Protein 6ESZ (pdb70)

Secondary structure (DSSP, 8-state):
---SSSSB---PPPEEEEEEEEE--S-EEETTSGGGTT--S--HHHHHHHT-SEEE---GGGT-STTHHHHHHHHHHHHHTT--GGG--EEEEE-SSS-B---TTTSTT--SEEES-SHHHHHHHHT-TTPEEEE-B---HHHHHHHHHHHHHHTTS-SEEEEEEEE-GGGG--TTSGGGSSB--EEEEEEEEE-SSSS-EEEEEEEEE--TTGGGEEEEEE--SS--SSPPPEEEEEE----TTHHHHHHHHHHHHHHHHHT--GGG--EEEE--S-HHHHHHHHHHHT--GGG----HHHH-B-GGGHHHHHHHHHHHTTSS-TT-EEEEEEEETTTEEEEEEEE----EE-/-EEEEEEEE--S-EEEE-STT-EEEE---TT--THHHHHHHHHHHHHHHT--GGG--EEEEE---SS-SSSSTTEEES-THHHHHHHHT-TT-EEEE-TT--HHHHHHHHHHHHHHTT-S-EEEEEEE--TTEE--TTT---PPPEEEEEEEE--S---EEEEE--S-TT--PPPPBEEBPS---STTS-SEE-B----TTHHHHHHHHHHHHHTTSTTS-EEE-B---TTSGGGB--BGGGHHHHHHHHHHTT-SEEEEEEEETTTTEEEEEEEEE--/--BPP-PPPEEEEEEEEE--S-EEETT-GGGTT--S--HHHHHHHT-SEEE---GGGT-STTHHHHHHHHHHHHHTT--GGG--EEEEE-SSS-B---TTTSTT--SEEES-SHHHHHHHHT-TTPEEEE-B---HHHHHHHHHHHHHHTTS-SEEEEEEEE-GGGG--TTSGGGSSB--EEEEEEEEE-SSSS-EEEEEEEEE--TTGGGEEEEEE--SS--SSPPPEEEEEE--SS-GGGTTHHHHHHHHHHHHHHHHHT--GGG-SEEEE--S-HHHHHHHHHHHT--GGGS---TTTT-B-GGGHHHHHHHHHHHTTSS-TT-EEEEEEEETTTEEEEEEEE----EE-/-EEEEEEEE--S-EEEE-STT-EEEE---TT--THHHHHHHHHHHHHHHT--GGG--EEEEE---SS-SSSSTTEEES-THHHHHHHHT-TT-EEEE-TT--HHHHHHHHHHHHHHTT-S-EEEEEEE--TTEE--TTT---PPPEEEEEEEE--S---EEEEE--S-TT--PPPPBEEBPS---STTS-SEE-B----TTHHHHHHHHHHHHHTTSTTS-EEE-B---TTSGGGB--BGGGHHHHHHHHHHTT-SEEEEEEEETTTTEEEEEEEE-SGGG--

Sequence (1269 aa):
HHAENLYFQGHMHKVKLAAITCELPARSYENDDPVVFAAVPDLSESWWQFWGVNRRGYFDPRNGENEFSLVVRAAERLLRSSSDTAPDSVDMLICSASSPIMTDAGDVLPDLRGRLYPRMANVVLSKQLGLSRALPLDSQQMEASFLLNLRLAASMMIRQGKAEKVLVVCSEYISNLLDFTSRTSTLFADGCCAVALLTRGDDDSCDLLASAEHSDATFYEVATGRWRLPENPTGEAKPRLYFSLLFSKMASFVPTNVPIAMRRALEKAGLGSDDIDYFVFHQPAPFLVKKAWAEGIGARPEEQYQLTMGDTGVMISVSIPYTLMTTGLRREGKIRPGDRRIVMAGAATGWGFAAQVWQLGEVLVCMLIQAVGVNLPPSYVCCLEGPLGGERPRAQGDEMLMQRLLPAVREALDDEAAVKPEEEIIDLIVGLALSPDHLIEENRDIMAPPKIGHPLQKVLGANRAHVFDLTDSSLLARALYVVDTLASDQGYRNVVLLVVRRRGESSQGLEVDSSESGFALADGALALLCRPTGKKAAFRRGALGGDPAQEWLPLSIPLNTDIRQVGDVKGHLNLPAQPGLPEAVRAGFTRLAGDFPQLNWVRREEEWFGQGRPDGRCLGPPFELASQLRAAQRDRLDELLLISFDPFGMVVEGVTLELAGLYFQQGHMHKVKLAAITCELPARSYENDDPVVFAAVPDLSESWWQFWGVNRRGYFDPRNGENEFSLVVRAAERLLRSSSDTAPDSVDMLICSASSPIMTDDAGDVLPDLRGRLYPRMANVVLSKKQLGLSRALPLDSQQMEASFLLNLRLAASMIRQGKAEKVLVVCSEYISNLLDFTSRTSTLFADGCCAVALLTRGDDDSCDLLASAEHSDATFYEVATGRWRLPENPTGEAKPRLYFSLFSDGQNKMASFVPTTNVPIAMMRRALEKKKAGLGSDDIDYFVFHQPAPFLVKAWAEGIGARPEQYQLTMGDTGVMISVSIPYTLMTTGLREGKIRPGDRIVMAGAATGWGFAAQVWQLGEVLVCMLIQAVGVNLPPSYVCCLEEGPLGGERPRAQGDEEMLMQRLLPAVREALDEAAVKKPEEEIDLIVGLALSPDHLIENRDIMAPKIGHPLQKVLGANRAHVFDLTDSSLLARALYVVDTLASDQQGYRNVLLVVRRGESSQGLEVDSEESGFALADGALALLCRPTGKAAFRRGALGGDPAQEWLPLSIPLNTDIRRQVGDVKGHLNLPAQPGLPEEAVRRAGFTRLAGDFPQLNWVRREEEWFGQGRPDGRCLGPPFELASQLRAAQQRDRLDELLLISFDPFGMVVEGVTLELAGEAHA

Foldseek 3Di:
DPDPDPDDDDFFFFKAFAAKEKFFAPDKAALPRCLLVLAPDDDPVVCVFFQAGIAAAFDVVVPGFQQPRQLVGVVVGCVVSVPDLQQAQAEEEEEADQWGAQLPPQCHVGGTDNDDDHFVSNSVVSVNVNYDYYYDDQLLVQVVVSVVVQVCRRVPNHFKYKYKYWYNQQQAAQSNYPSNRFEHTMMMITMMGRDPDDQKHFLFKFKDWDQPPQVQWDFDFDFHPDDDDPTHTDGHTDGDDPCPCVLLAVQLVRAVVGCVSSVHALVLAQAEFEQARGVVSVVSSCVSRVHDPLRADHDCHHHGRHRNCSRSVRVLVCLVVVVDARQGWYKYWYWRRSTMIMIITMNHHDYHYD/DEFLFKFWFFDPDWDWADALQAFIFTADDDLAAACVFALRRQVRRCVSNVHALCQAAEEEEEEAAQARHDPHRLDRPDDNQVVSCVVRVNVNYDYDYPYQDWPQVVVLVCLQVCVVVPRAKYKYKYFYNHQQEAEDNQHNFDAHGIMMITIGGRDNPKDKDKWAFADDPPDDADFWDWDADPDDDDSSHRGTYIDGHHDNCLQVSNVRLVVVVVVVVVVFAEDEFRRWLVPPVNSYGHGNSSRNVVLVVCVVVPFQKHKYKYQRRHVNIIMIMIYGYDD/DDDDDFFFFKAFAAKEKFFAPDKAALPRCLLVLAPDDDPVVCVFFQAGIAGAFDVVVVGFLQPRCLVGVVVGCVVSVPDLCQAQAEEEEEADQWGAQLPPQCHVGGTDRDDDHFVSNSVVSVNVNYDYYYDDQLLVQVVVSVVVQVCRRVPNTFKYKYKYWYNQLQAAQSNYPSNRFEHTMMMITMMGRDPDDQKHFLFKFKDFDQPPLVQWDFDFDFHPDDDDPTHTDGHTDGDCVPPPPCPCPLLQVFLVRAVVGCVSSVHALVLAQAEFEQARGPVSVVSNCVSRVHDPLRADHDSHHHGRHRNCRRSVRVLVCLVVVSDARQGWYKYWYWRRSTMIMIIIMNHHDYHYD/DAFLFKFWFFAPDWDWADALQTFIFTAADDLAAACVFALRRQVVRCVVSVHALCLAAEEEEEEAAQARHDPRRLDRPPHNQVVSCVVRVNVNYDYDYPYQDWPQVVVLVCLQVCVVVPRAKYKYKYFYNHLLEAEDNHHNFDAHGIMMITIDGRDNPKDKDKWAFDDDPPDDADFWDWDADPDDDDSSHRGTYIDGDRDNCLQVSNVNLVVVVCVVVVVAAEDEFRRFLVPPVNSYGHGVSSVNVVVVVCVVVQDQKYKYKHQRRHVNIIMIMIYGYCHPVDD

Organism: Pseudomonas aeruginosa (strain ATCC 15692 / DSM 22644 / CIP 104116 / JCM 14847 / LMG 12228 / 1C / PRS 101 / PAO1) (NCBI:txid208964)

Radius of gyration: 35.59 Å; Cα contacts (8 Å, |Δi|>4): 3493; chains: 4; bounding box: 86×93×91 Å

B-factor: mean 33.28, std 16.72, range [11.56, 155.54]

Nearest PDB structures (foldseek):
  6et0-assembly2_C  TM=9.967E-01  e=5.191E-83  Pseudomonas aeruginosa PAO1
  6esz-assembly1_A  TM=9.966E-01  e=1.263E-82  Pseudomonas aeruginosa PAO1
  6et2-assembly8_O  TM=1.000E+00  e=3.654E-81  Pseudomonas aeruginosa PAO1
  6et1-assembly4_G  TM=9.960E-01  e=1.649E-79  Pseudomonas aeruginosa PAO1
  6et3-assembly2_C  TM=9.869E-01  e=3.815E-76  Pseudomonas aeruginosa PAO1

Structure (mmCIF, N/CA/C/O backbone):
data_6ESZ
#
_entry.id   6ESZ
#
_cell.length_a   61.989
_cell.length_b   142.384
_cell.length_c   171.121
_cell.angle_alpha   90.000
_cell.angle_beta   90.000
_cell.angle_gamma   90.000
#
_symmetry.space_group_name_H-M   'P 21 21 21'
#
loop_
_entity.id
_entity.type
_entity.pdbx_description
1 polymer PqsC
2 polymer PqsB
3 non-polymer 'SULFATE ION'
4 non-polymer (4S)-2-METHYL-2,4-PENTANEDIOL
5 non-polymer DI(HYDROXYETHYL)ETHER
6 water water
#
loop_
_atom_site.group_PDB
_atom_site.id
_atom_site.type_symbol
_atom_site.label_atom_id
_atom_site.label_alt_id
_atom_site.label_comp_id
_atom_site.label_asym_id
_atom_site.label_entity_id
_atom_site.label_seq_id
_atom_site.pdbx_PDB_ins_code
_atom_site.Cartn_x
_atom_site.Cartn_y
_atom_site.Cartn_z
_atom_site.occupancy
_atom_site.B_iso_or_equiv
_atom_site.auth_seq_id
_atom_site.auth_comp_id
_atom_site.auth_asym_id
_atom_site.auth_atom_id
_atom_site.pdbx_PDB_model_num
ATOM 1 N N . HIS A 1 7 ? -35.121 -2.777 -19.826 1.00 111.64 -10 HIS A N 1
ATOM 2 C CA . HIS A 1 7 ? -35.616 -3.276 -18.510 1.00 116.80 -10 HIS A CA 1
ATOM 3 C C . HIS A 1 7 ? -34.484 -3.971 -17.750 1.00 114.93 -10 HIS A C 1
ATOM 4 O O . HIS A 1 7 ? -34.723 -4.841 -16.909 1.00 119.18 -10 HIS A O 1
ATOM 18 N N . HIS A 1 8 ? -33.246 -3.571 -18.043 1.00 106.88 -9 HIS A N 1
ATOM 19 C CA . HIS A 1 8 ? -32.089 -4.241 -17.461 1.00 106.08 -9 HIS A CA 1
ATOM 20 C C . HIS A 1 8 ? -31.814 -3.759 -16.040 1.00 95.93 -9 HIS A C 1
ATOM 21 O O . HIS A 1 8 ? -31.901 -4.536 -15.082 1.00 105.87 -9 HIS A O 1
ATOM 35 N N . ALA A 1 9 ? -31.488 -2.478 -15.884 1.00 82.84 -8 ALA A N 1
ATOM 36 C CA . ALA A 1 9 ? -30.919 -1.964 -14.641 1.00 73.40 -8 ALA A CA 1
ATOM 37 C C . ALA A 1 9 ? -31.966 -1.189 -13.851 1.00 55.82 -8 ALA A C 1
ATOM 38 O O . ALA A 1 9 ? -32.543 -0.220 -14.352 1.00 54.30 -8 ALA A O 1
ATOM 45 N N . GLU A 1 10 ? -32.188 -1.609 -12.606 1.00 64.07 -7 GLU A N 1
ATOM 46 C CA . GLU A 1 10 ? -33.100 -0.895 -11.715 1.00 48.64 -7 GLU A CA 1
ATOM 47 C C . GLU A 1 10 ? -32.544 0.474 -11.331 1.00 63.77 -7 GLU A C 1
ATOM 48 O O . GLU A 1 10 ? -33.298 1.458 -11.248 1.00 35.76 -7 GLU A O 1
ATOM 60 N N . ASN A 1 11 ? -31.231 0.560 -11.109 1.00 33.91 -6 ASN A N 1
ATOM 61 C CA . ASN A 1 11 ? -30.555 1.810 -10.794 1.00 32.62 -6 ASN A CA 1
ATOM 62 C C . ASN A 1 11 ? -29.349 1.970 -11.718 1.00 30.93 -6 ASN A C 1
ATOM 63 O O . ASN A 1 11 ? -28.876 1.002 -12.313 1.00 36.93 -6 ASN A O 1
ATOM 74 N N . LEU A 1 12 ? -28.852 3.207 -11.833 1.00 31.00 -5 LEU A N 1
ATOM 75 C CA . LEU A 1 12 ? -27.587 3.426 -12.529 1.00 30.65 -5 LEU A CA 1
ATOM 76 C C . LEU A 1 12 ? -26.434 2.783 -11.762 1.00 30.61 -5 LEU A C 1
ATOM 77 O O . LEU A 1 12 ? -25.498 2.252 -12.368 1.00 32.90 -5 LEU A O 1
ATOM 93 N N . TYR A 1 13 ? -26.501 2.787 -10.441 1.00 29.07 -4 TYR A N 1
ATOM 94 C CA . TYR A 1 13 ? -25.529 2.087 -9.622 1.00 26.68 -4 TYR A CA 1
ATOM 95 C C . TYR A 1 13 ? -26.028 0.666 -9.412 1.00 26.62 -4 TYR A C 1
ATOM 96 O O . TYR A 1 13 ? -27.137 0.311 -9.827 1.00 29.32 -4 TYR A O 1
ATOM 114 N N . PHE A 1 14 ? -25.212 -0.160 -8.789 1.00 24.68 -3 PHE A N 1
ATOM 115 C CA . PHE A 1 14 ? -25.564 -1.543 -8.560 1.00 24.33 -3 PHE A CA 1
ATOM 116 C C . PHE A 1 14 ? -25.928 -1.733 -7.095 1.00 23.43 -3 PHE A C 1
ATOM 117 O O . PHE A 1 14 ? -25.258 -1.197 -6.209 1.00 22.55 -3 PHE A O 1
ATOM 134 N N . GLN A 1 15 ? -26.983 -2.511 -6.861 1.00 23.51 -2 GLN A N 1
ATOM 135 C CA . GLN A 1 15 ? -27.400 -2.810 -5.506 1.00 23.14 -2 GLN A CA 1
ATOM 136 C C . GLN A 1 15 ? -26.497 -3.870 -4.899 1.00 24.84 -2 GLN A C 1
ATOM 137 O O . GLN A 1 15 ? -26.110 -4.833 -5.565 1.00 23.27 -2 GLN A O 1
ATOM 151 N N . GLY A 1 16 ? -26.188 -3.705 -3.612 1.00 21.30 -1 GLY A N 1
ATOM 152 C CA . GLY A 1 16 ? -25.549 -4.768 -2.881 1.00 22.99 -1 GLY A CA 1
ATOM 153 C C . GLY A 1 16 ? -26.494 -5.928 -2.674 1.00 22.69 -1 GLY A C 1
ATOM 154 O O . GLY A 1 16 ? -27.708 -5.773 -2.729 1.00 23.95 -1 GLY A O 1
ATOM 158 N N . HIS A 1 17 ? -25.920 -7.116 -2.479 1.00 25.14 0 HIS A N 1
ATOM 159 C CA . HIS A 1 17 ? -26.689 -8.334 -2.297 1.00 24.92 0 HIS A CA 1
ATOM 160 C C . HIS A 1 17 ? -26.064 -9.156 -1.180 1.00 20.78 0 HIS A C 1
ATOM 161 O O . HIS A 1 17 ? -24.851 -9.389 -1.189 1.00 23.86 0 HIS A O 1
ATOM 175 N N . MET A 1 18 ? -26.894 -9.608 -0.238 1.00 19.92 1 MET A N 1
ATOM 176 C CA . MET A 1 18 ? -26.414 -10.563 0.749 1.00 23.24 1 MET A CA 1
ATOM 177 C C . MET A 1 18 ? -25.962 -11.832 0.032 1.00 25.18 1 MET A C 1
ATOM 178 O O . MET A 1 18 ? -26.565 -12.245 -0.960 1.00 22.92 1 MET A O 1
ATOM 192 N N . HIS A 1 19 ? -24.902 -12.458 0.543 1.00 20.81 2 HIS A N 1
ATOM 193 C CA . HIS A 1 19 ? -24.464 -13.725 -0.021 1.00 23.57 2 HIS A CA 1
ATOM 194 C C . HIS A 1 19 ? -25.467 -14.840 0.256 1.00 24.58 2 HIS A C 1
ATOM 195 O O . HIS A 1 19 ? -26.185 -14.829 1.267 1.00 23.07 2 HIS A O 1
ATOM 209 N N . LYS A 1 20 ? -25.520 -15.808 -0.663 1.00 19.04 3 LYS A N 1
ATOM 210 C CA . LYS A 1 20 ? -26.348 -16.989 -0.487 1.00 21.37 3 LYS A CA 1
ATOM 211 C C . LYS A 1 20 ? -25.676 -17.962 0.473 1.00 21.27 3 LYS A C 1
ATOM 212 O O . LYS A 1 20 ? -24.450 -18.076 0.521 1.00 21.57 3 LYS A O 1
ATOM 231 N N . VAL A 1 21 ? -26.497 -18.658 1.267 1.00 21.78 4 VAL A N 1
ATOM 232 C CA . VAL A 1 21 ? -25.996 -19.548 2.313 1.00 21.60 4 VAL A CA 1
ATOM 233 C C . VAL A 1 21 ? -26.211 -20.986 1.864 1.00 20.14 4 VAL A C 1
ATOM 234 O O . VAL A 1 21 ? -27.353 -21.444 1.720 1.00 18.70 4 VAL A O 1
ATOM 247 N N . LYS A 1 22 ? -25.117 -21.712 1.664 1.00 19.91 5 LYS A N 1
ATOM 248 C CA . LYS A 1 22 ? -25.184 -23.099 1.236 1.00 17.53 5 LYS A CA 1
ATOM 249 C C . LYS A 1 22 ? -25.010 -24.021 2.439 1.00 18.66 5 LYS A C 1
ATOM 250 O O . LYS A 1 22 ? -23.980 -23.967 3.125 1.00 19.67 5 LYS A O 1
ATOM 269 N N . LEU A 1 23 ? -26.008 -24.872 2.676 1.00 23.01 6 LEU A N 1
ATOM 270 C CA . LEU A 1 23 ? -25.872 -26.013 3.580 1.00 19.76 6 LEU A CA 1
ATOM 271 C C . LEU A 1 23 ? -25.183 -27.100 2.777 1.00 21.02 6 LEU A C 1
ATOM 272 O O . LEU A 1 23 ? -25.793 -27.745 1.904 1.00 22.69 6 LEU A O 1
ATOM 288 N N . ALA A 1 24 ? -23.891 -27.273 3.021 1.00 19.61 7 ALA A N 1
ATOM 289 C CA . ALA A 1 24 ? -23.037 -28.047 2.131 1.00 22.43 7 ALA A CA 1
ATOM 290 C C . ALA A 1 24 ? -22.867 -29.495 2.548 1.00 19.75 7 ALA A C 1
ATOM 291 O O . ALA A 1 24 ? -22.700 -30.360 1.680 1.00 23.48 7 ALA A O 1
ATOM 298 N N . ALA A 1 25 ? -22.867 -29.783 3.849 1.00 18.73 8 ALA A N 1
ATOM 299 C CA . ALA A 1 25 ? -22.574 -31.132 4.295 1.00 23.94 8 ALA A CA 1
ATOM 300 C C . ALA A 1 25 ? -23.098 -31.307 5.707 1.00 20.28 8 ALA A C 1
ATOM 301 O O . ALA A 1 25 ? -23.179 -30.347 6.473 1.00 18.66 8 ALA A O 1
ATOM 308 N N . ILE A 1 26 ? -23.433 -32.552 6.048 1.00 18.35 9 ILE A N 1
ATOM 309 C CA . ILE A 1 26 ? -23.965 -32.855 7.365 1.00 18.49 9 ILE A CA 1
ATOM 310 C C . ILE A 1 26 ? -23.599 -34.288 7.701 1.00 18.36 9 ILE A C 1
ATOM 311 O O . ILE A 1 26 ? -23.527 -35.156 6.821 1.00 20.52 9 ILE A O 1
ATOM 327 N N . THR A 1 27 ? -23.340 -34.526 8.991 1.00 18.57 10 THR A N 1
ATOM 328 C CA . THR A 1 27 ? -23.152 -35.878 9.488 1.00 18.09 10 THR A CA 1
ATOM 329 C C . THR A 1 27 ? -23.578 -35.908 10.956 1.00 17.05 10 THR A C 1
ATOM 330 O O . THR A 1 27 ? -23.718 -34.864 11.614 1.00 19.36 10 THR A O 1
ATOM 341 N N . CYS A 1 28 ? -23.811 -37.110 11.451 1.00 19.45 11 CYS A N 1
ATOM 342 C CA . CYS A 1 28 ? -24.107 -37.318 12.865 1.00 17.53 11 CYS A CA 1
ATOM 343 C C . CYS A 1 28 ? -23.253 -38.459 13.398 1.00 21.41 11 CYS A C 1
ATOM 344 O O . CYS A 1 28 ? -22.734 -39.289 12.653 1.00 21.45 11 CYS A O 1
ATOM 352 N N . GLU A 1 29 ? -23.127 -38.514 14.716 1.00 21.71 12 GLU A N 1
ATOM 353 C CA . GLU A 1 29 ? -22.408 -39.599 15.380 1.00 20.41 12 GLU A CA 1
ATOM 354 C C . GLU A 1 29 ? -23.217 -39.952 16.618 1.00 21.45 12 GLU A C 1
ATOM 355 O O . GLU A 1 29 ? -23.387 -39.106 17.496 1.00 25.06 12 GLU A O 1
ATOM 367 N N . LEU A 1 30 ? -23.726 -41.168 16.671 1.00 21.42 13 LEU A N 1
ATOM 368 C CA . LEU A 1 30 ? -24.555 -41.631 17.774 1.00 25.06 13 LEU A CA 1
ATOM 369 C C . LEU A 1 30 ? -23.773 -42.594 18.655 1.00 22.73 13 LEU A C 1
ATOM 370 O O . LEU A 1 30 ? -22.774 -43.175 18.227 1.00 21.60 13 LEU A O 1
ATOM 386 N N . PRO A 1 31 ? -24.204 -42.792 19.906 1.00 22.52 14 PRO A N 1
ATOM 387 C CA . PRO A 1 31 ? -23.516 -43.759 20.760 1.00 18.83 14 PRO A CA 1
ATOM 388 C C . PRO A 1 31 ? -23.552 -45.163 20.169 1.00 19.77 14 PRO A C 1
ATOM 389 O O . PRO A 1 31 ? -24.489 -45.549 19.464 1.00 24.75 14 PRO A O 1
ATOM 400 N N . ALA A 1 32 ? -22.512 -45.937 20.473 1.00 26.23 15 ALA A N 1
ATOM 401 C CA . ALA A 1 32 ? -22.437 -47.305 19.974 1.00 27.99 15 ALA A CA 1
ATOM 402 C C . ALA A 1 32 ? -23.500 -48.197 20.609 1.00 26.43 15 ALA A C 1
ATOM 403 O O . ALA A 1 32 ? -24.019 -49.105 19.957 1.00 29.58 15 ALA A O 1
ATOM 410 N N . ARG A 1 33 ? -23.826 -47.970 21.879 1.00 26.88 16 ARG A N 1
ATOM 411 C CA . ARG A 1 33 ? -24.716 -48.857 22.615 1.00 26.04 16 ARG A CA 1
ATOM 412 C C . ARG A 1 33 ? -26.136 -48.300 22.646 1.00 28.70 16 ARG A C 1
ATOM 413 O O . ARG A 1 33 ? -26.344 -47.108 22.879 1.00 30.12 16 ARG A O 1
ATOM 434 N N . SER A 1 34 ? -27.110 -49.179 22.450 1.00 27.85 17 SER A N 1
ATOM 435 C CA . SER A 1 34 ? -28.522 -48.835 22.534 1.00 25.90 17 SER A CA 1
ATOM 436 C C . SER A 1 34 ? -29.155 -49.513 23.748 1.00 27.36 17 SER A C 1
ATOM 437 O O . SER A 1 34 ? -28.793 -50.631 24.113 1.00 30.61 17 SER A O 1
ATOM 445 N N . TYR A 1 35 ? -30.107 -48.822 24.365 1.00 26.22 18 TYR A N 1
ATOM 446 C CA . TYR A 1 35 ? -30.815 -49.305 25.543 1.00 22.39 18 TYR A CA 1
ATOM 447 C C . TYR A 1 35 ? -32.301 -49.391 25.255 1.00 23.92 18 TYR A C 1
ATOM 448 O O . TYR A 1 35 ? -32.909 -48.389 24.867 1.00 26.65 18 TYR A O 1
ATOM 466 N N . GLU A 1 36 ? -32.878 -50.585 25.434 1.00 28.63 19 GLU A N 1
ATOM 467 C CA . GLU A 1 36 ? -34.310 -50.825 25.267 1.00 27.32 19 GLU A CA 1
ATOM 468 C C . GLU A 1 36 ? -35.076 -50.319 26.494 1.00 30.33 19 GLU A C 1
ATOM 469 O O . GLU A 1 36 ? -34.499 -50.052 27.555 1.00 25.19 19 GLU A O 1
ATOM 481 N N . ASN A 1 37 ? -36.404 -50.223 26.357 1.00 26.16 20 ASN A N 1
ATOM 482 C CA . ASN A 1 37 ? -37.223 -49.712 27.455 1.00 28.92 20 ASN A CA 1
ATOM 483 C C . ASN A 1 37 ? -37.243 -50.637 28.668 1.00 29.37 20 ASN A C 1
ATOM 484 O O . ASN A 1 37 ? -37.575 -50.185 29.762 1.00 27.28 20 ASN A O 1
ATOM 495 N N . ASP A 1 38 ? -36.926 -51.918 28.497 1.00 35.42 21 ASP A N 1
ATOM 496 C CA . ASP A 1 38 ? -36.817 -52.842 29.616 1.00 37.27 21 ASP A CA 1
ATOM 497 C C . ASP A 1 38 ? -35.362 -53.080 30.019 1.00 43.27 21 ASP A C 1
ATOM 498 O O . ASP A 1 38 ? -35.072 -54.039 30.742 1.00 37.42 21 ASP A O 1
ATOM 507 N N . ASP A 1 39 ? -34.450 -52.212 29.589 1.00 29.98 22 ASP A N 1
ATOM 508 C CA . ASP A 1 39 ? -33.056 -52.345 29.975 1.00 28.41 22 ASP A CA 1
ATOM 509 C C . ASP A 1 39 ? -32.890 -52.134 31.486 1.00 27.13 22 ASP A C 1
ATOM 510 O O . ASP A 1 39 ? -33.649 -51.381 32.103 1.00 30.74 22 ASP A O 1
ATOM 519 N N . PRO A 1 40 ? -31.908 -52.798 32.103 1.00 29.96 23 PRO A N 1
ATOM 520 C CA . PRO A 1 40 ? -31.720 -52.635 33.558 1.00 30.04 23 PRO A CA 1
ATOM 521 C C . PRO A 1 40 ? -31.394 -51.216 34.009 1.00 36.33 23 PRO A C 1
ATOM 522 O O . PRO A 1 40 ? -31.556 -50.920 35.199 1.00 34.44 23 PRO A O 1
ATOM 533 N N . VAL A 1 41 ? -30.938 -50.325 33.117 1.00 32.28 24 VAL A N 1
ATOM 534 C CA A VAL A 1 41 ? -30.628 -48.964 33.537 0.24 31.18 24 VAL A CA 1
ATOM 535 C CA B VAL A 1 41 ? -30.629 -48.963 33.533 0.76 28.70 24 VAL A CA 1
ATOM 536 C C . VAL A 1 41 ? -31.856 -48.269 34.106 1.00 30.05 24 VAL A C 1
ATOM 537 O O . VAL A 1 41 ? -31.726 -47.268 34.825 1.00 32.38 24 VAL A O 1
ATOM 562 N N . PHE A 1 42 ? -33.052 -48.776 33.806 1.00 29.80 25 PHE A N 1
ATOM 563 C CA . PHE A 1 42 ? -34.294 -48.185 34.272 1.00 25.96 25 PHE A CA 1
ATOM 564 C C . PHE A 1 42 ? -34.887 -48.924 35.466 1.00 28.85 25 PHE A C 1
ATOM 565 O O . PHE A 1 42 ? -36.044 -48.681 35.815 1.00 41.40 25 PHE A O 1
ATOM 582 N N . ALA A 1 43 ? -34.117 -49.808 36.102 1.00 39.01 26 ALA A N 1
ATOM 583 C CA . ALA A 1 43 ? -34.679 -50.668 37.146 1.00 41.93 26 ALA A CA 1
ATOM 584 C C . ALA A 1 43 ? -35.186 -49.880 38.347 1.00 42.76 26 ALA A C 1
ATOM 585 O O . ALA A 1 43 ? -36.126 -50.320 39.026 1.00 35.90 26 ALA A O 1
ATOM 592 N N . ALA A 1 44 ? -34.590 -48.723 38.628 1.00 41.99 27 ALA A N 1
ATOM 593 C CA . ALA A 1 44 ? -34.967 -47.907 39.774 1.00 44.21 27 ALA A CA 1
ATOM 594 C C . ALA A 1 44 ? -35.959 -46.805 39.420 1.00 36.05 27 ALA A C 1
ATOM 595 O O . ALA A 1 44 ? -36.252 -45.954 40.266 1.00 44.94 27 ALA A O 1
ATOM 602 N N . VAL A 1 45 ? -36.467 -46.785 38.194 1.00 34.10 28 VAL A N 1
ATOM 603 C CA . VAL A 1 45 ? -37.405 -45.742 37.785 1.00 37.39 28 VAL A CA 1
ATOM 604 C C . VAL A 1 45 ? -38.810 -46.132 38.223 1.00 40.11 28 VAL A C 1
ATOM 605 O O . VAL A 1 45 ? -39.291 -47.215 37.858 1.00 38.86 28 VAL A O 1
ATOM 618 N N . PRO A 1 46 ? -39.506 -45.295 38.988 1.00 41.12 29 PRO A N 1
ATOM 619 C CA . PRO A 1 46 ? -40.865 -45.632 39.419 1.00 56.77 29 PRO A CA 1
ATOM 620 C C . PRO A 1 46 ? -41.924 -45.141 38.440 1.00 47.28 29 PRO A C 1
ATOM 621 O O . PRO A 1 46 ? -41.694 -44.256 37.610 1.00 44.52 29 PRO A O 1
ATOM 632 N N . ASP A 1 47 ? -43.110 -45.732 38.565 1.00 44.17 30 ASP A N 1
ATOM 633 C CA . ASP A 1 47 ? -44.306 -45.248 37.883 1.00 56.80 30 ASP A CA 1
ATOM 634 C C . ASP A 1 47 ? -44.219 -45.406 36.370 1.00 47.89 30 ASP A C 1
ATOM 635 O O . ASP A 1 47 ? -44.775 -44.595 35.625 1.00 48.29 30 ASP A O 1
ATOM 644 N N . LEU A 1 48 ? -43.536 -46.441 35.903 1.00 40.40 31 LEU A N 1
ATOM 645 C CA . LEU A 1 48 ? -43.493 -46.731 34.479 1.00 43.43 31 LEU A CA 1
ATOM 646 C C . LEU A 1 48 ? -44.694 -47.581 34.073 1.00 49.87 31 LEU A C 1
ATOM 647 O O . LEU A 1 48 ? -45.316 -48.264 34.891 1.00 45.19 31 LEU A O 1
ATOM 663 N N . SER A 1 49 ? -45.017 -47.518 32.787 1.00 55.30 32 SER A N 1
ATOM 664 C CA . SER A 1 49 ? -46.136 -48.264 32.235 1.00 54.75 32 SER A CA 1
ATOM 665 C C . SER A 1 49 ? -46.002 -48.269 30.720 1.00 54.55 32 SER A C 1
ATOM 666 O O . SER A 1 49 ? -45.348 -47.403 30.133 1.00 38.96 32 SER A O 1
ATOM 674 N N . GLU A 1 50 ? -46.639 -49.257 30.090 1.00 61.66 33 GLU A N 1
ATOM 675 C CA . GLU A 1 50 ? -46.649 -49.298 28.634 1.00 62.84 33 GLU A CA 1
ATOM 676 C C . GLU A 1 50 ? -47.331 -48.060 28.069 1.00 58.42 33 GLU A C 1
ATOM 677 O O . GLU A 1 50 ? -46.980 -47.600 26.977 1.00 62.59 33 GLU A O 1
ATOM 689 N N . SER A 1 51 ? -48.286 -47.493 28.807 1.00 51.31 34 SER A N 1
ATOM 690 C CA . SER A 1 51 ? -48.909 -46.247 28.379 1.00 46.80 34 SER A CA 1
ATOM 691 C C . SER A 1 51 ? -47.894 -45.114 28.341 1.00 53.18 34 SER A C 1
ATOM 692 O O . SER A 1 51 ? -47.931 -44.259 27.443 1.00 49.64 34 SER A O 1
ATOM 700 N N . TRP A 1 52 ? -46.973 -45.088 29.307 1.00 51.13 35 TRP A N 1
ATOM 701 C CA . TRP A 1 52 ? -45.915 -44.080 29.307 1.00 59.37 35 TRP A CA 1
ATOM 702 C C . TRP A 1 52 ? -45.014 -44.235 28.087 1.00 34.66 35 TRP A C 1
ATOM 703 O O . TRP A 1 52 ? -44.794 -43.280 27.339 1.00 35.12 35 TRP A O 1
ATOM 724 N N . TRP A 1 53 ? -44.487 -45.442 27.874 1.00 39.77 36 TRP A N 1
ATOM 725 C CA . TRP A 1 53 ? -43.561 -45.667 26.774 1.00 34.90 36 TRP A CA 1
ATOM 726 C C . TRP A 1 53 ? -44.213 -45.394 25.424 1.00 59.81 36 TRP A C 1
ATOM 727 O O . TRP A 1 53 ? -43.613 -44.756 24.551 1.00 43.04 36 TRP A O 1
ATOM 748 N N . GLN A 1 54 ? -45.429 -45.905 25.217 1.00 44.89 37 GLN A N 1
ATOM 749 C CA . GLN A 1 54 ? -46.079 -45.716 23.928 1.00 51.35 37 GLN A CA 1
ATOM 750 C C . GLN A 1 54 ? -46.325 -44.241 23.647 1.00 54.30 37 GLN A C 1
ATOM 751 O O . GLN A 1 54 ? -46.228 -43.798 22.494 1.00 48.50 37 GLN A O 1
ATOM 765 N N . PHE A 1 55 ? -46.614 -43.458 24.686 1.00 56.70 38 PHE A N 1
ATOM 766 C CA . PHE A 1 55 ? -46.973 -42.065 24.465 1.00 41.46 38 PHE A CA 1
ATOM 767 C C . PHE A 1 55 ? -45.790 -41.255 23.961 1.00 41.60 38 PHE A C 1
ATOM 768 O O . PHE A 1 55 ? -45.939 -40.419 23.060 1.00 50.89 38 PHE A O 1
ATOM 785 N N . TRP A 1 56 ? -44.606 -41.468 24.533 1.00 38.05 39 TRP A N 1
ATOM 786 C CA . TRP A 1 56 ? -43.456 -40.654 24.167 1.00 41.45 39 TRP A CA 1
ATOM 787 C C . TRP A 1 56 ? -42.776 -41.136 22.892 1.00 26.11 39 TRP A C 1
ATOM 788 O O . TRP A 1 56 ? -41.964 -40.396 22.333 1.00 26.40 39 TRP A O 1
ATOM 809 N N . GLY A 1 57 ? -43.096 -42.338 22.426 1.00 29.87 40 GLY A N 1
ATOM 810 C CA . GLY A 1 57 ? -42.653 -42.784 21.115 1.00 35.27 40 GLY A CA 1
ATOM 811 C C . GLY A 1 57 ? -41.216 -43.244 21.032 1.00 27.21 40 GLY A C 1
ATOM 812 O O . GLY A 1 57 ? -40.721 -43.437 19.926 1.00 27.04 40 GLY A O 1
ATOM 816 N N . VAL A 1 58 ? -40.534 -43.431 22.160 1.00 24.23 41 VAL A N 1
ATOM 817 C CA . VAL A 1 58 ? -39.148 -43.886 22.172 1.00 19.81 41 VAL A CA 1
ATOM 818 C C . VAL A 1 58 ? -39.135 -45.362 22.534 1.00 24.39 41 VAL A C 1
ATOM 819 O O . VAL A 1 58 ? -39.640 -45.761 23.591 1.00 24.73 41 VAL A O 1
ATOM 832 N N . ASN A 1 59 ? -38.560 -46.178 21.653 1.00 25.98 42 ASN A N 1
ATOM 833 C CA . ASN A 1 59 ? -38.395 -47.604 21.909 1.00 20.53 42 ASN A CA 1
ATOM 834 C C . ASN A 1 59 ? -36.976 -47.971 22.314 1.00 19.68 42 ASN A C 1
ATOM 835 O O . ASN A 1 59 ? -36.777 -48.985 22.990 1.00 26.70 42 ASN A O 1
ATOM 846 N N . ARG A 1 60 ? -35.981 -47.188 21.909 1.00 20.30 43 ARG A N 1
ATOM 847 C CA . ARG A 1 60 ? -34.596 -47.427 22.287 1.00 21.70 43 ARG A CA 1
ATOM 848 C C . ARG A 1 60 ? -33.829 -46.128 22.090 1.00 21.64 43 ARG A C 1
ATOM 849 O O . ARG A 1 60 ? -34.233 -45.271 21.307 1.00 23.83 43 ARG A O 1
ATOM 870 N N . ARG A 1 61 ? -32.734 -45.981 22.832 1.00 22.57 44 ARG A N 1
ATOM 871 C CA . ARG A 1 61 ? -31.945 -44.757 22.798 1.00 19.22 44 ARG A CA 1
ATOM 872 C C . ARG A 1 61 ? -30.510 -45.086 23.188 1.00 24.19 44 ARG A C 1
ATOM 873 O O . ARG A 1 61 ? -30.234 -46.123 23.794 1.00 22.88 44 ARG A O 1
ATOM 894 N N . GLY A 1 62 ? -29.603 -44.169 22.859 1.00 20.74 45 GLY A N 1
ATOM 895 C CA . GLY A 1 62 ? -28.177 -44.350 23.117 1.00 23.33 45 GLY A CA 1
ATOM 896 C C . GLY A 1 62 ? -27.676 -43.439 24.225 1.00 20.23 45 GLY A C 1
ATOM 897 O O . GLY A 1 62 ? -28.149 -42.315 24.378 1.00 23.48 45 GLY A O 1
ATOM 901 N N . TYR A 1 63 ? -26.726 -43.948 25.013 1.00 22.70 46 TYR A N 1
ATOM 902 C CA . TYR A 1 63 ? -25.974 -43.153 25.973 1.00 18.77 46 TYR A CA 1
ATOM 903 C C . TYR A 1 63 ? -24.481 -43.353 25.725 1.00 23.15 46 TYR A C 1
ATOM 904 O O . TYR A 1 63 ? -24.032 -44.484 25.548 1.00 21.98 46 TYR A O 1
ATOM 922 N N . PHE A 1 64 ? -23.719 -42.256 25.738 1.00 22.26 47 PHE A N 1
ATOM 923 C CA . PHE A 1 64 ? -22.270 -42.346 25.611 1.00 27.42 47 PHE A CA 1
ATOM 924 C C . PHE A 1 64 ? -21.702 -43.255 26.699 1.00 29.09 47 PHE A C 1
ATOM 925 O O . PHE A 1 64 ? -22.146 -43.222 27.851 1.00 25.02 47 PHE A O 1
ATOM 942 N N . ASP A 1 65 ? -20.699 -44.051 26.335 1.00 25.69 48 ASP A N 1
ATOM 943 C CA . ASP A 1 65 ? -19.997 -44.895 27.293 1.00 26.33 48 ASP A CA 1
ATOM 944 C C . ASP A 1 65 ? -18.573 -44.363 27.433 1.00 25.65 48 ASP A C 1
ATOM 945 O O . ASP A 1 65 ? -17.691 -44.716 26.633 1.00 29.50 48 ASP A O 1
ATOM 954 N N . PRO A 1 66 ? -18.305 -43.495 28.407 1.00 27.53 49 PRO A N 1
ATOM 955 C CA . PRO A 1 66 ? -16.946 -42.947 28.545 1.00 37.22 49 PRO A CA 1
ATOM 956 C C . PRO A 1 66 ? -15.898 -43.998 28.864 1.00 53.25 49 PRO A C 1
ATOM 957 O O . PRO A 1 66 ? -14.711 -43.764 28.602 1.00 37.27 49 PRO A O 1
ATOM 968 N N . ARG A 1 67 ? -16.294 -45.144 29.423 1.00 47.63 50 ARG A N 1
ATOM 969 C CA . ARG A 1 67 ? -15.343 -46.229 29.631 1.00 58.49 50 ARG A CA 1
ATOM 970 C C . ARG A 1 67 ? -14.726 -46.687 28.317 1.00 53.45 50 ARG A C 1
ATOM 971 O O . ARG A 1 67 ? -13.550 -47.067 28.285 1.00 58.64 50 ARG A O 1
ATOM 992 N N . ASN A 1 68 ? -15.489 -46.645 27.228 1.00 48.24 51 ASN A N 1
ATOM 993 C CA . ASN A 1 68 ? -15.009 -47.022 25.904 1.00 49.81 51 ASN A CA 1
ATOM 994 C C . ASN A 1 68 ? -14.601 -45.819 25.062 1.00 41.20 51 ASN A C 1
ATOM 995 O O . ASN A 1 68 ? -14.622 -45.893 23.830 1.00 43.17 51 ASN A O 1
ATOM 1006 N N . GLY A 1 69 ? -14.250 -44.713 25.698 1.00 39.37 52 GLY A N 1
ATOM 1007 C CA . GLY A 1 69 ? -13.781 -43.540 24.997 1.00 53.90 52 GLY A CA 1
ATOM 1008 C C . GLY A 1 69 ? -14.818 -42.695 24.302 1.00 52.41 52 GLY A C 1
ATOM 1009 O O . GLY A 1 69 ? -14.437 -41.798 23.537 1.00 30.68 52 GLY A O 1
ATOM 1013 N N . GLU A 1 70 ? -16.115 -42.926 24.548 1.00 31.73 53 GLU A N 1
ATOM 1014 C CA . GLU A 1 70 ? -17.151 -42.107 23.950 1.00 26.08 53 GLU A CA 1
ATOM 1015 C C . GLU A 1 70 ? -17.495 -40.972 24.899 1.00 22.53 53 GLU A C 1
ATOM 1016 O O . GLU A 1 70 ? -17.815 -41.216 26.068 1.00 27.80 53 GLU A O 1
ATOM 1028 N N . ASN A 1 71 ? -17.492 -39.755 24.389 1.00 23.45 54 ASN A N 1
ATOM 1029 C CA . ASN A 1 71 ? -17.948 -38.602 25.146 1.00 21.76 54 ASN A CA 1
ATOM 1030 C C . ASN A 1 71 ? -18.283 -37.495 24.154 1.00 20.14 54 ASN A C 1
ATOM 1031 O O . ASN A 1 71 ? -18.178 -37.677 22.927 1.00 22.68 54 ASN A O 1
ATOM 1042 N N . GLU A 1 72 ? -18.651 -36.332 24.688 1.00 18.59 55 GLU A N 1
ATOM 1043 C CA . GLU A 1 72 ? -19.115 -35.226 23.866 1.00 21.51 55 GLU A CA 1
ATOM 1044 C C . GLU A 1 72 ? -18.025 -34.701 22.936 1.00 20.11 55 GLU A C 1
ATOM 1045 O O . GLU A 1 72 ? -18.348 -34.146 21.875 1.00 17.49 55 GLU A O 1
ATOM 1057 N N . PHE A 1 73 ? -16.763 -34.892 23.292 1.00 20.16 56 PHE A N 1
ATOM 1058 C CA . PHE A 1 73 ? -15.645 -34.382 22.501 1.00 20.13 56 PHE A CA 1
ATOM 1059 C C . PHE A 1 73 ? -15.135 -35.399 21.484 1.00 21.89 56 PHE A C 1
ATOM 1060 O O . PHE A 1 73 ? -14.996 -35.075 20.298 1.00 22.86 56 PHE A O 1
ATOM 1077 N N . SER A 1 74 ? -14.859 -36.631 21.922 1.00 20.44 57 SER A N 1
ATOM 1078 C CA . SER A 1 74 ? -14.234 -37.613 21.041 1.00 20.91 57 SER A CA 1
ATOM 1079 C C . SER A 1 74 ? -15.117 -37.919 19.831 1.00 24.02 57 SER A C 1
ATOM 1080 O O . SER A 1 74 ? -14.617 -38.064 18.707 1.00 21.22 57 SER A O 1
ATOM 1088 N N . LEU A 1 75 ? -16.435 -38.029 20.042 1.00 18.91 58 LEU A N 1
ATOM 1089 C CA . LEU A 1 75 ? -17.315 -38.368 18.924 1.00 21.06 58 LEU A CA 1
ATOM 1090 C C . LEU A 1 75 ? -17.464 -37.194 17.965 1.00 20.97 58 LEU A C 1
ATOM 1091 O O . LEU A 1 75 ? -17.691 -37.398 16.764 1.00 22.11 58 LEU A O 1
ATOM 1107 N N . VAL A 1 76 ? -17.352 -35.962 18.467 1.00 21.26 59 VAL A N 1
ATOM 1108 C CA . VAL A 1 76 ? -17.353 -34.790 17.607 1.00 20.09 59 VAL A CA 1
ATOM 1109 C C . VAL A 1 76 ? -16.075 -34.739 16.767 1.00 23.19 59 VAL A C 1
ATOM 1110 O O . VAL A 1 76 ? -16.119 -34.424 15.572 1.00 21.07 59 VAL A O 1
ATOM 1123 N N . VAL A 1 77 ? -14.929 -35.017 17.381 1.00 20.07 60 VAL A N 1
ATOM 1124 C CA . VAL A 1 77 ? -13.678 -35.041 16.619 1.00 21.38 60 VAL A CA 1
ATOM 1125 C C . VAL A 1 77 ? -13.795 -36.035 15.474 1.00 24.17 60 VAL A C 1
ATOM 1126 O O . VAL A 1 77 ? -13.441 -35.729 14.325 1.00 21.51 60 VAL A O 1
ATOM 1139 N N . ARG A 1 78 ? -14.293 -37.240 15.773 1.00 20.31 61 ARG A N 1
ATOM 1140 C CA . ARG A 1 78 ? -14.460 -38.259 14.745 1.00 24.53 61 ARG A CA 1
ATOM 1141 C C . ARG A 1 78 ? -15.366 -37.766 13.626 1.00 21.69 61 ARG A C 1
ATOM 1142 O O . ARG A 1 78 ? -15.013 -37.857 12.438 1.00 25.48 61 ARG A O 1
ATOM 1163 N N . ALA A 1 79 ? -16.527 -37.227 13.983 1.00 20.33 62 ALA A N 1
ATOM 1164 C CA . ALA A 1 79 ? -17.496 -36.800 12.979 1.00 24.48 62 ALA A CA 1
ATOM 1165 C C . ALA A 1 79 ? -16.979 -35.621 12.170 1.00 27.18 62 ALA A C 1
ATOM 1166 O O . ALA A 1 79 ? -17.165 -35.573 10.935 1.00 22.87 62 ALA A O 1
ATOM 1173 N N . ALA A 1 80 ? -16.341 -34.657 12.843 1.00 18.79 63 ALA A N 1
ATOM 1174 C CA . ALA A 1 80 ? -15.864 -33.463 12.159 1.00 22.67 63 ALA A CA 1
ATOM 1175 C C . ALA A 1 80 ? -14.727 -33.794 11.192 1.00 20.24 63 ALA A C 1
ATOM 1176 O O . ALA A 1 80 ? -14.689 -33.278 10.062 1.00 20.83 63 ALA A O 1
ATOM 1183 N N . GLU A 1 81 ? -13.779 -34.626 11.619 1.00 20.50 64 GLU A N 1
ATOM 1184 C CA . GLU A 1 81 ? -12.694 -35.012 10.717 1.00 22.37 64 GLU A CA 1
ATOM 1185 C C . GLU A 1 81 ? -13.238 -35.743 9.492 1.00 22.66 64 GLU A C 1
ATOM 1186 O O . GLU A 1 81 ? -12.786 -35.509 8.358 1.00 23.32 64 GLU A O 1
ATOM 1198 N N . ARG A 1 82 ? -14.239 -36.611 9.695 1.00 22.04 65 ARG A N 1
ATOM 1199 C CA . ARG A 1 82 ? -14.838 -37.341 8.581 1.00 22.68 65 ARG A CA 1
ATOM 1200 C C . ARG A 1 82 ? -15.503 -36.384 7.615 1.00 21.68 65 ARG A C 1
ATOM 1201 O O . ARG A 1 82 ? -15.341 -36.513 6.393 1.00 23.60 65 ARG A O 1
ATOM 1222 N N . LEU A 1 83 ? -16.235 -35.410 8.140 1.00 21.28 66 LEU A N 1
ATOM 1223 C CA . LEU A 1 83 ? -16.945 -34.457 7.297 1.00 25.60 66 LEU A CA 1
ATOM 1224 C C . LEU A 1 83 ? -15.971 -33.533 6.577 1.00 22.00 66 LEU A C 1
ATOM 1225 O O . LEU A 1 83 ? -16.148 -33.240 5.393 1.00 19.76 66 LEU A O 1
ATOM 1241 N N . LEU A 1 84 ? -14.948 -33.050 7.271 1.00 21.66 67 LEU A N 1
ATOM 1242 C CA . LEU A 1 84 ? -13.970 -32.194 6.605 1.00 20.87 67 LEU A CA 1
ATOM 1243 C C . LEU A 1 84 ? -13.285 -32.931 5.458 1.00 21.76 67 LEU A C 1
ATOM 1244 O O . LEU A 1 84 ? -13.116 -32.371 4.366 1.00 22.41 67 LEU A O 1
ATOM 1260 N N . ARG A 1 85 ? -12.878 -34.184 5.683 1.00 23.00 68 ARG A N 1
ATOM 1261 C CA . ARG A 1 85 ? -12.208 -34.925 4.612 1.00 25.75 68 ARG A CA 1
ATOM 1262 C C . ARG A 1 85 ? -13.175 -35.252 3.474 1.00 25.57 68 ARG A C 1
ATOM 1263 O O . ARG A 1 85 ? -12.824 -35.106 2.303 1.00 27.20 68 ARG A O 1
ATOM 1284 N N . SER A 1 86 ? -14.387 -35.712 3.794 1.00 21.65 69 SER A N 1
ATOM 1285 C CA A SER A 1 86 ? -15.324 -36.101 2.749 0.45 25.94 69 SER A CA 1
ATOM 1286 C CA B SER A 1 86 ? -15.316 -36.102 2.743 0.55 25.98 69 SER A CA 1
ATOM 1287 C C . SER A 1 86 ? -15.737 -34.899 1.907 1.00 25.20 69 SER A C 1
ATOM 1288 O O . SER A 1 86 ? -15.913 -35.022 0.690 1.00 25.92 69 SER A O 1
ATOM 1303 N N . SER A 1 87 ? -15.897 -33.738 2.539 1.00 24.65 70 SER A N 1
ATOM 1304 C CA . SER A 1 87 ? -16.266 -32.522 1.830 1.00 20.99 70 SER A CA 1
ATOM 1305 C C . SER A 1 87 ? -15.068 -31.798 1.227 1.00 23.55 70 SER A C 1
ATOM 1306 O O . SER A 1 87 ? -15.258 -30.756 0.601 1.00 24.24 70 SER A O 1
ATOM 1314 N N . ASP A 1 88 ? -13.851 -32.341 1.381 1.00 24.07 71 ASP A N 1
ATOM 1315 C CA . ASP A 1 88 ? -12.637 -31.727 0.830 1.00 23.12 71 ASP A CA 1
ATOM 1316 C C . ASP A 1 88 ? -12.470 -30.296 1.348 1.00 28.30 71 ASP A C 1
ATOM 1317 O O . ASP A 1 88 ? -12.125 -29.381 0.602 1.00 24.84 71 ASP A O 1
ATOM 1326 N N . THR A 1 89 ? -12.694 -30.110 2.646 1.00 26.59 72 THR A N 1
ATOM 1327 C CA . THR A 1 89 ? -12.574 -28.802 3.282 1.00 21.68 72 THR A CA 1
ATOM 1328 C C . THR A 1 89 ? -11.224 -28.722 3.996 1.00 24.28 72 THR A C 1
ATOM 1329 O O . THR A 1 89 ? -10.991 -29.443 4.977 1.00 24.21 72 THR A O 1
ATOM 1340 N N . ALA A 1 90 ? -10.365 -27.841 3.532 1.00 22.33 73 ALA A N 1
ATOM 1341 C CA . ALA A 1 90 ? -9.062 -27.659 4.165 1.00 24.09 73 ALA A CA 1
ATOM 1342 C C . ALA A 1 90 ? -9.249 -27.049 5.552 1.00 26.07 73 ALA A C 1
ATOM 1343 O O . ALA A 1 90 ? -10.000 -26.082 5.706 1.00 24.75 73 ALA A O 1
ATOM 1350 N N . PRO A 1 91 ? -8.601 -27.585 6.577 1.00 26.30 74 PRO A N 1
ATOM 1351 C CA . PRO A 1 91 ? -8.825 -27.047 7.936 1.00 28.77 74 PRO A CA 1
ATOM 1352 C C . PRO A 1 91 ? -8.647 -25.539 8.035 1.00 23.60 74 PRO A C 1
ATOM 1353 O O . PRO A 1 91 ? -9.434 -24.883 8.715 1.00 26.75 74 PRO A O 1
ATOM 1364 N N . ASP A 1 92 ? -7.649 -24.962 7.356 1.00 24.85 75 ASP A N 1
ATOM 1365 C CA . ASP A 1 92 ? -7.430 -23.531 7.463 1.00 22.09 75 ASP A CA 1
ATOM 1366 C C . ASP A 1 92 ? -8.438 -22.702 6.678 1.00 26.06 75 ASP A C 1
ATOM 1367 O O . ASP A 1 92 ? -8.401 -21.473 6.778 1.00 28.43 75 ASP A O 1
ATOM 1376 N N . SER A 1 93 ? -9.364 -23.319 5.944 1.00 24.13 76 SER A N 1
ATOM 1377 C CA . SER A 1 93 ? -10.375 -22.550 5.230 1.00 27.68 76 SER A CA 1
ATOM 1378 C C . SER A 1 93 ? -11.647 -22.337 6.063 1.00 24.26 76 SER A C 1
ATOM 1379 O O . SER A 1 93 ? -12.573 -21.658 5.598 1.00 24.68 76 SER A O 1
ATOM 1387 N N . VAL A 1 94 ? -11.730 -22.903 7.269 1.00 25.37 77 VAL A N 1
ATOM 1388 C CA . VAL A 1 94 ? -12.901 -22.697 8.114 1.00 20.63 77 VAL A CA 1
ATOM 1389 C C . VAL A 1 94 ? -12.728 -21.372 8.850 1.00 23.19 77 VAL A C 1
ATOM 1390 O O . VAL A 1 94 ? -11.727 -21.159 9.553 1.00 26.90 77 VAL A O 1
ATOM 1403 N N . ASP A 1 95 ? -13.688 -20.468 8.668 1.00 19.30 78 ASP A N 1
ATOM 1404 C CA . ASP A 1 95 ? -13.601 -19.120 9.211 1.00 21.23 78 ASP A CA 1
ATOM 1405 C C . ASP A 1 95 ? -14.248 -18.997 10.581 1.00 18.52 78 ASP A C 1
ATOM 1406 O O . ASP A 1 95 ? -14.000 -18.018 11.282 1.00 20.68 78 ASP A O 1
ATOM 1415 N N . MET A 1 96 ? -15.092 -19.945 10.959 1.00 18.57 79 MET A N 1
ATOM 1416 C CA . MET A 1 96 ? -15.821 -19.853 12.212 1.00 18.39 79 MET A CA 1
ATOM 1417 C C . MET A 1 96 ? -16.283 -21.247 12.589 1.00 19.98 79 MET A C 1
ATOM 1418 O O . MET A 1 96 ? -16.698 -22.038 11.727 1.00 19.48 79 MET A O 1
ATOM 1432 N N . LEU A 1 97 ? -16.188 -21.544 13.880 1.00 15.50 80 LEU A N 1
ATOM 1433 C CA . LEU A 1 97 ? -16.653 -22.794 14.452 1.00 15.12 80 LEU A CA 1
ATOM 1434 C C . LEU A 1 97 ? -17.645 -22.452 15.556 1.00 17.19 80 LEU A C 1
ATOM 1435 O O . LEU A 1 97 ? -17.276 -21.799 16.544 1.00 17.47 80 LEU A O 1
ATOM 1451 N N . ILE A 1 98 ? -18.882 -22.913 15.406 1.00 15.62 81 ILE A N 1
ATOM 1452 C CA . ILE A 1 98 ? -19.948 -22.647 16.375 1.00 13.90 81 ILE A CA 1
ATOM 1453 C C . ILE A 1 98 ? -20.380 -23.978 16.964 1.00 13.53 81 ILE A C 1
ATOM 1454 O O . ILE A 1 98 ? -20.874 -24.848 16.230 1.00 17.46 81 ILE A O 1
ATOM 1470 N N . CYS A 1 99 ? -20.219 -24.133 18.288 1.00 15.05 82 CYS A N 1
ATOM 1471 C CA . CYS A 1 99 ? -20.576 -25.341 18.999 1.00 14.51 82 CYS A CA 1
ATOM 1472 C C . CYS A 1 99 ? -21.679 -25.075 20.007 1.00 17.30 82 CYS A C 1
ATOM 1473 O O . CYS A 1 99 ? -21.752 -23.993 20.608 1.00 17.29 82 CYS A O 1
ATOM 1481 N N . SER A 1 100 ? -22.511 -26.090 20.218 1.00 15.04 83 SER A N 1
ATOM 1482 C CA . SER A 1 100 ? -23.465 -26.090 21.304 1.00 12.73 83 SER A CA 1
ATOM 1483 C C . SER A 1 100 ? -23.382 -27.429 22.004 1.00 15.84 83 SER A C 1
ATOM 1484 O O . SER A 1 100 ? -23.079 -28.454 21.384 1.00 15.36 83 SER A O 1
ATOM 1492 N N . ALA A 1 101 ? -23.645 -27.398 23.327 1.00 16.04 84 ALA A N 1
ATOM 1493 C CA . ALA A 1 101 ? -23.670 -28.590 24.163 1.00 17.84 84 ALA A CA 1
ATOM 1494 C C . ALA A 1 101 ? -24.547 -28.243 25.362 1.00 18.70 84 ALA A C 1
ATOM 1495 O O . ALA A 1 101 ? -24.141 -27.431 26.206 1.00 19.80 84 ALA A O 1
ATOM 1502 N N . SER A 1 102 ? -25.728 -28.837 25.437 1.00 17.45 85 SER A N 1
ATOM 1503 C CA . SER A 1 102 ? -26.708 -28.364 26.415 1.00 19.35 85 SER A CA 1
ATOM 1504 C C . SER A 1 102 ? -26.316 -28.715 27.836 1.00 20.05 85 SER A C 1
ATOM 1505 O O . SER A 1 102 ? -26.607 -27.942 28.754 1.00 20.55 85 SER A O 1
ATOM 1513 N N . SER A 1 103 ? -25.640 -29.833 28.052 1.00 20.03 86 SER A N 1
ATOM 1514 C CA . SER A 1 103 ? -25.223 -30.162 29.416 1.00 19.41 86 SER A CA 1
ATOM 1515 C C . SER A 1 103 ? -24.086 -29.231 29.852 1.00 24.15 86 SER A C 1
ATOM 1516 O O . SER A 1 103 ? -23.076 -29.110 29.144 1.00 15.82 86 SER A O 1
ATOM 1524 N N . PRO A 1 104 ? -24.204 -28.567 31.005 1.00 20.22 87 PRO A N 1
ATOM 1525 C CA . PRO A 1 104 ? -23.080 -27.754 31.495 1.00 17.62 87 PRO A CA 1
ATOM 1526 C C . PRO A 1 104 ? -21.819 -28.546 31.810 1.00 18.03 87 PRO A C 1
ATOM 1527 O O . PRO A 1 104 ? -20.767 -27.926 32.009 1.00 20.11 87 PRO A O 1
ATOM 1538 N N . ILE A 1 105 ? -21.889 -29.869 31.898 1.00 17.36 88 ILE A N 1
ATOM 1539 C CA . ILE A 1 105 ? -20.748 -30.693 32.273 1.00 20.86 88 ILE A CA 1
ATOM 1540 C C . ILE A 1 105 ? -20.099 -31.249 31.006 1.00 17.21 88 ILE A C 1
ATOM 1541 O O . ILE A 1 105 ? -20.702 -32.044 30.284 1.00 20.10 88 ILE A O 1
ATOM 1557 N N . MET A 1 106 ? -18.886 -30.813 30.726 1.00 17.97 89 MET A N 1
ATOM 1558 C CA . MET A 1 106 ? -18.032 -31.411 29.713 1.00 18.54 89 MET A CA 1
ATOM 1559 C C . MET A 1 106 ? -16.993 -32.275 30.399 1.00 22.18 89 MET A C 1
ATOM 1560 O O . MET A 1 106 ? -16.798 -32.193 31.611 1.00 21.77 89 MET A O 1
ATOM 1574 N N . THR A 1 107 ? -16.351 -33.151 29.612 1.00 25.08 90 THR A N 1
ATOM 1575 C CA . THR A 1 107 ? -15.509 -34.189 30.195 1.00 22.16 90 THR A CA 1
ATOM 1576 C C . THR A 1 107 ? -14.182 -34.432 29.496 1.00 24.00 90 THR A C 1
ATOM 1577 O O . THR A 1 107 ? -13.352 -35.144 30.061 1.00 22.30 90 THR A O 1
ATOM 1588 N N . ASP A 1 108 ? -13.944 -33.891 28.305 1.00 21.52 91 ASP A N 1
ATOM 1589 C CA . ASP A 1 108 ? -12.772 -34.268 27.522 1.00 23.59 91 ASP A CA 1
ATOM 1590 C C . ASP A 1 108 ? -12.351 -33.085 26.663 1.00 21.93 91 ASP A C 1
ATOM 1591 O O . ASP A 1 108 ? -13.193 -32.396 26.075 1.00 23.89 91 ASP A O 1
ATOM 1600 N N . ALA A 1 109 ? -11.044 -32.845 26.622 1.00 22.28 92 ALA A N 1
ATOM 1601 C CA . ALA A 1 109 ? -10.462 -31.792 25.798 1.00 23.16 92 ALA A CA 1
ATOM 1602 C C . ALA A 1 109 ? -9.309 -32.334 24.952 1.00 31.00 92 ALA A C 1
ATOM 1603 O O . ALA A 1 109 ? -8.354 -31.605 24.652 1.00 24.32 92 ALA A O 1
ATOM 1610 N N . GLY A 1 110 ? -9.359 -33.622 24.622 1.00 22.43 93 GLY A N 1
ATOM 1611 C CA . GLY A 1 110 ? -8.429 -34.201 23.667 1.00 22.85 93 GLY A CA 1
ATOM 1612 C C . GLY A 1 110 ? -6.973 -34.006 24.034 1.00 25.55 93 GLY A C 1
ATOM 1613 O O . GLY A 1 110 ? -6.570 -34.116 25.194 1.00 29.56 93 GLY A O 1
ATOM 1617 N N . ASP A 1 111 ? -6.159 -33.737 23.015 1.00 27.44 94 ASP A N 1
ATOM 1618 C CA . ASP A 1 111 ? -4.740 -33.474 23.186 1.00 29.57 94 ASP A CA 1
ATOM 1619 C C . ASP A 1 111 ? -4.453 -32.016 23.510 1.00 27.64 94 ASP A C 1
ATOM 1620 O O . ASP A 1 111 ? -3.292 -31.660 23.730 1.00 27.51 94 ASP A O 1
ATOM 1629 N N . VAL A 1 112 ? -5.482 -31.172 23.551 1.00 26.47 95 VAL A N 1
ATOM 1630 C CA . VAL A 1 112 ? -5.288 -29.747 23.803 1.00 27.26 95 VAL A CA 1
ATOM 1631 C C . VAL A 1 112 ? -5.125 -29.479 25.295 1.00 27.17 95 VAL A C 1
ATOM 1632 O O . VAL A 1 112 ? -4.178 -28.800 25.720 1.00 27.35 95 VAL A O 1
ATOM 1645 N N . LEU A 1 113 ? -6.052 -29.980 26.104 1.00 25.46 96 LEU A N 1
ATOM 1646 C CA . LEU A 1 113 ? -5.970 -29.906 27.569 1.00 26.62 96 LEU A CA 1
ATOM 1647 C C . LEU A 1 113 ? -6.115 -31.323 28.107 1.00 28.16 96 LEU A C 1
ATOM 1648 O O . LEU A 1 113 ? -7.175 -31.699 28.636 1.00 26.21 96 LEU A O 1
ATOM 1664 N N . PRO A 1 114 ? -5.065 -32.138 27.991 1.00 27.22 97 PRO A N 1
ATOM 1665 C CA . PRO A 1 114 ? -5.222 -33.579 28.255 1.00 30.32 97 PRO A CA 1
ATOM 1666 C C . PRO A 1 114 ? -5.420 -33.942 29.721 1.00 28.17 97 PRO A C 1
ATOM 1667 O O . PRO A 1 114 ? -5.864 -35.062 29.992 1.00 36.61 97 PRO A O 1
ATOM 1678 N N . ASP A 1 115 ? -5.099 -33.059 30.663 1.00 25.41 98 ASP A N 1
ATOM 1679 C CA . ASP A 1 115 ? -5.240 -33.390 32.081 1.00 26.08 98 ASP A CA 1
ATOM 1680 C C . ASP A 1 115 ? -6.583 -32.952 32.657 1.00 28.37 98 ASP A C 1
ATOM 1681 O O . ASP A 1 115 ? -6.854 -33.207 33.833 1.00 33.22 98 ASP A O 1
ATOM 1690 N N . LEU A 1 116 ? -7.415 -32.298 31.869 1.00 26.68 99 LEU A N 1
ATOM 1691 C CA . LEU A 1 116 ? -8.693 -31.777 32.349 1.00 27.59 99 LEU A CA 1
ATOM 1692 C C . LEU A 1 116 ? -9.763 -32.854 32.202 1.00 39.48 99 LEU A C 1
ATOM 1693 O O . LEU A 1 116 ? -9.882 -33.483 31.149 1.00 31.70 99 LEU A O 1
ATOM 1709 N N . ARG A 1 117 ? -10.528 -33.068 33.264 1.00 30.66 100 ARG A N 1
ATOM 1710 C CA . ARG A 1 117 ? -11.557 -34.104 33.301 1.00 26.18 100 ARG A CA 1
ATOM 1711 C C . ARG A 1 117 ? -12.928 -33.426 33.361 1.00 24.11 100 ARG A C 1
ATOM 1712 O O . ARG A 1 117 ? -13.180 -32.527 32.544 1.00 22.79 100 ARG A O 1
ATOM 1733 N N . GLY A 1 118 ? -13.826 -33.824 34.254 1.00 20.95 101 GLY A N 1
ATOM 1734 C CA . GLY A 1 118 ? -15.091 -33.140 34.378 1.00 22.23 101 GLY A CA 1
ATOM 1735 C C . GLY A 1 118 ? -14.901 -31.651 34.586 1.00 22.02 101 GLY A C 1
ATOM 1736 O O . GLY A 1 118 ? -14.129 -31.239 35.466 1.00 21.45 101 GLY A O 1
ATOM 1740 N N . ARG A 1 119 ? -15.592 -30.839 33.793 1.00 19.63 102 ARG A N 1
ATOM 1741 C CA . ARG A 1 119 ? -15.406 -29.399 33.851 1.00 20.07 102 ARG A CA 1
ATOM 1742 C C . ARG A 1 119 ? -16.698 -28.699 33.465 1.00 16.94 102 ARG A C 1
ATOM 1743 O O . ARG A 1 119 ? -17.527 -29.236 32.723 1.00 17.05 102 ARG A O 1
ATOM 1764 N N . LEU A 1 120 ? -16.864 -27.488 33.997 1.00 17.98 103 LEU A N 1
ATOM 1765 C CA . LEU A 1 120 ? -17.927 -26.581 33.599 1.00 15.92 103 LEU A CA 1
ATOM 1766 C C . LEU A 1 120 ? -17.476 -25.652 32.484 1.00 18.80 103 LEU A C 1
ATOM 1767 O O . LEU A 1 120 ? -18.266 -25.344 31.584 1.00 17.40 103 LEU A O 1
ATOM 1783 N N . TYR A 1 121 ? -16.226 -25.176 32.553 1.00 18.26 104 TYR A N 1
ATOM 1784 C CA . TYR A 1 121 ? -15.637 -24.295 31.551 1.00 18.70 104 TYR A CA 1
ATOM 1785 C C . TYR A 1 121 ? -14.167 -24.666 31.382 1.00 17.77 104 TYR A C 1
ATOM 1786 O O . TYR A 1 121 ? -13.538 -25.145 32.323 1.00 19.00 104 TYR A O 1
ATOM 1804 N N . PRO A 1 122 ? -13.579 -24.421 30.191 1.00 18.94 105 PRO A N 1
ATOM 1805 C CA . PRO A 1 122 ? -14.163 -23.800 29.005 1.00 16.81 105 PRO A CA 1
ATOM 1806 C C . PRO A 1 122 ? -15.172 -24.695 28.303 1.00 16.59 105 PRO A C 1
ATOM 1807 O O . PRO A 1 122 ? -15.293 -25.886 28.613 1.00 15.51 105 PRO A O 1
ATOM 1818 N N . ARG A 1 123 ? -15.879 -24.119 27.330 1.00 17.55 106 ARG A N 1
ATOM 1819 C CA . ARG A 1 123 ? -16.772 -24.906 26.486 1.00 17.41 106 ARG A CA 1
ATOM 1820 C C . ARG A 1 123 ? -15.957 -25.610 25.395 1.00 15.76 106 ARG A C 1
ATOM 1821 O O . ARG A 1 123 ? -14.783 -25.895 25.612 1.00 17.86 106 ARG A O 1
ATOM 1842 N N . MET A 1 124 ? -16.574 -25.949 24.252 1.00 18.91 107 MET A N 1
ATOM 1843 C CA . MET A 1 124 ? -15.920 -26.817 23.285 1.00 18.61 107 MET A CA 1
ATOM 1844 C C . MET A 1 124 ? -15.155 -26.089 22.166 1.00 17.46 107 MET A C 1
ATOM 1845 O O . MET A 1 124 ? -14.108 -26.585 21.748 1.00 17.67 107 MET A O 1
ATOM 1859 N N . ALA A 1 125 ? -15.657 -24.961 21.650 1.00 14.81 108 ALA A N 1
ATOM 1860 C CA . ALA A 1 125 ? -15.233 -24.494 20.327 1.00 20.41 108 ALA A CA 1
ATOM 1861 C C . ALA A 1 125 ? -13.730 -24.216 20.263 1.00 20.10 108 ALA A C 1
ATOM 1862 O O . ALA A 1 125 ? -13.054 -24.635 19.317 1.00 20.68 108 ALA A O 1
ATOM 1869 N N . ASN A 1 126 ? -13.182 -23.498 21.242 1.00 21.97 109 ASN A N 1
ATOM 1870 C CA . ASN A 1 126 ? -11.770 -23.128 21.146 1.00 22.21 109 ASN A CA 1
ATOM 1871 C C . ASN A 1 126 ? -10.877 -24.370 21.176 1.00 24.62 109 ASN A C 1
ATOM 1872 O O . ASN A 1 126 ? -10.008 -24.548 20.299 1.00 21.55 109 ASN A O 1
ATOM 1883 N N . VAL A 1 127 ? -11.093 -25.262 22.158 1.00 16.60 110 VAL A N 1
ATOM 1884 C CA A VAL A 1 127 ? -10.319 -26.498 22.238 0.69 20.52 110 VAL A CA 1
ATOM 1885 C CA B VAL A 1 127 ? -10.291 -26.478 22.224 0.31 22.10 110 VAL A CA 1
ATOM 1886 C C . VAL A 1 127 ? -10.474 -27.315 20.961 1.00 18.46 110 VAL A C 1
ATOM 1887 O O . VAL A 1 127 ? -9.503 -27.859 20.423 1.00 17.80 110 VAL A O 1
ATOM 1912 N N . LEU A 1 128 ? -11.713 -27.411 20.449 1.00 20.93 111 LEU A N 1
ATOM 1913 C CA . LEU A 1 128 ? -11.955 -28.219 19.253 1.00 22.30 111 LEU A CA 1
ATOM 1914 C C . LEU A 1 128 ? -11.265 -27.633 18.033 1.00 20.10 111 LEU A C 1
ATOM 1915 O O . LEU A 1 128 ? -10.740 -28.376 17.191 1.00 18.37 111 LEU A O 1
ATOM 1931 N N . SER A 1 129 ? -11.273 -26.311 17.895 1.00 18.97 112 SER A N 1
ATOM 1932 C CA . SER A 1 129 ? -10.575 -25.706 16.754 1.00 23.21 112 SER A CA 1
ATOM 1933 C C . SER A 1 129 ? -9.093 -26.047 16.782 1.00 28.12 112 SER A C 1
ATOM 1934 O O . SER A 1 129 ? -8.466 -26.259 15.730 1.00 24.92 112 SER A O 1
ATOM 1942 N N . LYS A 1 130 ? -8.507 -26.126 17.982 1.00 21.61 113 LYS A N 1
ATOM 1943 C CA . LYS A 1 130 ? -7.092 -26.483 18.090 1.00 21.15 113 LYS A CA 1
ATOM 1944 C C . LYS A 1 130 ? -6.869 -27.949 17.774 1.00 23.44 113 LYS A C 1
ATOM 1945 O O . LYS A 1 130 ? -5.924 -28.298 17.049 1.00 24.18 113 LYS A O 1
ATOM 1964 N N . GLN A 1 131 ? -7.742 -28.828 18.266 1.00 22.35 114 GLN A N 1
ATOM 1965 C CA . GLN A 1 131 ? -7.604 -30.253 17.974 1.00 23.48 114 GLN A CA 1
ATOM 1966 C C . GLN A 1 131 ? -7.719 -30.528 16.475 1.00 26.15 114 GLN A C 1
ATOM 1967 O O . GLN A 1 131 ? -7.030 -31.404 15.949 1.00 25.33 114 GLN A O 1
ATOM 1981 N N . LEU A 1 132 ? -8.596 -29.811 15.782 1.00 21.23 115 LEU A N 1
ATOM 1982 C CA . LEU A 1 132 ? -8.838 -30.033 14.358 1.00 21.18 115 LEU A CA 1
ATOM 1983 C C . LEU A 1 132 ? -7.924 -29.212 13.457 1.00 28.44 115 LEU A C 1
ATOM 1984 O O . LEU A 1 132 ? -7.989 -29.371 12.235 1.00 24.82 115 LEU A O 1
ATOM 2000 N N . GLY A 1 133 ? -7.099 -28.334 14.018 1.00 27.38 116 GLY A N 1
ATOM 2001 C CA . GLY A 1 133 ? -6.205 -27.523 13.208 1.00 27.79 116 GLY A CA 1
ATOM 2002 C C . GLY A 1 133 ? -6.909 -26.421 12.447 1.00 22.59 116 GLY A C 1
ATOM 2003 O O . GLY A 1 133 ? -6.414 -25.985 11.399 1.00 24.03 116 GLY A O 1
ATOM 2007 N N . LEU A 1 134 ? -8.051 -25.949 12.944 1.00 24.80 117 LEU A N 1
ATOM 2008 C CA . LEU A 1 134 ? -8.782 -24.856 12.300 1.00 23.64 117 LEU A CA 1
ATOM 2009 C C . LEU A 1 134 ? -8.127 -23.539 12.710 1.00 26.93 117 LEU A C 1
ATOM 2010 O O . LEU A 1 134 ? -8.656 -22.750 13.501 1.00 23.91 117 LEU A O 1
ATOM 2026 N N . SER A 1 135 ? -6.978 -23.269 12.092 1.00 23.34 118 SER A N 1
ATOM 2027 C CA . SER A 1 135 ? -6.115 -22.182 12.526 1.00 25.26 118 SER A CA 1
ATOM 2028 C C . SER A 1 135 ? -6.688 -20.803 12.247 1.00 29.66 118 SER A C 1
ATOM 2029 O O . SER A 1 135 ? -6.183 -19.821 12.809 1.00 28.69 118 SER A O 1
ATOM 2037 N N . ARG A 1 136 ? -7.711 -20.688 11.405 1.00 22.39 119 ARG A N 1
ATOM 2038 C CA . ARG A 1 136 ? -8.301 -19.391 11.095 1.00 23.31 119 ARG A CA 1
ATOM 2039 C C . ARG A 1 136 ? -9.732 -19.260 11.624 1.00 20.29 119 ARG A C 1
ATOM 2040 O O . ARG A 1 136 ? -10.389 -18.255 11.349 1.00 25.40 119 ARG A O 1
ATOM 2061 N N . ALA A 1 137 ? -10.207 -20.231 12.390 1.00 19.89 120 ALA A N 1
ATOM 2062 C CA . ALA A 1 137 ? -11.607 -20.266 12.811 1.00 21.87 120 ALA A CA 1
ATOM 2063 C C . ALA A 1 137 ? -11.826 -19.447 14.082 1.00 23.57 120 ALA A C 1
ATOM 2064 O O . ALA A 1 137 ? -11.148 -19.670 15.100 1.00 25.15 120 ALA A O 1
ATOM 2071 N N . LEU A 1 138 ? -12.767 -18.515 14.021 1.00 19.66 121 LEU A N 1
ATOM 2072 C CA . LEU A 1 138 ? -13.267 -17.847 15.223 1.00 17.00 121 LEU A CA 1
ATOM 2073 C C . LEU A 1 138 ? -14.140 -18.835 15.991 1.00 19.17 121 LEU A C 1
ATOM 2074 O O . LEU A 1 138 ? -15.127 -19.327 15.440 1.00 17.92 121 LEU A O 1
ATOM 2090 N N . PRO A 1 139 ? -13.825 -19.150 17.257 1.00 20.35 122 PRO A N 1
ATOM 2091 C CA . PRO A 1 139 ? -14.636 -20.118 18.000 1.00 20.03 122 PRO A CA 1
ATOM 2092 C C . PRO A 1 139 ? -15.734 -19.457 18.817 1.00 21.84 122 PRO A C 1
ATOM 2093 O O . PRO A 1 139 ? -15.536 -18.428 19.464 1.00 22.24 122 PRO A O 1
ATOM 2104 N N . LEU A 1 140 ? -16.916 -20.068 18.767 1.00 15.70 123 LEU A N 1
ATOM 2105 C CA . LEU A 1 140 ? -18.072 -19.561 19.492 1.00 15.89 123 LEU A CA 1
ATOM 2106 C C . LEU A 1 140 ? -18.858 -20.736 20.041 1.00 17.87 123 LEU A C 1
ATOM 2107 O O . LEU A 1 140 ? -19.056 -21.751 19.350 1.00 17.87 123 LEU A O 1
ATOM 2123 N N . ASP A 1 141 ? -19.343 -20.588 21.276 1.00 16.18 124 ASP A N 1
ATOM 2124 C CA . ASP A 1 141 ? -20.157 -21.597 21.924 1.00 14.35 124 ASP A CA 1
ATOM 2125 C C . ASP A 1 141 ? -21.474 -20.944 22.329 1.00 19.00 124 ASP A C 1
ATOM 2126 O O . ASP A 1 141 ? -21.488 -20.027 23.175 1.00 16.35 124 ASP A O 1
ATOM 2135 N N . SER A 1 142 ? -22.564 -21.421 21.741 1.00 15.72 125 SER A N 1
ATOM 2136 C CA . SER A 1 142 ? -23.884 -20.847 21.912 1.00 15.25 125 SER A CA 1
ATOM 2137 C C . SER A 1 142 ? -24.802 -21.833 22.633 1.00 16.10 125 SER A C 1
ATOM 2138 O O . SER A 1 142 ? -24.564 -23.047 22.643 1.00 17.70 125 SER A O 1
ATOM 2146 N N . GLN A 1 143 ? -25.895 -21.327 23.178 1.00 16.36 126 GLN A N 1
ATOM 2147 C CA A GLN A 1 143 ? -26.859 -22.196 23.836 0.76 15.16 126 GLN A CA 1
ATOM 2148 C CA B GLN A 1 143 ? -26.856 -22.173 23.875 0.24 16.19 126 GLN A CA 1
ATOM 2149 C C . GLN A 1 143 ? -28.269 -21.676 23.614 1.00 16.86 126 GLN A C 1
ATOM 2150 O O . GLN A 1 143 ? -28.599 -20.543 23.990 1.00 16.22 126 GLN A O 1
ATOM 2177 N N . MET A 1 144 ? -29.081 -22.512 22.991 1.00 17.65 127 MET A N 1
ATOM 2178 C CA . MET A 1 144 ? -30.531 -22.339 22.904 1.00 22.55 127 MET A CA 1
ATOM 2179 C C . MET A 1 144 ? -31.198 -23.697 23.098 1.00 20.93 127 MET A C 1
ATOM 2180 O O . MET A 1 144 ? -32.179 -24.046 22.421 1.00 21.47 127 MET A O 1
ATOM 2194 N N . GLU A 1 145 ? -30.620 -24.503 24.001 1.00 18.91 128 GLU A N 1
ATOM 2195 C CA . GLU A 1 145 ? -31.121 -25.827 24.348 1.00 17.38 128 GLU A CA 1
ATOM 2196 C C . GLU A 1 145 ? -31.494 -26.669 23.113 1.00 16.84 128 GLU A C 1
ATOM 2197 O O . GLU A 1 145 ? -30.639 -26.840 22.227 1.00 17.04 128 GLU A O 1
ATOM 2232 N N . ALA A 1 147 ? -33.014 -26.215 20.446 1.00 17.27 130 ALA A N 1
ATOM 2233 C CA . ALA A 1 147 ? -33.038 -25.525 19.157 1.00 16.48 130 ALA A CA 1
ATOM 2234 C C . ALA A 1 147 ? -31.668 -24.968 18.764 1.00 14.92 130 ALA A C 1
ATOM 2235 O O . ALA A 1 147 ? -31.574 -24.172 17.835 1.00 17.68 130 ALA A O 1
ATOM 2242 N N . SER A 1 148 ? -30.605 -25.393 19.474 1.00 13.83 131 SER A N 1
ATOM 2243 C CA . SER A 1 148 ? -29.286 -24.828 19.232 1.00 13.22 131 SER A CA 1
ATOM 2244 C C . SER A 1 148 ? -28.805 -25.062 17.803 1.00 16.35 131 SER A C 1
ATOM 2245 O O . SER A 1 148 ? -28.005 -24.277 17.285 1.00 15.13 131 SER A O 1
ATOM 2253 N N . PHE A 1 149 ? -29.227 -26.156 17.165 1.00 14.73 132 PHE A N 1
ATOM 2254 C CA . PHE A 1 149 ? -28.783 -26.374 15.793 1.00 18.11 132 PHE A CA 1
ATOM 2255 C C . PHE A 1 149 ? -29.334 -25.288 14.885 1.00 16.95 132 PHE A C 1
ATOM 2256 O O . PHE A 1 149 ? -28.614 -24.744 14.034 1.00 16.06 132 PHE A O 1
ATOM 2273 N N . LEU A 1 150 ? -30.616 -24.935 15.072 1.00 15.56 133 LEU A N 1
ATOM 2274 C CA . LEU A 1 150 ? -31.211 -23.847 14.302 1.00 15.38 133 LEU A CA 1
ATOM 2275 C C . LEU A 1 150 ? -30.583 -22.509 14.663 1.00 18.82 133 LEU A C 1
ATOM 2276 O O . LEU A 1 150 ? -30.320 -21.674 13.791 1.00 15.58 133 LEU A O 1
ATOM 2292 N N . LEU A 1 151 ? -30.281 -22.284 15.951 1.00 16.74 134 LEU A N 1
ATOM 2293 C CA . LEU A 1 151 ? -29.604 -21.047 16.301 1.00 16.86 134 LEU A CA 1
ATOM 2294 C C . LEU A 1 151 ? -28.265 -20.926 15.582 1.00 14.47 134 LEU A C 1
ATOM 2295 O O . LEU A 1 151 ? -27.908 -19.853 15.074 1.00 14.72 134 LEU A O 1
ATOM 2311 N N . ASN A 1 152 ? -27.505 -22.011 15.539 1.00 14.18 135 ASN A N 1
ATOM 2312 C CA . ASN A 1 152 ? -26.173 -21.962 14.948 1.00 13.63 135 ASN A CA 1
ATOM 2313 C C . ASN A 1 152 ? -26.227 -21.828 13.433 1.00 17.68 135 ASN A C 1
ATOM 2314 O O . ASN A 1 152 ? -25.401 -21.121 12.844 1.00 15.38 135 ASN A O 1
ATOM 2325 N N . LEU A 1 153 ? -27.207 -22.465 12.791 1.00 17.57 136 LEU A N 1
ATOM 2326 C CA . LEU A 1 153 ? -27.425 -22.213 11.365 1.00 18.22 136 LEU A CA 1
ATOM 2327 C C . LEU A 1 153 ? -27.751 -20.746 11.112 1.00 16.06 136 LEU A C 1
ATOM 2328 O O . LEU A 1 153 ? -27.299 -20.161 10.123 1.00 17.57 136 LEU A O 1
ATOM 2344 N N . ARG A 1 154 ? -28.561 -20.145 11.979 1.00 15.75 137 ARG A N 1
ATOM 2345 C CA . ARG A 1 154 ? -28.903 -18.733 11.845 1.00 17.53 137 ARG A CA 1
ATOM 2346 C C . ARG A 1 154 ? -27.684 -17.839 12.057 1.00 19.12 137 ARG A C 1
ATOM 2347 O O . ARG A 1 154 ? -27.487 -16.858 11.321 1.00 17.11 137 ARG A O 1
ATOM 2368 N N . LEU A 1 155 ? -26.889 -18.125 13.088 1.00 17.65 138 LEU A N 1
ATOM 2369 C CA . LEU A 1 155 ? -25.666 -17.357 13.311 1.00 18.07 138 LEU A CA 1
ATOM 2370 C C . LEU A 1 155 ? -24.727 -17.494 12.124 1.00 14.51 138 LEU A C 1
ATOM 2371 O O . LEU A 1 155 ? -24.209 -16.499 11.607 1.00 18.37 138 LEU A O 1
ATOM 2387 N N . ALA A 1 156 ? -24.493 -18.725 11.684 1.00 16.15 139 ALA A N 1
ATOM 2388 C CA . ALA A 1 156 ? -23.637 -18.965 10.523 1.00 18.97 139 ALA A CA 1
ATOM 2389 C C . ALA A 1 156 ? -24.160 -18.244 9.297 1.00 18.67 139 ALA A C 1
ATOM 2390 O O . ALA A 1 156 ? -23.396 -17.602 8.567 1.00 16.96 139 ALA A O 1
ATOM 2397 N N . ALA A 1 157 ? -25.479 -18.332 9.057 1.00 16.77 140 ALA A N 1
ATOM 2398 C CA . ALA A 1 157 ? -26.044 -17.730 7.854 1.00 19.45 140 ALA A CA 1
ATOM 2399 C C . ALA A 1 157 ? -25.864 -16.221 7.853 1.00 18.32 140 ALA A C 1
ATOM 2400 O O . ALA A 1 157 ? -25.542 -15.630 6.823 1.00 18.79 140 ALA A O 1
ATOM 2407 N N . SER A 1 158 ? -26.073 -15.570 9.005 1.00 15.92 141 SER A N 1
ATOM 2408 C CA . SER A 1 158 ? -25.929 -14.120 9.049 1.00 19.08 141 SER A CA 1
ATOM 2409 C C . SER A 1 158 ? -24.479 -13.701 8.824 1.00 18.87 141 SER A C 1
ATOM 2410 O O . SER A 1 158 ? -24.209 -12.703 8.136 1.00 17.66 141 SER A O 1
ATOM 2418 N N . MET A 1 159 ? -23.524 -14.442 9.397 1.00 16.87 142 MET A N 1
ATOM 2419 C CA A MET A 1 159 ? -22.115 -14.151 9.126 0.53 16.85 142 MET A CA 1
ATOM 2420 C CA B MET A 1 159 ? -22.117 -14.146 9.125 0.47 16.85 142 MET A CA 1
ATOM 2421 C C . MET A 1 159 ? -21.801 -14.288 7.639 1.00 19.34 142 MET A C 1
ATOM 2422 O O . MET A 1 159 ? -21.108 -13.440 7.057 1.00 19.39 142 MET A O 1
ATOM 2449 N N . ILE A 1 160 ? -22.313 -15.348 7.004 1.00 19.26 143 ILE A N 1
ATOM 2450 C CA . ILE A 1 160 ? -22.031 -15.574 5.579 1.00 19.19 143 ILE A CA 1
ATOM 2451 C C . ILE A 1 160 ? -22.703 -14.510 4.729 1.00 18.62 143 ILE A C 1
ATOM 2452 O O . ILE A 1 160 ? -22.091 -13.947 3.811 1.00 20.16 143 ILE A O 1
ATOM 2468 N N . ARG A 1 161 ? -23.977 -14.217 5.017 1.00 23.03 144 ARG A N 1
ATOM 2469 C CA . ARG A 1 161 ? -24.714 -13.217 4.248 1.00 19.01 144 ARG A CA 1
ATOM 2470 C C . ARG A 1 161 ? -23.986 -11.881 4.237 1.00 20.09 144 ARG A C 1
ATOM 2471 O O . ARG A 1 161 ? -23.886 -11.214 3.184 1.00 20.53 144 ARG A O 1
ATOM 2492 N N . GLN A 1 162 ? -23.453 -11.467 5.387 1.00 19.30 145 GLN A N 1
ATOM 2493 C CA . GLN A 1 162 ? -22.822 -10.167 5.498 1.00 21.26 145 GLN A CA 1
ATOM 2494 C C . GLN A 1 162 ? -21.339 -10.199 5.147 1.00 20.39 145 GLN A C 1
ATOM 2495 O O . GLN A 1 162 ? -20.654 -9.195 5.337 1.00 22.35 145 GLN A O 1
ATOM 2509 N N . GLY A 1 163 ? -20.846 -11.311 4.601 1.00 20.81 146 GLY A N 1
ATOM 2510 C CA . GLY A 1 163 ? -19.471 -11.371 4.117 1.00 21.09 146 GLY A CA 1
ATOM 2511 C C . GLY A 1 163 ? -18.422 -11.477 5.200 1.00 21.90 146 GLY A C 1
ATOM 2512 O O . GLY A 1 163 ? -17.251 -11.210 4.944 1.00 21.22 146 GLY A O 1
ATOM 2516 N N . LYS A 1 164 ? -18.805 -11.887 6.394 1.00 21.27 147 LYS A N 1
ATOM 2517 C CA . LYS A 1 164 ? -17.895 -11.960 7.533 1.00 21.07 147 LYS A CA 1
ATOM 2518 C C . LYS A 1 164 ? -17.330 -13.356 7.734 1.00 22.36 147 LYS A C 1
ATOM 2519 O O . LYS A 1 164 ? -16.437 -13.537 8.572 1.00 29.55 147 LYS A O 1
ATOM 2538 N N . ALA A 1 165 ? -17.818 -14.337 6.988 1.00 21.06 148 ALA A N 1
ATOM 2539 C CA . ALA A 1 165 ? -17.279 -15.684 6.981 1.00 21.24 148 ALA A CA 1
ATOM 2540 C C . ALA A 1 165 ? -17.627 -16.301 5.637 1.00 25.04 148 ALA A C 1
ATOM 2541 O O . ALA A 1 165 ? -18.680 -16.009 5.072 1.00 22.25 148 ALA A O 1
ATOM 2548 N N . GLU A 1 166 ? -16.728 -17.148 5.118 1.00 20.33 149 GLU A N 1
ATOM 2549 C CA . GLU A 1 166 ? -17.023 -17.905 3.914 1.00 19.68 149 GLU A CA 1
ATOM 2550 C C . GLU A 1 166 ? -17.276 -19.379 4.174 1.00 22.35 149 GLU A C 1
ATOM 2551 O O . GLU A 1 166 ? -17.961 -20.020 3.380 1.00 20.84 149 GLU A O 1
ATOM 2563 N N . LYS A 1 167 ? -16.780 -19.928 5.284 1.00 21.79 150 LYS A N 1
ATOM 2564 C CA . LYS A 1 167 ? -17.075 -21.305 5.669 1.00 18.19 150 LYS A CA 1
ATOM 2565 C C . LYS A 1 167 ? -17.264 -21.350 7.181 1.00 18.21 150 LYS A C 1
ATOM 2566 O O . LYS A 1 167 ? -16.407 -20.855 7.922 1.00 20.49 150 LYS A O 1
ATOM 2585 N N . VAL A 1 168 ? -18.361 -21.951 7.626 1.00 18.89 151 VAL A N 1
ATOM 2586 C CA . VAL A 1 168 ? -18.671 -22.078 9.044 1.00 19.81 151 VAL A CA 1
ATOM 2587 C C . VAL A 1 168 ? -18.978 -23.535 9.354 1.00 20.26 151 VAL A C 1
ATOM 2588 O O . VAL A 1 168 ? -19.839 -24.155 8.708 1.00 18.76 151 VAL A O 1
ATOM 2601 N N . LEU A 1 169 ? -18.274 -24.083 10.337 1.00 17.31 152 LEU A N 1
ATOM 2602 C CA . LEU A 1 169 ? -18.521 -25.431 10.825 1.00 21.06 152 LEU A CA 1
ATOM 2603 C C . LEU A 1 169 ? -19.414 -25.324 12.054 1.00 19.55 152 LEU A C 1
ATOM 2604 O O . LEU A 1 169 ? -19.163 -24.493 12.923 1.00 19.05 152 LEU A O 1
ATOM 2620 N N . VAL A 1 170 ? -20.479 -26.125 12.085 1.00 18.25 153 VAL A N 1
ATOM 2621 C CA . VAL A 1 170 ? -21.477 -26.091 13.151 1.00 21.18 153 VAL A CA 1
ATOM 2622 C C . VAL A 1 170 ? -21.470 -27.439 13.839 1.00 19.41 153 VAL A C 1
ATOM 2623 O O . VAL A 1 170 ? -21.493 -28.484 13.172 1.00 18.55 153 VAL A O 1
ATOM 2636 N N . VAL A 1 171 ? -21.429 -27.417 15.164 1.00 16.38 154 VAL A N 1
ATOM 2637 C CA . VAL A 1 171 ? -21.366 -28.628 15.974 1.00 17.09 154 VAL A CA 1
ATOM 2638 C C . VAL A 1 171 ? -22.440 -28.545 17.057 1.00 18.47 154 VAL A C 1
ATOM 2639 O O . VAL A 1 171 ? -22.551 -27.521 17.741 1.00 16.54 154 VAL A O 1
ATOM 2652 N N . CYS A 1 172 ? -23.175 -29.635 17.241 1.00 15.45 155 CYS A N 1
ATOM 2653 C CA . CYS A 1 172 ? -24.024 -29.839 18.408 1.00 13.71 155 CYS A CA 1
ATOM 2654 C C . CYS A 1 172 ? -23.638 -31.179 19.018 1.00 19.65 155 CYS A C 1
ATOM 2655 O O . CYS A 1 172 ? -23.553 -32.183 18.300 1.00 19.59 155 CYS A O 1
ATOM 2663 N N . SER A 1 173 ? -23.376 -31.197 20.332 1.00 16.89 156 SER A N 1
ATOM 2664 C CA . SER A 1 173 ? -22.942 -32.420 20.994 1.00 17.98 156 SER A CA 1
ATOM 2665 C C . SER A 1 173 ? -23.646 -32.529 22.337 1.00 15.38 156 SER A C 1
ATOM 2666 O O . SER A 1 173 ? -23.415 -31.699 23.223 1.00 18.17 156 SER A O 1
ATOM 2674 N N . GLU A 1 174 ? -24.488 -33.547 22.485 1.00 16.16 157 GLU A N 1
ATOM 2675 C CA . GLU A 1 174 ? -25.401 -33.661 23.613 1.00 16.28 157 GLU A CA 1
ATOM 2676 C C . GLU A 1 174 ? -25.011 -34.869 24.440 1.00 19.94 157 GLU A C 1
ATOM 2677 O O . GLU A 1 174 ? -25.252 -36.010 24.044 1.00 18.48 157 GLU A O 1
ATOM 2689 N N . TYR A 1 175 ? -24.392 -34.604 25.586 1.00 21.63 158 TYR A N 1
ATOM 2690 C CA . TYR A 1 175 ? -24.094 -35.599 26.616 1.00 21.52 158 TYR A CA 1
ATOM 2691 C C . TYR A 1 175 ? -25.100 -35.462 27.749 1.00 20.81 158 TYR A C 1
ATOM 2692 O O . TYR A 1 175 ? -24.744 -35.301 28.906 1.00 21.48 158 TYR A O 1
ATOM 2710 N N . ILE A 1 176 ? -26.387 -35.492 27.388 1.00 19.80 159 ILE A N 1
ATOM 2711 C CA . ILE A 1 176 ? -27.442 -35.209 28.343 1.00 16.73 159 ILE A CA 1
ATOM 2712 C C . ILE A 1 176 ? -27.519 -36.288 29.412 1.00 18.18 159 ILE A C 1
ATOM 2713 O O . ILE A 1 176 ? -27.952 -36.023 30.538 1.00 19.83 159 ILE A O 1
ATOM 2729 N N . SER A 1 177 ? -27.074 -37.510 29.108 1.00 19.50 160 SER A N 1
ATOM 2730 C CA . SER A 1 177 ? -27.174 -38.596 30.065 1.00 19.44 160 SER A CA 1
ATOM 2731 C C . SER A 1 177 ? -26.394 -38.307 31.354 1.00 24.58 160 SER A C 1
ATOM 2732 O O . SER A 1 177 ? -26.710 -38.897 32.392 1.00 20.97 160 SER A O 1
ATOM 2740 N N . ASN A 1 178 ? -25.390 -37.425 31.308 1.00 22.91 161 ASN A N 1
ATOM 2741 C CA . ASN A 1 178 ? -24.652 -37.109 32.535 1.00 32.51 161 ASN A CA 1
ATOM 2742 C C . ASN A 1 178 ? -25.434 -36.178 33.462 1.00 26.17 161 ASN A C 1
ATOM 2743 O O . ASN A 1 178 ? -24.919 -35.837 34.536 1.00 26.97 161 ASN A O 1
ATOM 2754 N N . LEU A 1 179 ? -26.658 -35.779 33.074 1.00 20.33 162 LEU A N 1
ATOM 2755 C CA . LEU A 1 179 ? -27.571 -35.035 33.923 1.00 20.56 162 LEU A CA 1
ATOM 2756 C C . LEU A 1 179 ? -28.844 -35.796 34.283 1.00 20.24 162 LEU A C 1
ATOM 2757 O O . LEU A 1 179 ? -29.724 -35.218 34.943 1.00 21.18 162 LEU A O 1
ATOM 2773 N N . LEU A 1 180 ? -28.992 -37.048 33.859 1.00 20.86 163 LEU A N 1
ATOM 2774 C CA . LEU A 1 180 ? -30.253 -37.761 34.042 1.00 23.49 163 LEU A CA 1
ATOM 2775 C C . LEU A 1 180 ? -30.282 -38.464 35.394 1.00 24.81 163 LEU A C 1
ATOM 2776 O O . LEU A 1 180 ? -29.329 -39.151 35.781 1.00 22.94 163 LEU A O 1
ATOM 2792 N N . ASP A 1 181 ? -31.395 -38.300 36.098 1.00 24.14 164 ASP A N 1
ATOM 2793 C CA . ASP A 1 181 ? -31.644 -38.947 37.387 1.00 24.39 164 ASP A CA 1
ATOM 2794 C C . ASP A 1 181 ? -32.377 -40.254 37.098 1.00 25.11 164 ASP A C 1
ATOM 2795 O O . ASP A 1 181 ? -33.580 -40.258 36.840 1.00 30.49 164 ASP A O 1
ATOM 2804 N N . PHE A 1 182 ? -31.647 -41.364 37.112 1.00 25.10 165 PHE A N 1
ATOM 2805 C CA . PHE A 1 182 ? -32.228 -42.662 36.803 1.00 23.61 165 PHE A CA 1
ATOM 2806 C C . PHE A 1 182 ? -32.989 -43.275 37.972 1.00 27.99 165 PHE A C 1
ATOM 2807 O O . PHE A 1 182 ? -33.388 -44.441 37.883 1.00 40.60 165 PHE A O 1
ATOM 2824 N N . THR A 1 183 ? -33.200 -42.533 39.064 1.00 29.63 166 THR A N 1
ATOM 2825 C CA . THR A 1 183 ? -34.228 -42.880 40.035 1.00 29.16 166 THR A CA 1
ATOM 2826 C C . THR A 1 183 ? -35.542 -42.164 39.737 1.00 38.04 166 THR A C 1
ATOM 2827 O O . THR A 1 183 ? -36.474 -42.239 40.544 1.00 36.20 166 THR A O 1
ATOM 2838 N N . SER A 1 184 ? -35.630 -41.485 38.593 1.00 35.07 167 SER A N 1
ATOM 2839 C CA . SER A 1 184 ? -36.774 -40.656 38.245 1.00 31.10 167 SER A CA 1
ATOM 2840 C C . SER A 1 184 ? -37.235 -40.956 36.827 1.00 47.62 167 SER A C 1
ATOM 2841 O O . SER A 1 184 ? -36.434 -41.273 35.941 1.00 31.07 167 SER A O 1
ATOM 2849 N N . ARG A 1 185 ? -38.549 -40.825 36.611 1.00 31.26 168 ARG A N 1
ATOM 2850 C CA . ARG A 1 185 ? -39.113 -40.985 35.287 1.00 28.96 168 ARG A CA 1
ATOM 2851 C C . ARG A 1 185 ? -38.576 -39.956 34.305 1.00 25.57 168 ARG A C 1
ATOM 2852 O O . ARG A 1 185 ? -38.682 -40.153 33.090 1.00 28.59 168 ARG A O 1
ATOM 2873 N N . THR A 1 186 ? -37.989 -38.871 34.806 1.00 29.68 169 THR A N 1
ATOM 2874 C CA . THR A 1 186 ? -37.404 -37.862 33.934 1.00 28.93 169 THR A CA 1
ATOM 2875 C C . THR A 1 186 ? -36.227 -38.386 33.119 1.00 31.39 169 THR A C 1
ATOM 2876 O O . THR A 1 186 ? -35.815 -37.713 32.168 1.00 25.69 169 THR A O 1
ATOM 2887 N N . SER A 1 187 ? -35.689 -39.560 33.445 1.00 27.98 170 SER A N 1
ATOM 2888 C CA . SER A 1 187 ? -34.520 -40.076 32.746 1.00 24.17 170 SER A CA 1
ATOM 2889 C C . SER A 1 187 ? -34.854 -40.870 31.485 1.00 30.48 170 SER A C 1
ATOM 2890 O O . SER A 1 187 ? -33.928 -41.285 30.778 1.00 27.23 170 SER A O 1
ATOM 2898 N N . THR A 1 188 ? -36.136 -41.073 31.176 1.00 26.64 171 THR A N 1
ATOM 2899 C CA . THR A 1 188 ? -36.520 -42.111 30.231 1.00 26.06 171 THR A CA 1
ATOM 2900 C C . THR A 1 188 ? -36.618 -41.650 28.775 1.00 27.85 171 THR A C 1
ATOM 2901 O O . THR A 1 188 ? -36.798 -42.501 27.896 1.00 33.53 171 THR A O 1
ATOM 2912 N N . LEU A 1 189 ? -36.491 -40.369 28.481 1.00 30.62 172 LEU A N 1
ATOM 2913 C CA . LEU A 1 189 ? -36.702 -39.919 27.103 1.00 35.83 172 LEU A CA 1
ATOM 2914 C C . LEU A 1 189 ? -35.482 -39.313 26.423 1.00 42.83 172 LEU A C 1
ATOM 2915 O O . LEU A 1 189 ? -35.263 -39.571 25.206 1.00 24.48 172 LEU A O 1
ATOM 2931 N N . PHE A 1 190 ? -34.704 -38.498 27.139 1.00 25.76 173 PHE A N 1
ATOM 2932 C CA . PHE A 1 190 ? -33.542 -37.842 26.553 1.00 22.50 173 PHE A CA 1
ATOM 2933 C C . PHE A 1 190 ? -32.427 -38.842 26.257 1.00 19.10 173 PHE A C 1
ATOM 2934 O O . PHE A 1 190 ? -32.319 -39.903 26.875 1.00 21.23 173 PHE A O 1
ATOM 2951 N N . ALA A 1 191 ? -31.577 -38.488 25.300 1.00 18.52 174 ALA A N 1
ATOM 2952 C CA . ALA A 1 191 ? -30.523 -39.394 24.855 1.00 20.85 174 ALA A CA 1
ATOM 2953 C C . ALA A 1 191 ? -29.388 -38.583 24.242 1.00 19.84 174 ALA A C 1
ATOM 2954 O O . ALA A 1 191 ? -29.525 -37.385 23.961 1.00 18.18 174 ALA A O 1
ATOM 2961 N N . ASP A 1 192 ? -28.254 -39.263 24.029 1.00 16.98 175 ASP A N 1
ATOM 2962 C CA . ASP A 1 192 ? -27.016 -38.632 23.616 1.00 16.04 175 ASP A CA 1
ATOM 2963 C C . ASP A 1 192 ? -26.811 -38.762 22.109 1.00 19.67 175 ASP A C 1
ATOM 2964 O O . ASP A 1 192 ? -27.322 -39.693 21.472 1.00 18.25 175 ASP A O 1
ATOM 2973 N N . GLY A 1 193 ? -26.045 -37.826 21.563 1.00 19.22 176 GLY A N 1
ATOM 2974 C CA . GLY A 1 193 ? -25.671 -37.861 20.164 1.00 19.36 176 GLY A CA 1
ATOM 2975 C C . GLY A 1 193 ? -24.990 -36.567 19.785 1.00 18.50 176 GLY A C 1
ATOM 2976 O O . GLY A 1 193 ? -24.982 -35.599 20.548 1.00 19.02 176 GLY A O 1
ATOM 2980 N N . CYS A 1 194 ? -24.436 -36.556 18.568 1.00 17.32 177 CYS A N 1
ATOM 2981 C CA A CYS A 1 194 ? -23.672 -35.432 18.042 0.77 19.77 177 CYS A CA 1
ATOM 2982 C CA B CYS A 1 194 ? -23.810 -35.340 18.078 0.23 18.12 177 CYS A CA 1
ATOM 2983 C C . CYS A 1 194 ? -24.036 -35.186 16.580 1.00 19.94 177 CYS A C 1
ATOM 2984 O O . CYS A 1 194 ? -24.396 -36.121 15.861 1.00 18.27 177 CYS A O 1
ATOM 2999 N N . ALA A 1 195 ? -23.882 -33.943 16.135 1.00 17.64 178 ALA A N 1
ATOM 3000 C CA . ALA A 1 195 ? -24.121 -33.571 14.752 1.00 18.08 178 ALA A CA 1
ATOM 3001 C C . ALA A 1 195 ? -23.099 -32.526 14.342 1.00 17.59 178 ALA A C 1
ATOM 3002 O O . ALA A 1 195 ? -22.705 -31.680 15.151 1.00 16.88 178 ALA A O 1
ATOM 3009 N N . VAL A 1 196 ? -22.669 -32.591 13.085 1.00 19.38 179 VAL A N 1
ATOM 3010 C CA . VAL A 1 196 ? -21.773 -31.610 12.504 1.00 17.42 179 VAL A CA 1
ATOM 3011 C C . VAL A 1 196 ? -22.298 -31.220 11.127 1.00 15.03 179 VAL A C 1
ATOM 3012 O O . VAL A 1 196 ? -22.686 -32.087 10.341 1.00 16.27 179 VAL A O 1
ATOM 3025 N N . ALA A 1 197 ? -22.284 -29.921 10.829 1.00 17.78 180 ALA A N 1
ATOM 3026 C CA . ALA A 1 197 ? -22.685 -29.437 9.504 1.00 18.85 180 ALA A CA 1
ATOM 3027 C C . ALA A 1 197 ? -21.737 -28.342 9.054 1.00 17.98 180 ALA A C 1
ATOM 3028 O O . ALA A 1 197 ? -21.128 -27.648 9.869 1.00 17.60 180 ALA A O 1
ATOM 3035 N N . LEU A 1 198 ? -21.631 -28.188 7.734 1.00 20.78 181 LEU A N 1
ATOM 3036 C CA . LEU A 1 198 ? -20.801 -27.179 7.100 1.00 19.03 181 LEU A CA 1
ATOM 3037 C C . LEU A 1 198 ? -21.687 -26.262 6.273 1.00 19.72 181 LEU A C 1
ATOM 3038 O O . LEU A 1 198 ? -22.422 -26.732 5.379 1.00 20.86 181 LEU A O 1
ATOM 3054 N N . LEU A 1 199 ? -21.597 -24.965 6.539 1.00 18.24 182 LEU A N 1
ATOM 3055 C CA . LEU A 1 199 ? -22.247 -23.942 5.740 1.00 19.02 182 LEU A CA 1
ATOM 3056 C C . LEU A 1 199 ? -21.191 -23.098 5.035 1.00 17.56 182 LEU A C 1
ATOM 3057 O O . LEU A 1 199 ? -20.121 -22.807 5.596 1.00 22.38 182 LEU A O 1
ATOM 3073 N N . THR A 1 200 ? -21.483 -22.682 3.807 1.00 17.78 183 THR A N 1
ATOM 3074 C CA . THR A 1 200 ? -20.526 -21.906 3.034 1.00 18.37 183 THR A CA 1
ATOM 3075 C C . THR A 1 200 ? -21.263 -20.813 2.271 1.00 22.46 183 THR A C 1
ATOM 3076 O O . THR A 1 200 ? -22.490 -20.857 2.099 1.00 18.96 183 THR A O 1
ATOM 3087 N N . ARG A 1 201 ? -20.494 -19.833 1.808 1.00 22.09 184 ARG A N 1
ATOM 3088 C CA . ARG A 1 201 ? -20.992 -18.871 0.839 1.00 20.01 184 ARG A CA 1
ATOM 3089 C C . ARG A 1 201 ? -21.348 -19.604 -0.453 1.00 22.48 184 ARG A C 1
ATOM 3090 O O . ARG A 1 201 ? -20.497 -20.261 -1.055 1.00 25.75 184 ARG A O 1
ATOM 3111 N N . GLY A 1 202 ? -22.599 -19.494 -0.875 1.00 25.12 185 GLY A N 1
ATOM 3112 C CA . GLY A 1 202 ? -23.015 -20.141 -2.109 1.00 22.03 185 GLY A CA 1
ATOM 3113 C C . GLY A 1 202 ? -22.405 -19.475 -3.330 1.00 30.02 185 GLY A C 1
ATOM 3114 O O . GLY A 1 202 ? -22.181 -18.268 -3.361 1.00 32.73 185 GLY A O 1
ATOM 3118 N N . ASP A 1 203 ? -22.113 -20.288 -4.348 1.00 28.24 186 ASP A N 1
ATOM 3119 C CA . ASP A 1 203 ? -21.645 -19.766 -5.628 1.00 34.14 186 ASP A CA 1
ATOM 3120 C C . ASP A 1 203 ? -22.765 -19.644 -6.656 1.00 45.88 186 ASP A C 1
ATOM 3121 O O . ASP A 1 203 ? -22.534 -19.111 -7.748 1.00 40.48 186 ASP A O 1
ATOM 3130 N N . ASP A 1 204 ? -23.965 -20.116 -6.339 1.00 35.18 187 ASP A N 1
ATOM 3131 C CA . ASP A 1 204 ? -25.119 -19.924 -7.210 1.00 52.67 187 ASP A CA 1
ATOM 3132 C C . ASP A 1 204 ? -26.357 -19.789 -6.326 1.00 42.44 187 ASP A C 1
ATOM 3133 O O . ASP A 1 204 ? -26.254 -19.584 -5.109 1.00 36.12 187 ASP A O 1
ATOM 3142 N N . ASP A 1 205 ? -27.525 -19.925 -6.936 1.00 43.58 188 ASP A N 1
ATOM 3143 C CA . ASP A 1 205 ? -28.799 -19.721 -6.262 1.00 52.68 188 ASP A CA 1
ATOM 3144 C C . ASP A 1 205 ? -29.402 -21.014 -5.732 1.00 38.60 188 ASP A C 1
ATOM 3145 O O . ASP A 1 205 ? -30.513 -20.982 -5.185 1.00 40.46 188 ASP A O 1
ATOM 3154 N N . SER A 1 206 ? -28.691 -22.138 -5.844 1.00 31.08 189 SER A N 1
ATOM 3155 C CA . SER A 1 206 ? -29.316 -23.430 -5.602 1.00 35.64 189 SER A CA 1
ATOM 3156 C C . SER A 1 206 ? -29.669 -23.652 -4.139 1.00 26.40 189 SER A C 1
ATOM 3157 O O . SER A 1 206 ? -30.574 -24.439 -3.859 1.00 25.34 189 SER A O 1
ATOM 3165 N N . CYS A 1 207 ? -28.995 -22.969 -3.209 1.00 22.57 190 CYS A N 1
ATOM 3166 C CA . CYS A 1 207 ? -29.237 -23.157 -1.783 1.00 19.78 190 CYS A CA 1
ATOM 3167 C C . CYS A 1 207 ? -29.216 -21.805 -1.086 1.00 23.00 190 CYS A C 1
ATOM 3168 O O . CYS A 1 207 ? -28.342 -20.967 -1.345 1.00 23.10 190 CYS A O 1
ATOM 3176 N N . ASP A 1 208 ? -30.167 -21.596 -0.188 1.00 23.62 191 ASP A N 1
ATOM 3177 C CA . ASP A 1 208 ? -30.189 -20.372 0.595 1.00 18.71 191 ASP A CA 1
ATOM 3178 C C . ASP A 1 208 ? -31.126 -20.530 1.774 1.00 20.09 191 ASP A C 1
ATOM 3179 O O . ASP A 1 208 ? -32.124 -21.275 1.709 1.00 21.76 191 ASP A O 1
ATOM 3188 N N . LEU A 1 209 ? -30.820 -19.798 2.842 1.00 18.92 192 LEU A N 1
ATOM 3189 C CA . LEU A 1 209 ? -31.746 -19.631 3.975 1.00 17.09 192 LEU A CA 1
ATOM 3190 C C . LEU A 1 209 ? -32.660 -18.464 3.599 1.00 26.58 192 LEU A C 1
ATOM 3191 O O . LEU A 1 209 ? -32.255 -17.298 3.634 1.00 24.75 192 LEU A O 1
ATOM 3207 N N . LEU A 1 210 ? -33.891 -18.787 3.175 1.00 22.12 193 LEU A N 1
ATOM 3208 C CA . LEU A 1 210 ? -34.799 -17.768 2.670 1.00 21.39 193 LEU A CA 1
ATOM 3209 C C . LEU A 1 210 ? -35.286 -16.850 3.781 1.00 19.07 193 LEU A C 1
ATOM 3210 O O . LEU A 1 210 ? -35.457 -15.642 3.559 1.00 23.32 193 LEU A O 1
ATOM 3226 N N . ALA A 1 211 ? -35.538 -17.397 4.967 1.00 19.32 194 ALA A N 1
ATOM 3227 C CA . ALA A 1 211 ? -35.959 -16.600 6.115 1.00 17.41 194 ALA A CA 1
ATOM 3228 C C . ALA A 1 211 ? -35.998 -17.495 7.343 1.00 19.53 194 ALA A C 1
ATOM 3229 O O . ALA A 1 211 ? -36.113 -18.720 7.241 1.00 19.37 194 ALA A O 1
ATOM 3236 N N . SER A 1 212 ? -35.914 -16.861 8.510 1.00 18.54 195 SER A N 1
ATOM 3237 C CA . SER A 1 212 ? -36.048 -17.556 9.772 1.00 19.64 195 SER A CA 1
ATOM 3238 C C . SER A 1 212 ? -36.804 -16.665 10.743 1.00 23.22 195 SER A C 1
ATOM 3239 O O . SER A 1 212 ? -36.940 -15.458 10.537 1.00 19.25 195 SER A O 1
ATOM 3247 N N . ALA A 1 213 ? -37.298 -17.288 11.814 1.00 19.09 196 ALA A N 1
ATOM 3248 C CA . ALA A 1 213 ? -38.012 -16.588 12.869 1.00 21.79 196 ALA A CA 1
ATOM 3249 C C . ALA A 1 213 ? -37.673 -17.278 14.183 1.00 22.02 196 ALA A C 1
ATOM 3250 O O . ALA A 1 213 ? -37.799 -18.502 14.296 1.00 21.02 196 ALA A O 1
ATOM 3257 N N . GLU A 1 214 ? -37.197 -16.494 15.141 1.00 22.34 197 GLU A N 1
ATOM 3258 C CA . GLU A 1 214 ? -36.871 -16.965 16.476 1.00 20.22 197 GLU A CA 1
ATOM 3259 C C . GLU A 1 214 ? -37.637 -16.131 17.496 1.00 17.38 197 GLU A C 1
ATOM 3260 O O . GLU A 1 214 ? -37.717 -14.907 17.364 1.00 21.16 197 GLU A O 1
ATOM 3272 N N . HIS A 1 215 ? -38.222 -16.795 18.491 1.00 16.95 198 HIS A N 1
ATOM 3273 C CA . HIS A 1 215 ? -38.820 -16.065 19.606 1.00 22.22 198 HIS A CA 1
ATOM 3274 C C . HIS A 1 215 ? -38.805 -16.945 20.842 1.00 20.12 198 HIS A C 1
ATOM 3275 O O . HIS A 1 215 ? -38.650 -18.166 20.764 1.00 19.58 198 HIS A O 1
ATOM 3289 N N . SER A 1 216 ? -38.948 -16.298 21.990 1.00 17.25 199 SER A N 1
ATOM 3290 C CA . SER A 1 216 ? -38.859 -16.964 23.275 1.00 19.62 199 SER A CA 1
ATOM 3291 C C . SER A 1 216 ? -40.008 -16.514 24.158 1.00 19.04 199 SER A C 1
ATOM 3292 O O . SER A 1 216 ? -40.575 -15.425 23.989 1.00 20.55 199 SER A O 1
ATOM 3300 N N . ASP A 1 217 ? -40.322 -17.365 25.131 1.00 20.04 200 ASP A N 1
ATOM 3301 C CA . ASP A 1 217 ? -41.357 -17.088 26.118 1.00 23.25 200 ASP A CA 1
ATOM 3302 C C . ASP A 1 217 ? -40.952 -17.797 27.397 1.00 19.59 200 ASP A C 1
ATOM 3303 O O . ASP A 1 217 ? -40.839 -19.024 27.402 1.00 16.97 200 ASP A O 1
ATOM 3312 N N . ALA A 1 218 ? -40.722 -17.031 28.469 1.00 19.64 201 ALA A N 1
ATOM 3313 C CA . ALA A 1 218 ? -40.216 -17.584 29.720 1.00 19.59 201 ALA A CA 1
ATOM 3314 C C . ALA A 1 218 ? -41.308 -17.797 30.756 1.00 18.85 201 ALA A C 1
ATOM 3315 O O . ALA A 1 218 ? -41.010 -17.999 31.943 1.00 22.25 201 ALA A O 1
ATOM 3322 N N . THR A 1 219 ? -42.579 -17.777 30.337 1.00 22.15 202 THR A N 1
ATOM 3323 C CA . THR A 1 219 ? -43.663 -17.989 31.289 1.00 24.39 202 THR A CA 1
ATOM 3324 C C . THR A 1 219 ? -43.486 -19.275 32.085 1.00 29.02 202 THR A C 1
ATOM 3325 O O . THR A 1 219 ? -43.739 -19.308 33.305 1.00 28.74 202 THR A O 1
ATOM 3336 N N . PHE A 1 220 ? -43.069 -20.348 31.424 1.00 21.93 203 PHE A N 1
ATOM 3337 C CA . PHE A 1 220 ? -42.931 -21.660 32.040 1.00 27.16 203 PHE A CA 1
ATOM 3338 C C . PHE A 1 220 ? -41.465 -22.057 32.213 1.00 20.91 203 PHE A C 1
ATOM 3339 O O . PHE A 1 220 ? -41.127 -23.236 32.205 1.00 21.69 203 PHE A O 1
ATOM 3356 N N . TYR A 1 221 ? -40.599 -21.067 32.392 1.00 20.84 204 TYR A N 1
ATOM 3357 C CA . TYR A 1 221 ? -39.165 -21.329 32.528 1.00 20.09 204 TYR A CA 1
ATOM 3358 C C . TYR A 1 221 ? -38.868 -22.393 33.583 1.00 18.25 204 TYR A C 1
ATOM 3359 O O . TYR A 1 221 ? -38.019 -23.265 33.373 1.00 22.27 204 TYR A O 1
ATOM 3377 N N . GLU A 1 222 ? -39.554 -22.343 34.715 1.00 20.82 205 GLU A N 1
ATOM 3378 C CA . GLU A 1 222 ? -39.204 -23.224 35.829 1.00 28.06 205 GLU A CA 1
ATOM 3379 C C . GLU A 1 222 ? -39.613 -24.671 35.613 1.00 26.11 205 GLU A C 1
ATOM 3380 O O . GLU A 1 222 ? -39.205 -25.535 36.398 1.00 24.70 205 GLU A O 1
ATOM 3392 N N . VAL A 1 223 ? -40.368 -24.969 34.552 1.00 19.82 206 VAL A N 1
ATOM 3393 C CA . VAL A 1 223 ? -40.882 -26.318 34.371 1.00 29.29 206 VAL A CA 1
ATOM 3394 C C . VAL A 1 223 ? -39.747 -27.304 34.063 1.00 20.06 206 VAL A C 1
ATOM 3395 O O . VAL A 1 223 ? -39.723 -28.417 34.598 1.00 21.30 206 VAL A O 1
ATOM 3408 N N . ALA A 1 224 ? -38.805 -26.927 33.215 1.00 19.41 207 ALA A N 1
ATOM 3409 C CA . ALA A 1 224 ? -37.755 -27.831 32.760 1.00 18.57 207 ALA A CA 1
ATOM 3410 C C . ALA A 1 224 ? -36.399 -27.172 32.989 1.00 18.76 207 ALA A C 1
ATOM 3411 O O . ALA A 1 224 ? -36.035 -26.238 32.272 1.00 20.13 207 ALA A O 1
ATOM 3418 N N . THR A 1 225 ? -35.645 -27.678 33.958 1.00 24.17 208 THR A N 1
ATOM 3419 C CA . THR A 1 225 ? -34.427 -27.008 34.399 1.00 18.60 208 THR A CA 1
ATOM 3420 C C . THR A 1 225 ? -33.319 -28.023 34.670 1.00 25.55 208 THR A C 1
ATOM 3421 O O . THR A 1 225 ? -33.543 -29.230 34.765 1.00 22.13 208 THR A O 1
ATOM 3432 N N . GLY A 1 226 ? -32.098 -27.497 34.801 1.00 21.80 209 GLY A N 1
ATOM 3433 C CA . GLY A 1 226 ? -31.005 -28.227 35.388 1.00 20.63 209 GLY A CA 1
ATOM 3434 C C . GLY A 1 226 ? -30.748 -27.637 36.752 1.00 20.86 209 GLY A C 1
ATOM 3435 O O . GLY A 1 226 ? -30.469 -26.437 36.860 1.00 19.72 209 GLY A O 1
ATOM 3439 N N . ARG A 1 227 ? -30.875 -28.454 37.796 1.00 19.62 210 ARG A N 1
ATOM 3440 C CA . ARG A 1 227 ? -30.822 -27.977 39.165 1.00 18.91 210 ARG A CA 1
ATOM 3441 C C . ARG A 1 227 ? -29.922 -28.887 39.983 1.00 21.65 210 ARG A C 1
ATOM 3442 O O . ARG A 1 227 ? -29.940 -30.108 39.817 1.00 21.25 210 ARG A O 1
ATOM 3463 N N . TRP A 1 228 ? -29.126 -28.279 40.871 1.00 18.84 211 TRP A N 1
ATOM 3464 C CA . TRP A 1 228 ? -28.299 -29.040 41.780 1.00 20.10 211 TRP A CA 1
ATOM 3465 C C . TRP A 1 228 ? -29.191 -29.605 42.888 1.00 24.73 211 TRP A C 1
ATOM 3466 O O . TRP A 1 228 ? -29.788 -28.833 43.649 1.00 24.45 211 TRP A O 1
ATOM 3487 N N . ARG A 1 229 ? -29.264 -30.932 42.996 1.00 20.94 212 ARG A N 1
ATOM 3488 C CA . ARG A 1 229 ? -30.189 -31.555 43.931 1.00 25.12 212 ARG A CA 1
ATOM 3489 C C . ARG A 1 229 ? -29.780 -33.003 44.183 1.00 23.55 212 ARG A C 1
ATOM 3490 O O . ARG A 1 229 ? -28.954 -33.572 43.469 1.00 23.61 212 ARG A O 1
ATOM 3511 N N . LEU A 1 230 ? -30.390 -33.591 45.199 1.00 23.55 213 LEU A N 1
ATOM 3512 C CA . LEU A 1 230 ? -30.269 -35.021 45.462 1.00 28.09 213 LEU A CA 1
ATOM 3513 C C . LEU A 1 230 ? -31.165 -35.801 44.499 1.00 28.16 213 LEU A C 1
ATOM 3514 O O . LEU A 1 230 ? -32.077 -35.238 43.901 1.00 24.68 213 LEU A O 1
ATOM 3530 N N . PRO A 1 231 ? -30.925 -37.097 44.342 1.00 26.02 214 PRO A N 1
ATOM 3531 C CA . PRO A 1 231 ? -31.802 -37.914 43.494 1.00 31.02 214 PRO A CA 1
ATOM 3532 C C . PRO A 1 231 ? -33.244 -37.863 43.976 1.00 35.58 214 PRO A C 1
ATOM 3533 O O . PRO A 1 231 ? -33.522 -37.622 45.150 1.00 31.58 214 PRO A O 1
ATOM 3544 N N . GLU A 1 232 ? -34.167 -38.112 43.046 1.00 30.31 215 GLU A N 1
ATOM 3545 C CA . GLU A 1 232 ? -35.587 -38.099 43.395 1.00 33.24 215 GLU A CA 1
ATOM 3546 C C . GLU A 1 232 ? -35.922 -39.200 44.394 1.00 48.62 215 GLU A C 1
ATOM 3547 O O . GLU A 1 232 ? -36.704 -38.985 45.336 1.00 39.88 215 GLU A O 1
ATOM 3559 N N . ASN A 1 233 ? -35.323 -40.378 44.231 1.00 36.44 216 ASN A N 1
ATOM 3560 C CA . ASN A 1 233 ? -35.557 -41.518 45.125 1.00 43.59 216 ASN A CA 1
ATOM 3561 C C . ASN A 1 233 ? -34.196 -42.081 45.503 1.00 39.18 216 ASN A C 1
ATOM 3562 O O . ASN A 1 233 ? -33.771 -43.122 44.982 1.00 47.58 216 ASN A O 1
ATOM 3573 N N . PRO A 1 234 ? -33.493 -41.433 46.419 1.00 42.43 217 PRO A N 1
ATOM 3574 C CA . PRO A 1 234 ? -32.095 -41.789 46.668 1.00 54.59 217 PRO A CA 1
ATOM 3575 C C . PRO A 1 234 ? -31.962 -42.967 47.620 1.00 72.00 217 PRO A C 1
ATOM 3576 O O . PRO A 1 234 ? -32.916 -43.404 48.268 1.00 67.03 217 PRO A O 1
ATOM 3587 N N . THR A 1 235 ? -30.736 -43.480 47.685 1.00 91.23 218 THR A N 1
ATOM 3588 C CA . THR A 1 235 ? -30.369 -44.551 48.597 1.00 87.63 218 THR A CA 1
ATOM 3589 C C . THR A 1 235 ? -28.957 -44.281 49.099 1.00 79.92 218 THR A C 1
ATOM 3590 O O . THR A 1 235 ? -28.160 -43.618 48.429 1.00 86.00 218 THR A O 1
ATOM 3601 N N . GLY A 1 236 ? -28.659 -44.789 50.288 1.00 84.98 219 GLY A N 1
ATOM 3602 C CA . GLY A 1 236 ? -27.339 -44.612 50.852 1.00 84.84 219 GLY A CA 1
ATOM 3603 C C . GLY A 1 236 ? -26.965 -43.147 50.971 1.00 76.22 219 GLY A C 1
ATOM 3604 O O . GLY A 1 236 ? -27.817 -42.257 51.064 1.00 80.01 219 GLY A O 1
ATOM 3608 N N . GLU A 1 237 ? -25.658 -42.892 50.957 1.00 70.05 220 GLU A N 1
ATOM 3609 C CA . GLU A 1 237 ? -25.134 -41.532 51.072 1.00 75.92 220 GLU A CA 1
ATOM 3610 C C . GLU A 1 237 ? -24.998 -40.921 49.676 1.00 64.87 220 GLU A C 1
ATOM 3611 O O . GLU A 1 237 ? -23.904 -40.732 49.139 1.00 74.14 220 GLU A O 1
ATOM 3615 N N . ALA A 1 238 ? -26.154 -40.611 49.088 1.00 51.39 221 ALA A N 1
ATOM 3616 C CA . ALA A 1 238 ? -26.179 -39.988 47.767 1.00 49.00 221 ALA A CA 1
ATOM 3617 C C . ALA A 1 238 ? -25.666 -38.553 47.838 1.00 43.28 221 ALA A C 1
ATOM 3618 O O . ALA A 1 238 ? -25.941 -37.819 48.792 1.00 49.10 221 ALA A O 1
ATOM 3625 N N . LYS A 1 239 ? -24.948 -38.164 46.844 1.00 44.34 222 LYS A N 1
ATOM 3626 C CA . LYS A 1 239 ? -24.402 -36.823 46.755 1.00 42.64 222 LYS A CA 1
ATOM 3627 C C . LYS A 1 239 ? -25.264 -35.962 45.840 1.00 42.20 222 LYS A C 1
ATOM 3628 O O . LYS A 1 239 ? -25.878 -36.477 44.900 1.00 40.18 222 LYS A O 1
ATOM 3647 N N . PRO A 1 240 ? -25.334 -34.652 46.073 1.00 29.73 223 PRO A N 1
ATOM 3648 C CA . PRO A 1 240 ? -26.032 -33.784 45.115 1.00 32.96 223 PRO A CA 1
ATOM 3649 C C . PRO A 1 240 ? -25.325 -33.801 43.773 1.00 26.91 223 PRO A C 1
ATOM 3650 O O . PRO A 1 240 ? -24.099 -33.914 43.701 1.00 27.96 223 PRO A O 1
ATOM 3661 N N . ARG A 1 241 ? -26.117 -33.680 42.709 1.00 25.06 224 ARG A N 1
ATOM 3662 C CA . ARG A 1 241 ? -25.604 -33.575 41.350 1.00 27.97 224 ARG A CA 1
ATOM 3663 C C . ARG A 1 241 ? -26.451 -32.566 40.572 1.00 25.22 224 ARG A C 1
ATOM 3664 O O . ARG A 1 241 ? -27.559 -32.200 40.988 1.00 23.37 224 ARG A O 1
ATOM 3685 N N . LEU A 1 242 ? -25.915 -32.120 39.441 1.00 20.17 225 LEU A N 1
ATOM 3686 C CA . LEU A 1 242 ? -26.691 -31.337 38.489 1.00 17.88 225 LEU A CA 1
ATOM 3687 C C . LEU A 1 242 ? -27.585 -32.301 37.719 1.00 23.71 225 LEU A C 1
ATOM 3688 O O . LEU A 1 242 ? -27.081 -33.195 37.021 1.00 22.87 225 LEU A O 1
ATOM 3704 N N . TYR A 1 243 ? -28.902 -32.141 37.866 1.00 22.49 226 TYR A N 1
ATOM 3705 C CA . TYR A 1 243 ? -29.865 -33.076 37.307 1.00 18.77 226 TYR A CA 1
ATOM 3706 C C . TYR A 1 243 ? -30.928 -32.338 36.502 1.00 21.93 226 TYR A C 1
ATOM 3707 O O . TYR A 1 243 ? -31.477 -31.318 36.946 1.00 19.54 226 TYR A O 1
ATOM 3725 N N . PHE A 1 244 ? -31.277 -32.900 35.355 1.00 20.06 227 PHE A N 1
ATOM 3726 C CA . PHE A 1 244 ? -32.489 -32.462 34.682 1.00 22.07 227 PHE A CA 1
ATOM 3727 C C . PHE A 1 244 ? -33.673 -32.645 35.621 1.00 22.91 227 PHE A C 1
ATOM 3728 O O . PHE A 1 244 ? -33.800 -33.679 36.290 1.00 21.26 227 PHE A O 1
ATOM 3745 N N . SER A 1 245 ? -34.520 -31.618 35.704 1.00 19.48 228 SER A N 1
ATOM 3746 C CA . SER A 1 245 ? -35.589 -31.582 36.681 1.00 26.15 228 SER A CA 1
ATOM 3747 C C . SER A 1 245 ? -36.853 -31.056 36.017 1.00 22.32 228 SER A C 1
ATOM 3748 O O . SER A 1 245 ? -36.798 -30.072 35.277 1.00 22.88 228 SER A O 1
ATOM 3756 N N . LEU A 1 246 ? -37.975 -31.711 36.293 1.00 24.27 229 LEU A N 1
ATOM 3757 C CA A LEU A 1 246 ? -39.272 -31.349 35.729 0.63 28.31 229 LEU A CA 1
ATOM 3758 C CA B LEU A 1 246 ? -39.272 -31.350 35.732 0.37 30.11 229 LEU A CA 1
ATOM 3759 C C . LEU A 1 246 ? -40.222 -30.985 36.862 1.00 38.25 229 LEU A C 1
ATOM 3760 O O . LEU A 1 246 ? -40.359 -31.743 37.829 1.00 44.72 229 LEU A O 1
ATOM 3791 N N . PHE A 1 247 ? -40.859 -29.821 36.744 1.00 37.89 230 PHE A N 1
ATOM 3792 C CA . PHE A 1 247 ? -41.721 -29.260 37.786 1.00 49.56 230 PHE A CA 1
ATOM 3793 C C . PHE A 1 247 ? -43.179 -29.333 37.353 1.00 60.83 230 PHE A C 1
ATOM 3794 O O . PHE A 1 247 ? -43.591 -28.615 36.434 1.00 55.33 230 PHE A O 1
ATOM 3811 N N . SER A 1 248 ? -43.941 -30.219 37.992 1.00 79.52 231 SER A N 1
ATOM 3812 C CA . SER A 1 248 ? -45.369 -30.389 37.716 1.00 90.05 231 SER A CA 1
ATOM 3813 C C . SER A 1 248 ? -45.622 -30.874 36.293 1.00 94.40 231 SER A C 1
ATOM 3814 O O . SER A 1 248 ? -46.644 -31.509 36.019 1.00 85.68 231 SER A O 1
ATOM 3822 N N . LYS A 1 253 ? -51.526 -27.157 32.746 1.00 75.00 236 LYS A N 1
ATOM 3823 C CA . LYS A 1 253 ? -51.005 -25.815 33.017 1.00 76.37 236 LYS A CA 1
ATOM 3824 C C . LYS A 1 253 ? -50.367 -25.222 31.756 1.00 66.27 236 LYS A C 1
ATOM 3825 O O . LYS A 1 253 ? -50.688 -24.100 31.358 1.00 56.12 236 LYS A O 1
ATOM 3834 N N . MET A 1 254 ? -49.485 -25.989 31.111 1.00 66.98 237 MET A N 1
ATOM 3835 C CA . MET A 1 254 ? -48.819 -25.490 29.914 1.00 57.20 237 MET A CA 1
ATOM 3836 C C . MET A 1 254 ? -49.703 -25.704 28.697 1.00 46.25 237 MET A C 1
ATOM 3837 O O . MET A 1 254 ? -49.556 -24.996 27.698 1.00 46.56 237 MET A O 1
ATOM 3851 N N . ALA A 1 255 ? -50.640 -26.648 28.799 1.00 45.14 238 ALA A N 1
ATOM 3852 C CA . ALA A 1 255 ? -51.650 -26.923 27.789 1.00 46.84 238 ALA A CA 1
ATOM 3853 C C . ALA A 1 255 ? -51.143 -26.815 26.359 1.00 40.31 238 ALA A C 1
ATOM 3854 O O . ALA A 1 255 ? -50.373 -27.666 25.903 1.00 58.94 238 ALA A O 1
ATOM 3861 N N . SER A 1 256 ? -51.575 -25.784 25.648 1.00 41.44 239 SER A N 1
ATOM 3862 C CA . SER A 1 256 ? -51.276 -25.614 24.232 1.00 38.68 239 SER A CA 1
ATOM 3863 C C . SER A 1 256 ? -50.043 -24.757 23.980 1.00 29.55 239 SER A C 1
ATOM 3864 O O . SER A 1 256 ? -49.849 -24.292 22.852 1.00 29.47 239 SER A O 1
ATOM 3872 N N . PHE A 1 257 ? -49.218 -24.521 25.004 1.00 27.19 240 PHE A N 1
ATOM 3873 C CA . PHE A 1 257 ? -48.102 -23.586 24.867 1.00 24.12 240 PHE A CA 1
ATOM 3874 C C . PHE A 1 257 ? -47.102 -24.064 23.812 1.00 26.08 240 PHE A C 1
ATOM 3875 O O . PHE A 1 257 ? -46.792 -23.346 22.853 1.00 27.07 240 PHE A O 1
ATOM 3892 N N . VAL A 1 258 ? -46.592 -25.278 23.955 1.00 26.48 241 VAL A N 1
ATOM 3893 C CA . VAL A 1 258 ? -45.612 -25.784 22.993 1.00 23.62 241 VAL A CA 1
ATOM 3894 C C . VAL A 1 258 ? -46.317 -26.158 21.688 1.00 27.48 241 VAL A C 1
ATOM 3895 O O . VAL A 1 258 ? -45.766 -25.887 20.606 1.00 23.73 241 VAL A O 1
ATOM 3908 N N . PRO A 1 259 ? -47.522 -26.763 21.730 1.00 24.06 242 PRO A N 1
ATOM 3909 C CA . PRO A 1 259 ? -48.230 -27.054 20.474 1.00 25.50 242 PRO A CA 1
ATOM 3910 C C . PRO A 1 259 ? -48.446 -25.849 19.577 1.00 27.20 242 PRO A C 1
ATOM 3911 O O . PRO A 1 259 ? -48.377 -26.006 18.354 1.00 26.97 242 PRO A O 1
ATOM 3922 N N . THR A 1 260 ? -48.700 -24.653 20.135 1.00 20.89 243 THR A N 1
ATOM 3923 C CA . THR A 1 260 ? -49.016 -23.512 19.282 1.00 22.87 243 THR A CA 1
ATOM 3924 C C . THR A 1 260 ? -47.806 -22.672 18.887 1.00 20.79 243 THR A C 1
ATOM 3925 O O . THR A 1 260 ? -47.820 -22.032 17.825 1.00 22.76 243 THR A O 1
ATOM 3936 N N . ASN A 1 261 ? -46.753 -22.648 19.703 1.00 21.66 244 ASN A N 1
ATOM 3937 C CA . ASN A 1 261 ? -45.694 -21.673 19.477 1.00 25.06 244 ASN A CA 1
ATOM 3938 C C . ASN A 1 261 ? -44.730 -22.075 18.362 1.00 19.78 244 ASN A C 1
ATOM 3939 O O . ASN A 1 261 ? -44.134 -21.199 17.737 1.00 19.32 244 ASN A O 1
ATOM 3950 N N . VAL A 1 262 ? -44.575 -23.359 18.071 1.00 18.83 245 VAL A N 1
ATOM 3951 C CA . VAL A 1 262 ? -43.735 -23.720 16.924 1.00 20.48 245 VAL A CA 1
ATOM 3952 C C . VAL A 1 262 ? -44.458 -23.326 15.639 1.00 19.76 245 VAL A C 1
ATOM 3953 O O . VAL A 1 262 ? -43.831 -22.748 14.747 1.00 19.20 245 VAL A O 1
ATOM 3966 N N . PRO A 1 263 ? -45.761 -23.599 15.489 1.00 20.51 246 PRO A N 1
ATOM 3967 C CA . PRO A 1 263 ? -46.468 -23.046 14.315 1.00 19.74 246 PRO A CA 1
ATOM 3968 C C . PRO A 1 263 ? -46.389 -21.526 14.208 1.00 23.92 246 PRO A C 1
ATOM 3969 O O . PRO A 1 263 ? -46.254 -21.000 13.092 1.00 20.77 246 PRO A O 1
ATOM 3980 N N . ILE A 1 264 ? -46.445 -20.799 15.330 1.00 21.05 247 ILE A N 1
ATOM 3981 C CA . ILE A 1 264 ? -46.277 -19.348 15.278 1.00 23.79 247 ILE A CA 1
ATOM 3982 C C . ILE A 1 264 ? -44.940 -18.995 14.632 1.00 20.34 247 ILE A C 1
ATOM 3983 O O . ILE A 1 264 ? -44.855 -18.112 13.776 1.00 23.59 247 ILE A O 1
ATOM 3999 N N . ALA A 1 265 ? -43.874 -19.667 15.046 1.00 22.70 248 ALA A N 1
ATOM 4000 C CA . ALA A 1 265 ? -42.564 -19.411 14.450 1.00 21.18 248 ALA A CA 1
ATOM 4001 C C . ALA A 1 265 ? -42.559 -19.771 12.960 1.00 16.94 248 ALA A C 1
ATOM 4002 O O . ALA A 1 265 ? -41.990 -19.044 12.148 1.00 19.20 248 ALA A O 1
ATOM 4009 N N . MET A 1 266 ? -43.181 -20.891 12.595 1.00 17.91 249 MET A N 1
ATOM 4010 C CA . MET A 1 266 ? -43.198 -21.296 11.190 1.00 21.38 249 MET A CA 1
ATOM 4011 C C . MET A 1 266 ? -43.981 -20.294 10.332 1.00 23.04 249 MET A C 1
ATOM 4012 O O . MET A 1 266 ? -43.550 -19.935 9.230 1.00 19.68 249 MET A O 1
ATOM 4026 N N . ARG A 1 267 ? -45.130 -19.832 10.826 1.00 23.16 250 ARG A N 1
ATOM 4027 C CA . ARG A 1 267 ? -45.909 -18.856 10.075 1.00 23.09 250 ARG A CA 1
ATOM 4028 C C . ARG A 1 267 ? -45.124 -17.565 9.879 1.00 26.84 250 ARG A C 1
ATOM 4029 O O . ARG A 1 267 ? -45.185 -16.960 8.800 1.00 22.88 250 ARG A O 1
ATOM 4050 N N . ARG A 1 268 ? -44.410 -17.111 10.923 1.00 23.78 251 ARG A N 1
ATOM 4051 C CA . ARG A 1 268 ? -43.606 -15.905 10.802 1.00 24.04 251 ARG A CA 1
ATOM 4052 C C . ARG A 1 268 ? -42.507 -16.093 9.763 1.00 22.18 251 ARG A C 1
ATOM 4053 O O . ARG A 1 268 ? -42.271 -15.215 8.929 1.00 22.91 251 ARG A O 1
ATOM 4074 N N . ALA A 1 269 ? -41.817 -17.233 9.806 1.00 21.55 252 ALA A N 1
ATOM 4075 C CA . ALA A 1 269 ? -40.730 -17.470 8.857 1.00 23.22 252 ALA A CA 1
ATOM 4076 C C . ALA A 1 269 ? -41.258 -17.517 7.428 1.00 27.98 252 ALA A C 1
ATOM 4077 O O . ALA A 1 269 ? -40.663 -16.923 6.517 1.00 23.97 252 ALA A O 1
ATOM 4084 N N . LEU A 1 270 ? -42.381 -18.214 7.210 1.00 23.35 253 LEU A N 1
ATOM 4085 C CA . LEU A 1 270 ? -42.944 -18.301 5.865 1.00 20.21 253 LEU A CA 1
ATOM 4086 C C . LEU A 1 270 ? -43.375 -16.928 5.373 1.00 22.45 253 LEU A C 1
ATOM 4087 O O . LEU A 1 270 ? -43.172 -16.584 4.198 1.00 25.64 253 LEU A O 1
ATOM 4103 N N . GLU A 1 271 ? -43.998 -16.139 6.255 1.00 24.76 254 GLU A N 1
ATOM 4104 C CA . GLU A 1 271 ? -44.422 -14.791 5.897 1.00 30.00 254 GLU A CA 1
ATOM 4105 C C . GLU A 1 271 ? -43.221 -13.928 5.512 1.00 29.74 254 GLU A C 1
ATOM 4106 O O . GLU A 1 271 ? -43.271 -13.198 4.518 1.00 28.78 254 GLU A O 1
ATOM 4118 N N . LYS A 1 272 ? -42.120 -14.040 6.254 1.00 24.19 255 LYS A N 1
ATOM 4119 C CA . LYS A 1 272 ? -40.920 -13.294 5.904 1.00 25.00 255 LYS A CA 1
ATOM 4120 C C . LYS A 1 272 ? -40.322 -13.779 4.589 1.00 26.63 255 LYS A C 1
ATOM 4121 O O . LYS A 1 272 ? -39.727 -12.987 3.849 1.00 27.70 255 LYS A O 1
ATOM 4140 N N . ALA A 1 273 ? -40.448 -15.068 4.291 1.00 24.11 256 ALA A N 1
ATOM 4141 C CA . ALA A 1 273 ? -39.950 -15.598 3.025 1.00 23.84 256 ALA A CA 1
ATOM 4142 C C . ALA A 1 273 ? -40.887 -15.324 1.862 1.00 21.21 256 ALA A C 1
ATOM 4143 O O . ALA A 1 273 ? -40.500 -15.556 0.717 1.00 27.15 256 ALA A O 1
ATOM 4150 N N . GLY A 1 274 ? -42.090 -14.825 2.122 1.00 27.77 257 GLY A N 1
ATOM 4151 C CA . GLY A 1 274 ? -43.068 -14.606 1.069 1.00 25.75 257 GLY A CA 1
ATOM 4152 C C . GLY A 1 274 ? -43.663 -15.879 0.522 1.00 25.27 257 GLY A C 1
ATOM 4153 O O . GLY A 1 274 ? -44.111 -15.910 -0.626 1.00 26.20 257 GLY A O 1
ATOM 4157 N N . LEU A 1 275 ? -43.689 -16.938 1.321 1.00 27.87 258 LEU A N 1
ATOM 4158 C CA . LEU A 1 275 ? -44.177 -18.234 0.887 1.00 26.69 258 LEU A CA 1
ATOM 4159 C C . LEU A 1 275 ? -45.296 -18.701 1.803 1.00 32.27 258 LEU A C 1
ATOM 4160 O O . LEU A 1 275 ? -45.428 -18.250 2.950 1.00 32.38 258 LEU A O 1
ATOM 4176 N N . GLY A 1 276 ? -46.075 -19.657 1.299 1.00 28.81 259 GLY A N 1
ATOM 4177 C CA . GLY A 1 276 ? -47.078 -20.332 2.086 1.00 29.09 259 GLY A CA 1
ATOM 4178 C C . GLY A 1 276 ? -46.692 -21.782 2.328 1.00 31.06 259 GLY A C 1
ATOM 4179 O O . GLY A 1 276 ? -45.764 -22.330 1.723 1.00 28.15 259 GLY A O 1
ATOM 4183 N N . SER A 1 277 ? -47.434 -22.401 3.244 1.00 27.72 260 SER A N 1
ATOM 4184 C CA . SER A 1 277 ? -47.222 -23.807 3.556 1.00 28.36 260 SER A CA 1
ATOM 4185 C C . SER A 1 277 ? -47.281 -24.677 2.306 1.00 28.30 260 SER A C 1
ATOM 4186 O O . SER A 1 277 ? -46.530 -25.651 2.182 1.00 29.53 260 SER A O 1
ATOM 4194 N N . ASP A 1 278 ? -48.180 -24.347 1.362 1.00 26.38 261 ASP A N 1
ATOM 4195 C CA . ASP A 1 278 ? -48.311 -25.163 0.165 1.00 29.61 261 ASP A CA 1
ATOM 4196 C C . ASP A 1 278 ? -47.078 -25.087 -0.725 1.00 33.18 261 ASP A C 1
ATOM 4197 O O . ASP A 1 278 ? -46.929 -25.922 -1.620 1.00 32.08 261 ASP A O 1
ATOM 4206 N N . ASP A 1 279 ? -46.212 -24.103 -0.515 1.00 25.84 262 ASP A N 1
ATOM 4207 C CA . ASP A 1 279 ? -44.989 -23.992 -1.297 1.00 31.94 262 ASP A CA 1
ATOM 4208 C C . ASP A 1 279 ? -43.853 -24.847 -0.746 1.00 34.93 262 ASP A C 1
ATOM 4209 O O . ASP A 1 279 ? -42.754 -24.832 -1.311 1.00 29.82 262 ASP A O 1
ATOM 4218 N N . ILE A 1 280 ? -44.086 -25.576 0.344 1.00 25.30 263 ILE A N 1
ATOM 4219 C CA . ILE A 1 280 ? -43.034 -26.288 1.058 1.00 27.92 263 ILE A CA 1
ATOM 4220 C C . ILE A 1 280 ? -43.106 -27.763 0.688 1.00 23.08 263 ILE A C 1
ATOM 4221 O O . ILE A 1 280 ? -44.181 -28.374 0.744 1.00 25.50 263 ILE A O 1
ATOM 4237 N N . ASP A 1 281 ? -41.966 -28.329 0.292 1.00 21.83 264 ASP A N 1
ATOM 4238 C CA . ASP A 1 281 ? -41.917 -29.732 -0.091 1.00 23.44 264 ASP A CA 1
ATOM 4239 C C . ASP A 1 281 ? -41.842 -30.657 1.114 1.00 23.26 264 ASP A C 1
ATOM 4240 O O . ASP A 1 281 ? -42.459 -31.729 1.116 1.00 28.03 264 ASP A O 1
ATOM 4249 N N . TYR A 1 282 ? -41.113 -30.266 2.148 1.00 21.03 265 TYR A N 1
ATOM 4250 C CA . TYR A 1 282 ? -40.878 -31.181 3.253 1.00 23.91 265 TYR A CA 1
ATOM 4251 C C . TYR A 1 282 ? -40.610 -30.395 4.520 1.00 18.83 265 TYR A C 1
ATOM 4252 O O . TYR A 1 282 ? -40.196 -29.231 4.479 1.00 19.47 265 TYR A O 1
ATOM 4270 N N . PHE A 1 283 ? -40.863 -31.051 5.656 1.00 19.14 266 PHE A N 1
ATOM 4271 C CA . PHE A 1 283 ? -40.695 -30.456 6.976 1.00 19.30 266 PHE A CA 1
ATOM 4272 C C . PHE A 1 283 ? -39.769 -31.310 7.827 1.00 17.49 266 PHE A C 1
ATOM 4273 O O . PHE A 1 283 ? -39.800 -32.543 7.755 1.00 18.04 266 PHE A O 1
ATOM 4290 N N . VAL A 1 284 ? -38.981 -30.642 8.659 1.00 17.20 267 VAL A N 1
ATOM 4291 C CA . VAL A 1 284 ? -38.071 -31.281 9.599 1.00 17.60 267 VAL A CA 1
ATOM 4292 C C . VAL A 1 284 ? -38.342 -30.668 10.968 1.00 15.43 267 VAL A C 1
ATOM 4293 O O . VAL A 1 284 ? -38.133 -29.465 11.149 1.00 17.13 267 VAL A O 1
ATOM 4306 N N . PHE A 1 285 ? -38.769 -31.493 11.914 1.00 17.93 268 PHE A N 1
ATOM 4307 C CA . PHE A 1 285 ? -39.194 -31.047 13.237 1.00 16.51 268 PHE A CA 1
ATOM 4308 C C . PHE A 1 285 ? -38.261 -31.582 14.315 1.00 16.84 268 PHE A C 1
ATOM 4309 O O . PHE A 1 285 ? -37.722 -32.679 14.195 1.00 18.03 268 PHE A O 1
ATOM 4326 N N . HIS A 1 286 ? -38.119 -30.817 15.393 1.00 17.07 269 HIS A N 1
ATOM 4327 C CA . HIS A 1 286 ? -37.616 -31.370 16.660 1.00 15.32 269 HIS A CA 1
ATOM 4328 C C . HIS A 1 286 ? -38.492 -32.560 17.031 1.00 20.00 269 HIS A C 1
ATOM 4329 O O . HIS A 1 286 ? -39.638 -32.649 16.566 1.00 15.90 269 HIS A O 1
ATOM 4343 N N . GLN A 1 287 ? -37.991 -33.469 17.873 1.00 15.69 270 GLN A N 1
ATOM 4344 C CA . GLN A 1 287 ? -38.602 -34.783 18.064 1.00 15.57 270 GLN A CA 1
ATOM 4345 C C . GLN A 1 287 ? -38.912 -35.085 19.532 1.00 21.24 270 GLN A C 1
ATOM 4346 O O . GLN A 1 287 ? -38.509 -36.126 20.057 1.00 17.90 270 GLN A O 1
ATOM 4360 N N . PRO A 1 288 ? -39.674 -34.219 20.210 1.00 22.84 271 PRO A N 1
ATOM 4361 C CA . PRO A 1 288 ? -39.905 -34.446 21.656 1.00 21.42 271 PRO A CA 1
ATOM 4362 C C . PRO A 1 288 ? -40.907 -35.542 21.945 1.00 21.00 271 PRO A C 1
ATOM 4363 O O . PRO A 1 288 ? -40.786 -36.242 22.955 1.00 23.53 271 PRO A O 1
ATOM 4374 N N . ALA A 1 289 ? -41.905 -35.710 21.065 1.00 21.63 272 ALA A N 1
ATOM 4375 C CA . ALA A 1 289 ? -42.944 -36.713 21.237 1.00 28.66 272 ALA A CA 1
ATOM 4376 C C . ALA A 1 289 ? -43.840 -36.738 20.000 1.00 23.02 272 ALA A C 1
ATOM 4377 O O . ALA A 1 289 ? -44.096 -35.684 19.404 1.00 20.43 272 ALA A O 1
ATOM 4384 N N . PRO A 1 290 ? -44.348 -37.903 19.603 1.00 23.47 273 PRO A N 1
ATOM 4385 C CA . PRO A 1 290 ? -45.198 -37.947 18.398 1.00 22.72 273 PRO A CA 1
ATOM 4386 C C . PRO A 1 290 ? -46.370 -36.974 18.435 1.00 27.43 273 PRO A C 1
ATOM 4387 O O . PRO A 1 290 ? -46.652 -36.311 17.425 1.00 21.59 273 PRO A O 1
ATOM 4398 N N . PHE A 1 291 ? -47.067 -36.858 19.571 1.00 27.85 274 PHE A N 1
ATOM 4399 C CA . PHE A 1 291 ? -48.233 -35.982 19.609 1.00 25.95 274 PHE A CA 1
ATOM 4400 C C . PHE A 1 291 ? -47.845 -34.523 19.386 1.00 34.79 274 PHE A C 1
ATOM 4401 O O . PHE A 1 291 ? -48.615 -33.769 18.779 1.00 22.95 274 PHE A O 1
ATOM 4418 N N . LEU A 1 292 ? -46.649 -34.114 19.843 1.00 25.24 275 LEU A N 1
ATOM 4419 C CA . LEU A 1 292 ? -46.208 -32.741 19.657 1.00 23.27 275 LEU A CA 1
ATOM 4420 C C . LEU A 1 292 ? -45.813 -32.475 18.207 1.00 23.70 275 LEU A C 1
ATOM 4421 O O . LEU A 1 292 ? -46.165 -31.425 17.646 1.00 19.94 275 LEU A O 1
ATOM 4437 N N . VAL A 1 293 ? -45.061 -33.396 17.599 1.00 18.29 276 VAL A N 1
ATOM 4438 C CA . VAL A 1 293 ? -44.707 -33.237 16.189 1.00 17.52 276 VAL A CA 1
ATOM 4439 C C . VAL A 1 293 ? -45.964 -33.164 15.340 1.00 18.17 276 VAL A C 1
ATOM 4440 O O . VAL A 1 293 ? -46.079 -32.322 14.451 1.00 19.45 276 VAL A O 1
ATOM 4453 N N . LYS A 1 294 ? -46.924 -34.052 15.604 1.00 20.43 277 LYS A N 1
ATOM 4454 C CA A LYS A 1 294 ? -48.189 -34.051 14.871 0.54 22.69 277 LYS A CA 1
ATOM 4455 C CA B LYS A 1 294 ? -48.173 -34.041 14.852 0.46 24.24 277 LYS A CA 1
ATOM 4456 C C . LYS A 1 294 ? -48.954 -32.748 15.071 1.00 23.85 277 LYS A C 1
ATOM 4457 O O . LYS A 1 294 ? -49.504 -32.182 14.119 1.00 23.60 277 LYS A O 1
ATOM 4494 N N . ALA A 1 295 ? -48.996 -32.240 16.313 1.00 21.59 278 ALA A N 1
ATOM 4495 C CA . ALA A 1 295 ? -49.684 -30.976 16.545 1.00 22.74 278 ALA A CA 1
ATOM 4496 C C . ALA A 1 295 ? -49.005 -29.834 15.788 1.00 21.07 278 ALA A C 1
ATOM 4497 O O . ALA A 1 295 ? -49.679 -28.970 15.209 1.00 22.55 278 ALA A O 1
ATOM 4504 N N . TRP A 1 296 ? -47.676 -29.820 15.768 1.00 18.43 279 TRP A N 1
ATOM 4505 C CA . TRP A 1 296 ? -46.959 -28.812 14.999 1.00 17.99 279 TRP A CA 1
ATOM 4506 C C . TRP A 1 296 ? -47.289 -28.932 13.513 1.00 21.75 279 TRP A C 1
ATOM 4507 O O . TRP A 1 296 ? -47.534 -27.928 12.833 1.00 21.45 279 TRP A O 1
ATOM 4528 N N . ALA A 1 297 ? -47.267 -30.156 12.990 1.00 20.22 280 ALA A N 1
ATOM 4529 C CA . ALA A 1 297 ? -47.528 -30.361 11.575 1.00 18.97 280 ALA A CA 1
ATOM 4530 C C . ALA A 1 297 ? -48.934 -29.916 11.217 1.00 22.37 280 ALA A C 1
ATOM 4531 O O . ALA A 1 297 ? -49.145 -29.219 10.220 1.00 22.71 280 ALA A O 1
ATOM 4538 N N . GLU A 1 298 ? -49.919 -30.297 12.036 1.00 22.52 281 GLU A N 1
ATOM 4539 C CA . GLU A 1 298 ? -51.299 -29.937 11.727 1.00 23.97 281 GLU A CA 1
ATOM 4540 C C . GLU A 1 298 ? -51.525 -28.442 11.858 1.00 21.14 281 GLU A C 1
ATOM 4541 O O . GLU A 1 298 ? -52.341 -27.881 11.123 1.00 29.74 281 GLU A O 1
ATOM 4553 N N . GLY A 1 299 ? -50.799 -27.778 12.751 1.00 21.93 282 GLY A N 1
ATOM 4554 C CA . GLY A 1 299 ? -50.914 -26.340 12.905 1.00 29.20 282 GLY A CA 1
ATOM 4555 C C . GLY A 1 299 ? -50.393 -25.535 11.729 1.00 38.36 282 G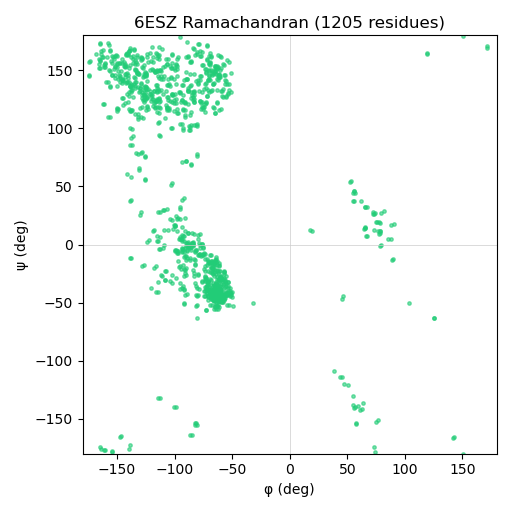LY A C 1
ATOM 4556 O O . GLY A 1 299 ? -50.783 -24.371 11.571 1.00 31.95 282 GLY A O 1
ATOM 4560 N N . ILE A 1 300 ? -49.532 -26.126 10.898 1.00 30.01 283 ILE A N 1
ATOM 4561 C CA . ILE A 1 300 ? -48.990 -25.446 9.724 1.00 23.40 283 ILE A CA 1
ATOM 4562 C C . ILE A 1 300 ? -49.476 -26.054 8.416 1.00 25.32 283 ILE A C 1
ATOM 4563 O O . ILE A 1 300 ? -49.170 -25.510 7.347 1.00 26.77 283 ILE A O 1
ATOM 4579 N N . GLY A 1 301 ? -50.236 -27.141 8.461 1.00 24.31 284 GLY A N 1
ATOM 4580 C CA . GLY A 1 301 ? -50.759 -27.754 7.261 1.00 27.26 284 GLY A CA 1
ATOM 4581 C C . GLY A 1 301 ? -49.882 -28.821 6.652 1.00 37.67 284 GLY A C 1
ATOM 4582 O O . GLY A 1 301 ? -50.073 -29.165 5.478 1.00 32.10 284 GLY A O 1
ATOM 4586 N N . ALA A 1 302 ? -48.929 -29.359 7.404 1.00 22.76 285 ALA A N 1
ATOM 4587 C CA . ALA A 1 302 ? -48.055 -30.413 6.916 1.00 20.46 285 ALA A CA 1
ATOM 4588 C C . ALA A 1 302 ? -48.712 -31.766 7.116 1.00 24.81 285 ALA A C 1
ATOM 4589 O O . ALA A 1 302 ? -49.199 -32.084 8.209 1.00 26.54 285 ALA A O 1
ATOM 4596 N N . ARG A 1 303 ? -48.712 -32.573 6.055 1.00 21.40 286 ARG A N 1
ATOM 4597 C CA . ARG A 1 303 ? -49.271 -33.915 6.064 1.00 23.21 286 ARG A CA 1
ATOM 4598 C C . ARG A 1 303 ? -48.245 -34.916 6.568 1.00 21.48 286 ARG A C 1
ATOM 4599 O O . ARG A 1 303 ? -47.053 -34.669 6.498 1.00 20.81 286 ARG A O 1
ATOM 4620 N N . PRO A 1 304 ? -48.682 -36.066 7.070 1.00 21.87 287 PRO A N 1
ATOM 4621 C CA . PRO A 1 304 ? -47.714 -37.023 7.627 1.00 24.82 287 PRO A CA 1
ATOM 4622 C C . PRO A 1 304 ? -46.679 -37.492 6.605 1.00 25.67 287 PRO A C 1
ATOM 4623 O O . PRO A 1 304 ? -45.572 -37.860 6.993 1.00 25.86 287 PRO A O 1
ATOM 4634 N N . GLU A 1 305 ? -47.016 -37.493 5.307 1.00 24.88 288 GLU A N 1
ATOM 4635 C CA A GLU A 1 305 ? -46.076 -37.870 4.261 0.40 22.55 288 GLU A CA 1
ATOM 4636 C CA B GLU A 1 305 ? -46.052 -37.883 4.286 0.60 22.38 288 GLU A CA 1
ATOM 4637 C C . GLU A 1 305 ? -45.054 -36.782 3.958 1.00 21.47 288 GLU A C 1
ATOM 4638 O O . GLU A 1 305 ? -44.219 -36.969 3.065 1.00 21.40 288 GLU A O 1
ATOM 4661 N N . GLN A 1 306 ? -45.096 -35.653 4.673 1.00 20.77 289 GLN A N 1
ATOM 4662 C CA . GLN A 1 306 ? -44.161 -34.554 4.489 1.00 20.16 289 GLN A CA 1
ATOM 4663 C C . GLN A 1 306 ? -43.175 -34.391 5.653 1.00 20.31 289 GLN A C 1
ATOM 4664 O O . GLN A 1 306 ? -42.523 -33.341 5.755 1.00 20.29 289 GLN A O 1
ATOM 4678 N N . TYR A 1 307 ? -43.083 -35.370 6.556 1.00 19.20 290 TYR A N 1
ATOM 4679 C CA . TYR A 1 307 ? -42.104 -35.304 7.638 1.00 18.48 290 TYR A CA 1
ATOM 4680 C C . TYR A 1 307 ? -41.949 -36.686 8.251 1.00 18.66 290 TYR A C 1
ATOM 4681 O O . TYR A 1 307 ? -42.781 -37.583 8.036 1.00 20.33 290 TYR A O 1
ATOM 4699 N N . GLN A 1 308 ? -40.869 -36.851 9.013 1.00 18.14 291 GLN A N 1
ATOM 4700 C CA . GLN A 1 308 ? -40.564 -38.103 9.674 1.00 18.32 291 GLN A CA 1
ATOM 4701 C C . GLN A 1 308 ? -40.576 -37.956 11.196 1.00 18.53 291 GLN A C 1
ATOM 4702 O O . GLN A 1 308 ? -40.230 -36.905 11.753 1.00 20.00 291 GLN A O 1
ATOM 4716 N N . LEU A 1 309 ? -40.945 -39.040 11.851 1.00 18.37 292 LEU A N 1
ATOM 4717 C CA . LEU A 1 309 ? -40.740 -39.214 13.276 1.00 24.45 292 LEU A CA 1
ATOM 4718 C C . LEU A 1 309 ? -39.519 -40.100 13.456 1.00 21.04 292 LEU A C 1
ATOM 4719 O O . LEU A 1 309 ? -39.497 -41.227 12.966 1.00 23.22 292 LEU A O 1
ATOM 4735 N N . THR A 1 310 ? -38.514 -39.596 14.165 1.00 20.20 293 THR A N 1
ATOM 4736 C CA . THR A 1 310 ? -37.244 -40.291 14.275 1.00 20.57 293 THR A CA 1
ATOM 4737 C C . THR A 1 310 ? -36.822 -40.566 15.716 1.00 21.71 293 THR A C 1
ATOM 4738 O O . THR A 1 310 ? -35.746 -41.134 15.920 1.00 27.24 293 THR A O 1
ATOM 4749 N N . MET A 1 311 ? -37.628 -40.209 16.707 1.00 19.09 294 MET A N 1
ATOM 4750 C CA . MET A 1 311 ? -37.199 -40.424 18.089 1.00 17.40 294 MET A CA 1
ATOM 4751 C C . MET A 1 311 ? -37.322 -41.887 18.502 1.00 22.86 294 MET A C 1
ATOM 4752 O O . MET A 1 311 ? -36.816 -42.263 19.572 1.00 22.78 294 MET A O 1
ATOM 4766 N N . GLY A 1 312 ? -37.956 -42.723 17.667 1.00 22.36 295 GLY A N 1
ATOM 4767 C CA . GLY A 1 312 ? -38.260 -44.085 18.077 1.00 23.63 295 GLY A CA 1
ATOM 4768 C C . GLY A 1 312 ? -37.031 -44.908 18.408 1.00 23.54 295 GLY A C 1
ATOM 4769 O O . GLY A 1 312 ? -37.044 -45.702 19.352 1.00 23.07 295 GLY A O 1
ATOM 4773 N N . ASP A 1 313 ? -35.954 -44.750 17.622 1.00 19.47 296 ASP A N 1
ATOM 4774 C CA . ASP A 1 313 ? -34.756 -45.550 17.806 1.00 23.26 296 ASP A CA 1
ATOM 4775 C C . ASP A 1 313 ? -33.565 -44.757 18.348 1.00 21.71 296 ASP A C 1
ATOM 4776 O O . ASP A 1 313 ? -32.514 -45.352 18.614 1.00 24.68 296 ASP A O 1
ATOM 4785 N N . THR A 1 314 ? -33.700 -43.449 18.540 1.00 18.35 297 THR A N 1
ATOM 4786 C CA . THR A 1 314 ? -32.602 -42.635 19.036 1.00 19.26 297 THR A CA 1
ATOM 4787 C C . THR A 1 314 ? -32.850 -42.002 20.400 1.00 22.52 297 THR A C 1
ATOM 4788 O O . THR A 1 314 ? -31.886 -41.547 21.027 1.00 19.83 297 THR A O 1
ATOM 4799 N N . GLY A 1 315 ? -34.099 -41.907 20.847 1.00 17.65 298 GLY A N 1
ATOM 4800 C CA . GLY A 1 315 ? -34.441 -41.028 21.947 1.00 18.06 298 GLY A CA 1
ATOM 4801 C C . GLY A 1 315 ? -34.436 -39.579 21.498 1.00 18.75 298 GLY A C 1
ATOM 4802 O O . GLY A 1 315 ? -34.154 -39.248 20.352 1.00 18.89 298 GLY A O 1
ATOM 4806 N N . VAL A 1 316 ? -34.704 -38.690 22.449 1.00 20.41 299 VAL A N 1
ATOM 4807 C CA . VAL A 1 316 ? -34.797 -37.260 22.176 1.00 18.93 299 VAL A CA 1
ATOM 4808 C C . VAL A 1 316 ? -33.415 -36.664 22.444 1.00 22.25 299 VAL A C 1
ATOM 4809 O O . VAL A 1 316 ? -33.016 -36.474 23.597 1.00 19.11 299 VAL A O 1
ATOM 4822 N N . MET A 1 317 ? -32.680 -36.362 21.379 1.00 18.77 300 MET A N 1
ATOM 4823 C CA . MET A 1 317 ? -31.261 -36.010 21.517 1.00 17.41 300 MET A CA 1
ATOM 4824 C C . MET A 1 317 ? -31.028 -34.523 21.661 1.00 15.01 300 MET A C 1
ATOM 4825 O O . MET A 1 317 ? -30.042 -33.984 21.128 1.00 19.88 300 MET A O 1
ATOM 4839 N N . ILE A 1 318 ? -31.883 -33.846 22.413 1.00 16.88 301 ILE A N 1
ATOM 4840 C CA . ILE A 1 318 ? -31.823 -32.411 22.644 1.00 19.28 301 ILE A CA 1
ATOM 4841 C C . ILE A 1 318 ? -31.612 -31.717 21.297 1.00 15.09 301 ILE A C 1
ATOM 4842 O O . ILE A 1 318 ? -32.426 -31.889 20.394 1.00 19.86 301 ILE A O 1
ATOM 4858 N N . SER A 1 319 ? -30.511 -30.960 21.129 1.00 15.96 302 SER A N 1
ATOM 4859 C CA . SER A 1 319 ? -30.358 -30.157 19.922 1.00 15.02 302 SER A CA 1
ATOM 4860 C C . SER A 1 319 ? -29.992 -30.984 18.684 1.00 16.31 302 SER A C 1
ATOM 4861 O O . SER A 1 319 ? -30.017 -30.442 17.575 1.00 19.52 302 SER A O 1
ATOM 4869 N N . VAL A 1 320 ? -29.691 -32.274 18.838 1.00 14.60 303 VAL A N 1
ATOM 4870 C CA . VAL A 1 320 ? -29.269 -33.117 17.722 1.00 16.24 303 VAL A CA 1
ATOM 4871 C C . VAL A 1 320 ? -30.425 -33.807 17.003 1.00 17.12 303 VAL A C 1
ATOM 4872 O O . VAL A 1 320 ? -30.226 -34.304 15.883 1.00 16.57 303 VAL A O 1
ATOM 4885 N N . SER A 1 321 ? -31.627 -33.824 17.582 1.00 16.45 304 SER A N 1
ATOM 4886 C CA . SER A 1 321 ? -32.748 -34.477 16.893 1.00 17.54 304 SER A CA 1
ATOM 4887 C C . SER A 1 321 ? -33.048 -33.818 15.543 1.00 15.15 304 SER A C 1
ATOM 4888 O O . SER A 1 321 ? -33.358 -34.518 14.577 1.00 17.06 304 SER A O 1
ATOM 4896 N N . ILE A 1 322 ? -32.990 -32.496 15.457 1.00 14.46 305 ILE A N 1
ATOM 4897 C CA . ILE A 1 322 ? -33.275 -31.818 14.191 1.00 14.03 305 ILE A CA 1
ATOM 4898 C C . ILE A 1 322 ? -32.232 -32.198 13.129 1.00 16.52 305 ILE A C 1
ATOM 4899 O O . ILE A 1 322 ? -32.618 -32.667 12.047 1.00 16.57 305 ILE A O 1
ATOM 4915 N N . PRO A 1 323 ? -30.918 -32.021 13.366 1.00 15.90 306 PRO A N 1
ATOM 4916 C CA . PRO A 1 323 ? -29.968 -32.396 12.313 1.00 17.10 306 PRO A CA 1
ATOM 4917 C C . PRO A 1 323 ? -30.007 -33.882 11.997 1.00 20.09 306 PRO A C 1
ATOM 4918 O O . PRO A 1 323 ? -29.833 -34.249 10.850 1.00 16.82 306 PRO A O 1
ATOM 4929 N N . TYR A 1 324 ? -30.242 -34.750 12.995 1.00 19.34 307 TYR A N 1
ATOM 4930 C CA . TYR A 1 324 ? -30.365 -36.171 12.699 1.00 15.25 307 TYR A CA 1
ATOM 4931 C C . TYR A 1 324 ? -31.546 -36.423 11.758 1.00 15.57 307 TYR A C 1
ATOM 4932 O O . TYR A 1 324 ? -31.459 -37.235 10.842 1.00 18.99 307 TYR A O 1
ATOM 4950 N N . THR A 1 325 ? -32.653 -35.716 11.979 1.00 18.35 308 THR A N 1
ATOM 4951 C CA . THR A 1 325 ? -33.861 -35.921 11.171 1.00 17.46 308 THR A CA 1
ATOM 4952 C C . THR A 1 325 ? -33.687 -35.333 9.781 1.00 16.61 308 THR A C 1
ATOM 4953 O O . THR A 1 325 ? -34.159 -35.912 8.795 1.00 18.88 308 THR A O 1
ATOM 4964 N N . LEU A 1 326 ? -32.994 -34.197 9.675 1.00 16.40 309 LEU A N 1
ATOM 4965 C CA . LEU A 1 326 ? -32.641 -33.670 8.364 1.00 17.48 309 LEU A CA 1
ATOM 4966 C C . LEU A 1 326 ? -31.796 -34.677 7.594 1.00 20.44 309 LEU A C 1
ATOM 4967 O O . LEU A 1 326 ? -32.060 -34.974 6.423 1.00 18.02 309 LEU A O 1
ATOM 4983 N N . MET A 1 327 ? -30.766 -35.227 8.251 1.00 22.03 310 MET A N 1
ATOM 4984 C CA . MET A 1 327 ? -29.888 -36.180 7.587 1.00 20.69 310 MET A CA 1
ATOM 4985 C C . MET A 1 327 ? -30.642 -37.430 7.162 1.00 21.19 310 MET A C 1
ATOM 4986 O O . MET A 1 327 ? -30.421 -37.964 6.063 1.00 21.21 310 MET A O 1
ATOM 5000 N N . THR A 1 328 ? -31.532 -37.931 8.019 1.00 20.93 311 THR A N 1
ATOM 5001 C CA A THR A 1 328 ? -32.328 -39.096 7.652 0.12 20.52 311 THR A CA 1
ATOM 5002 C CA B THR A 1 328 ? -32.342 -39.091 7.662 0.88 18.45 311 THR A CA 1
ATOM 5003 C C . THR A 1 328 ? -33.170 -38.821 6.413 1.00 19.18 311 THR A C 1
ATOM 5004 O O . THR A 1 328 ? -33.265 -39.675 5.521 1.00 22.26 311 THR A O 1
ATOM 5025 N N . GLY A 1 329 ? -33.779 -37.635 6.332 1.00 18.15 312 GLY A N 1
ATOM 5026 C CA . GLY A 1 329 ? -34.630 -37.337 5.184 1.00 20.36 312 GLY A CA 1
ATOM 5027 C C . GLY A 1 329 ? -33.840 -37.240 3.889 1.00 23.32 312 GLY A C 1
ATOM 5028 O O . GLY A 1 329 ? -34.296 -37.693 2.828 1.00 19.80 312 GLY A O 1
ATOM 5032 N N . LEU A 1 330 ? -32.650 -36.652 3.957 1.00 21.65 313 LEU A N 1
ATOM 5033 C CA . LEU A 1 330 ? -31.780 -36.602 2.782 1.00 20.27 313 LEU A CA 1
ATOM 5034 C C . LEU A 1 330 ? -31.329 -38.000 2.392 1.00 24.41 313 LEU A C 1
ATOM 5035 O O . LEU A 1 330 ? -31.416 -38.397 1.222 1.00 20.63 313 LEU A O 1
ATOM 5051 N N . ARG A 1 331 ? -30.881 -38.772 3.387 1.00 22.76 314 ARG A N 1
ATOM 5052 C CA A ARG A 1 331 ? -30.350 -40.111 3.151 0.60 24.64 314 ARG A CA 1
ATOM 5053 C CA B ARG A 1 331 ? -30.347 -40.104 3.128 0.40 24.31 314 ARG A CA 1
ATOM 5054 C C . ARG A 1 331 ? -31.395 -41.042 2.545 1.00 25.51 314 ARG A C 1
ATOM 5055 O O . ARG A 1 331 ? -31.072 -41.890 1.708 1.00 27.07 314 ARG A O 1
ATOM 5096 N N . GLU A 1 332 ? -32.656 -40.903 2.950 1.00 21.50 315 GLU A N 1
ATOM 5097 C CA . GLU A 1 332 ? -33.710 -41.791 2.482 1.00 22.71 315 GLU A CA 1
ATOM 5098 C C . GLU A 1 332 ? -34.450 -41.246 1.269 1.00 24.48 315 GLU A C 1
ATOM 5099 O O . GLU A 1 332 ? -35.416 -41.878 0.812 1.00 28.94 315 GLU A O 1
ATOM 5111 N N . GLY A 1 333 ? -34.015 -40.113 0.724 1.00 27.11 316 GLY A N 1
ATOM 5112 C CA . GLY A 1 333 ? -34.639 -39.561 -0.457 1.00 27.99 316 GLY A CA 1
ATOM 5113 C C . GLY A 1 333 ? -35.933 -38.833 -0.213 1.00 31.63 316 GLY A C 1
ATOM 5114 O O . GLY A 1 333 ? -36.619 -38.491 -1.185 1.00 28.54 316 GLY A O 1
ATOM 5118 N N . LYS A 1 334 ? -36.286 -38.572 1.058 1.00 29.15 317 LYS A N 1
ATOM 5119 C CA . LYS A 1 334 ? -37.494 -37.815 1.350 1.00 23.86 317 LYS A CA 1
ATOM 5120 C C . LYS A 1 334 ? -37.312 -36.347 1.007 1.00 26.30 317 LYS A C 1
ATOM 5121 O O . LYS A 1 334 ? -38.277 -35.664 0.647 1.00 26.36 317 LYS A O 1
ATOM 5140 N N . ILE A 1 335 ? -36.084 -35.855 1.140 1.00 24.38 318 ILE A N 1
ATOM 5141 C CA . ILE A 1 335 ? -35.707 -34.485 0.846 1.00 22.45 318 ILE A CA 1
ATOM 5142 C C . ILE A 1 335 ? -34.737 -34.542 -0.320 1.00 24.81 318 ILE A C 1
ATOM 5143 O O . ILE A 1 335 ? -33.724 -35.248 -0.247 1.00 24.32 318 ILE A O 1
ATOM 5159 N N . ARG A 1 336 ? -35.046 -33.813 -1.374 1.00 22.83 319 ARG A N 1
ATOM 5160 C CA . ARG A 1 336 ? -34.266 -33.872 -2.604 1.00 24.67 319 ARG A CA 1
ATOM 5161 C C . ARG A 1 336 ? -33.646 -32.526 -2.947 1.00 24.47 319 ARG A C 1
ATOM 5162 O O . ARG A 1 336 ? -34.094 -31.480 -2.468 1.00 27.89 319 ARG A O 1
ATOM 5183 N N . PRO A 1 337 ? -32.576 -32.522 -3.737 1.00 31.88 320 PRO A N 1
ATOM 5184 C CA . PRO A 1 337 ? -32.021 -31.252 -4.216 1.00 29.77 320 PRO A CA 1
ATOM 5185 C C . PRO A 1 337 ? -33.087 -30.420 -4.911 1.00 28.38 320 PRO A C 1
ATOM 5186 O O . PRO A 1 337 ? -33.897 -30.933 -5.692 1.00 26.05 320 PRO A O 1
ATOM 5197 N N . GLY A 1 338 ? -33.077 -29.119 -4.632 1.00 25.59 321 GLY A N 1
ATOM 5198 C CA . GLY A 1 338 ? -34.072 -28.211 -5.136 1.00 28.08 321 GLY A CA 1
ATOM 5199 C C . GLY A 1 338 ? -35.289 -28.034 -4.263 1.00 27.54 321 GLY A C 1
ATOM 5200 O O . GLY A 1 338 ? -36.076 -27.105 -4.508 1.00 24.25 321 GLY A O 1
ATOM 5204 N N . ASP A 1 339 ? -35.470 -28.888 -3.251 1.00 24.30 322 ASP A N 1
ATOM 5205 C CA . ASP A 1 339 ? -36.623 -28.775 -2.383 1.00 27.03 322 ASP A CA 1
ATOM 5206 C C . ASP A 1 339 ? -36.564 -27.505 -1.549 1.00 23.96 322 ASP A C 1
ATOM 5207 O O . ASP A 1 339 ? -35.488 -27.022 -1.167 1.00 25.67 322 ASP A O 1
ATOM 5216 N N . ARG A 1 340 ? -37.729 -26.962 -1.272 1.00 20.05 323 ARG A N 1
ATOM 5217 C CA A ARG A 1 340 ? -37.885 -25.965 -0.220 0.62 21.37 323 ARG A CA 1
ATOM 5218 C CA B ARG A 1 340 ? -37.893 -25.963 -0.223 0.38 21.24 323 ARG A CA 1
ATOM 5219 C C . ARG A 1 340 ? -38.423 -26.679 1.013 1.00 19.80 323 ARG A C 1
ATOM 5220 O O . ARG A 1 340 ? -39.386 -27.436 0.925 1.00 21.36 323 ARG A O 1
ATOM 5261 N N . ILE A 1 341 ? -37.764 -26.472 2.151 1.00 21.74 324 ILE A N 1
ATOM 5262 C CA . ILE A 1 341 ? -38.159 -27.141 3.379 1.00 18.44 324 ILE A CA 1
ATOM 5263 C C . ILE A 1 341 ? -38.310 -26.131 4.494 1.00 17.24 324 ILE A C 1
ATOM 5264 O O . ILE A 1 341 ? -37.764 -25.028 4.453 1.00 18.64 324 ILE A O 1
ATOM 5280 N N . VAL A 1 342 ? -39.046 -26.543 5.530 1.00 19.09 325 VAL A N 1
ATOM 5281 C CA . VAL A 1 342 ? -39.106 -25.826 6.798 1.00 17.03 325 VAL A CA 1
ATOM 5282 C C . VAL A 1 342 ? -38.499 -26.715 7.869 1.00 18.71 325 VAL A C 1
ATOM 5283 O O . VAL A 1 342 ? -38.836 -27.896 7.962 1.00 18.80 325 VAL A O 1
ATOM 5296 N N . MET A 1 343 ? -37.601 -26.144 8.683 1.00 20.84 326 MET A N 1
ATOM 5297 C CA . MET A 1 343 ? -37.086 -26.793 9.869 1.00 16.55 326 MET A CA 1
ATOM 5298 C C . MET A 1 343 ? -37.541 -25.987 11.079 1.00 16.23 326 MET A C 1
ATOM 5299 O O . MET A 1 343 ? -37.430 -24.760 11.077 1.00 16.80 326 MET A O 1
ATOM 5313 N N . ALA A 1 344 ? -38.022 -26.674 12.110 1.00 15.30 327 ALA A N 1
ATOM 5314 C CA . ALA A 1 344 ? -38.627 -25.950 13.229 1.00 17.37 327 ALA A CA 1
ATOM 5315 C C . ALA A 1 344 ? -38.595 -26.787 14.491 1.00 16.60 327 ALA A C 1
ATOM 5316 O O . ALA A 1 344 ? -38.694 -28.015 14.445 1.00 17.88 327 ALA A O 1
ATOM 5323 N N . GLY A 1 345 ? -38.510 -26.103 15.630 1.00 18.41 328 GLY A N 1
ATOM 5324 C CA . GLY A 1 345 ? -38.539 -26.819 16.894 1.00 18.66 328 GLY A CA 1
ATOM 5325 C C . GLY A 1 345 ? -38.793 -25.895 18.067 1.00 19.43 328 GLY A C 1
ATOM 5326 O O . GLY A 1 345 ? -38.850 -24.676 17.920 1.00 16.32 328 GLY A O 1
ATOM 5330 N N . ALA A 1 346 ? -38.968 -26.516 19.228 1.00 17.02 329 ALA A N 1
ATOM 5331 C CA . ALA A 1 346 ? -39.089 -25.812 20.502 1.00 22.15 329 ALA A CA 1
ATOM 5332 C C . ALA A 1 346 ? -37.908 -26.178 21.395 1.00 20.34 329 ALA A C 1
ATOM 5333 O O . ALA A 1 346 ? -37.213 -27.168 21.162 1.00 20.56 329 ALA A O 1
ATOM 5340 N N . ALA A 1 347 ? -37.706 -25.378 22.431 1.00 18.60 330 ALA A N 1
ATOM 5341 C CA . ALA A 1 347 ? -36.632 -25.589 23.384 1.00 16.07 330 ALA A CA 1
ATOM 5342 C C . ALA A 1 347 ? -37.102 -25.137 24.760 1.00 18.92 330 ALA A C 1
ATOM 5343 O O . ALA A 1 347 ? -37.914 -24.220 24.884 1.00 19.85 330 ALA A O 1
ATOM 5350 N N . THR A 1 348 ? -36.571 -25.787 25.792 1.00 22.66 331 THR A N 1
ATOM 5351 C CA . THR A 1 348 ? -36.798 -25.305 27.150 1.00 21.03 331 THR A CA 1
ATOM 5352 C C . THR A 1 348 ? -36.249 -23.886 27.281 1.00 18.24 331 THR A C 1
ATOM 5353 O O . THR A 1 348 ? -35.461 -23.404 26.444 1.00 18.19 331 THR A O 1
ATOM 5364 N N . GLY A 1 349 ? -36.716 -23.191 28.315 1.00 18.72 332 GLY A N 1
ATOM 5365 C CA . GLY A 1 349 ? -36.425 -21.779 28.462 1.00 17.73 332 GLY A CA 1
ATOM 5366 C C . GLY A 1 349 ? -37.623 -20.854 28.612 1.00 20.33 332 GLY A C 1
ATOM 5367 O O . GLY A 1 349 ? -37.732 -20.183 29.640 1.00 19.01 332 GLY A O 1
ATOM 5371 N N . TRP A 1 350 ? -38.514 -20.741 27.613 1.00 21.55 333 TRP A N 1
ATOM 5372 C CA . TRP A 1 350 ? -38.545 -21.567 26.403 1.00 16.47 333 TRP A CA 1
ATOM 5373 C C . TRP A 1 350 ? -38.266 -20.770 25.140 1.00 18.25 333 TRP A C 1
ATOM 5374 O O . TRP A 1 350 ? -38.378 -19.545 25.123 1.00 19.11 333 TRP A O 1
ATOM 5395 N N . GLY A 1 351 ? -37.882 -21.477 24.072 1.00 18.92 334 GLY A N 1
ATOM 5396 C CA . GLY A 1 351 ? -37.586 -20.836 22.813 1.00 18.03 334 GLY A CA 1
ATOM 5397 C C . GLY A 1 351 ? -38.191 -21.605 21.651 1.00 19.77 334 GLY A C 1
ATOM 5398 O O . GLY A 1 351 ? -38.541 -22.783 21.761 1.00 18.36 334 GLY A O 1
ATOM 5402 N N . PHE A 1 352 ? -38.295 -20.915 20.532 1.00 16.56 335 PHE A N 1
ATOM 5403 C CA . PHE A 1 352 ? -38.940 -21.460 19.343 1.00 15.52 335 PHE A CA 1
ATOM 5404 C C . PHE A 1 352 ? -38.198 -20.909 18.130 1.00 18.48 335 PHE A C 1
ATOM 5405 O O . PHE A 1 352 ? -37.793 -19.742 18.113 1.00 19.77 335 PHE A O 1
ATOM 5422 N N . ALA A 1 353 ? -37.983 -21.767 17.133 1.00 17.25 336 ALA A N 1
ATOM 5423 C CA . ALA A 1 353 ? -37.276 -21.317 15.946 1.00 15.17 336 ALA A CA 1
ATOM 5424 C C . ALA A 1 353 ? -37.809 -22.064 14.735 1.00 19.59 336 ALA A C 1
ATOM 5425 O O . ALA A 1 353 ? -38.186 -23.234 14.820 1.00 17.26 336 ALA A O 1
ATOM 5432 N N . ALA A 1 354 ? -37.847 -21.360 13.604 1.00 18.34 337 ALA A N 1
ATOM 5433 C CA . ALA A 1 354 ? -38.227 -21.944 12.327 1.00 18.19 337 ALA A CA 1
ATOM 5434 C C . ALA A 1 354 ? -37.384 -21.323 11.231 1.00 18.12 337 ALA A C 1
ATOM 5435 O O . ALA A 1 354 ? -37.046 -20.139 11.291 1.00 18.52 337 ALA A O 1
ATOM 5442 N N . GLN A 1 355 ? -37.085 -22.127 10.208 1.00 18.58 338 GLN A N 1
ATOM 5443 C CA . GLN A 1 355 ? -36.269 -21.703 9.081 1.00 15.32 338 GLN A CA 1
ATOM 5444 C C . GLN A 1 355 ? -36.857 -22.238 7.794 1.00 16.43 338 GLN A C 1
ATOM 5445 O O . GLN A 1 355 ? -37.258 -23.403 7.718 1.00 19.67 338 GLN A O 1
ATOM 5459 N N . VAL A 1 356 ? -36.889 -21.381 6.789 1.00 17.19 339 VAL A N 1
ATOM 5460 C CA . VAL A 1 356 ? -37.322 -21.740 5.441 1.00 16.91 339 VAL A CA 1
ATOM 5461 C C . VAL A 1 356 ? -36.067 -21.810 4.583 1.00 18.76 339 VAL A C 1
ATOM 5462 O O . VAL A 1 356 ? -35.394 -20.792 4.379 1.00 20.59 339 VAL A O 1
ATOM 5475 N N . TRP A 1 357 ? -35.770 -23.002 4.057 1.00 21.04 340 TRP A N 1
ATOM 5476 C CA . TRP A 1 357 ? -34.582 -23.229 3.248 1.00 17.22 340 TRP A CA 1
ATOM 5477 C C . TRP A 1 357 ? -34.967 -23.601 1.829 1.00 22.30 340 TRP A C 1
ATOM 5478 O O . TRP A 1 357 ? -35.884 -24.399 1.607 1.00 21.56 340 TRP A O 1
ATOM 5499 N N . GLN A 1 358 ? -34.248 -23.021 0.887 1.00 19.62 341 GLN A N 1
ATOM 5500 C CA . GLN A 1 358 ? -34.099 -23.592 -0.448 1.00 22.07 341 GLN A CA 1
ATOM 5501 C C . GLN A 1 358 ? -32.839 -24.449 -0.409 1.00 23.46 341 GLN A C 1
ATOM 5502 O O . GLN A 1 358 ? -31.743 -23.928 -0.187 1.00 27.43 341 GLN A O 1
ATOM 5516 N N . LEU A 1 359 ? -32.984 -25.754 -0.592 1.00 21.95 342 LEU A N 1
ATOM 5517 C CA . LEU A 1 359 ? -31.835 -26.645 -0.510 1.00 27.25 342 LEU A CA 1
ATOM 5518 C C . LEU A 1 359 ? -31.336 -27.007 -1.898 1.00 34.36 342 LEU A C 1
ATOM 5519 O O . LEU A 1 359 ? -32.124 -27.195 -2.836 1.00 27.38 342 LEU A O 1
ATOM 5535 N N . GLY A 1 360 ? -30.019 -27.099 -2.022 1.00 24.14 343 GLY A N 1
ATOM 5536 C CA . GLY A 1 360 ? -29.387 -27.675 -3.186 1.00 26.08 343 GLY A CA 1
ATOM 5537 C C . GLY A 1 360 ? -28.992 -29.107 -2.911 1.00 32.10 343 GLY A C 1
ATOM 5538 O O . GLY A 1 360 ? -29.732 -29.866 -2.273 1.00 27.23 343 GLY A O 1
ATOM 5542 N N . GLU A 1 361 ? -27.814 -29.489 -3.394 1.00 27.01 344 GLU A N 1
ATOM 5543 C CA . GLU A 1 361 ? -27.258 -30.785 -3.047 1.00 26.71 344 GLU A CA 1
ATOM 5544 C C . GLU A 1 361 ? -26.547 -30.679 -1.695 1.00 27.22 344 GLU A C 1
ATOM 5545 O O . GLU A 1 361 ? -25.743 -29.764 -1.465 1.00 24.06 344 GLU A O 1
ATOM 5557 N N . VAL A 1 362 ? -26.893 -31.577 -0.786 1.00 21.61 345 VAL A N 1
ATOM 5558 C CA . VAL A 1 362 ? -26.287 -31.641 0.535 1.00 18.86 345 VAL A CA 1
ATOM 5559 C C . VAL A 1 362 ? -25.535 -32.964 0.619 1.00 24.60 345 VAL A C 1
ATOM 5560 O O . VAL A 1 362 ? -26.109 -34.034 0.392 1.00 25.74 345 VAL A O 1
ATOM 5573 N N . LEU A 1 363 ? -24.251 -32.890 0.930 1.00 22.13 346 LEU A N 1
ATOM 5574 C CA . LEU A 1 363 ? -23.468 -34.092 1.160 1.00 21.37 346 LEU A CA 1
ATOM 5575 C C . LEU A 1 363 ? -23.829 -34.690 2.519 1.00 25.89 346 LEU A C 1
ATOM 5576 O O . LEU A 1 363 ? -23.633 -34.052 3.557 1.00 20.24 346 LEU A O 1
ATOM 5592 N N . VAL A 1 364 ? -24.347 -35.907 2.513 1.00 23.47 347 VAL A N 1
ATOM 5593 C CA . VAL A 1 364 ? -24.469 -36.685 3.734 1.00 19.02 347 VAL A CA 1
ATOM 5594 C C . VAL A 1 364 ? -23.224 -37.553 3.846 1.00 20.30 347 VAL A C 1
ATOM 5595 O O . VAL A 1 364 ? -22.892 -38.306 2.924 1.00 22.01 347 VAL A O 1
ATOM 5608 N N . CYS A 1 365 ? -22.516 -37.437 4.956 1.00 26.48 348 CYS A N 1
ATOM 5609 C CA . CYS A 1 365 ? -21.275 -38.200 5.117 1.00 29.48 348 CYS A CA 1
ATOM 5610 C C . CYS A 1 365 ? -21.159 -38.718 6.547 1.00 31.97 348 CYS A C 1
ATOM 5611 O O . CYS A 1 365 ? -22.153 -38.693 7.284 1.00 23.79 348 CYS A O 1
ATOM 5620 N N . MET B 2 1 ? -22.735 -1.546 15.583 1.00 29.12 1 MET B N 1
ATOM 5621 C CA . MET B 2 1 ? -23.392 -1.758 16.903 1.00 24.07 1 MET B CA 1
ATOM 5622 C C . MET B 2 1 ? -23.339 -0.468 17.717 1.00 28.29 1 MET B C 1
ATOM 5623 O O . MET B 2 1 ? -22.267 -0.013 18.095 1.00 28.01 1 MET B O 1
ATOM 5639 N N . LEU B 2 2 ? -24.502 0.122 17.972 1.00 25.22 2 LEU B N 1
ATOM 5640 C CA . LEU B 2 2 ? -24.606 1.367 18.716 1.00 24.05 2 LEU B CA 1
ATOM 5641 C C . LEU B 2 2 ? -25.039 1.080 20.146 1.00 26.44 2 LEU B C 1
ATOM 5642 O O . LEU B 2 2 ? -26.037 0.380 20.367 1.00 24.78 2 LEU B O 1
ATOM 5658 N N . ILE B 2 3 ? -24.296 1.624 21.112 1.00 18.99 3 ILE B N 1
ATOM 5659 C CA . ILE B 2 3 ? -24.642 1.487 22.522 1.00 20.55 3 ILE B CA 1
ATOM 5660 C C . ILE B 2 3 ? -25.615 2.602 22.890 1.00 24.67 3 ILE B C 1
ATOM 5661 O O . ILE B 2 3 ? -25.235 3.768 22.943 1.00 25.30 3 ILE B O 1
ATOM 5677 N N . GLN B 2 4 ? -26.865 2.236 23.178 1.00 24.83 4 GLN B N 1
ATOM 5678 C CA . GLN B 2 4 ? -27.879 3.219 23.559 1.00 22.53 4 GLN B CA 1
ATOM 5679 C C . GLN B 2 4 ? -27.723 3.627 25.016 1.00 21.65 4 GLN B C 1
ATOM 5680 O O . GLN B 2 4 ? -27.941 4.790 25.370 1.00 24.35 4 GLN B O 1
ATOM 5694 N N . ALA B 2 5 ? -27.390 2.679 25.876 1.00 20.79 5 ALA B N 1
ATOM 5695 C CA . ALA B 2 5 ? -27.305 2.967 27.300 1.00 23.47 5 ALA B CA 1
ATOM 5696 C C . ALA B 2 5 ? -26.567 1.834 27.988 1.00 21.45 5 ALA B C 1
ATOM 5697 O O . ALA B 2 5 ? -26.543 0.694 27.503 1.00 20.33 5 ALA B O 1
ATOM 5704 N N . VAL B 2 6 ? -25.978 2.163 29.125 1.00 19.76 6 VAL B N 1
ATOM 5705 C CA . VAL B 2 6 ? -25.213 1.223 29.924 1.00 21.61 6 VAL B CA 1
ATOM 5706 C C . VAL B 2 6 ? -25.807 1.231 31.328 1.00 23.46 6 VAL B C 1
ATOM 5707 O O . VAL B 2 6 ? -26.025 2.302 31.903 1.00 21.19 6 VAL B O 1
ATOM 5720 N N . GLY B 2 7 ? -26.027 0.048 31.878 1.00 19.73 7 GLY B N 1
ATOM 5721 C CA . GLY B 2 7 ? -26.402 -0.078 33.272 1.00 22.46 7 GLY B CA 1
ATOM 5722 C C . GLY B 2 7 ? -25.432 -1.006 33.968 1.00 20.83 7 GLY B C 1
ATOM 5723 O O . GLY B 2 7 ? -24.911 -1.951 33.378 1.00 18.18 7 GLY B O 1
ATOM 5727 N N . VAL B 2 8 ? -25.175 -0.705 35.236 1.00 20.16 8 VAL B N 1
ATOM 5728 C CA . VAL B 2 8 ? -24.238 -1.502 36.015 1.00 20.47 8 VAL B CA 1
ATOM 5729 C C . VAL B 2 8 ? -24.712 -1.515 37.464 1.00 22.49 8 VAL B C 1
ATOM 5730 O O . VAL B 2 8 ? -25.265 -0.529 37.966 1.00 20.06 8 VAL B O 1
ATOM 5743 N N . ASN B 2 9 ? -24.528 -2.660 38.113 1.00 18.50 9 ASN B N 1
ATOM 5744 C CA . ASN B 2 9 ? -24.910 -2.804 39.507 1.00 18.31 9 ASN B CA 1
ATOM 5745 C C . ASN B 2 9 ? -23.980 -3.817 40.148 1.00 16.95 9 ASN B C 1
ATOM 5746 O O . ASN B 2 9 ? -23.971 -4.981 39.762 1.00 20.33 9 ASN B O 1
ATOM 5757 N N . LEU B 2 10 ? -23.194 -3.372 41.123 1.00 16.94 10 LEU B N 1
ATOM 5758 C CA . LEU B 2 10 ? -22.217 -4.221 41.752 1.00 14.74 10 LEU B CA 1
ATOM 5759 C C . LEU B 2 10 ? -22.522 -4.346 43.239 1.00 16.76 10 LEU B C 1
ATOM 5760 O O . LEU B 2 10 ? -23.099 -3.433 43.838 1.00 16.99 10 LEU B O 1
ATOM 5776 N N . PRO B 2 11 ? -22.163 -5.462 43.856 1.00 19.18 11 PRO B N 1
ATOM 5777 C CA . PRO B 2 11 ? -22.326 -5.555 45.311 1.00 22.13 11 PRO B CA 1
ATOM 5778 C C . PRO B 2 11 ? -21.459 -4.518 45.985 1.00 19.15 11 PRO B C 1
ATOM 5779 O O . PRO B 2 11 ? -20.439 -4.069 45.420 1.00 21.77 11 PRO B O 1
ATOM 5790 N N . PRO B 2 12 ? -21.846 -4.059 47.175 1.00 22.34 12 PRO B N 1
ATOM 5791 C CA . PRO B 2 12 ? -20.990 -3.128 47.918 1.00 17.97 12 PRO B CA 1
ATOM 5792 C C . PRO B 2 12 ? -19.804 -3.798 48.595 1.00 16.24 12 PRO B C 1
ATOM 5793 O O . PRO B 2 12 ? -18.912 -3.099 49.091 1.00 19.87 12 PRO B O 1
ATOM 5804 N N . SER B 2 13 ? -19.778 -5.119 48.622 1.00 19.02 13 SER B N 1
ATOM 5805 C CA . SER B 2 13 ? -18.795 -5.898 49.354 1.00 19.63 13 SER B CA 1
ATOM 5806 C C . SER B 2 13 ? -17.603 -6.206 48.454 1.00 18.93 13 SER B C 1
ATOM 5807 O O . SER B 2 13 ? -17.779 -6.732 47.346 1.00 17.82 13 SER B O 1
ATOM 5815 N N . TYR B 2 14 ? -16.412 -5.801 48.899 1.00 16.78 14 TYR B N 1
ATOM 5816 C CA . TYR B 2 14 ? -15.161 -6.072 48.204 1.00 18.09 14 TYR B CA 1
ATOM 5817 C C . TYR B 2 14 ? -14.309 -7.035 49.018 1.00 20.07 14 TYR B C 1
ATOM 5818 O O . TYR B 2 14 ? -14.264 -6.947 50.260 1.00 20.97 14 TYR B O 1
ATOM 5836 N N . VAL B 2 15 ? -13.618 -7.934 48.318 1.00 15.57 15 VAL B N 1
ATOM 5837 C CA . VAL B 2 15 ? -12.753 -8.933 48.927 1.00 15.84 15 VAL B CA 1
ATOM 5838 C C . VAL B 2 15 ? -11.376 -8.890 48.266 1.00 21.35 15 VAL B C 1
ATOM 5839 O O . VAL B 2 15 ? -11.268 -8.918 47.028 1.00 18.58 15 VAL B O 1
ATOM 5852 N N . CYS B 2 16 ? -10.336 -8.847 49.086 1.00 21.03 16 CYS B N 1
ATOM 5853 C CA A CYS B 2 16 ? -8.963 -8.790 48.606 0.70 21.15 16 CYS B CA 1
ATOM 5854 C CA B CYS B 2 16 ? -8.964 -8.790 48.605 0.30 22.01 16 CYS B CA 1
ATOM 5855 C C . CYS B 2 16 ? -8.356 -10.185 48.635 1.00 23.75 16 CYS B C 1
ATOM 5856 O O . CYS B 2 16 ? -8.473 -10.903 49.648 1.00 22.73 16 CYS B O 1
ATOM 5871 N N . LEU B 2 17 ? -7.714 -10.563 47.543 1.00 21.74 17 LEU B N 1
ATOM 5872 C CA . LEU B 2 17 ? -6.959 -11.802 47.447 1.00 25.36 17 LEU B CA 1
ATOM 5873 C C . LEU B 2 17 ? -5.508 -11.474 47.085 1.00 25.25 17 LEU B C 1
ATOM 5874 O O . LEU B 2 17 ? -5.263 -10.711 46.143 1.00 21.14 17 LEU B O 1
ATOM 5890 N N . GLU B 2 18 ? -4.570 -12.067 47.812 1.00 22.67 18 GLU B N 1
ATOM 5891 C CA . GLU B 2 18 ? -3.153 -11.895 47.528 1.00 28.20 18 GLU B CA 1
ATOM 5892 C C . GLU B 2 18 ? -2.724 -12.833 46.411 1.00 22.09 18 GLU B C 1
ATOM 5893 O O . GLU B 2 18 ? -3.399 -13.812 46.099 1.00 25.20 18 GLU B O 1
ATOM 5905 N N . GLY B 2 19 ? -1.574 -12.537 45.833 1.00 27.17 19 GLY B N 1
ATOM 5906 C CA . GLY B 2 19 ? -1.020 -13.351 44.771 1.00 23.71 19 GLY B CA 1
ATOM 5907 C C . GLY B 2 19 ? -0.847 -12.584 43.477 1.00 21.88 19 GLY B C 1
ATOM 5908 O O . GLY B 2 19 ? -1.437 -11.517 43.271 1.00 25.16 19 GLY B O 1
ATOM 5912 N N . PRO B 2 20 ? -0.062 -13.144 42.555 1.00 28.44 20 PRO B N 1
ATOM 5913 C CA . PRO B 2 20 ? 0.246 -12.415 41.308 1.00 25.87 20 PRO B CA 1
ATOM 5914 C C . PRO B 2 20 ? -0.977 -12.035 40.505 1.00 26.55 20 PRO B C 1
ATOM 5915 O O . PRO B 2 20 ? -0.968 -10.991 39.837 1.00 24.87 20 PRO B O 1
ATOM 5926 N N . LEU B 2 21 ? -2.019 -12.874 40.525 1.00 19.90 21 LEU B N 1
ATOM 5927 C CA . LEU B 2 21 ? -3.258 -12.619 39.816 1.00 20.35 21 LEU B CA 1
ATOM 5928 C C . LEU B 2 21 ? -4.372 -12.166 40.749 1.00 21.83 21 LEU B C 1
ATOM 5929 O O . LEU B 2 21 ? -5.569 -12.296 40.409 1.00 19.68 21 LEU B O 1
ATOM 5945 N N . GLY B 2 22 ? -4.013 -11.645 41.912 1.00 22.02 22 GLY B N 1
ATOM 5946 C CA . GLY B 2 22 ? -4.966 -11.238 42.916 1.00 19.32 22 GLY B CA 1
ATOM 5947 C C . GLY B 2 22 ? -5.462 -9.825 42.714 1.00 24.50 22 GLY B C 1
ATOM 5948 O O . GLY B 2 22 ? -5.322 -9.226 41.643 1.00 23.67 22 GLY B O 1
ATOM 5952 N N . GLY B 2 23 ? -6.059 -9.286 43.766 1.00 22.15 23 GLY B N 1
ATOM 5953 C CA . GLY B 2 23 ? -6.622 -7.956 43.704 1.00 23.08 23 GLY B CA 1
ATOM 5954 C C . GLY B 2 23 ? -7.797 -7.826 44.655 1.00 23.32 23 GLY B C 1
ATOM 5955 O O . GLY B 2 23 ? -8.172 -8.759 45.348 1.00 20.78 23 GLY B O 1
ATOM 5959 N N . GLU B 2 24 ? -8.357 -6.628 44.665 1.00 21.81 24 GLU B N 1
ATOM 5960 C CA . GLU B 2 24 ? -9.572 -6.336 45.414 1.00 20.79 24 GLU B CA 1
ATOM 5961 C C . GLU B 2 24 ? -10.721 -6.242 44.420 1.00 19.10 24 GLU B C 1
ATOM 5962 O O . GLU B 2 24 ? -10.714 -5.377 43.541 1.00 20.25 24 GLU B O 1
ATOM 5974 N N . ARG B 2 25 ? -11.697 -7.133 44.555 1.00 18.97 25 ARG B N 1
ATOM 5975 C CA . ARG B 2 25 ? -12.775 -7.224 43.587 1.00 15.41 25 ARG B CA 1
ATOM 5976 C C . ARG B 2 25 ? -14.118 -7.320 44.289 1.00 14.15 25 ARG B C 1
ATOM 5977 O O . ARG B 2 25 ? -14.195 -7.843 45.408 1.00 17.46 25 ARG B O 1
ATOM 5998 N N . PRO B 2 26 ? -15.197 -6.837 43.658 1.00 16.73 26 PRO B N 1
ATOM 5999 C CA . PRO B 2 26 ? -16.532 -7.008 44.250 1.00 16.06 26 PRO B CA 1
ATOM 6000 C C . PRO B 2 26 ? -16.871 -8.483 44.372 1.00 19.46 26 PRO B C 1
ATOM 6001 O O . PRO B 2 26 ? -16.546 -9.289 43.486 1.00 17.92 26 PRO B O 1
ATOM 6012 N N . ARG B 2 27 ? -17.532 -8.843 45.478 1.00 21.19 27 ARG B N 1
ATOM 6013 C CA . ARG B 2 27 ? -17.829 -10.231 45.776 1.00 19.41 27 ARG B CA 1
ATOM 6014 C C . ARG B 2 27 ? -19.186 -10.338 46.462 1.00 18.13 27 ARG B C 1
ATOM 6015 O O . ARG B 2 27 ? -19.373 -9.800 47.562 1.00 18.90 27 ARG B O 1
ATOM 6036 N N . ALA B 2 28 ? -20.096 -11.069 45.835 1.00 17.24 28 ALA B N 1
ATOM 6037 C CA . ALA B 2 28 ? -21.404 -11.306 46.428 1.00 16.19 28 ALA B CA 1
ATOM 6038 C C . ALA B 2 28 ? -21.269 -12.057 47.747 1.00 16.03 28 ALA B C 1
ATOM 6039 O O . ALA B 2 28 ? -20.427 -12.937 47.898 1.00 18.44 28 ALA B O 1
ATOM 6046 N N . GLN B 2 29 ? -22.161 -11.739 48.681 1.00 16.51 29 GLN B N 1
ATOM 6047 C CA . GLN B 2 29 ? -22.132 -12.284 50.031 1.00 16.99 29 GLN B CA 1
ATOM 6048 C C . GLN B 2 29 ? -23.405 -13.075 50.320 1.00 23.30 29 GLN B C 1
ATOM 6049 O O . GLN B 2 29 ? -24.412 -12.971 49.603 1.00 22.56 29 GLN B O 1
ATOM 6063 N N . GLY B 2 30 ? -23.322 -13.924 51.344 1.00 18.97 30 GLY B N 1
ATOM 6064 C CA . GLY B 2 30 ? -24.466 -14.703 51.772 1.00 17.68 30 GLY B CA 1
ATOM 6065 C C . GLY B 2 30 ? -25.016 -15.487 50.593 1.00 21.51 30 GLY B C 1
ATOM 6066 O O . GLY B 2 30 ? -24.274 -16.086 49.806 1.00 23.37 30 GLY B O 1
ATOM 6070 N N . ASP B 2 31 ? -26.345 -15.515 50.489 1.00 20.64 31 ASP B N 1
ATOM 6071 C CA . ASP B 2 31 ? -27.010 -16.134 49.340 1.00 18.17 31 ASP B CA 1
ATOM 6072 C C . ASP B 2 31 ? -27.597 -15.109 48.388 1.00 19.91 31 ASP B C 1
ATOM 6073 O O . ASP B 2 31 ? -28.615 -15.376 47.719 1.00 19.32 31 ASP B O 1
ATOM 6082 N N . GLU B 2 32 ? -26.975 -13.937 48.302 1.00 17.46 32 GLU B N 1
ATOM 6083 C CA . GLU B 2 32 ? -27.267 -13.018 47.208 1.00 18.59 32 GLU B CA 1
ATOM 6084 C C . GLU B 2 32 ? -27.160 -13.755 45.878 1.00 16.92 32 GLU B C 1
ATOM 6085 O O . GLU B 2 32 ? -26.368 -14.689 45.714 1.00 18.30 32 GLU B O 1
ATOM 6097 N N . MET B 2 33 ? -27.984 -13.348 44.912 1.00 16.22 33 MET B N 1
ATOM 6098 C CA . MET B 2 33 ? -28.002 -14.018 43.625 1.00 15.47 33 MET B CA 1
ATOM 6099 C C . MET B 2 33 ? -28.015 -12.974 42.506 1.00 14.96 33 MET B C 1
ATOM 6100 O O . MET B 2 33 ? -28.214 -11.781 42.739 1.00 18.72 33 MET B O 1
ATOM 6114 N N . LEU B 2 34 ? -27.763 -13.433 41.276 1.00 16.00 34 LEU B N 1
ATOM 6115 C CA . LEU B 2 34 ? -27.422 -12.494 40.209 1.00 15.73 34 LEU B CA 1
ATOM 6116 C C . LEU B 2 34 ? -28.598 -11.584 39.847 1.00 15.21 34 LEU B C 1
ATOM 6117 O O . LEU B 2 34 ? -28.405 -10.380 39.605 1.00 15.32 34 LEU B O 1
ATOM 6133 N N . MET B 2 35 ? -29.818 -12.121 39.817 1.00 17.66 35 MET B N 1
ATOM 6134 C CA . MET B 2 35 ? -30.957 -11.332 39.367 1.00 15.91 35 MET B CA 1
ATOM 6135 C C . MET B 2 35 ? -31.175 -10.103 40.225 1.00 18.11 35 MET B C 1
ATOM 6136 O O . MET B 2 35 ? -31.670 -9.082 39.724 1.00 19.13 35 MET B O 1
ATOM 6150 N N . GLN B 2 36 ? -30.784 -10.153 41.515 1.00 19.82 36 GLN B N 1
ATOM 6151 C CA . GLN B 2 36 ? -30.931 -8.995 42.380 1.00 21.78 36 GLN B CA 1
ATOM 6152 C C . GLN B 2 36 ? -30.173 -7.796 41.840 1.00 20.10 36 GLN B C 1
ATOM 6153 O O . GLN B 2 36 ? -30.538 -6.647 42.122 1.00 22.83 36 GLN B O 1
ATOM 6167 N N . ARG B 2 37 ? -29.080 -8.041 41.144 1.00 19.32 37 ARG B N 1
ATOM 6168 C CA . ARG B 2 37 ? -28.278 -6.964 40.572 1.00 20.61 37 ARG B CA 1
ATOM 6169 C C . ARG B 2 37 ? -28.504 -6.788 39.084 1.00 19.81 37 ARG B C 1
ATOM 6170 O O . ARG B 2 37 ? -28.446 -5.658 38.607 1.00 20.20 37 ARG B O 1
ATOM 6191 N N . LEU B 2 38 ? -28.777 -7.878 38.365 1.00 17.66 38 LEU B N 1
ATOM 6192 C CA . LEU B 2 38 ? -28.988 -7.783 36.919 1.00 17.96 38 LEU B CA 1
ATOM 6193 C C . LEU B 2 38 ? -30.254 -6.996 36.598 1.00 18.33 38 LEU B C 1
ATOM 6194 O O . LEU B 2 38 ? -30.264 -6.153 35.695 1.00 18.59 38 LEU B O 1
ATOM 6210 N N . LEU B 2 39 ? -31.348 -7.268 37.308 1.00 19.16 39 LEU B N 1
ATOM 6211 C CA . LEU B 2 39 ? -32.594 -6.576 36.979 1.00 16.22 39 LEU B CA 1
ATOM 6212 C C . LEU B 2 39 ? -32.459 -5.068 37.139 1.00 22.73 39 LEU B C 1
ATOM 6213 O O . LEU B 2 39 ? -32.853 -4.333 36.216 1.00 19.44 39 LEU B O 1
ATOM 6229 N N . PRO B 2 40 ? -31.902 -4.533 38.235 1.00 21.04 40 PRO B N 1
ATOM 6230 C CA . PRO B 2 40 ? -31.754 -3.070 38.304 1.00 22.06 40 PRO B CA 1
ATOM 6231 C C . PRO B 2 40 ? -30.805 -2.498 37.264 1.00 22.17 40 PRO B C 1
ATOM 6232 O O . PRO B 2 40 ? -31.057 -1.408 36.746 1.00 19.57 40 PRO B O 1
ATOM 6243 N N . ALA B 2 41 ? -29.722 -3.206 36.931 1.00 19.08 41 ALA B N 1
ATOM 6244 C CA . ALA B 2 41 ? -28.835 -2.746 35.875 1.00 20.74 41 ALA B CA 1
ATOM 6245 C C . ALA B 2 41 ? -29.581 -2.651 34.541 1.00 18.37 41 ALA B C 1
ATOM 6246 O O . ALA B 2 41 ? -29.438 -1.668 33.802 1.00 19.50 41 ALA B O 1
ATOM 6253 N N . VAL B 2 42 ? -30.357 -3.674 34.209 1.00 18.60 42 VAL B N 1
ATOM 6254 C CA . VAL B 2 42 ? -31.121 -3.638 32.957 1.00 17.78 42 VAL B CA 1
ATOM 6255 C C . VAL B 2 42 ? -32.108 -2.474 32.973 1.00 20.17 42 VAL B C 1
ATOM 6256 O O . VAL B 2 42 ? -32.204 -1.699 32.015 1.00 20.80 42 VAL B O 1
ATOM 6269 N N . ARG B 2 43 ? -32.839 -2.315 34.074 1.00 20.97 43 ARG B N 1
ATOM 6270 C CA . ARG B 2 43 ? -33.838 -1.259 34.148 1.00 21.93 43 ARG B CA 1
ATOM 6271 C C . ARG B 2 43 ? -33.198 0.113 34.062 1.00 23.77 43 ARG B C 1
ATOM 6272 O O . ARG B 2 43 ? -33.785 1.042 33.487 1.00 25.14 43 ARG B O 1
ATOM 6293 N N . GLU B 2 44 ? -31.996 0.260 34.617 1.00 22.98 44 GLU B N 1
ATOM 6294 C CA . GLU B 2 44 ? -31.275 1.520 34.503 1.00 24.58 44 GLU B CA 1
ATOM 6295 C C . GLU B 2 44 ? -30.964 1.837 33.038 1.00 23.36 44 GLU B C 1
ATOM 6296 O O . GLU B 2 44 ? -31.149 2.976 32.592 1.00 22.83 44 GLU B O 1
ATOM 6308 N N . ALA B 2 45 ? -30.544 0.834 32.265 1.00 20.00 45 ALA B N 1
ATOM 6309 C CA . ALA B 2 45 ? -30.259 1.065 30.858 1.00 21.99 45 ALA B CA 1
ATOM 6310 C C . ALA B 2 45 ? -31.533 1.387 30.083 1.00 22.23 45 ALA B C 1
ATOM 6311 O O . ALA B 2 45 ? -31.555 2.327 29.282 1.00 24.57 45 ALA B O 1
ATOM 6318 N N . LEU B 2 46 ? -32.613 0.646 30.336 1.00 21.71 46 LEU B N 1
ATOM 6319 C CA . LEU B 2 46 ? -33.870 0.915 29.647 1.00 24.13 46 LEU B CA 1
ATOM 6320 C C . LEU B 2 46 ? -34.389 2.312 29.959 1.00 20.57 46 LEU B C 1
ATOM 6321 O O . LEU B 2 46 ? -34.844 3.025 29.058 1.00 26.90 46 LEU B O 1
ATOM 6337 N N . ASP B 2 47 ? -34.316 2.731 31.219 1.00 26.25 47 ASP B N 1
ATOM 6338 C CA A ASP B 2 47 ? -34.836 4.042 31.596 0.48 23.51 47 ASP B CA 1
ATOM 6339 C CA B ASP B 2 47 ? -34.834 4.043 31.595 0.52 23.51 47 ASP B CA 1
ATOM 6340 C C . ASP B 2 47 ? -34.033 5.157 30.942 1.00 26.14 47 ASP B C 1
ATOM 6341 O O . ASP B 2 47 ? -34.605 6.156 30.488 1.00 27.89 47 ASP B O 1
ATOM 6358 N N . GLU B 2 48 ? -32.707 5.001 30.876 1.00 24.46 48 GLU B N 1
ATOM 6359 C CA . GLU B 2 48 ? -31.867 6.020 30.249 1.00 23.80 48 GLU B CA 1
ATOM 6360 C C . GLU B 2 48 ? -32.209 6.192 28.781 1.00 25.80 48 GLU B C 1
ATOM 6361 O O . GLU B 2 48 ? -32.331 7.321 28.295 1.00 30.24 48 GLU B O 1
ATOM 6373 N N . ALA B 2 49 ? -32.379 5.085 28.063 1.00 30.32 49 ALA B N 1
ATOM 6374 C CA . ALA B 2 49 ? -32.678 5.120 26.638 1.00 41.82 49 ALA B CA 1
ATOM 6375 C C . ALA B 2 49 ? -34.157 5.344 26.339 1.00 35.13 49 ALA B C 1
ATOM 6376 O O . ALA B 2 49 ? -34.506 5.527 25.167 1.00 32.54 49 ALA B O 1
ATOM 6383 N N . ALA B 2 50 ? -35.015 5.355 27.364 1.00 29.23 50 ALA B N 1
ATOM 6384 C CA . ALA B 2 50 ? -36.463 5.467 27.190 1.00 32.43 50 ALA B CA 1
ATOM 6385 C C . ALA B 2 50 ? -36.988 4.359 26.276 1.00 29.15 50 ALA B C 1
ATOM 6386 O O . ALA B 2 50 ? -37.796 4.593 25.375 1.00 33.57 50 ALA B O 1
ATOM 6393 N N . VAL B 2 51 ? -36.535 3.137 26.537 1.00 27.40 51 VAL B N 1
ATOM 6394 C CA . VAL B 2 51 ? -36.982 1.937 25.832 1.00 30.78 51 VAL B CA 1
ATOM 6395 C C . VAL B 2 51 ? -37.780 1.079 26.808 1.00 31.27 51 VAL B C 1
ATOM 6396 O O . VAL B 2 51 ? -37.353 0.855 27.949 1.00 26.17 51 VAL B O 1
ATOM 6409 N N . LYS B 2 52 ? -38.943 0.598 26.363 1.00 33.87 52 LYS B N 1
ATOM 6410 C CA . LYS B 2 52 ? -39.792 -0.214 27.213 1.00 29.15 52 LYS B CA 1
ATOM 6411 C C . LYS B 2 52 ? -39.453 -1.695 27.062 1.00 25.66 52 LYS B C 1
ATOM 6412 O O . LYS B 2 52 ? -39.065 -2.141 25.980 1.00 28.16 52 LYS B O 1
ATOM 6431 N N . PRO B 2 53 ? -39.621 -2.488 28.125 1.00 32.65 53 PRO B N 1
ATOM 6432 C CA . PRO B 2 53 ? -39.324 -3.927 28.019 1.00 28.90 53 PRO B CA 1
ATOM 6433 C C . PRO B 2 53 ? -40.006 -4.616 26.847 1.00 28.58 53 PRO B C 1
ATOM 6434 O O . PRO B 2 53 ? -39.413 -5.506 26.229 1.00 26.64 53 PRO B O 1
ATOM 6445 N N . GLU B 2 54 ? -41.244 -4.241 26.526 1.00 27.77 54 GLU B N 1
ATOM 6446 C CA A GLU B 2 54 ? -41.935 -4.860 25.408 0.65 27.07 54 GLU B CA 1
ATOM 6447 C CA B GLU B 2 54 ? -41.936 -4.861 25.407 0.35 27.93 54 GLU B CA 1
ATOM 6448 C C . GLU B 2 54 ? -41.262 -4.561 24.077 1.00 25.15 54 GLU B C 1
ATOM 6449 O O . GLU B 2 54 ? -41.566 -5.228 23.082 1.00 33.72 54 GLU B O 1
ATOM 6472 N N . GLU B 2 55 ? -40.376 -3.575 24.028 1.00 25.28 55 GLU B N 1
ATOM 6473 C CA . GLU B 2 55 ? -39.683 -3.219 22.793 1.00 24.34 55 GLU B CA 1
ATOM 6474 C C . GLU B 2 55 ? -38.375 -3.983 22.599 1.00 22.99 55 GLU B C 1
ATOM 6475 O O . GLU B 2 55 ? -37.704 -3.761 21.604 1.00 23.58 55 GLU B O 1
ATOM 6487 N N . ILE B 2 56 ? -37.981 -4.836 23.537 1.00 22.99 56 ILE B N 1
ATOM 6488 C CA A ILE B 2 56 ? -36.724 -5.567 23.408 0.56 23.33 56 ILE B CA 1
ATOM 6489 C CA B ILE B 2 56 ? -36.726 -5.573 23.413 0.44 23.33 56 ILE B CA 1
ATOM 6490 C C . ILE B 2 56 ? -36.917 -6.721 22.428 1.00 25.34 56 ILE B C 1
ATOM 6491 O O . ILE B 2 56 ? -37.805 -7.560 22.601 1.00 23.17 56 ILE B O 1
ATOM 6522 N N . ASP B 2 57 ? -36.075 -6.763 21.400 1.00 21.56 57 ASP B N 1
ATOM 6523 C CA . ASP B 2 57 ? -36.160 -7.800 20.375 1.00 21.08 57 ASP B CA 1
ATOM 6524 C C . ASP B 2 57 ? -35.323 -9.021 20.696 1.00 18.16 57 ASP B C 1
ATOM 6525 O O . ASP B 2 57 ? -35.656 -10.127 20.264 1.00 18.33 57 ASP B O 1
ATOM 6534 N N . LEU B 2 58 ? -34.265 -8.847 21.489 1.00 19.46 58 LEU B N 1
ATOM 6535 C CA . LEU B 2 58 ? -33.263 -9.889 21.654 1.00 16.98 58 LEU B CA 1
ATOM 6536 C C . LEU B 2 58 ? -32.546 -9.683 22.978 1.00 16.23 58 LEU B C 1
ATOM 6537 O O . LEU B 2 58 ? -32.177 -8.558 23.315 1.00 17.92 58 LEU B O 1
ATOM 6553 N N . ILE B 2 59 ? -32.355 -10.780 23.712 1.00 17.43 59 ILE B N 1
ATOM 6554 C CA . ILE B 2 59 ? -31.607 -10.796 24.968 1.00 17.84 59 ILE B CA 1
ATOM 6555 C C . ILE B 2 59 ? -30.537 -11.862 24.838 1.00 14.87 59 ILE B C 1
ATOM 6556 O O . ILE B 2 59 ? -30.852 -13.017 24.560 1.00 17.06 59 ILE B O 1
ATOM 6572 N N . VAL B 2 60 ? -29.276 -11.483 25.040 1.00 14.91 60 VAL B N 1
ATOM 6573 C CA . VAL B 2 60 ? -28.175 -12.430 24.965 1.00 14.50 60 VAL B CA 1
ATOM 6574 C C . VAL B 2 60 ? -27.380 -12.307 26.259 1.00 18.58 60 VAL B C 1
ATOM 6575 O O . VAL B 2 60 ? -26.953 -11.207 26.615 1.00 16.54 60 VAL B O 1
ATOM 6588 N N . GLY B 2 61 ? -27.201 -13.425 26.950 1.00 15.64 61 GLY B N 1
ATOM 6589 C CA . GLY B 2 61 ? -26.564 -13.438 28.248 1.00 17.59 61 GLY B CA 1
ATOM 6590 C C . GLY B 2 61 ? -25.175 -14.052 28.250 1.00 14.37 61 GLY B C 1
ATOM 6591 O O . GLY B 2 61 ? -24.841 -14.893 27.400 1.00 15.39 61 GLY B O 1
ATOM 6595 N N . LEU B 2 62 ? -24.371 -13.608 29.211 1.00 15.92 62 LEU B N 1
ATOM 6596 C CA . LEU B 2 62 ? -23.059 -14.160 29.519 1.00 17.00 62 LEU B CA 1
ATOM 6597 C C . LEU B 2 62 ? -22.948 -14.245 31.037 1.00 16.06 62 LEU B C 1
ATOM 6598 O O . LEU B 2 62 ? -22.958 -13.216 31.705 1.00 16.54 62 LEU B O 1
ATOM 6614 N N . ALA B 2 63 ? -22.834 -15.450 31.569 1.00 17.08 63 ALA B N 1
ATOM 6615 C CA . ALA B 2 63 ? -22.686 -15.635 33.018 1.00 17.44 63 ALA B CA 1
ATOM 6616 C C . ALA B 2 63 ? -22.123 -17.022 33.273 1.00 16.30 63 ALA B C 1
ATOM 6617 O O . ALA B 2 63 ? -22.740 -18.019 32.888 1.00 17.53 63 ALA B O 1
ATOM 6624 N N . LEU B 2 64 ? -20.959 -17.086 33.926 1.00 15.49 64 LEU B N 1
ATOM 6625 C CA . LEU B 2 64 ? -20.348 -18.365 34.229 1.00 16.90 64 LEU B CA 1
ATOM 6626 C C . LEU B 2 64 ? -20.911 -19.014 35.504 1.00 15.90 64 LEU B C 1
ATOM 6627 O O . LEU B 2 64 ? -20.853 -20.241 35.634 1.00 20.03 64 LEU B O 1
ATOM 6643 N N . SER B 2 65 ? -21.418 -18.212 36.446 1.00 15.56 65 SER B N 1
ATOM 6644 C CA . SER B 2 65 ? -21.783 -18.710 37.765 1.00 15.64 65 SER B CA 1
ATOM 6645 C C . SER B 2 65 ? -22.679 -19.939 37.670 1.00 17.32 65 SER B C 1
ATOM 6646 O O . SER B 2 65 ? -23.691 -19.909 36.955 1.00 19.25 65 SER B O 1
ATOM 6654 N N . PRO B 2 66 ? -22.376 -21.017 38.395 1.00 16.07 66 PRO B N 1
ATOM 6655 C CA . PRO B 2 66 ? -23.159 -22.253 38.259 1.00 17.24 66 PRO B CA 1
ATOM 6656 C C . PRO B 2 66 ? -24.384 -22.329 39.172 1.00 17.70 66 PRO B C 1
ATOM 6657 O O . PRO B 2 66 ? -25.102 -23.323 39.117 1.00 16.28 66 PRO B O 1
ATOM 6668 N N . ASP B 2 67 ? -24.602 -21.316 39.989 1.00 18.17 67 ASP B N 1
ATOM 6669 C CA . ASP B 2 67 ? -25.726 -21.262 40.928 1.00 17.96 67 ASP B CA 1
ATOM 6670 C C . ASP B 2 67 ? -25.836 -19.817 41.369 1.00 15.96 67 ASP B C 1
ATOM 6671 O O . ASP B 2 67 ? -25.111 -18.956 40.877 1.00 17.70 67 ASP B O 1
ATOM 6680 N N . HIS B 2 68 ? -26.754 -19.546 42.296 1.00 18.20 68 HIS B N 1
ATOM 6681 C CA . HIS B 2 68 ? -26.989 -18.178 42.763 1.00 16.38 68 HIS B CA 1
ATOM 6682 C C . HIS B 2 68 ? -27.290 -17.246 41.586 1.00 15.97 68 HIS B C 1
ATOM 6683 O O . HIS B 2 68 ? -26.885 -16.079 41.560 1.00 16.24 68 HIS B O 1
ATOM 6698 N N . LEU B 2 69 ? -28.026 -17.760 40.606 1.00 17.50 69 LEU B N 1
ATOM 6699 C CA . LEU B 2 69 ? -28.445 -16.928 39.486 1.00 15.41 69 LEU B CA 1
ATOM 6700 C C . LEU B 2 69 ? -29.774 -16.235 39.755 1.00 17.28 69 LEU B C 1
ATOM 6701 O O . LEU B 2 69 ? -29.927 -15.056 39.422 1.00 17.30 69 LEU B O 1
ATOM 6717 N N . ILE B 2 70 ? -30.744 -16.953 40.338 1.00 18.91 70 ILE B N 1
ATOM 6718 C CA . ILE B 2 70 ? -32.107 -16.475 40.505 1.00 19.10 70 ILE B CA 1
ATOM 6719 C C . ILE B 2 70 ? -32.623 -16.882 41.878 1.00 20.67 70 ILE B C 1
ATOM 6720 O O . ILE B 2 70 ? -31.890 -17.456 42.691 1.00 18.44 70 ILE B O 1
ATOM 6736 N N . GLU B 2 71 ? -33.908 -16.571 42.121 1.00 20.24 71 GLU B N 1
ATOM 6737 C CA A GLU B 2 71 ? -34.515 -16.792 43.427 0.42 22.51 71 GLU B CA 1
ATOM 6738 C CA B GLU B 2 71 ? -34.548 -16.801 43.412 0.58 22.85 71 GLU B CA 1
ATOM 6739 C C . GLU B 2 71 ? -34.288 -18.211 43.933 1.00 21.67 71 GLU B C 1
ATOM 6740 O O . GLU B 2 71 ? -33.987 -18.410 45.116 1.00 20.59 71 GLU B O 1
ATOM 6763 N N . ASN B 2 72 ? -34.449 -19.209 43.076 1.00 19.72 72 ASN B N 1
ATOM 6764 C CA . ASN B 2 72 ? -34.057 -20.573 43.420 1.00 21.50 72 ASN B CA 1
ATOM 6765 C C . ASN B 2 72 ? -32.562 -20.656 43.142 1.00 22.79 72 ASN B C 1
ATOM 6766 O O . ASN B 2 72 ? -32.130 -20.734 41.979 1.00 18.76 72 ASN B O 1
ATOM 6777 N N . ARG B 2 73 ? -31.761 -20.604 44.212 1.00 18.59 73 ARG B N 1
ATOM 6778 C CA . ARG B 2 73 ? -30.307 -20.531 44.050 1.00 19.16 73 ARG B CA 1
ATOM 6779 C C . ARG B 2 73 ? -29.700 -21.801 43.480 1.00 18.46 73 ARG B C 1
ATOM 6780 O O . ARG B 2 73 ? -28.512 -21.790 43.117 1.00 19.96 73 ARG B O 1
ATOM 6801 N N . ASP B 2 74 ? -30.468 -22.878 43.364 1.00 17.94 74 ASP B N 1
ATOM 6802 C CA . ASP B 2 74 ? -29.939 -24.156 42.917 1.00 18.61 74 ASP B CA 1
ATOM 6803 C C . ASP B 2 74 ? -30.091 -24.385 41.408 1.00 18.30 74 ASP B C 1
ATOM 6804 O O . ASP B 2 74 ? -29.586 -25.390 40.908 1.00 19.58 74 ASP B O 1
ATOM 6813 N N . ILE B 2 75 ? -30.764 -23.495 40.699 1.00 17.35 75 ILE B N 1
ATOM 6814 C CA . ILE B 2 75 ? -30.987 -23.655 39.270 1.00 18.65 75 ILE B CA 1
ATOM 6815 C C . ILE B 2 75 ? -29.780 -23.126 38.507 1.00 18.90 75 ILE B C 1
ATOM 6816 O O . ILE B 2 75 ? -29.326 -22.003 38.740 1.00 19.90 75 ILE B O 1
ATOM 6832 N N . MET B 2 76 ? -29.292 -23.920 37.564 1.00 19.74 76 MET B N 1
ATOM 6833 C CA . MET B 2 76 ? -28.190 -23.518 36.712 1.00 20.22 76 MET B CA 1
ATOM 6834 C C . MET B 2 76 ? -28.606 -23.285 35.266 1.00 19.49 76 MET B C 1
ATOM 6835 O O . MET B 2 76 ? -27.942 -22.505 34.572 1.00 18.14 76 MET B O 1
ATOM 6849 N N . ALA B 2 77 ? -29.659 -23.947 34.815 1.00 17.05 77 ALA B N 1
ATOM 6850 C CA . ALA B 2 77 ? -30.088 -23.886 33.412 1.00 18.18 77 ALA B CA 1
ATOM 6851 C C . ALA B 2 77 ? -31.591 -24.115 33.322 1.00 22.95 77 ALA B C 1
ATOM 6852 O O . ALA B 2 77 ? -32.165 -24.802 34.181 1.00 19.02 77 ALA B O 1
ATOM 6859 N N . PRO B 2 78 ? -32.262 -23.564 32.280 1.00 23.16 78 PRO B N 1
ATOM 6860 C CA A PRO B 2 78 ? -31.665 -22.692 31.262 0.95 23.71 78 PRO B CA 1
ATOM 6861 C CA B PRO B 2 78 ? -31.589 -22.737 31.267 0.05 23.56 78 PRO B CA 1
ATOM 6862 C C . PRO B 2 78 ? -31.111 -21.396 31.837 1.00 22.72 78 PRO B C 1
ATOM 6863 O O . PRO B 2 78 ? -31.421 -21.041 32.975 1.00 19.83 78 PRO B O 1
ATOM 6884 N N . LYS B 2 79 ? -30.308 -20.693 31.052 1.00 17.72 79 LYS B N 1
ATOM 6885 C CA . LYS B 2 79 ? -29.480 -19.613 31.557 1.00 15.46 79 LYS B CA 1
ATOM 6886 C C . LYS B 2 79 ? -30.266 -18.327 31.756 1.00 20.31 79 LYS B C 1
ATOM 6887 O O . LYS B 2 79 ? -31.432 -18.205 31.372 1.00 16.49 79 LYS B O 1
ATOM 6906 N N . ILE B 2 80 ? -29.592 -17.342 32.365 1.00 19.86 80 ILE B N 1
ATOM 6907 C CA . ILE B 2 80 ? -30.292 -16.274 33.065 1.00 19.82 80 ILE B CA 1
ATOM 6908 C C . ILE B 2 80 ? -31.070 -15.350 32.137 1.00 18.08 80 ILE B C 1
ATOM 6909 O O . ILE B 2 80 ? -31.963 -14.641 32.597 1.00 16.42 80 ILE B O 1
ATOM 6925 N N . GLY B 2 81 ? -30.754 -15.326 30.840 1.00 19.05 81 GLY B N 1
ATOM 6926 C CA . GLY B 2 81 ? -31.565 -14.545 29.920 1.00 16.79 81 GLY B CA 1
ATOM 6927 C C . GLY B 2 81 ? -33.046 -14.884 29.984 1.00 15.29 81 GLY B C 1
ATOM 6928 O O . GLY B 2 81 ? -33.889 -14.009 29.797 1.00 15.61 81 GLY B O 1
ATOM 6932 N N . HIS B 2 82 ? -33.383 -16.154 30.267 1.00 15.29 82 HIS B N 1
ATOM 6933 C CA . HIS B 2 82 ? -34.788 -16.561 30.259 1.00 17.76 82 HIS B CA 1
ATOM 6934 C C . HIS B 2 82 ? -35.541 -16.019 31.460 1.00 17.75 82 HIS B C 1
ATOM 6935 O O . HIS B 2 82 ? -36.577 -15.350 31.280 1.00 19.92 82 HIS B O 1
ATOM 6949 N N . PRO B 2 83 ? -35.121 -16.274 32.697 1.00 19.39 83 PRO B N 1
ATOM 6950 C CA . PRO B 2 83 ? -35.832 -15.635 33.820 1.00 19.35 83 PRO B CA 1
ATOM 6951 C C . PRO B 2 83 ? -35.791 -14.120 33.736 1.00 16.49 83 PRO B C 1
ATOM 6952 O O . PRO B 2 83 ? -36.736 -13.461 34.186 1.00 19.24 83 PRO B O 1
ATOM 6963 N N . LEU B 2 84 ? -34.741 -13.542 33.141 1.00 15.63 84 LEU B N 1
ATOM 6964 C CA . LEU B 2 84 ? -34.718 -12.103 32.907 1.00 15.47 84 LEU B CA 1
ATOM 6965 C C . LEU B 2 84 ? -35.862 -11.668 31.998 1.00 14.30 84 LEU B C 1
ATOM 6966 O O . LEU B 2 84 ? -36.570 -10.702 32.296 1.00 18.22 84 LEU B O 1
ATOM 6982 N N . GLN B 2 85 ? -36.048 -12.357 30.861 1.00 19.35 85 GLN B N 1
ATOM 6983 C CA . GLN B 2 85 ? -37.192 -12.049 30.015 1.00 20.08 85 GLN B CA 1
ATOM 6984 C C . GLN B 2 85 ? -38.481 -12.061 30.824 1.00 17.46 85 GLN B C 1
ATOM 6985 O O . GLN B 2 85 ? -39.329 -11.179 30.675 1.00 19.82 85 GLN B O 1
ATOM 6999 N N . LYS B 2 86 ? -38.651 -13.063 31.679 1.00 16.76 86 LYS B N 1
ATOM 7000 C CA . LYS B 2 86 ? -39.899 -13.189 32.426 1.00 20.33 86 LYS B CA 1
ATOM 7001 C C . LYS B 2 86 ? -40.101 -11.999 33.359 1.00 23.30 86 LYS B C 1
ATOM 7002 O O . LYS B 2 86 ? -41.137 -11.318 33.298 1.00 20.41 86 LYS B O 1
ATOM 7021 N N . VAL B 2 87 ? -39.108 -11.701 34.208 1.00 21.26 87 VAL B N 1
ATOM 7022 C CA . VAL B 2 87 ? -39.352 -10.686 35.232 1.00 23.23 87 VAL B CA 1
ATOM 7023 C C . VAL B 2 87 ? -39.372 -9.308 34.591 1.00 27.83 87 VAL B C 1
ATOM 7024 O O . VAL B 2 87 ? -40.015 -8.380 35.099 1.00 25.11 87 VAL B O 1
ATOM 7037 N N . LEU B 2 88 ? -38.653 -9.145 33.486 1.00 21.00 88 LEU B N 1
ATOM 7038 C CA . LEU B 2 88 ? -38.614 -7.875 32.781 1.00 24.91 88 LEU B CA 1
ATOM 7039 C C . LEU B 2 88 ? -39.906 -7.601 32.039 1.00 30.55 88 LEU B C 1
ATOM 7040 O O . LEU B 2 88 ? -40.307 -6.440 31.897 1.00 26.87 88 LEU B O 1
ATOM 7056 N N . GLY B 2 89 ? -40.583 -8.647 31.570 1.00 25.39 89 GLY B N 1
ATOM 7057 C CA . GLY B 2 89 ? -41.737 -8.469 30.714 1.00 30.92 89 GLY B CA 1
ATOM 7058 C C . GLY B 2 89 ? -41.396 -8.235 29.261 1.00 27.39 89 GLY B C 1
ATOM 7059 O O . GLY B 2 89 ? -42.160 -7.564 28.558 1.00 25.62 89 GLY B O 1
ATOM 7063 N N . ALA B 2 90 ? -40.259 -8.761 28.792 1.00 24.49 90 ALA B N 1
ATOM 7064 C CA . ALA B 2 90 ? -39.832 -8.595 27.398 1.00 24.01 90 ALA B CA 1
ATOM 7065 C C . ALA B 2 90 ? -40.468 -9.680 26.527 1.00 22.89 90 ALA B C 1
ATOM 7066 O O . ALA B 2 90 ? -39.805 -10.579 25.999 1.00 19.24 90 ALA B O 1
ATOM 7073 N N . ASN B 2 91 ? -41.789 -9.564 26.369 1.00 21.68 91 ASN B N 1
ATOM 7074 C CA . ASN B 2 91 ? -42.572 -10.675 25.867 1.00 24.85 91 ASN B CA 1
ATOM 7075 C C . ASN B 2 91 ? -42.369 -10.956 24.386 1.00 35.04 91 ASN B C 1
ATOM 7076 O O . ASN B 2 91 ? -42.803 -12.018 23.918 1.00 34.62 91 ASN B O 1
ATOM 7087 N N . ARG B 2 92 ? -41.730 -10.055 23.633 1.00 28.78 92 ARG B N 1
ATOM 7088 C CA . ARG B 2 92 ? -41.457 -10.297 22.220 1.00 31.13 92 ARG B CA 1
ATOM 7089 C C . ARG B 2 92 ? -40.027 -10.767 21.953 1.00 24.47 92 ARG B C 1
ATOM 7090 O O . ARG B 2 92 ? -39.700 -11.100 20.804 1.00 30.30 92 ARG B O 1
ATOM 7111 N N . ALA B 2 93 ? -39.173 -10.803 22.962 1.00 22.79 93 ALA B N 1
ATOM 7112 C CA . ALA B 2 93 ? -37.751 -11.032 22.728 1.00 18.58 93 ALA B CA 1
ATOM 7113 C C . ALA B 2 93 ? -37.461 -12.479 22.370 1.00 19.99 93 ALA B C 1
ATOM 7114 O O . ALA B 2 93 ? -38.169 -13.407 22.767 1.00 23.23 93 ALA B O 1
ATOM 7121 N N . HIS B 2 94 ? -36.408 -12.662 21.585 1.00 20.41 94 HIS B N 1
ATOM 7122 C CA . HIS B 2 94 ? -35.690 -13.921 21.468 1.00 16.39 94 HIS B CA 1
ATOM 7123 C C . HIS B 2 94 ? -34.580 -13.931 22.509 1.00 16.65 94 HIS B C 1
ATOM 7124 O O . HIS B 2 94 ? -33.965 -12.897 22.762 1.00 19.94 94 HIS B O 1
ATOM 7138 N N . VAL B 2 95 ? -34.328 -15.094 23.118 1.00 15.69 95 VAL B N 1
ATOM 7139 C CA . VAL B 2 95 ? -33.328 -15.226 24.171 1.00 16.02 95 VAL B CA 1
ATOM 7140 C C . VAL B 2 95 ? -32.325 -16.319 23.802 1.00 12.48 95 VAL B C 1
ATOM 7141 O O . VAL B 2 95 ? -32.717 -17.433 23.447 1.00 14.78 95 VAL B O 1
ATOM 7154 N N . PHE B 2 96 ? -31.043 -16.027 23.955 1.00 14.58 96 PHE B N 1
ATOM 7155 C CA . PHE B 2 96 ? -30.051 -17.108 23.964 1.00 17.94 96 PHE B CA 1
ATOM 7156 C C . PHE B 2 96 ? -28.826 -16.668 24.750 1.00 16.67 96 PHE B C 1
ATOM 7157 O O . PHE B 2 96 ? -28.801 -15.595 25.365 1.00 18.00 96 PHE B O 1
ATOM 7174 N N . ASP B 2 97 ? -27.836 -17.551 24.800 1.00 17.64 97 ASP B N 1
ATOM 7175 C CA . ASP B 2 97 ? -26.667 -17.369 25.661 1.00 15.75 97 ASP B CA 1
ATOM 7176 C C . ASP B 2 97 ? -25.417 -17.710 24.860 1.00 17.13 97 ASP B C 1
ATOM 7177 O O . ASP B 2 97 ? -25.442 -18.623 24.038 1.00 15.04 97 ASP B O 1
ATOM 7186 N N . LEU B 2 98 ? -24.329 -16.980 25.104 1.00 14.78 98 LEU B N 1
ATOM 7187 C CA . LEU B 2 98 ? -23.067 -17.234 24.413 1.00 17.25 98 LEU B CA 1
ATOM 7188 C C . LEU B 2 98 ? -21.974 -17.717 25.365 1.00 14.82 98 LEU B C 1
ATOM 7189 O O . LEU B 2 98 ? -20.774 -17.539 25.093 1.00 13.08 98 LEU B O 1
ATOM 7205 N N . THR B 2 99 ? -22.391 -18.384 26.454 1.00 13.53 99 THR B N 1
ATOM 7206 C CA . THR B 2 99 ? -21.569 -19.168 27.371 1.00 16.16 99 THR B CA 1
ATOM 7207 C C . THR B 2 99 ? -20.287 -18.441 27.746 1.00 18.16 99 THR B C 1
ATOM 7208 O O . THR B 2 99 ? -20.373 -17.412 28.426 1.00 15.52 99 THR B O 1
ATOM 7219 N N . ASP B 2 100 ? -19.105 -18.950 27.356 1.00 17.05 100 ASP B N 1
ATOM 7220 C CA . ASP B 2 100 ? -17.852 -18.368 27.839 1.00 18.46 100 ASP B CA 1
ATOM 7221 C C . ASP B 2 100 ? -17.239 -17.384 26.844 1.00 14.91 100 ASP B C 1
ATOM 7222 O O . ASP B 2 100 ? -16.044 -17.097 26.930 1.00 18.56 100 ASP B O 1
ATOM 7231 N N . SER B 2 101 ? -18.046 -16.819 25.954 1.00 17.38 101 SER B N 1
ATOM 7232 C CA . SER B 2 101 ? -17.559 -15.796 25.036 1.00 19.84 101 SER B CA 1
ATOM 7233 C C . SER B 2 101 ? -17.111 -14.553 25.799 1.00 19.59 101 SER B C 1
ATOM 7234 O O . SER B 2 101 ? -17.585 -14.269 26.904 1.00 18.51 101 SER B O 1
ATOM 7242 N N . SER B 2 102 ? -16.173 -13.807 25.211 1.00 16.97 102 SER B N 1
ATOM 7243 C CA . SER B 2 102 ? -15.920 -12.464 25.692 1.00 18.51 102 SER B CA 1
ATOM 7244 C C . SER B 2 102 ? -17.083 -11.554 25.303 1.00 20.22 102 SER B C 1
ATOM 7245 O O . SER B 2 102 ? -17.885 -11.873 24.415 1.00 16.12 102 SER B O 1
ATOM 7253 N N . LEU B 2 103 ? -17.196 -10.429 26.016 1.00 16.39 103 LEU B N 1
ATOM 7254 C CA A LEU B 2 103 ? -18.208 -9.443 25.657 0.66 17.95 103 LEU B CA 1
ATOM 7255 C CA B LEU B 2 103 ? -18.200 -9.432 25.661 0.34 17.60 103 LEU B CA 1
ATOM 7256 C C . LEU B 2 103 ? -17.968 -8.899 24.255 1.00 17.76 103 LEU B C 1
ATOM 7257 O O . LEU B 2 103 ? -18.913 -8.722 23.478 1.00 16.58 103 LEU B O 1
ATOM 7288 N N . ALA B 2 104 ? -16.711 -8.610 23.920 1.00 18.73 104 ALA B N 1
ATOM 7289 C CA . ALA B 2 104 ? -16.400 -8.084 22.591 1.00 19.32 104 ALA B CA 1
ATOM 7290 C C . ALA B 2 104 ? -16.848 -9.043 21.489 1.00 19.52 104 ALA B C 1
ATOM 7291 O O . ALA B 2 104 ? -17.463 -8.620 20.498 1.00 17.70 104 ALA B O 1
ATOM 7298 N N . ARG B 2 105 ? -16.509 -10.330 21.613 1.00 15.98 105 ARG B N 1
ATOM 7299 C CA . ARG B 2 105 ? -16.918 -11.286 20.584 1.00 21.08 105 ARG B CA 1
ATOM 7300 C C . ARG B 2 105 ? -18.434 -11.396 20.519 1.00 22.42 105 ARG B C 1
ATOM 7301 O O . ARG B 2 105 ? -19.008 -11.524 19.425 1.00 15.55 105 ARG B O 1
ATOM 7322 N N . ALA B 2 106 ? -19.100 -11.380 21.693 1.00 21.37 106 ALA B N 1
ATOM 7323 C CA . ALA B 2 106 ? -20.553 -11.464 21.720 1.00 18.37 106 ALA B CA 1
ATOM 7324 C C . ALA B 2 106 ? -21.198 -10.268 21.021 1.00 15.50 106 ALA B C 1
ATOM 7325 O O . ALA B 2 106 ? -22.177 -10.428 20.288 1.00 15.63 106 ALA B O 1
ATOM 7332 N N . LEU B 2 107 ? -20.690 -9.065 21.280 1.00 15.70 107 LEU B N 1
ATOM 7333 C CA . LEU B 2 107 ? -21.250 -7.871 20.654 1.00 18.14 107 LEU B CA 1
ATOM 7334 C C . LEU B 2 107 ? -21.118 -7.927 19.141 1.00 17.91 107 LEU B C 1
ATOM 7335 O O . LEU B 2 107 ? -22.040 -7.517 18.417 1.00 15.54 107 LEU B O 1
ATOM 7351 N N . TYR B 2 108 ? -19.987 -8.443 18.648 1.00 17.85 108 TYR B N 1
ATOM 7352 C CA . TYR B 2 108 ? -19.770 -8.557 17.207 1.00 18.22 108 TYR B CA 1
ATOM 7353 C C . TYR B 2 108 ? -20.753 -9.541 16.587 1.00 17.62 108 TYR B C 1
ATOM 7354 O O . TYR B 2 108 ? -21.396 -9.235 15.575 1.00 17.12 108 TYR B O 1
ATOM 7372 N N . VAL B 2 109 ? -20.891 -10.728 17.190 1.00 18.95 109 VAL B N 1
ATOM 7373 C CA . VAL B 2 109 ? -21.790 -11.740 16.649 1.00 19.03 109 VAL B CA 1
ATOM 7374 C C . VAL B 2 109 ? -23.242 -11.267 16.726 1.00 20.23 109 VAL B C 1
ATOM 7375 O O . VAL B 2 109 ? -24.024 -11.494 15.801 1.00 17.14 109 VAL B O 1
ATOM 7388 N N . VAL B 2 110 ? -23.609 -10.601 17.820 1.00 16.64 110 VAL B N 1
ATOM 7389 C CA . VAL B 2 110 ? -24.976 -10.133 18.006 1.00 19.39 110 VAL B CA 1
ATOM 7390 C C . VAL B 2 110 ? -25.287 -8.981 17.057 1.00 16.63 110 VAL B C 1
ATOM 7391 O O . VAL B 2 110 ? -26.403 -8.889 16.528 1.00 18.77 110 VAL B O 1
ATOM 7404 N N . ASP B 2 111 ? -24.322 -8.087 16.827 1.00 16.69 111 ASP B N 1
ATOM 7405 C CA . ASP B 2 111 ? -24.510 -7.040 15.823 1.00 19.73 111 ASP B CA 1
ATOM 7406 C C . ASP B 2 111 ? -24.851 -7.652 14.469 1.00 16.91 111 ASP B C 1
ATOM 7407 O O . ASP B 2 111 ? -25.710 -7.133 13.738 1.00 19.04 111 ASP B O 1
ATOM 7416 N N . THR B 2 112 ? -24.180 -8.747 14.125 1.00 18.26 112 THR B N 1
ATOM 7417 C CA . THR B 2 112 ? -24.361 -9.400 12.834 1.00 19.85 112 THR B CA 1
ATOM 7418 C C . THR B 2 112 ? -25.735 -10.039 12.738 1.00 16.62 112 THR B C 1
ATOM 7419 O O . THR B 2 112 ? -26.481 -9.783 11.787 1.00 19.79 112 THR B O 1
ATOM 7430 N N . LEU B 2 113 ? -26.096 -10.864 13.729 1.00 18.63 113 LEU B N 1
ATOM 7431 C CA . LEU B 2 113 ? -27.403 -11.513 13.725 1.00 22.05 113 LEU B CA 1
ATOM 7432 C C . LEU B 2 113 ? -28.531 -10.487 13.774 1.00 18.54 113 LEU B C 1
ATOM 7433 O O . LEU B 2 113 ? -29.503 -10.564 13.007 1.00 20.47 113 LEU B O 1
ATOM 7449 N N . ALA B 2 114 ? -28.410 -9.518 14.670 1.00 22.15 114 ALA B N 1
ATOM 7450 C CA . ALA B 2 114 ? -29.525 -8.633 14.978 1.00 20.59 114 ALA B CA 1
ATOM 7451 C C . ALA B 2 114 ? -29.779 -7.657 13.850 1.00 21.86 114 ALA B C 1
ATOM 7452 O O . ALA B 2 114 ? -30.941 -7.366 13.533 1.00 21.21 114 ALA B O 1
ATOM 7459 N N . SER B 2 115 ? -28.713 -7.146 13.211 1.00 21.07 115 SER B N 1
ATOM 7460 C CA . SER B 2 115 ? -28.912 -6.308 12.037 1.00 22.94 115 SER B CA 1
ATOM 7461 C C . SER B 2 115 ? -29.516 -7.116 10.900 1.00 23.16 115 SER B C 1
ATOM 7462 O O . SER B 2 115 ? -30.437 -6.657 10.219 1.00 23.74 115 SER B O 1
ATOM 7470 N N . ASP B 2 116 ? -29.041 -8.348 10.708 1.00 21.30 116 ASP B N 1
ATOM 7471 C CA . ASP B 2 116 ? -29.572 -9.204 9.661 1.00 23.34 116 ASP B CA 1
ATOM 7472 C C . ASP B 2 116 ? -31.060 -9.453 9.856 1.00 25.66 116 ASP B C 1
ATOM 7473 O O . ASP B 2 116 ? -31.837 -9.390 8.900 1.00 24.92 116 ASP B O 1
ATOM 7482 N N . GLN B 2 117 ? -31.485 -9.693 11.090 1.00 22.18 117 GLN B N 1
ATOM 7483 C CA . GLN B 2 117 ? -32.895 -9.948 11.376 1.00 21.95 117 GLN B CA 1
ATOM 7484 C C . GLN B 2 117 ? -33.716 -8.675 11.542 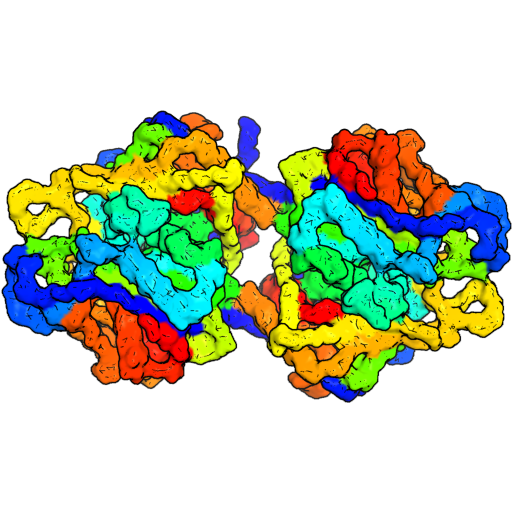1.00 21.80 117 GLN B C 1
ATOM 7485 O O . GLN B 2 117 ? -34.924 -8.767 11.795 1.00 25.44 117 GLN B O 1
ATOM 7499 N N . GLY B 2 118 ? -33.115 -7.500 11.421 1.00 20.93 118 GLY B N 1
ATOM 7500 C CA . GLY B 2 118 ? -33.869 -6.264 11.473 1.00 20.80 118 GLY B CA 1
ATOM 7501 C C . GLY B 2 118 ? -34.285 -5.807 12.852 1.00 23.46 118 GLY B C 1
ATOM 7502 O O . GLY B 2 118 ? -35.223 -5.018 12.970 1.00 21.99 118 GLY B O 1
ATOM 7506 N N . TYR B 2 119 ? -33.635 -6.298 13.904 1.00 19.12 119 TYR B N 1
ATOM 7507 C CA . TYR B 2 119 ? -33.963 -5.900 15.263 1.00 25.55 119 TYR B CA 1
ATOM 7508 C C . TYR B 2 119 ? -33.489 -4.480 15.550 1.00 27.88 119 TYR B C 1
ATOM 7509 O O . TYR B 2 119 ? -32.465 -4.033 15.028 1.00 25.89 119 TYR B O 1
ATOM 7527 N N . ARG B 2 120 ? -34.233 -3.784 16.419 1.00 24.94 120 ARG B N 1
ATOM 7528 C CA . ARG B 2 120 ? -33.921 -2.409 16.798 1.00 31.79 120 ARG B CA 1
ATOM 7529 C C . ARG B 2 120 ? -33.397 -2.252 18.224 1.00 26.40 120 ARG B C 1
ATOM 7530 O O . ARG B 2 120 ? -32.614 -1.338 18.477 1.00 22.74 120 ARG B O 1
ATOM 7540 N N . ASN B 2 121 ? -33.807 -3.110 19.159 1.00 27.21 121 ASN B N 1
ATOM 7541 C CA . ASN B 2 121 ? -33.446 -2.966 20.572 1.00 27.61 121 ASN B CA 1
ATOM 7542 C C . ASN B 2 121 ? -32.958 -4.310 21.094 1.00 25.30 121 ASN B C 1
ATOM 7543 O O . ASN B 2 121 ? -33.746 -5.252 21.224 1.00 23.67 121 ASN B O 1
ATOM 7554 N N . VAL B 2 122 ? -31.666 -4.397 21.411 1.00 18.63 122 VAL B N 1
ATOM 7555 C CA A VAL B 2 122 ? -31.021 -5.647 21.790 0.64 16.98 122 VAL B CA 1
ATOM 7556 C CA B VAL B 2 122 ? -31.070 -5.658 21.819 0.36 18.67 122 VAL B CA 1
ATOM 7557 C C . VAL B 2 122 ? -30.326 -5.447 23.128 1.00 19.12 122 VAL B C 1
ATOM 7558 O O . VAL B 2 122 ? -29.611 -4.455 23.306 1.00 19.86 122 VAL B O 1
ATOM 7583 N N . LEU B 2 123 ? -30.516 -6.384 24.039 1.00 19.05 123 LEU B N 1
ATOM 7584 C CA A LEU B 2 123 ? -29.915 -6.345 25.363 0.52 20.97 123 LEU B CA 1
ATOM 7585 C CA B LEU B 2 123 ? -29.913 -6.345 25.365 0.48 20.87 123 LEU B CA 1
ATOM 7586 C C . LEU B 2 123 ? -28.832 -7.412 25.422 1.00 18.50 123 LEU B C 1
ATOM 7587 O O . LEU B 2 123 ? -29.110 -8.590 25.194 1.00 21.25 123 LEU B O 1
ATOM 7618 N N . VAL B 2 124 ? -27.595 -6.992 25.683 1.00 19.68 124 VAL B N 1
ATOM 7619 C CA . VAL B 2 124 ? -26.485 -7.900 25.925 1.00 18.60 124 VAL B CA 1
ATOM 7620 C C . VAL B 2 124 ? -26.094 -7.698 27.395 1.00 19.86 124 VAL B C 1
ATOM 7621 O O . VAL B 2 124 ? -25.804 -6.569 27.811 1.00 18.53 124 VAL B O 1
ATOM 7634 N N . VAL B 2 125 ? -26.117 -8.773 28.172 1.00 17.36 125 VAL B N 1
ATOM 7635 C CA . VAL B 2 125 ? -25.906 -8.669 29.608 1.00 17.87 125 VAL B CA 1
ATOM 7636 C C . VAL B 2 125 ? -24.810 -9.622 30.044 1.00 16.94 125 VAL B C 1
ATOM 7637 O O . VAL B 2 125 ? -24.671 -10.741 29.523 1.00 16.42 125 VAL B O 1
ATOM 7650 N N . ARG B 2 126 ? -24.038 -9.168 31.017 1.00 16.91 126 ARG B N 1
ATOM 7651 C CA A ARG B 2 126 ? -22.942 -9.924 31.609 0.60 18.05 126 ARG B CA 1
ATOM 7652 C CA B ARG B 2 126 ? -22.991 -9.974 31.612 0.09 16.12 126 ARG B CA 1
ATOM 7653 C CA C ARG B 2 126 ? -22.983 -9.967 31.611 0.31 15.83 126 ARG B CA 1
ATOM 7654 C C . ARG B 2 126 ? -23.089 -9.840 33.119 1.00 13.95 126 ARG B C 1
ATOM 7655 O O . ARG B 2 126 ? -23.310 -8.748 33.641 1.00 17.46 126 ARG B O 1
ATOM 7716 N N . GLY B 2 127 ? -22.949 -10.964 33.807 1.00 17.72 127 GLY B N 1
ATOM 7717 C CA . GLY B 2 127 ? -23.043 -10.918 35.263 1.00 17.20 127 GLY B CA 1
ATOM 7718 C C . GLY B 2 127 ? -22.455 -12.134 35.926 1.00 16.84 127 GLY B C 1
ATOM 7719 O O . GLY B 2 127 ? -22.235 -13.177 35.302 1.00 17.74 127 GLY B O 1
ATOM 7723 N N . GLU B 2 128 ? -22.160 -11.973 37.223 1.00 16.83 128 GLU B N 1
ATOM 7724 C CA . GLU B 2 128 ? -21.686 -13.073 38.040 1.00 15.51 128 GLU B CA 1
ATOM 7725 C C . GLU B 2 128 ? -22.234 -12.910 39.461 1.00 18.28 128 GLU B C 1
ATOM 7726 O O . GLU B 2 128 ? -22.339 -11.783 39.975 1.00 15.08 128 GLU B O 1
ATOM 7738 N N . SER B 2 129 ? -22.588 -14.037 40.064 1.00 14.63 129 SER B N 1
ATOM 7739 C CA . SER B 2 129 ? -22.773 -14.143 41.517 1.00 17.21 129 SER B CA 1
ATOM 7740 C C . SER B 2 129 ? -22.090 -15.468 41.861 1.00 17.26 129 SER B C 1
ATOM 7741 O O . SER B 2 129 ? -22.734 -16.529 41.862 1.00 16.42 129 SER B O 1
ATOM 7749 N N . SER B 2 130 ? -20.766 -15.417 42.085 1.00 15.54 130 SER B N 1
ATOM 7750 C CA . SER B 2 130 ? -19.927 -16.596 41.923 1.00 15.01 130 SER B CA 1
ATOM 7751 C C . SER B 2 130 ? -19.677 -17.358 43.209 1.00 16.10 130 SER B C 1
ATOM 7752 O O . SER B 2 130 ? -18.621 -17.997 43.355 1.00 17.08 130 SER B O 1
ATOM 7760 N N . GLN B 2 131 ? -20.636 -17.365 44.145 1.00 18.93 131 GLN B N 1
ATOM 7761 C CA . GLN B 2 131 ? -20.405 -18.085 45.395 1.00 21.32 131 GLN B CA 1
ATOM 7762 C C . GLN B 2 131 ? -20.154 -19.574 45.164 1.00 18.85 131 GLN B C 1
ATOM 7763 O O . GLN B 2 131 ? -19.473 -20.216 45.971 1.00 19.47 131 GLN B O 1
ATOM 7777 N N . GLY B 2 132 ? -20.696 -20.135 44.087 1.00 18.11 132 GLY B N 1
ATOM 7778 C CA . GLY B 2 132 ? -20.535 -21.539 43.780 1.00 15.94 132 GLY B CA 1
ATOM 7779 C C . GLY B 2 132 ? -19.251 -21.917 43.069 1.00 16.82 132 GLY B C 1
ATOM 7780 O O . GLY B 2 132 ? -19.115 -23.058 42.635 1.00 17.55 132 GLY B O 1
ATOM 7784 N N . LEU B 2 133 ? -18.301 -20.993 42.944 1.00 19.33 133 LEU B N 1
ATOM 7785 C CA . LEU B 2 133 ? -16.992 -21.273 42.379 1.00 17.75 133 LEU B CA 1
ATOM 7786 C C . LEU B 2 133 ? -15.928 -20.957 43.422 1.00 23.95 133 LEU B C 1
ATOM 7787 O O . LEU B 2 133 ? -15.923 -19.865 44.004 1.00 23.72 133 LEU B O 1
ATOM 7803 N N . GLU B 2 134 ? -15.031 -21.909 43.653 1.00 19.12 134 GLU B N 1
ATOM 7804 C CA . GLU B 2 134 ? -13.934 -21.682 44.582 1.00 18.47 134 GLU B CA 1
ATOM 7805 C C . GLU B 2 134 ? -12.887 -20.804 43.908 1.00 20.35 134 GLU B C 1
ATOM 7806 O O . GLU B 2 134 ? -12.476 -21.078 42.787 1.00 22.52 134 GLU B O 1
ATOM 7818 N N . VAL B 2 135 ? -12.449 -19.748 44.607 1.00 21.30 135 VAL B N 1
ATOM 7819 C CA . VAL B 2 135 ? -11.419 -18.899 44.039 1.00 19.24 135 VAL B CA 1
ATOM 7820 C C . VAL B 2 135 ? -10.103 -19.671 43.964 1.00 21.34 135 VAL B C 1
ATOM 7821 O O . VAL B 2 135 ? -9.902 -20.697 44.633 1.00 20.75 135 VAL B O 1
ATOM 7834 N N . ASP B 2 136 ? -9.188 -19.168 43.133 1.00 21.12 136 ASP B N 1
ATOM 7835 C CA . ASP B 2 136 ? -7.861 -19.767 43.030 1.00 21.64 136 ASP B CA 1
ATOM 7836 C C . ASP B 2 136 ? -6.985 -19.115 44.088 1.00 24.94 136 ASP B C 1
ATOM 7837 O O . ASP B 2 136 ? -6.458 -18.021 43.879 1.00 24.67 136 ASP B O 1
ATOM 7846 N N . SER B 2 137 ? -6.828 -19.791 45.230 1.00 26.69 137 SER B N 1
ATOM 7847 C CA A SER B 2 137 ? -6.052 -19.251 46.335 0.44 32.16 137 SER B CA 1
ATOM 7848 C CA B SER B 2 137 ? -6.056 -19.218 46.317 0.56 32.32 137 SER B CA 1
ATOM 7849 C C . SER B 2 137 ? -4.558 -19.284 46.052 1.00 31.11 137 SER B C 1
ATOM 7850 O O . SER B 2 137 ? -3.807 -18.538 46.684 1.00 32.15 137 SER B O 1
ATOM 7865 N N . GLU B 2 138 ? -4.117 -20.141 45.122 1.00 28.88 138 GLU B N 1
ATOM 7866 C CA . GLU B 2 138 ? -2.703 -20.205 44.767 1.00 29.04 138 GLU B CA 1
ATOM 7867 C C . GLU B 2 138 ? -2.282 -18.966 43.984 1.00 29.98 138 GLU B C 1
ATOM 7868 O O . GLU B 2 138 ? -1.273 -18.338 44.297 1.00 33.46 138 GLU B O 1
ATOM 7880 N N . SER B 2 139 ? -3.054 -18.583 42.981 1.00 26.76 139 SER B N 1
ATOM 7881 C CA . SER B 2 139 ? -2.715 -17.431 42.164 1.00 24.38 139 SER B CA 1
ATOM 7882 C C . SER B 2 139 ? -3.381 -16.148 42.617 1.00 23.38 139 SER B C 1
ATOM 7883 O O . SER B 2 139 ? -2.877 -15.066 42.304 1.00 24.64 139 SER B O 1
ATOM 7891 N N . GLY B 2 140 ? -4.485 -16.236 43.369 1.00 23.13 140 GLY B N 1
ATOM 7892 C CA . GLY B 2 140 ? -5.283 -15.071 43.694 1.00 19.24 140 GLY B CA 1
ATOM 7893 C C . GLY B 2 140 ? -6.356 -14.722 42.683 1.00 20.10 140 GLY B C 1
ATOM 7894 O O . GLY B 2 140 ? -7.032 -13.690 42.839 1.00 20.91 140 GLY B O 1
ATOM 7898 N N . PHE B 2 141 ? -6.556 -15.541 41.654 1.00 19.94 141 PHE B N 1
ATOM 7899 C CA . PHE B 2 141 ? -7.568 -15.210 40.668 1.00 19.42 141 PHE B CA 1
ATOM 7900 C C . PHE B 2 141 ? -8.975 -15.454 41.207 1.00 18.24 141 PHE B C 1
ATOM 7901 O O . PHE B 2 141 ? -9.268 -16.504 41.778 1.00 17.61 141 PHE B O 1
ATOM 7918 N N . ALA B 2 142 ? -9.841 -14.485 40.985 1.00 17.24 142 ALA B N 1
ATOM 7919 C CA . ALA B 2 142 ? -11.263 -14.591 41.265 1.00 17.66 142 ALA B CA 1
ATOM 7920 C C . ALA B 2 142 ? -11.998 -13.801 40.200 1.00 17.54 142 ALA B C 1
ATOM 7921 O O . ALA B 2 142 ? -11.432 -12.892 39.579 1.00 20.06 142 ALA B O 1
ATOM 7928 N N . LEU B 2 143 ? -13.259 -14.168 39.980 1.00 20.24 143 LEU B N 1
ATOM 7929 C CA . LEU B 2 143 ? -14.158 -13.367 39.162 1.00 15.22 143 LEU B CA 1
ATOM 7930 C C . LEU B 2 143 ? -14.705 -12.203 39.977 1.00 17.33 143 LEU B C 1
ATOM 7931 O O . LEU B 2 143 ? -15.013 -12.353 41.157 1.00 17.99 143 LEU B O 1
ATOM 7947 N N . ALA B 2 144 ? -14.841 -11.049 39.332 1.00 17.14 144 ALA B N 1
ATOM 7948 C CA . ALA B 2 144 ? -15.631 -9.972 39.898 1.00 17.99 144 ALA B CA 1
ATOM 7949 C C . ALA B 2 144 ? -17.113 -10.314 39.811 1.00 17.51 144 ALA B C 1
ATOM 7950 O O . ALA B 2 144 ? -17.585 -10.868 38.817 1.00 16.86 144 ALA B O 1
ATOM 7957 N N . ASP B 2 145 ? -17.856 -10.001 40.890 1.00 17.39 145 ASP B N 1
ATOM 7958 C CA . ASP B 2 145 ? -19.293 -10.198 40.926 1.00 18.62 145 ASP B CA 1
ATOM 7959 C C . ASP B 2 145 ? -20.011 -8.890 40.606 1.00 21.29 145 ASP B C 1
ATOM 7960 O O . ASP B 2 145 ? -19.509 -7.798 40.897 1.00 19.25 145 ASP B O 1
ATOM 7969 N N . GLY B 2 146 ? -21.211 -9.012 40.026 1.00 18.58 146 GLY B N 1
ATOM 7970 C CA . GLY B 2 146 ? -22.036 -7.878 39.672 1.00 16.33 146 GLY B CA 1
ATOM 7971 C C . GLY B 2 146 ? -22.756 -8.126 38.345 1.00 19.18 146 GLY B C 1
ATOM 7972 O O . GLY B 2 146 ? -22.821 -9.252 37.850 1.00 17.19 146 GLY B O 1
ATOM 7976 N N . ALA B 2 147 ? -23.304 -7.056 37.783 1.00 17.68 147 ALA B N 1
ATOM 7977 C CA . ALA B 2 147 ? -24.065 -7.148 36.528 1.00 18.49 147 ALA B CA 1
ATOM 7978 C C . ALA B 2 147 ? -23.840 -5.911 35.675 1.00 17.69 147 ALA B C 1
ATOM 7979 O O . ALA B 2 147 ? -23.819 -4.782 36.183 1.00 16.01 147 ALA B O 1
ATOM 7986 N N . LEU B 2 148 ? -23.754 -6.139 34.363 1.00 18.94 148 LEU B N 1
ATOM 7987 C CA . LEU B 2 148 ? -23.565 -5.096 33.362 1.00 22.14 148 LEU B CA 1
ATOM 7988 C C . LEU B 2 148 ? -24.601 -5.316 32.263 1.00 15.91 148 LEU B C 1
ATOM 7989 O O . LEU B 2 148 ? -24.763 -6.435 31.792 1.00 18.46 148 LEU B O 1
ATOM 8005 N N . ALA B 2 149 ? -25.310 -4.263 31.886 1.00 18.80 149 ALA B N 1
ATOM 8006 C CA . ALA B 2 149 ? -26.328 -4.350 30.846 1.00 18.11 149 ALA B CA 1
ATOM 8007 C C . ALA B 2 149 ? -26.017 -3.338 29.751 1.00 17.87 149 ALA B C 1
ATOM 8008 O O . ALA B 2 149 ? -25.890 -2.138 30.023 1.00 21.65 149 ALA B O 1
ATOM 8015 N N . LEU B 2 150 ? -25.938 -3.817 28.526 1.00 20.42 150 LEU B N 1
ATOM 8016 C CA . LEU B 2 150 ? -25.729 -2.965 27.357 1.00 25.09 150 LEU B CA 1
ATOM 8017 C C . LEU B 2 150 ? -26.984 -3.033 26.498 1.00 16.97 150 LEU B C 1
ATOM 8018 O O . LEU B 2 150 ? -27.298 -4.083 25.926 1.00 18.35 150 LEU B O 1
ATOM 8034 N N . LEU B 2 151 ? -27.692 -1.925 26.410 1.00 18.33 151 LEU B N 1
ATOM 8035 C CA . LEU B 2 151 ? -28.806 -1.794 25.487 1.00 19.44 151 LEU B CA 1
ATOM 8036 C C . LEU B 2 151 ? -28.259 -1.225 24.176 1.00 18.98 151 LEU B C 1
ATOM 8037 O O . LEU B 2 151 ? -27.688 -0.127 24.166 1.00 21.49 151 LEU B O 1
ATOM 8053 N N . CYS B 2 152 ? -28.452 -1.957 23.092 1.00 21.00 152 CYS B N 1
ATOM 8054 C CA . CYS B 2 152 ? -27.779 -1.684 21.831 1.00 20.44 152 CYS B CA 1
ATOM 8055 C C . CYS B 2 152 ? -28.789 -1.580 20.698 1.00 20.39 152 CYS B C 1
ATOM 8056 O O . CYS B 2 152 ? -29.876 -2.165 20.746 1.00 21.38 152 CYS B O 1
ATOM 8064 N N . ARG B 2 153 ? -28.421 -0.808 19.692 1.00 22.80 153 ARG B N 1
ATOM 8065 C CA . ARG B 2 153 ? -29.094 -0.808 18.405 1.00 23.83 153 ARG B CA 1
ATOM 8066 C C . ARG B 2 153 ? -28.129 -1.386 17.374 1.00 25.96 153 ARG B C 1
ATOM 8067 O O . ARG B 2 153 ? -27.061 -0.796 17.147 1.00 24.10 153 ARG B O 1
ATOM 8088 N N . PRO B 2 154 ? -28.443 -2.509 16.728 1.00 25.76 154 PRO B N 1
ATOM 8089 C CA . PRO B 2 154 ? -27.484 -3.085 15.777 1.00 25.49 154 PRO B CA 1
ATOM 8090 C C . PRO B 2 154 ? -27.359 -2.233 14.527 1.00 26.25 154 PRO B C 1
ATOM 8091 O O . PRO B 2 154 ? -28.308 -1.560 14.102 1.00 25.82 154 PRO B O 1
ATOM 8102 N N . THR B 2 155 ? -26.175 -2.272 13.935 1.00 23.59 155 THR B N 1
ATOM 8103 C CA . THR B 2 155 ? -25.948 -1.635 12.635 1.00 24.93 155 THR B CA 1
ATOM 8104 C C . THR B 2 155 ? -25.349 -2.575 11.594 1.00 28.10 155 THR B C 1
ATOM 8105 O O . THR B 2 155 ? -25.415 -2.259 10.410 1.00 26.24 155 THR B O 1
ATOM 8116 N N . GLY B 2 156 ? -24.776 -3.706 11.994 1.00 23.59 156 GLY B N 1
ATOM 8117 C CA . GLY B 2 156 ? -24.069 -4.564 11.066 1.00 27.38 156 GLY B CA 1
ATOM 8118 C C . GLY B 2 156 ? -22.670 -4.105 10.706 1.00 25.89 156 GLY B C 1
ATOM 8119 O O . GLY B 2 156 ? -21.976 -4.825 9.974 1.00 29.05 156 GLY B O 1
ATOM 8123 N N . LYS B 2 157 ? -22.222 -2.965 11.231 1.00 23.92 157 LYS B N 1
ATOM 8124 C CA A LYS B 2 157 ? -20.972 -2.345 10.826 0.51 30.25 157 LYS B CA 1
ATOM 8125 C CA B LYS B 2 157 ? -20.967 -2.359 10.818 0.49 30.33 157 LYS B CA 1
ATOM 8126 C C . LYS B 2 157 ? -19.848 -2.547 11.832 1.00 24.50 157 LYS B C 1
ATOM 8127 O O . LYS B 2 157 ? -18.741 -2.068 11.600 1.00 23.89 157 LYS B O 1
ATOM 8164 N N . ALA B 2 158 ? -20.108 -3.224 12.945 1.00 21.38 158 ALA B N 1
ATOM 8165 C CA . ALA B 2 158 ? -19.065 -3.415 13.946 1.00 22.39 158 ALA B CA 1
ATOM 8166 C C . ALA B 2 158 ? -17.925 -4.233 13.346 1.00 22.98 158 ALA B C 1
ATOM 8167 O O . ALA B 2 158 ? -18.159 -5.254 12.688 1.00 21.65 158 ALA B O 1
ATOM 8174 N N . ALA B 2 159 ? -16.692 -3.763 13.555 1.00 23.63 159 ALA B N 1
ATOM 8175 C CA . ALA B 2 159 ? -15.506 -4.516 13.175 1.00 25.23 159 ALA B CA 1
ATOM 8176 C C . ALA B 2 159 ? -14.960 -5.260 14.390 1.00 21.95 159 ALA B C 1
ATOM 8177 O O . ALA B 2 159 ? -15.229 -4.896 15.527 1.00 18.81 159 ALA B O 1
ATOM 8184 N N . PHE B 2 160 ? -14.166 -6.296 14.128 1.00 21.96 160 PHE B N 1
ATOM 8185 C CA . PHE B 2 160 ? -13.724 -7.209 15.175 1.00 22.95 160 PHE B CA 1
ATOM 8186 C C . PHE B 2 160 ? -12.261 -7.596 14.961 1.00 23.00 160 PHE B C 1
ATOM 8187 O O . PHE B 2 160 ? -11.788 -7.725 13.827 1.00 20.22 160 PHE B O 1
ATOM 8204 N N . ARG B 2 161 ? -11.558 -7.787 16.078 1.00 20.51 161 ARG B N 1
ATOM 8205 C CA . ARG B 2 161 ? -10.206 -8.306 16.101 1.00 21.75 161 ARG B CA 1
ATOM 8206 C C . ARG B 2 161 ? -10.042 -9.276 17.268 1.00 20.42 161 ARG B C 1
ATOM 8207 O O . ARG B 2 161 ? -10.579 -9.048 18.355 1.00 19.38 161 ARG B O 1
ATOM 8228 N N . ARG B 2 162 ? -9.329 -10.372 17.014 1.00 20.18 162 ARG B N 1
ATOM 8229 C CA . ARG B 2 162 ? -8.867 -11.288 18.052 1.00 19.70 162 ARG B CA 1
ATOM 8230 C C . ARG B 2 162 ? -7.344 -11.280 17.994 1.00 21.83 162 ARG B C 1
ATOM 8231 O O . ARG B 2 162 ? -6.776 -11.641 16.970 1.00 27.46 162 ARG B O 1
ATOM 8252 N N . GLY B 2 163 ? -6.704 -10.874 19.093 1.00 19.96 163 GLY B N 1
ATOM 8253 C CA . GLY B 2 163 ? -5.280 -10.627 19.097 1.00 22.22 163 GLY B CA 1
ATOM 8254 C C . GLY B 2 163 ? -4.562 -11.357 20.220 1.00 22.08 163 GLY B C 1
ATOM 8255 O O . GLY B 2 163 ? -5.156 -11.760 21.219 1.00 24.18 163 GLY B O 1
ATOM 8259 N N . ALA B 2 164 ? -3.252 -11.517 20.032 1.00 22.98 164 ALA B N 1
ATOM 8260 C CA . ALA B 2 164 ? -2.417 -12.206 21.008 1.00 23.62 164 ALA B CA 1
ATOM 8261 C C . ALA B 2 164 ? -2.141 -11.319 22.208 1.00 24.49 164 ALA B C 1
ATOM 8262 O O . ALA B 2 164 ? -2.191 -10.089 22.129 1.00 24.45 164 ALA B O 1
ATOM 8269 N N . LEU B 2 165 ? -1.870 -11.961 23.348 1.00 24.97 165 LEU B N 1
ATOM 8270 C CA . LEU B 2 165 ? -1.314 -11.236 24.483 1.00 23.96 165 LEU B CA 1
ATOM 8271 C C . LEU B 2 165 ? 0.069 -10.703 24.148 1.00 25.84 165 LEU B C 1
ATOM 8272 O O . LEU B 2 165 ? 0.799 -11.255 23.319 1.00 27.03 165 LEU B O 1
ATOM 8288 N N . GLY B 2 166 ? 0.444 -9.622 24.824 1.00 29.02 166 GLY B N 1
ATOM 8289 C CA . GLY B 2 166 ? 1.765 -9.043 24.701 1.00 28.31 166 GLY B CA 1
ATOM 8290 C C . GLY B 2 166 ? 2.775 -9.750 25.575 1.00 34.15 166 GLY B C 1
ATOM 8291 O O . GLY B 2 166 ? 2.651 -10.939 25.886 1.00 29.45 166 GLY B O 1
ATOM 8295 N N . GLY B 2 167 ? 3.818 -9.012 25.958 1.00 43.81 167 GLY B N 1
ATOM 8296 C CA . GLY B 2 167 ? 4.875 -9.605 26.742 1.00 40.68 167 GLY B CA 1
ATOM 8297 C C . GLY B 2 167 ? 5.755 -10.486 25.880 1.00 44.48 167 GLY B C 1
ATOM 8298 O O . GLY B 2 167 ? 5.878 -10.304 24.664 1.00 43.77 167 GLY B O 1
ATOM 8302 N N . ASP B 2 168 ? 6.368 -11.481 26.517 1.00 58.14 168 ASP B N 1
ATOM 8303 C CA . ASP B 2 168 ? 7.276 -12.383 25.818 1.00 57.28 168 ASP B CA 1
ATOM 8304 C C . ASP B 2 168 ? 6.510 -13.195 24.779 1.00 58.22 168 ASP B C 1
ATOM 8305 O O . ASP B 2 168 ? 5.672 -14.024 25.141 1.00 41.49 168 ASP B O 1
ATOM 8314 N N . PRO B 2 169 ? 6.768 -12.993 23.477 1.00 50.01 169 PRO B N 1
ATOM 8315 C CA . PRO B 2 169 ? 6.007 -13.748 22.465 1.00 55.32 169 PRO B CA 1
ATOM 8316 C C . PRO B 2 169 ? 6.275 -15.242 22.500 1.00 48.47 169 PRO B C 1
ATOM 8317 O O . PRO B 2 169 ? 5.493 -16.004 21.925 1.00 69.85 169 PRO B O 1
ATOM 8328 N N . ALA B 2 170 ? 7.345 -15.683 23.156 1.00 62.73 170 ALA B N 1
ATOM 8329 C CA . ALA B 2 170 ? 7.614 -17.103 23.325 1.00 69.53 170 ALA B CA 1
ATOM 8330 C C . ALA B 2 170 ? 6.986 -17.670 24.596 1.00 68.50 170 ALA B C 1
ATOM 8331 O O . ALA B 2 170 ? 7.161 -18.861 24.879 1.00 52.91 170 ALA B O 1
ATOM 8338 N N . GLN B 2 171 ? 6.271 -16.846 25.358 1.00 48.74 171 GLN B N 1
ATOM 8339 C CA . GLN B 2 171 ? 5.602 -17.295 26.571 1.00 48.52 171 GLN B CA 1
ATOM 8340 C C . GLN B 2 171 ? 4.323 -18.027 26.192 1.00 43.89 171 GLN B C 1
ATOM 8341 O O . GLN B 2 171 ? 3.478 -17.476 25.482 1.00 52.46 171 GLN B O 1
ATOM 8355 N N . GLU B 2 172 ? 4.193 -19.269 26.637 1.00 44.82 172 GLU B N 1
ATOM 8356 C CA . GLU B 2 172 ? 2.954 -20.022 26.472 1.00 54.53 172 GLU B CA 1
ATOM 8357 C C . GLU B 2 172 ? 2.095 -19.782 27.715 1.00 37.53 172 GLU B C 1
ATOM 8358 O O . GLU B 2 172 ? 2.421 -20.263 28.801 1.00 46.91 172 GLU B O 1
ATOM 8370 N N . TRP B 2 173 ? 1.012 -19.038 27.553 1.00 33.08 173 TRP B N 1
ATOM 8371 C CA . TRP B 2 173 ? 0.160 -18.679 28.677 1.00 30.86 173 TRP B CA 1
ATOM 8372 C C . TRP B 2 173 ? -0.759 -19.840 29.030 1.00 40.41 173 TRP B C 1
ATOM 8373 O O . TRP B 2 173 ? -1.269 -20.533 28.150 1.00 35.33 173 TRP B O 1
ATOM 8394 N N . LEU B 2 174 ? -0.932 -20.076 30.330 1.00 29.99 174 LEU B N 1
ATOM 8395 C CA . LEU B 2 174 ? -1.754 -21.175 30.810 1.00 26.53 174 LEU B CA 1
ATOM 8396 C C . LEU B 2 174 ? -3.170 -20.671 31.082 1.00 25.35 174 LEU B C 1
ATOM 8397 O O . LEU B 2 174 ? -3.339 -19.724 31.865 1.00 23.72 174 LEU B O 1
ATOM 8413 N N . PRO B 2 175 ? -4.199 -21.239 30.453 1.00 23.49 175 PRO B N 1
ATOM 8414 C CA . PRO B 2 175 ? -5.522 -20.627 30.499 1.00 21.63 175 PRO B CA 1
ATOM 8415 C C . PRO B 2 175 ? -6.269 -20.941 31.790 1.00 21.36 175 PRO B C 1
ATOM 8416 O O . PRO B 2 175 ? -5.918 -21.833 32.562 1.00 22.16 175 PRO B O 1
ATOM 8427 N N . LEU B 2 176 ? -7.328 -20.163 31.990 1.00 21.36 176 LEU B N 1
ATOM 8428 C CA . LEU B 2 176 ? -8.328 -20.458 33.008 1.00 19.51 176 LEU B CA 1
ATOM 8429 C C . LEU B 2 176 ? -9.087 -21.728 32.655 1.00 19.46 176 LEU B C 1
ATOM 8430 O O . LEU B 2 176 ? -9.464 -21.952 31.501 1.00 20.18 176 LEU B O 1
ATOM 8446 N N . SER B 2 177 ? -9.323 -22.563 33.664 1.00 18.82 177 SER B N 1
ATOM 8447 C CA . SER B 2 177 ? -10.280 -23.648 33.554 1.00 20.02 177 SER B CA 1
ATOM 8448 C C . SER B 2 177 ? -11.133 -23.663 34.815 1.00 17.55 177 SER B C 1
ATOM 8449 O O . SER B 2 177 ? -10.751 -23.121 35.842 1.00 19.34 177 SER B O 1
ATOM 8457 N N . ILE B 2 178 ? -12.304 -24.276 34.710 1.00 17.49 178 ILE B N 1
ATOM 8458 C CA . ILE B 2 178 ? -13.216 -24.403 35.854 1.00 16.26 178 ILE B CA 1
ATOM 8459 C C . ILE B 2 178 ? -13.614 -25.866 35.951 1.00 19.26 178 ILE B C 1
ATOM 8460 O O . ILE B 2 178 ? -14.703 -26.253 35.496 1.00 19.39 178 ILE B O 1
ATOM 8476 N N . PRO B 2 179 ? -12.754 -26.720 36.495 1.00 22.50 179 PRO B N 1
ATOM 8477 C CA . PRO B 2 179 ? -13.133 -28.120 36.689 1.00 23.17 179 PRO B CA 1
ATOM 8478 C C . PRO B 2 179 ? -14.293 -28.245 37.665 1.00 17.00 179 PRO B C 1
ATOM 8479 O O . PRO B 2 179 ? -14.510 -27.392 38.536 1.00 20.14 179 PRO B O 1
ATOM 8490 N N . LEU B 2 180 ? -15.045 -29.325 37.494 1.00 20.31 180 LEU B N 1
ATOM 8491 C CA . LEU B 2 180 ? -16.158 -29.655 38.378 1.00 22.59 180 LEU B CA 1
ATOM 8492 C C . LEU B 2 180 ? -15.635 -30.103 39.742 1.00 27.42 180 LEU B C 1
ATOM 8493 O O . LEU B 2 180 ? -14.601 -30.764 39.840 1.00 26.25 180 LEU B O 1
ATOM 8509 N N . ASN B 2 181 ? -16.331 -29.703 40.809 1.00 20.33 181 ASN B N 1
ATOM 8510 C CA . ASN B 2 181 ? -16.042 -30.238 42.142 1.00 23.73 181 ASN B CA 1
ATOM 8511 C C . ASN B 2 181 ? -16.404 -31.712 42.168 1.00 23.80 181 ASN B C 1
ATOM 8512 O O . ASN B 2 181 ? -17.566 -32.069 41.964 1.00 26.82 181 ASN B O 1
ATOM 8523 N N . THR B 2 182 ? -15.414 -32.570 42.403 1.00 22.07 182 THR B N 1
ATOM 8524 C CA . THR B 2 182 ? -15.624 -34.008 42.420 1.00 32.83 182 THR B CA 1
ATOM 8525 C C . THR B 2 182 ? -16.098 -34.523 43.778 1.00 38.52 182 THR B C 1
ATOM 8526 O O . THR B 2 182 ? -16.284 -35.729 43.939 1.00 29.41 182 THR B O 1
ATOM 8537 N N . ASP B 2 183 ? -16.290 -33.643 44.757 1.00 31.87 183 ASP B N 1
ATOM 8538 C CA . ASP B 2 183 ? -16.707 -34.064 46.093 1.00 31.00 183 ASP B CA 1
ATOM 8539 C C . ASP B 2 183 ? -17.770 -33.094 46.614 1.00 28.80 183 ASP B C 1
ATOM 8540 O O . ASP B 2 183 ? -17.644 -32.481 47.676 1.00 33.07 183 ASP B O 1
ATOM 8549 N N . ILE B 2 184 ? -18.863 -32.975 45.866 1.00 24.25 184 ILE B N 1
ATOM 8550 C CA . ILE B 2 184 ? -20.013 -32.198 46.309 1.00 27.78 184 ILE B CA 1
ATOM 8551 C C . ILE B 2 184 ? -20.754 -33.034 47.343 1.00 30.77 184 ILE B C 1
ATOM 8552 O O . ILE B 2 184 ? -21.160 -34.169 47.062 1.00 34.01 184 ILE B O 1
ATOM 8568 N N . ARG B 2 185 ? -20.925 -32.480 48.545 1.00 27.68 185 ARG B N 1
ATOM 8569 C CA . ARG B 2 185 ? -21.632 -33.171 49.614 1.00 34.87 185 ARG B CA 1
ATOM 8570 C C . ARG B 2 185 ? -22.930 -32.493 50.009 1.00 31.49 185 ARG B C 1
ATOM 8571 O O . ARG B 2 185 ? -23.881 -33.179 50.380 1.00 32.32 185 ARG B O 1
ATOM 8592 N N . GLN B 2 186 ? -22.995 -31.169 49.918 1.00 30.56 186 GLN B N 1
ATOM 8593 C CA . GLN B 2 186 ? -24.199 -30.415 50.246 1.00 38.99 186 GLN B CA 1
ATOM 8594 C C . GLN B 2 186 ? -24.565 -29.552 49.044 1.00 29.53 186 GLN B C 1
ATOM 8595 O O . GLN B 2 186 ? -23.689 -29.068 48.334 1.00 25.11 186 GLN B O 1
ATOM 8609 N N . VAL B 2 187 ? -25.872 -29.336 48.856 1.00 25.14 187 VAL B N 1
ATOM 8610 C CA . VAL B 2 187 ? -26.349 -28.590 47.696 1.00 27.83 187 VAL B CA 1
ATOM 8611 C C . VAL B 2 187 ? -25.697 -27.218 47.613 1.00 24.24 187 VAL B C 1
ATOM 8612 O O . VAL B 2 187 ? -25.524 -26.667 46.520 1.00 24.16 187 VAL B O 1
ATOM 8625 N N . GLY B 2 188 ? -25.289 -26.666 48.746 1.00 24.47 188 GLY B N 1
ATOM 8626 C CA . GLY B 2 188 ? -24.656 -25.361 48.781 1.00 26.10 188 GLY B CA 1
ATOM 8627 C C . GLY B 2 188 ? -23.156 -25.344 48.605 1.00 24.12 188 GLY B C 1
ATOM 8628 O O . GLY B 2 188 ? -22.554 -24.266 48.678 1.00 25.60 188 GLY B O 1
ATOM 8632 N N . ASP B 2 189 ? -22.522 -26.495 48.392 1.00 22.86 189 ASP B N 1
ATOM 8633 C CA . ASP B 2 189 ? -21.082 -26.530 48.220 1.00 27.31 189 ASP B CA 1
ATOM 8634 C C . ASP B 2 189 ? -20.692 -25.902 46.881 1.00 29.06 189 ASP B C 1
ATOM 8635 O O . ASP B 2 189 ? -21.512 -25.769 45.971 1.00 22.14 189 ASP B O 1
ATOM 8644 N N . VAL B 2 190 ? -19.409 -25.539 46.749 1.00 24.08 190 VAL B N 1
ATOM 8645 C CA . VAL B 2 190 ? -18.947 -25.047 45.453 1.00 22.10 190 VAL B CA 1
ATOM 8646 C C . VAL B 2 190 ? -19.157 -26.139 44.418 1.00 19.98 190 VAL B C 1
ATOM 8647 O O . VAL B 2 190 ? -19.037 -27.334 44.711 1.00 22.71 190 VAL B O 1
ATOM 8660 N N . LYS B 2 191 ? -19.502 -25.729 43.198 1.00 19.08 191 LYS B N 1
ATOM 8661 C CA . LYS B 2 191 ? -19.753 -26.655 42.109 1.00 17.49 191 LYS B CA 1
ATOM 8662 C C . LYS B 2 191 ? -18.536 -26.832 41.227 1.00 15.41 191 LYS B C 1
ATOM 8663 O O . LYS B 2 191 ? -18.436 -27.842 40.530 1.00 19.23 191 LYS B O 1
ATOM 8682 N N . GLY B 2 192 ? -17.598 -25.886 41.280 1.00 17.17 192 GLY B N 1
ATOM 8683 C CA . GLY B 2 192 ? -16.385 -25.958 40.493 1.00 21.00 192 GLY B CA 1
ATOM 8684 C C . GLY B 2 192 ? -15.333 -25.087 41.139 1.00 20.63 192 GLY B C 1
ATOM 8685 O O . GLY B 2 192 ? -15.599 -24.355 42.090 1.00 18.53 192 GLY B O 1
ATOM 8689 N N . HIS B 2 193 ? -14.129 -25.168 40.583 1.00 20.94 193 HIS B N 1
ATOM 8690 C CA . HIS B 2 193 ? -12.962 -24.477 41.121 1.00 21.05 193 HIS B CA 1
ATOM 8691 C C . HIS B 2 193 ? -12.352 -23.625 40.017 1.00 22.13 193 HIS B C 1
ATOM 8692 O O . HIS B 2 193 ? -12.123 -24.124 38.911 1.00 21.30 193 HIS B O 1
ATOM 8706 N N . LEU B 2 194 ? -12.103 -22.354 40.299 1.00 19.12 194 LEU B N 1
ATOM 8707 C CA . LEU B 2 194 ? -11.291 -21.561 39.380 1.00 20.65 194 LEU B CA 1
ATOM 8708 C C . LEU B 2 194 ? -9.858 -22.049 39.437 1.00 20.10 194 LEU B C 1
ATOM 8709 O O . LEU B 2 194 ? -9.286 -22.232 40.522 1.00 21.26 194 LEU B O 1
ATOM 8725 N N . ASN B 2 195 ? -9.269 -22.279 38.268 1.00 23.26 195 ASN B N 1
ATOM 8726 C CA . ASN B 2 195 ? -7.868 -22.663 38.167 1.00 21.41 195 ASN B CA 1
ATOM 8727 C C . ASN B 2 195 ? -7.216 -21.785 37.103 1.00 24.17 195 ASN B C 1
ATOM 8728 O O . ASN B 2 195 ? -7.463 -21.975 35.904 1.00 19.82 195 ASN B O 1
ATOM 8739 N N . LEU B 2 196 ? -6.377 -20.849 37.544 1.00 20.42 196 LEU B N 1
ATOM 8740 C CA . LEU B 2 196 ? -5.623 -19.988 36.630 1.00 27.50 196 LEU B CA 1
ATOM 8741 C C . LEU B 2 196 ? -4.220 -19.913 37.214 1.00 22.47 196 LEU B C 1
ATOM 8742 O O . LEU B 2 196 ? -3.982 -19.167 38.179 1.00 22.86 196 LEU B O 1
ATOM 8758 N N . PRO B 2 197 ? -3.280 -20.701 36.693 1.00 27.10 197 PRO B N 1
ATOM 8759 C CA . PRO B 2 197 ? -1.973 -20.816 37.348 1.00 25.13 197 PRO B CA 1
ATOM 8760 C C . PRO B 2 197 ? -1.287 -19.470 37.538 1.00 23.81 197 PRO B C 1
ATOM 8761 O O . PRO B 2 197 ? -1.401 -18.568 36.706 1.00 24.38 197 PRO B O 1
ATOM 8772 N N . ALA B 2 198 ? -0.545 -19.359 38.647 1.00 24.90 198 ALA B N 1
ATOM 8773 C CA . ALA B 2 198 ? 0.182 -18.134 38.971 1.00 24.13 198 ALA B CA 1
ATOM 8774 C C . ALA B 2 198 ? 1.189 -17.803 37.871 1.00 32.68 198 ALA B C 1
ATOM 8775 O O . ALA B 2 198 ? 2.113 -18.571 37.619 1.00 29.56 198 ALA B O 1
ATOM 8782 N N . GLN B 2 199 ? 0.980 -16.662 37.210 1.00 27.30 199 GLN B N 1
ATOM 8783 C CA . GLN B 2 199 ? 1.812 -16.223 36.086 1.00 26.36 199 GLN B CA 1
ATOM 8784 C C . GLN B 2 199 ? 2.052 -14.735 36.274 1.00 26.54 199 GLN B C 1
AT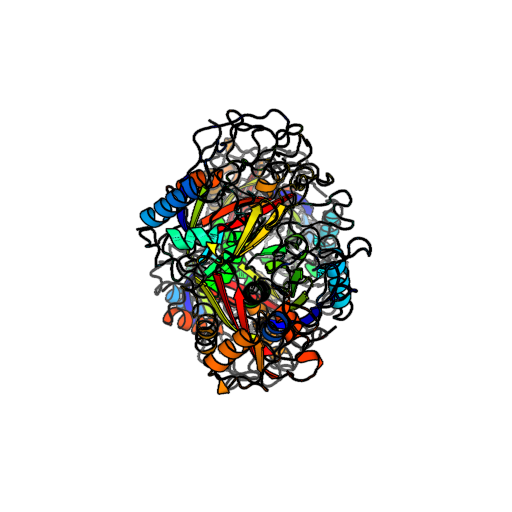OM 8785 O O . GLN B 2 199 ? 1.240 -13.901 35.849 1.00 27.63 199 GLN B O 1
ATOM 8799 N N . PRO B 2 200 ? 3.143 -14.361 36.945 1.00 30.61 200 PRO B N 1
ATOM 8800 C CA . PRO B 2 200 ? 3.320 -12.950 37.337 1.00 40.00 200 PRO B CA 1
ATOM 8801 C C . PRO B 2 200 ? 3.257 -11.937 36.204 1.00 39.33 200 PRO B C 1
ATOM 8802 O O . PRO B 2 200 ? 2.805 -10.803 36.440 1.00 32.54 200 PRO B O 1
ATOM 8813 N N . GLY B 2 201 ? 3.717 -12.286 35.000 1.00 29.41 201 GLY B N 1
ATOM 8814 C CA . GLY B 2 201 ? 3.677 -11.347 33.894 1.00 44.93 201 GLY B CA 1
ATOM 8815 C C . GLY B 2 201 ? 2.352 -11.283 33.131 1.00 34.11 201 GLY B C 1
ATOM 8816 O O . GLY B 2 201 ? 2.233 -10.515 32.170 1.00 29.71 201 GLY B O 1
ATOM 8820 N N . LEU B 2 202 ? 1.361 -12.044 33.559 1.00 22.71 202 LEU B N 1
ATOM 8821 C CA . LEU B 2 202 ? 0.111 -12.132 32.790 1.00 27.12 202 LEU B CA 1
ATOM 8822 C C . LEU B 2 202 ? -0.681 -10.826 32.806 1.00 23.44 202 LEU B C 1
ATOM 8823 O O . LEU B 2 202 ? -1.139 -10.394 31.739 1.00 22.89 202 LEU B O 1
ATOM 8839 N N . PRO B 2 203 ? -0.869 -10.147 33.936 1.00 22.83 203 PRO B N 1
ATOM 8840 C CA . PRO B 2 203 ? -1.615 -8.879 33.875 1.00 25.95 203 PRO B CA 1
ATOM 8841 C C . PRO B 2 203 ? -1.035 -7.888 32.885 1.00 24.22 203 PRO B C 1
ATOM 8842 O O . PRO B 2 203 ? -1.781 -7.254 32.136 1.00 23.67 203 PRO B O 1
ATOM 8853 N N . GLU B 2 204 ? 0.291 -7.736 32.859 1.00 25.64 204 GLU B N 1
ATOM 8854 C CA . GLU B 2 204 ? 0.902 -6.801 31.925 1.00 27.47 204 GLU B CA 1
ATOM 8855 C C . GLU B 2 204 ? 0.820 -7.300 30.495 1.00 25.02 204 GLU B C 1
ATOM 8856 O O . GLU B 2 204 ? 0.677 -6.488 29.572 1.00 27.71 204 GLU B O 1
ATOM 8868 N N . ALA B 2 205 ? 0.905 -8.619 30.290 1.00 26.41 205 ALA B N 1
ATOM 8869 C CA . ALA B 2 205 ? 0.759 -9.175 28.940 1.00 26.44 205 ALA B CA 1
ATOM 8870 C C . ALA B 2 205 ? -0.622 -8.881 28.370 1.00 27.12 205 ALA B C 1
ATOM 8871 O O . ALA B 2 205 ? -0.772 -8.664 27.156 1.00 23.64 205 ALA B O 1
ATOM 8878 N N . VAL B 2 206 ? -1.654 -8.906 29.229 1.00 24.70 206 VAL B N 1
ATOM 8879 C CA . VAL B 2 206 ? -2.999 -8.565 28.784 1.00 26.77 206 VAL B CA 1
ATOM 8880 C C . VAL B 2 206 ? -3.069 -7.091 28.392 1.00 22.99 206 VAL B C 1
ATOM 8881 O O . VAL B 2 206 ? -3.559 -6.738 27.308 1.00 26.64 206 VAL B O 1
ATOM 8894 N N . ARG B 2 207 ? -2.553 -6.210 29.247 1.00 21.91 207 ARG B N 1
ATOM 8895 C CA . ARG B 2 207 ? -2.584 -4.787 28.943 1.00 23.22 207 ARG B CA 1
ATOM 8896 C C . ARG B 2 207 ? -1.799 -4.487 27.662 1.00 24.78 207 ARG B C 1
ATOM 8897 O O . ARG B 2 207 ? -2.232 -3.674 26.841 1.00 23.76 207 ARG B O 1
ATOM 8918 N N . ALA B 2 208 ? -0.643 -5.131 27.486 1.00 24.15 208 ALA B N 1
ATOM 8919 C CA . ALA B 2 208 ? 0.112 -4.956 26.238 1.00 25.24 208 ALA B CA 1
ATOM 8920 C C . ALA B 2 208 ? -0.657 -5.511 25.039 1.00 23.93 208 ALA B C 1
ATOM 8921 O O . ALA B 2 208 ? -0.553 -4.970 23.919 1.00 24.62 208 ALA B O 1
ATOM 8928 N N . GLY B 2 209 ? -1.398 -6.596 25.235 1.00 22.13 209 GLY B N 1
ATOM 8929 C CA . GLY B 2 209 ? -2.242 -7.102 24.173 1.00 23.26 209 GLY B CA 1
ATOM 8930 C C . GLY B 2 209 ? -3.343 -6.128 23.800 1.00 22.14 209 GLY B C 1
ATOM 8931 O O . GLY B 2 209 ? -3.621 -5.922 22.613 1.00 23.30 209 GLY B O 1
ATOM 8935 N N . PHE B 2 210 ? -3.960 -5.505 24.804 1.00 21.42 210 PHE B N 1
ATOM 8936 C CA . PHE B 2 210 ? -4.932 -4.442 24.569 1.00 24.57 210 PHE B CA 1
ATOM 8937 C C . PHE B 2 210 ? -4.339 -3.341 23.703 1.00 21.38 210 PHE B C 1
ATOM 8938 O O . PHE B 2 210 ? -4.959 -2.899 22.722 1.00 27.98 210 PHE B O 1
ATOM 8955 N N . THR B 2 211 ? -3.165 -2.835 24.098 1.00 22.82 211 THR B N 1
ATOM 8956 C CA . THR B 2 211 ? -2.553 -1.705 23.411 1.00 25.46 211 THR B CA 1
ATOM 8957 C C . THR B 2 211 ? -2.206 -2.064 21.971 1.00 24.97 211 THR B C 1
ATOM 8958 O O . THR B 2 211 ? -2.346 -1.238 21.067 1.00 27.34 211 THR B O 1
ATOM 8969 N N . ARG B 2 212 ? -1.738 -3.291 21.742 1.00 26.62 212 ARG B N 1
ATOM 8970 C CA . ARG B 2 212 ? -1.422 -3.715 20.372 1.00 26.32 212 ARG B CA 1
ATOM 8971 C C . ARG B 2 212 ? -2.679 -3.759 19.512 1.00 28.99 212 ARG B C 1
ATOM 8972 O O . ARG B 2 212 ? -2.675 -3.298 18.362 1.00 27.27 212 ARG B O 1
ATOM 8993 N N . LEU B 2 213 ? -3.762 -4.319 20.043 1.00 28.55 213 LEU B N 1
ATOM 8994 C CA . LEU B 2 213 ? -5.007 -4.416 19.282 1.00 24.42 213 LEU B CA 1
ATOM 8995 C C . LEU B 2 213 ? -5.581 -3.034 18.987 1.00 23.06 213 LEU B C 1
ATOM 8996 O O . LEU B 2 213 ? -6.085 -2.788 17.880 1.00 29.63 213 LEU B O 1
ATOM 9012 N N . ALA B 2 214 ? -5.533 -2.128 19.962 1.00 22.27 214 ALA B N 1
ATOM 9013 C CA . ALA B 2 214 ? -5.994 -0.767 19.744 1.00 23.23 214 ALA B CA 1
ATOM 9014 C C . ALA B 2 214 ? -5.269 -0.100 18.585 1.00 25.45 214 ALA B C 1
ATOM 9015 O O . ALA B 2 214 ? -5.830 0.795 17.940 1.00 26.68 214 ALA B O 1
ATOM 9022 N N . GLY B 2 215 ? -4.023 -0.500 18.321 1.00 25.58 215 GLY B N 1
ATOM 9023 C CA . GLY B 2 215 ? -3.294 0.020 17.177 1.00 29.24 215 GLY B CA 1
ATOM 9024 C C . GLY B 2 215 ? -3.883 -0.352 15.827 1.00 34.38 215 GLY B C 1
ATOM 9025 O O . GLY B 2 215 ? -3.461 0.217 14.812 1.00 30.55 215 GLY B O 1
ATOM 9029 N N . ASP B 2 216 ? -4.815 -1.313 15.794 1.00 27.76 216 ASP B N 1
ATOM 9030 C CA . ASP B 2 216 ? -5.518 -1.591 14.542 1.00 30.43 216 ASP B CA 1
ATOM 9031 C C . ASP B 2 216 ? -6.540 -0.511 14.229 1.00 37.47 216 ASP B C 1
ATOM 9032 O O . ASP B 2 216 ? -6.942 -0.373 13.068 1.00 32.67 216 ASP B O 1
ATOM 9041 N N . PHE B 2 217 ? -6.968 0.248 15.236 1.00 25.74 217 PHE B N 1
ATOM 9042 C CA . PHE B 2 217 ? -7.924 1.341 15.069 1.00 26.91 217 PHE B CA 1
ATOM 9043 C C . PHE B 2 217 ? -7.379 2.581 15.771 1.00 25.99 217 PHE B C 1
ATOM 9044 O O . PHE B 2 217 ? -7.977 3.085 16.723 1.00 27.87 217 PHE B O 1
ATOM 9061 N N . PRO B 2 218 ? -6.247 3.117 15.298 1.00 26.61 218 PRO B N 1
ATOM 9062 C CA . PRO B 2 218 ? -5.585 4.207 16.029 1.00 32.17 218 PRO B CA 1
ATOM 9063 C C . PRO B 2 218 ? -6.384 5.490 16.092 1.00 29.17 218 PRO B C 1
ATOM 9064 O O . PRO B 2 218 ? -6.060 6.350 16.925 1.00 28.70 218 PRO B O 1
ATOM 9075 N N . GLN B 2 219 ? -7.393 5.659 15.244 1.00 27.31 219 GLN B N 1
ATOM 9076 C CA . GLN B 2 219 ? -8.222 6.853 15.279 1.00 27.71 219 GLN B CA 1
ATOM 9077 C C . GLN B 2 219 ? -9.307 6.787 16.352 1.00 29.02 219 GLN B C 1
ATOM 9078 O O . GLN B 2 219 ? -9.998 7.788 16.568 1.00 32.32 219 GLN B O 1
ATOM 9092 N N . LEU B 2 220 ? -9.445 5.662 17.039 1.00 25.22 220 LEU B N 1
ATOM 9093 C CA . LEU B 2 220 ? -10.509 5.458 18.004 1.00 24.67 220 LEU B CA 1
ATOM 9094 C C . LEU B 2 220 ? -9.966 5.541 19.426 1.00 26.43 220 LEU B C 1
ATOM 9095 O O . LEU B 2 220 ? -8.907 4.977 19.726 1.00 28.98 220 LEU B O 1
ATOM 9111 N N . ASN B 2 221 ? -10.706 6.226 20.285 1.00 26.52 221 ASN B N 1
ATOM 9112 C CA . ASN B 2 221 ? -10.553 6.045 21.731 1.00 23.64 221 ASN B CA 1
ATOM 9113 C C . ASN B 2 221 ? -11.070 4.669 22.121 1.00 23.62 221 ASN B C 1
ATOM 9114 O O . ASN B 2 221 ? -11.884 4.058 21.414 1.00 23.29 221 ASN B O 1
ATOM 9125 N N . TRP B 2 222 ? -10.587 4.151 23.257 1.00 22.25 222 TRP B N 1
ATOM 9126 C CA . TRP B 2 222 ? -10.928 2.786 23.602 1.00 20.48 222 TRP B CA 1
ATOM 9127 C C . TRP B 2 222 ? -11.124 2.596 25.101 1.00 20.08 222 TRP B C 1
ATOM 9128 O O . TRP B 2 222 ? -10.664 3.391 25.929 1.00 20.83 222 TRP B O 1
ATOM 9149 N N . VAL B 2 223 ? -11.884 1.544 25.412 1.00 19.91 223 VAL B N 1
ATOM 9150 C CA . VAL B 2 223 ? -12.225 1.104 26.760 1.00 18.75 223 VAL B CA 1
ATOM 9151 C C . VAL B 2 223 ? -11.840 -0.364 26.881 1.00 21.22 223 VAL B C 1
ATOM 9152 O O . VAL B 2 223 ? -11.795 -1.088 25.878 1.00 20.05 223 VAL B O 1
ATOM 9165 N N . ARG B 2 224 ? -11.564 -0.823 28.110 1.00 18.71 224 ARG B N 1
ATOM 9166 C CA A ARG B 2 224 ? -11.032 -2.163 28.305 0.65 21.10 224 ARG B CA 1
ATOM 9167 C CA B ARG B 2 224 ? -11.060 -2.174 28.293 0.35 20.64 224 ARG B CA 1
ATOM 9168 C C . ARG B 2 224 ? -11.456 -2.730 29.657 1.00 18.68 224 ARG B C 1
ATOM 9169 O O . ARG B 2 224 ? -11.733 -1.998 30.605 1.00 17.97 224 ARG B O 1
ATOM 9210 N N . GLU B 2 225 ? -11.464 -4.051 29.732 1.00 19.92 225 GLU B N 1
ATOM 9211 C CA . GLU B 2 225 ? -11.716 -4.789 30.949 1.00 21.73 225 GLU B CA 1
ATOM 9212 C C . GLU B 2 225 ? -10.430 -4.912 31.774 1.00 24.40 225 GLU B C 1
ATOM 9213 O O . GLU B 2 225 ? -9.327 -5.008 31.236 1.00 21.02 225 GLU B O 1
ATOM 9225 N N . GLU B 2 226 ? -10.579 -4.916 33.109 1.00 19.79 226 GLU B N 1
ATOM 9226 C CA A GLU B 2 226 ? -9.438 -5.041 34.022 0.38 21.36 226 GLU B CA 1
ATOM 9227 C CA B GLU B 2 226 ? -9.415 -5.072 33.991 0.62 20.82 226 GLU B CA 1
ATOM 9228 C C . GLU B 2 226 ? -9.697 -6.218 34.952 1.00 20.36 226 GLU B C 1
ATOM 9229 O O . GLU B 2 226 ? -10.470 -6.084 35.902 1.00 18.73 226 GLU B O 1
ATOM 9252 N N . TRP B 2 227 ? -9.064 -7.361 34.669 1.00 21.63 227 TRP B N 1
ATOM 9253 C CA . TRP B 2 227 ? -9.322 -8.589 35.410 1.00 24.65 227 TRP B CA 1
ATOM 9254 C C . TRP B 2 227 ? -8.382 -8.782 36.594 1.00 17.72 227 TRP B C 1
ATOM 9255 O O . TRP B 2 227 ? -8.641 -9.660 37.430 1.00 20.44 227 TRP B O 1
ATOM 9276 N N . PHE B 2 228 ? -7.340 -7.977 36.705 1.00 19.24 228 PHE B N 1
ATOM 9277 C CA . PHE B 2 228 ? -6.287 -8.195 37.698 1.00 22.08 228 PHE B CA 1
ATOM 9278 C C . PHE B 2 228 ? -5.977 -6.906 38.452 1.00 23.60 228 PHE B C 1
ATOM 9279 O O . PHE B 2 228 ? -6.013 -5.808 37.888 1.00 26.49 228 PHE B O 1
ATOM 9296 N N . GLY B 2 229 ? -5.620 -7.051 39.731 1.00 24.27 229 GLY B N 1
ATOM 9297 C CA . GLY B 2 229 ? -5.290 -5.890 40.538 1.00 23.93 229 GLY B CA 1
ATOM 9298 C C . GLY B 2 229 ? -3.869 -5.395 40.357 1.00 27.31 229 GLY B C 1
ATOM 9299 O O . GLY B 2 229 ? -3.568 -4.251 40.729 1.00 26.19 229 GLY B O 1
ATOM 9303 N N . GLN B 2 230 ? -2.991 -6.224 39.793 1.00 27.37 230 GLN B N 1
ATOM 9304 C CA . GLN B 2 230 ? -1.577 -5.871 39.704 1.00 28.15 230 GLN B CA 1
ATOM 9305 C C . GLN B 2 230 ? -1.401 -4.537 38.993 1.00 30.49 230 GLN B C 1
ATOM 9306 O O . GLN B 2 230 ? -1.908 -4.336 37.888 1.00 32.84 230 GLN B O 1
ATOM 9320 N N . GLY B 2 231 ? -0.675 -3.6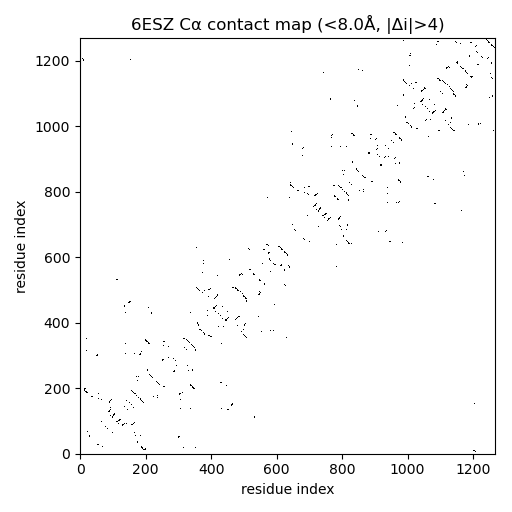24 39.638 1.00 38.89 231 GLY B N 1
ATOM 9321 C CA . GLY B 2 231 ? -0.421 -2.321 39.057 1.00 53.42 231 GLY B CA 1
ATOM 9322 C C . GLY B 2 231 ? -1.631 -1.436 38.873 1.00 61.38 231 GLY B C 1
ATOM 9323 O O . GLY B 2 231 ? -1.544 -0.436 38.155 1.00 45.90 231 GLY B O 1
ATOM 9327 N N . ARG B 2 232 ? -2.787 -1.774 39.517 1.00 37.95 232 ARG B N 1
ATOM 9328 C CA . ARG B 2 232 ? -3.955 -0.911 39.515 1.00 37.84 232 ARG B CA 1
ATOM 9329 C C . ARG B 2 232 ? -4.041 -0.142 40.831 1.00 40.09 232 ARG B C 1
ATOM 9330 O O . ARG B 2 232 ? -3.553 -0.602 41.872 1.00 34.99 232 ARG B O 1
ATOM 9351 N N . PRO B 2 233 ? -4.641 1.046 40.836 1.00 39.79 233 PRO B N 1
ATOM 9352 C CA . PRO B 2 233 ? -4.743 1.802 42.094 1.00 59.77 233 PRO B CA 1
ATOM 9353 C C . PRO B 2 233 ? -5.481 0.999 43.161 1.00 51.41 233 PRO B C 1
ATOM 9354 O O . PRO B 2 233 ? -6.588 0.502 42.936 1.00 41.02 233 PRO B O 1
ATOM 9365 N N . ASP B 2 234 ? -4.842 0.860 44.318 1.00 42.49 234 ASP B N 1
ATOM 9366 C CA . ASP B 2 234 ? -5.355 0.112 45.461 1.00 52.47 234 ASP B CA 1
ATOM 9367 C C . ASP B 2 234 ? -5.453 -1.378 45.184 1.00 40.30 234 ASP B C 1
ATOM 9368 O O . ASP B 2 234 ? -6.001 -2.123 46.015 1.00 37.76 234 ASP B O 1
ATOM 9377 N N . GLY B 2 235 ? -4.940 -1.840 44.046 1.00 31.26 235 GLY B N 1
ATOM 9378 C CA . GLY B 2 235 ? -5.149 -3.208 43.637 1.00 29.74 235 GLY B CA 1
ATOM 9379 C C . GLY B 2 235 ? -6.585 -3.552 43.321 1.00 28.22 235 GLY B C 1
ATOM 9380 O O . GLY B 2 235 ? -6.916 -4.739 43.195 1.00 26.61 235 GLY B O 1
ATOM 9384 N N . ARG B 2 236 ? -7.451 -2.553 43.156 1.00 29.91 236 ARG B N 1
ATOM 9385 C CA . ARG B 2 236 ? -8.864 -2.792 42.885 1.00 24.89 236 ARG B CA 1
ATOM 9386 C C . ARG B 2 236 ? -9.120 -2.977 41.397 1.00 24.06 236 ARG B C 1
ATOM 9387 O O . ARG B 2 236 ? -8.599 -2.234 40.556 1.00 25.08 236 ARG B O 1
ATOM 9408 N N . CYS B 2 237 ? -9.955 -3.958 41.067 1.00 21.93 237 CYS B N 1
ATOM 9409 C CA . CYS B 2 237 ? -10.368 -4.123 39.681 1.00 19.69 237 CYS B CA 1
ATOM 9410 C C . CYS B 2 237 ? -11.763 -4.723 39.640 1.00 19.69 237 CYS B C 1
ATOM 9411 O O . CYS B 2 237 ? -12.205 -5.398 40.583 1.00 21.68 237 CYS B O 1
ATOM 9419 N N . LEU B 2 238 ? -12.467 -4.462 38.535 1.00 19.90 238 LEU B N 1
ATOM 9420 C CA . LEU B 2 238 ? -13.869 -4.839 38.423 1.00 20.34 238 LEU B CA 1
ATOM 9421 C C . LEU B 2 238 ? -14.123 -5.816 37.290 1.00 23.94 238 LEU B C 1
ATOM 9422 O O . LEU B 2 238 ? -15.290 -6.059 36.940 1.00 18.98 238 LEU B O 1
ATOM 9438 N N . GLY B 2 239 ? -13.069 -6.395 36.707 1.00 18.61 239 GLY B N 1
ATOM 9439 C CA . GLY B 2 239 ? -13.242 -7.317 35.618 1.00 16.88 239 GLY B CA 1
ATOM 9440 C C . GLY B 2 239 ? -13.911 -6.620 34.450 1.00 21.89 239 GLY B C 1
ATOM 9441 O O . GLY B 2 239 ? -13.638 -5.451 34.174 1.00 23.39 239 GLY B O 1
ATOM 9445 N N . PRO B 2 240 ? -14.799 -7.313 33.737 1.00 21.32 240 PRO B N 1
ATOM 9446 C CA A PRO B 2 240 ? -15.519 -6.649 32.638 0.55 22.55 240 PRO B CA 1
ATOM 9447 C CA B PRO B 2 240 ? -15.514 -6.643 32.639 0.45 23.02 240 PRO B CA 1
ATOM 9448 C C . PRO B 2 240 ? -16.422 -5.516 33.104 1.00 25.41 240 PRO B C 1
ATOM 9449 O O . PRO B 2 240 ? -16.795 -4.661 32.290 1.00 21.33 240 PRO B O 1
ATOM 9470 N N . PHE B 2 241 ? -16.786 -5.470 34.388 1.00 19.54 241 PHE B N 1
ATOM 9471 C CA . PHE B 2 241 ? -17.608 -4.375 34.868 1.00 18.19 241 PHE B CA 1
ATOM 9472 C C . PHE B 2 241 ? -16.869 -3.040 34.859 1.00 19.29 241 PHE B C 1
ATOM 9473 O O . PHE B 2 241 ? -17.510 -1.993 34.982 1.00 19.50 241 PHE B O 1
ATOM 9490 N N . GLU B 2 242 ? -15.535 -3.052 34.710 1.00 20.36 242 GLU B N 1
ATOM 9491 C CA . GLU B 2 242 ? -14.769 -1.830 34.541 1.00 20.32 242 GLU B CA 1
ATOM 9492 C C . GLU B 2 242 ? -15.255 -1.016 33.345 1.00 24.47 242 GLU B C 1
ATOM 9493 O O . GLU B 2 242 ? -15.051 0.201 33.307 1.00 19.19 242 GLU B O 1
ATOM 9505 N N . LEU B 2 243 ? -15.912 -1.666 32.384 1.00 20.84 243 LEU B N 1
ATOM 9506 C CA . LEU B 2 243 ? -16.308 -1.000 31.151 1.00 20.27 243 LEU B CA 1
ATOM 9507 C C . LEU B 2 243 ? -17.344 0.087 31.390 1.00 21.92 243 LEU B C 1
ATOM 9508 O O . LEU B 2 243 ? -17.410 1.058 30.622 1.00 26.05 243 LEU B O 1
ATOM 9524 N N . ALA B 2 244 ? -18.137 -0.040 32.451 1.00 19.45 24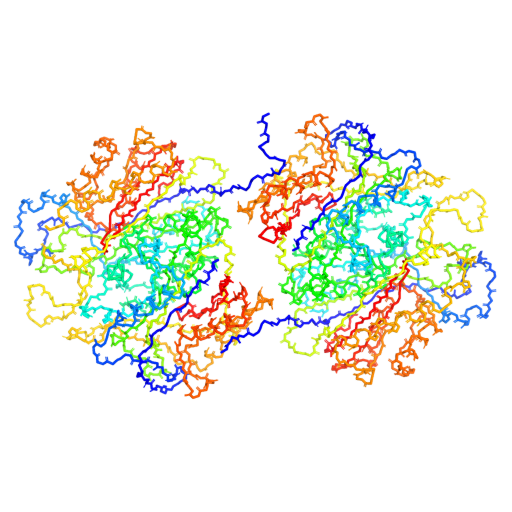4 ALA B N 1
ATOM 9525 C CA . ALA B 2 244 ? -19.256 0.868 32.654 1.00 19.25 244 ALA B CA 1
ATOM 9526 C C . ALA B 2 244 ? -18.792 2.306 32.834 1.00 24.74 244 ALA B C 1
ATOM 9527 O O . ALA B 2 244 ? -19.285 3.217 32.156 1.00 22.72 244 ALA B O 1
ATOM 9534 N N . SER B 2 245 ? -17.844 2.543 33.753 1.00 21.80 245 SER B N 1
ATOM 9535 C CA . SER B 2 245 ? -17.405 3.913 33.988 1.00 23.83 245 SER B CA 1
ATOM 9536 C C . SER B 2 245 ? -16.743 4.502 32.748 1.00 21.24 245 SER B C 1
ATOM 9537 O O . SER B 2 245 ? -16.882 5.694 32.470 1.00 22.70 245 SER B O 1
ATOM 9545 N N . GLN B 2 246 ? -15.996 3.678 32.006 1.00 22.41 246 GLN B N 1
ATOM 9546 C CA . GLN B 2 246 ? -15.300 4.144 30.816 1.00 24.40 246 GLN B CA 1
ATOM 9547 C C . GLN B 2 246 ? -16.281 4.525 29.711 1.00 23.26 246 GLN B C 1
ATOM 9548 O O . GLN B 2 246 ? -16.086 5.537 29.016 1.00 21.86 246 GLN B O 1
ATOM 9562 N N . LEU B 2 247 ? -17.325 3.714 29.523 1.00 23.04 247 LEU B N 1
ATOM 9563 C CA . LEU B 2 247 ? -18.335 4.026 28.513 1.00 23.00 247 LEU B CA 1
ATOM 9564 C C . LEU B 2 247 ? -19.077 5.301 28.872 1.00 26.39 247 LEU B C 1
ATOM 9565 O O . LEU B 2 247 ? -19.293 6.167 28.019 1.00 27.38 247 LEU B O 1
ATOM 9581 N N . ARG B 2 248 ? -19.446 5.455 30.142 1.00 28.36 248 ARG B N 1
ATOM 9582 C CA . ARG B 2 248 ? -20.151 6.662 30.561 1.00 24.62 248 ARG B CA 1
ATOM 9583 C C . ARG B 2 248 ? -19.284 7.904 30.426 1.00 29.12 248 ARG B C 1
ATOM 9584 O O . ARG B 2 248 ? -19.800 8.984 30.118 1.00 29.62 248 ARG B O 1
ATOM 9605 N N . ALA B 2 249 ? -17.971 7.786 30.662 1.00 32.28 249 ALA B N 1
ATOM 9606 C CA . ALA B 2 249 ? -17.082 8.918 30.422 1.00 32.28 249 ALA B CA 1
ATOM 9607 C C . ALA B 2 249 ? -17.045 9.251 28.937 1.00 30.80 249 ALA B C 1
ATOM 9608 O O . ALA B 2 249 ? -17.090 10.425 28.554 1.00 31.03 249 ALA B O 1
ATOM 9615 N N . ALA B 2 250 ? -16.981 8.224 28.087 1.00 25.54 250 ALA B N 1
ATOM 9616 C CA . ALA B 2 250 ? -17.020 8.455 26.648 1.00 24.68 250 ALA B CA 1
ATOM 9617 C C . ALA B 2 250 ? -18.305 9.164 26.242 1.00 31.02 250 ALA B C 1
ATOM 9618 O O . ALA B 2 250 ? -18.288 10.048 25.376 1.00 31.44 250 ALA B O 1
ATOM 9625 N N . GLN B 2 251 ? -19.434 8.793 26.853 1.00 29.85 251 GLN B N 1
ATOM 9626 C CA . GLN B 2 251 ? -20.693 9.478 26.568 1.00 33.67 251 GLN B CA 1
ATOM 9627 C C . GLN B 2 251 ? -20.650 10.930 27.025 1.00 31.42 251 GLN B C 1
ATOM 9628 O O . GLN B 2 251 ? -21.114 11.827 26.311 1.00 36.57 251 GLN B O 1
ATOM 9642 N N . ARG B 2 252 ? -20.121 11.179 28.222 1.00 31.59 252 ARG B N 1
ATOM 9643 C CA . ARG B 2 252 ? -20.011 12.551 28.712 1.00 34.67 252 ARG B CA 1
ATOM 9644 C C . ARG B 2 252 ? -19.215 13.419 27.744 1.00 35.90 252 ARG B C 1
ATOM 9645 O O . ARG B 2 252 ? -19.571 14.578 27.500 1.00 38.92 252 ARG B O 1
ATOM 9666 N N . ASP B 2 253 ? -18.118 12.886 27.212 1.00 34.33 253 ASP B N 1
ATOM 9667 C CA . ASP B 2 253 ? -17.274 13.613 26.267 1.00 39.89 253 ASP B CA 1
ATOM 9668 C C . ASP B 2 253 ? -17.846 13.640 24.855 1.00 50.87 253 ASP B C 1
ATOM 9669 O O . ASP B 2 253 ? -17.208 14.202 23.957 1.00 42.15 253 ASP B O 1
ATOM 9678 N N . ARG B 2 254 ? -19.021 13.045 24.636 1.00 42.00 254 ARG B N 1
ATOM 9679 C CA . ARG B 2 254 ? -19.724 13.131 23.362 1.00 36.76 254 ARG B CA 1
ATOM 9680 C C . ARG B 2 254 ? -18.949 12.451 22.230 1.00 36.24 254 ARG B C 1
ATOM 9681 O O . ARG B 2 254 ? -19.013 12.876 21.076 1.00 39.54 254 ARG B O 1
ATOM 9702 N N . LEU B 2 255 ? -18.215 11.392 22.542 1.00 32.94 255 LEU B N 1
ATOM 9703 C CA . LEU B 2 255 ? -17.688 10.528 21.502 1.00 37.46 255 LEU B CA 1
ATOM 9704 C C . LEU B 2 255 ? -18.830 9.800 20.792 1.00 36.03 255 LEU B C 1
ATOM 9705 O O . LEU B 2 255 ? -19.775 9.326 21.426 1.00 37.67 255 LEU B O 1
ATOM 9721 N N . ASP B 2 256 ? -18.734 9.708 19.473 1.00 40.98 256 ASP B N 1
ATOM 9722 C CA . ASP B 2 256 ? -19.717 8.982 18.675 1.00 43.14 256 ASP B CA 1
ATOM 9723 C C . ASP B 2 256 ? -19.272 7.559 18.343 1.00 51.38 256 ASP B C 1
ATOM 9724 O O . ASP B 2 256 ? -20.084 6.776 17.835 1.00 39.13 256 ASP B O 1
ATOM 9733 N N . GLU B 2 257 ? -17.994 7.234 18.544 1.00 32.35 257 GLU B N 1
ATOM 9734 C CA . GLU B 2 257 ? -17.452 5.925 18.209 1.00 31.04 257 GLU B CA 1
ATOM 9735 C C . GLU B 2 257 ? -16.356 5.578 19.210 1.00 27.71 257 GLU B C 1
ATOM 9736 O O . GLU B 2 257 ? -15.773 6.459 19.840 1.00 27.58 257 GLU B O 1
ATOM 9748 N N . LEU B 2 258 ? -16.094 4.284 19.366 1.00 25.64 258 LEU B N 1
ATOM 9749 C CA . LEU B 2 258 ? -15.035 3.830 20.256 1.00 23.58 258 LEU B CA 1
ATOM 9750 C C . LEU B 2 258 ? -14.776 2.347 20.024 1.00 22.76 258 LEU B C 1
ATOM 9751 O O . LEU B 2 258 ? -15.548 1.652 19.356 1.00 25.99 258 LEU B O 1
ATOM 9767 N N . LEU B 2 259 ? -13.632 1.894 20.524 1.00 21.53 259 LEU B N 1
ATOM 9768 C CA . LEU B 2 259 ? -13.221 0.500 20.481 1.00 20.66 259 LEU B CA 1
ATOM 9769 C C . LEU B 2 259 ? -13.319 -0.093 21.883 1.00 21.40 259 LEU B C 1
ATOM 9770 O O . LEU B 2 259 ? -12.840 0.508 22.845 1.00 21.10 259 LEU B O 1
ATOM 9786 N N . LEU B 2 260 ? -13.942 -1.268 21.992 1.00 19.39 260 LEU B N 1
ATOM 9787 C CA . LEU B 2 260 ? -14.101 -1.961 23.268 1.00 18.76 260 LEU B CA 1
ATOM 9788 C C . LEU B 2 260 ? -13.290 -3.253 23.229 1.00 20.42 260 LEU B C 1
ATOM 9789 O O . LEU B 2 260 ? -13.469 -4.071 22.321 1.00 19.21 260 LEU B O 1
ATOM 9805 N N . ILE B 2 261 ? -12.399 -3.440 24.220 1.00 18.21 261 ILE B N 1
ATOM 9806 C CA . ILE B 2 261 ? -11.509 -4.589 24.217 1.00 19.02 261 ILE B CA 1
ATOM 9807 C C . ILE B 2 261 ? -11.743 -5.437 25.462 1.00 17.67 261 ILE B C 1
ATOM 9808 O O . ILE B 2 261 ? -11.700 -4.927 26.596 1.00 18.72 261 ILE B O 1
ATOM 9824 N N . SER B 2 262 ? -11.947 -6.734 25.245 1.00 18.22 262 SER B N 1
ATOM 9825 C CA . SER B 2 262 ? -12.134 -7.732 26.289 1.00 19.37 262 SER B CA 1
ATOM 9826 C C . SER B 2 262 ? -10.888 -8.607 26.407 1.00 19.26 262 SER B C 1
ATOM 9827 O O . SER B 2 262 ? -10.117 -8.761 25.464 1.00 17.61 262 SER B O 1
ATOM 9835 N N . PHE B 2 263 ? -10.708 -9.187 27.596 1.00 17.64 263 PHE B N 1
ATOM 9836 C CA . PHE B 2 263 ? -9.747 -10.246 27.827 1.00 15.80 263 PHE B CA 1
ATOM 9837 C C . PHE B 2 263 ? -10.509 -11.552 27.972 1.00 19.11 263 PHE B C 1
ATOM 9838 O O . PHE B 2 263 ? -11.429 -11.646 28.800 1.00 20.13 263 PHE B O 1
ATOM 9855 N N . ASP B 2 264 ? -10.123 -12.567 27.185 1.00 16.30 264 ASP B N 1
ATOM 9856 C CA . ASP B 2 264 ? -10.719 -13.893 27.257 1.00 17.29 264 ASP B CA 1
ATOM 9857 C C . ASP B 2 264 ? -9.773 -14.819 28.015 1.00 21.99 264 ASP B C 1
ATOM 9858 O O . ASP B 2 264 ? -8.783 -15.301 27.432 1.00 19.92 264 ASP B O 1
ATOM 9867 N N . PRO B 2 265 ? -10.009 -15.085 29.312 1.00 20.27 265 PRO B N 1
ATOM 9868 C CA . PRO B 2 265 ? -9.074 -15.923 30.068 1.00 20.47 265 PRO B CA 1
ATOM 9869 C C . PRO B 2 265 ? -9.071 -17.387 29.642 1.00 19.11 265 PRO B C 1
ATOM 9870 O O . PRO B 2 265 ? -8.134 -18.114 29.991 1.00 21.42 265 PRO B O 1
ATOM 9881 N N . PHE B 2 266 ? -10.077 -17.840 28.906 1.00 17.61 266 PHE B N 1
ATOM 9882 C CA . PHE B 2 266 ? -10.108 -19.227 28.448 1.00 17.45 266 PHE B CA 1
ATOM 9883 C C . PHE B 2 266 ? -9.245 -19.418 27.215 1.00 20.84 266 PHE B C 1
ATOM 9884 O O . PHE B 2 266 ? -8.503 -20.408 27.110 1.00 25.21 266 PHE B O 1
ATOM 9901 N N . GLY B 2 267 ? -9.324 -18.492 26.274 1.00 19.00 267 GLY B N 1
ATOM 9902 C CA . GLY B 2 267 ? -8.492 -18.557 25.085 1.00 18.55 267 GLY B CA 1
ATOM 9903 C C . GLY B 2 267 ? -7.127 -17.911 25.255 1.00 18.52 267 GLY B C 1
ATOM 9904 O O . GLY B 2 267 ? -6.254 -18.106 24.404 1.00 20.58 267 GLY B O 1
ATOM 9908 N N . MET B 2 268 ? -6.946 -17.152 26.312 1.00 18.68 268 MET B N 1
ATOM 9909 C CA . MET B 2 268 ? -5.728 -16.369 26.546 1.00 22.07 268 MET B CA 1
ATOM 9910 C C . MET B 2 268 ? -5.452 -15.499 25.327 1.00 19.54 268 MET B C 1
ATOM 9911 O O . MET B 2 268 ? -4.395 -15.545 24.714 1.00 20.84 268 MET B O 1
ATOM 9925 N N . VAL B 2 269 ? -6.466 -14.716 24.965 1.00 18.78 269 VAL B N 1
ATOM 9926 C CA . VAL B 2 269 ? -6.398 -13.754 23.878 1.00 20.19 269 VAL B CA 1
ATOM 9927 C C . VAL B 2 269 ? -7.120 -12.495 24.332 1.00 18.75 269 VAL B C 1
ATOM 9928 O O . VAL B 2 269 ? -7.827 -12.483 25.354 1.00 18.46 269 VAL B O 1
ATOM 9941 N N . VAL B 2 270 ? -6.929 -11.422 23.569 1.00 18.58 270 VAL B N 1
ATOM 9942 C CA . VAL B 2 270 ? -7.746 -10.224 23.711 1.00 18.13 270 VAL B CA 1
ATOM 9943 C C . VAL B 2 270 ? -8.601 -10.091 22.451 1.00 20.05 270 VAL B C 1
ATOM 9944 O O . VAL B 2 270 ? -8.193 -10.488 21.360 1.00 21.91 270 VAL B O 1
ATOM 9957 N N . GLU B 2 271 ? -9.779 -9.513 22.618 1.00 18.87 271 GLU B N 1
ATOM 9958 C CA . GLU B 2 271 ? -10.748 -9.396 21.534 1.00 21.73 271 GLU B CA 1
ATOM 9959 C C . GLU B 2 271 ? -11.371 -8.013 21.589 1.00 21.16 271 GLU B C 1
ATOM 9960 O O . GLU B 2 271 ? -11.755 -7.548 22.664 1.00 20.43 271 GLU B O 1
ATOM 9972 N N . GLY B 2 272 ? -11.433 -7.355 20.429 1.00 18.85 272 GLY B N 1
ATOM 9973 C CA . GLY B 2 272 ? -11.937 -6.003 20.354 1.00 20.73 272 GLY B CA 1
ATOM 9974 C C . GLY B 2 272 ? -13.061 -5.878 19.343 1.00 20.54 272 GLY B C 1
ATOM 9975 O O . GLY B 2 272 ? -13.086 -6.561 18.319 1.00 20.71 272 GLY B O 1
ATOM 9979 N N . VAL B 2 273 ? -13.980 -4.968 19.634 1.00 18.73 273 VAL B N 1
ATOM 9980 C CA . VAL B 2 273 ? -15.107 -4.676 18.754 1.00 19.25 273 VAL B CA 1
ATOM 9981 C C . VAL B 2 273 ? -15.300 -3.170 18.675 1.00 16.90 273 VAL B C 1
ATOM 9982 O O . VAL B 2 273 ? -15.203 -2.479 19.675 1.00 17.66 273 VAL B O 1
ATOM 9995 N N . THR B 2 274 ? -15.558 -2.651 17.472 1.00 19.67 274 THR B N 1
ATOM 9996 C CA . THR B 2 274 ? -15.810 -1.225 17.299 1.00 19.53 274 THR B CA 1
ATOM 9997 C C . THR B 2 274 ? -17.303 -0.947 17.456 1.00 22.46 274 THR B C 1
ATOM 9998 O O . THR B 2 274 ? -18.151 -1.734 16.999 1.00 21.70 274 THR B O 1
ATOM 10009 N N . LEU B 2 275 ? -17.613 0.187 18.086 1.00 19.61 275 LEU B N 1
ATOM 10010 C CA . LEU B 2 275 ? -18.966 0.533 18.472 1.00 24.03 275 LEU B CA 1
ATOM 10011 C C . LEU B 2 275 ? -19.259 1.990 18.144 1.00 25.58 275 LEU B C 1
ATOM 10012 O O . LEU B 2 275 ? -18.355 2.821 18.044 1.00 25.21 275 LEU B O 1
ATOM 10028 N N . GLU B 2 276 ? -20.542 2.292 17.991 1.00 22.22 276 GLU B N 1
ATOM 10029 C CA . GLU B 2 276 ? -21.037 3.657 17.985 1.00 26.51 276 GLU B CA 1
ATOM 10030 C C . GLU B 2 276 ? -21.665 3.954 19.343 1.00 25.08 276 GLU B C 1
ATOM 10031 O O . GLU B 2 276 ? -22.059 3.038 20.076 1.00 27.00 276 GLU B O 1
ATOM 10043 N N . LEU B 2 277 ? -21.714 5.237 19.698 1.00 30.82 277 LEU B N 1
ATOM 10044 C CA . LEU B 2 277 ? -22.332 5.656 20.944 1.00 44.03 277 LEU B CA 1
ATOM 10045 C C . LEU B 2 277 ? -23.483 6.629 20.750 1.00 42.60 277 LEU B C 1
ATOM 10046 O O . LEU B 2 277 ? -23.647 7.244 19.692 1.00 53.11 277 LEU B O 1
ATOM 10062 N N . ALA B 2 278 ? -24.255 6.770 21.826 1.00 46.63 278 ALA B N 1
ATOM 10063 C CA . ALA B 2 278 ? -25.371 7.698 21.911 1.00 58.31 278 ALA B CA 1
ATOM 10064 C C . ALA B 2 278 ? -24.930 8.904 22.729 1.00 64.71 278 ALA B C 1
ATOM 10065 O O . ALA B 2 278 ? -24.156 8.764 23.685 1.00 55.65 278 ALA B O 1
ATOM 10072 N N . GLY B 2 279 ? -25.419 10.080 22.346 1.00 67.09 279 GLY B N 1
ATOM 10073 C CA . GLY B 2 279 ? -25.086 11.320 23.026 1.00 82.39 279 GLY B CA 1
ATOM 10074 C C . GLY B 2 279 ? -25.067 11.243 24.542 1.00 89.97 279 GLY B C 1
ATOM 10075 O O . GLY B 2 279 ? -25.694 10.372 25.147 1.00 89.36 279 GLY B O 1
ATOM 10079 N N . LEU C 1 12 ? -12.114 6.735 33.468 1.00 83.79 -5 LEU C N 1
ATOM 10080 C CA . LEU C 1 12 ? -11.845 7.364 32.147 1.00 49.61 -5 LEU C CA 1
ATOM 10081 C C . LEU C 1 12 ? -11.413 6.296 31.140 1.00 55.21 -5 LEU C C 1
ATOM 10082 O O . LEU C 1 12 ? -10.961 5.212 31.498 1.00 61.50 -5 LEU C O 1
ATOM 10089 N N . TYR C 1 13 ? -11.565 6.624 29.875 1.00 54.21 -4 TYR C N 1
ATOM 10090 C CA . TYR C 1 13 ? -11.180 5.761 28.775 1.00 38.30 -4 TYR C CA 1
ATOM 10091 C C . TYR C 1 13 ? -9.781 6.121 28.293 1.00 36.21 -4 TYR C C 1
ATOM 10092 O O . TYR C 1 13 ? -9.147 7.048 28.778 1.00 41.94 -4 TYR C O 1
ATOM 10110 N N . PHE C 1 14 ? -9.304 5.383 27.300 1.00 34.88 -3 PHE C N 1
ATOM 10111 C CA . PHE C 1 14 ? -7.974 5.570 26.752 1.00 34.22 -3 PHE C CA 1
ATOM 10112 C C . PHE C 1 14 ? -8.039 6.288 25.411 1.00 33.04 -3 PHE C C 1
ATOM 10113 O O . PHE C 1 14 ? -8.889 5.989 24.568 1.00 32.31 -3 PHE C O 1
ATOM 10130 N N . GLN C 1 15 ? -7.141 7.252 25.232 1.00 33.07 -2 GLN C N 1
ATOM 10131 C CA A GLN C 1 15 ? -7.068 7.994 23.977 0.54 33.21 -2 GLN C CA 1
ATOM 10132 C CA B GLN C 1 15 ? -7.071 7.992 23.977 0.46 33.87 -2 GLN C CA 1
ATOM 10133 C C . GLN C 1 15 ? -6.406 7.150 22.900 1.00 32.02 -2 GLN C C 1
ATOM 10134 O O . GLN C 1 15 ? -5.418 6.454 23.150 1.00 30.81 -2 GLN C O 1
ATOM 10161 N N . GLY C 1 16 ? -6.944 7.224 21.689 1.00 31.32 -1 GLY C N 1
ATOM 10162 C CA . GLY C 1 16 ? -6.254 6.648 20.555 1.00 37.55 -1 GLY C CA 1
ATOM 10163 C C . GLY C 1 16 ? -4.993 7.429 20.228 1.00 33.73 -1 GLY C C 1
ATOM 10164 O O . GLY C 1 16 ? -4.863 8.607 20.555 1.00 30.13 -1 GLY C O 1
ATOM 10168 N N . HIS C 1 17 ? -4.039 6.744 19.606 1.00 27.49 0 HIS C N 1
ATOM 10169 C CA . HIS C 1 17 ? -2.757 7.362 19.281 1.00 28.93 0 HIS C CA 1
ATOM 10170 C C . HIS C 1 17 ? -2.304 6.925 17.900 1.00 26.03 0 HIS C C 1
ATOM 10171 O O . HIS C 1 17 ? -2.296 5.727 17.593 1.00 33.52 0 HIS C O 1
ATOM 10185 N N . MET C 1 18 ? -1.918 7.892 17.081 1.00 34.11 1 MET C N 1
ATOM 10186 C CA . MET C 1 18 ? -1.289 7.583 15.803 1.00 34.09 1 MET C CA 1
ATOM 10187 C C . MET C 1 18 ? 0.003 6.815 16.044 1.00 30.94 1 MET C C 1
ATOM 10188 O O . MET C 1 18 ? 0.709 7.057 17.026 1.00 27.27 1 MET C O 1
ATOM 10202 N N . HIS C 1 19 ? 0.305 5.870 15.161 1.00 28.79 2 HIS C N 1
ATOM 10203 C CA . HIS C 1 19 ? 1.568 5.142 15.252 1.00 31.27 2 HIS C CA 1
ATOM 10204 C C . HIS C 1 19 ? 2.747 6.070 14.969 1.00 33.87 2 HIS C C 1
ATOM 10205 O O . HIS C 1 19 ? 2.639 7.049 14.234 1.00 29.52 2 HIS C O 1
ATOM 10219 N N . LYS C 1 20 ? 3.886 5.774 15.601 1.00 32.83 3 LYS C N 1
ATOM 10220 C CA . LYS C 1 20 ? 5.104 6.510 15.316 1.00 24.56 3 LYS C CA 1
ATOM 10221 C C . LYS C 1 20 ? 5.705 6.036 14.001 1.00 26.66 3 LYS C C 1
ATOM 10222 O O . LYS C 1 20 ? 5.651 4.846 13.663 1.00 29.61 3 LYS C O 1
ATOM 10241 N N . VAL C 1 21 ? 6.299 6.971 13.261 1.00 26.14 4 VAL C N 1
ATOM 10242 C CA . VAL C 1 21 ? 6.832 6.689 11.935 1.00 23.56 4 VAL C CA 1
ATOM 10243 C C . VAL C 1 21 ? 8.344 6.623 12.042 1.00 24.43 4 VAL C C 1
ATOM 10244 O O . VAL C 1 21 ? 8.995 7.617 12.381 1.00 26.74 4 VAL C O 1
ATOM 10257 N N . LYS C 1 22 ? 8.900 5.444 11.777 1.00 27.52 5 LYS C N 1
ATOM 10258 C CA . LYS C 1 22 ? 10.349 5.236 11.833 1.00 33.61 5 LYS C CA 1
ATOM 10259 C C . LYS C 1 22 ? 10.920 5.309 10.420 1.00 31.81 5 LYS C C 1
ATOM 10260 O O . LYS C 1 22 ? 10.450 4.603 9.520 1.00 24.20 5 LYS C O 1
ATOM 10279 N N . LEU C 1 23 ? 11.901 6.189 10.230 1.00 27.80 6 LEU C N 1
ATOM 10280 C CA . LEU C 1 23 ? 12.780 6.159 9.063 1.00 25.96 6 LEU C CA 1
ATOM 10281 C C . LEU C 1 23 ? 13.838 5.096 9.319 1.00 29.41 6 LEU C C 1
ATOM 10282 O O . LEU C 1 23 ? 14.773 5.301 10.107 1.00 31.20 6 LEU C O 1
ATOM 10298 N N . ALA C 1 24 ? 13.690 3.940 8.677 1.00 27.79 7 ALA C N 1
ATOM 10299 C CA . ALA C 1 24 ? 14.459 2.771 9.075 1.00 29.72 7 ALA C CA 1
ATOM 10300 C C . ALA C 1 24 ? 15.767 2.619 8.310 1.00 25.69 7 ALA C C 1
ATOM 10301 O O . ALA C 1 24 ? 16.763 2.165 8.890 1.00 32.79 7 ALA C O 1
ATOM 10308 N N . ALA C 1 25 ? 15.790 2.984 7.033 1.00 23.67 8 ALA C N 1
ATOM 10309 C CA . ALA C 1 25 ? 16.966 2.777 6.198 1.00 28.19 8 ALA C CA 1
ATOM 10310 C C . ALA C 1 25 ? 16.878 3.674 4.970 1.00 25.89 8 ALA C C 1
ATOM 10311 O O . ALA C 1 25 ? 15.783 4.061 4.539 1.00 23.00 8 ALA C O 1
ATOM 10318 N N . ILE C 1 26 ? 18.041 4.005 4.415 1.00 24.51 9 ILE C N 1
ATOM 10319 C CA . ILE C 1 26 ? 18.123 4.860 3.243 1.00 22.60 9 ILE C CA 1
ATOM 10320 C C . ILE C 1 26 ? 19.376 4.509 2.444 1.00 22.56 9 ILE C C 1
ATOM 10321 O O . ILE C 1 26 ? 20.430 4.187 3.008 1.00 27.76 9 ILE C O 1
ATOM 10337 N N . THR C 1 27 ? 19.257 4.570 1.115 1.00 24.42 10 THR C N 1
ATOM 10338 C CA . THR C 1 27 ? 20.414 4.452 0.239 1.00 21.62 10 THR C CA 1
ATOM 10339 C C . THR C 1 27 ? 20.138 5.243 -1.033 1.00 20.44 10 THR C C 1
ATOM 10340 O O . THR C 1 27 ? 18.997 5.573 -1.342 1.00 22.20 10 THR C O 1
ATOM 10351 N N . CYS C 1 28 ? 21.221 5.531 -1.773 1.00 27.41 11 CYS C N 1
ATOM 10352 C CA . CYS C 1 28 ? 21.157 6.211 -3.047 1.00 21.48 11 CYS C CA 1
ATOM 10353 C C . CYS C 1 28 ? 22.018 5.470 -4.065 1.00 25.19 11 CYS C C 1
ATOM 10354 O O . CYS C 1 28 ? 22.865 4.642 -3.724 1.00 24.48 11 CYS C O 1
ATOM 10362 N N . GLU C 1 29 ? 21.774 5.772 -5.337 1.00 24.02 12 GLU C N 1
ATOM 10363 C CA . GLU C 1 29 ? 22.551 5.210 -6.434 1.00 20.63 12 GLU C CA 1
ATOM 10364 C C . GLU C 1 29 ? 22.761 6.311 -7.457 1.00 25.20 12 GLU C C 1
ATOM 10365 O O . GLU C 1 29 ? 21.800 6.940 -7.903 1.00 24.05 12 GLU C O 1
ATOM 10377 N N . LEU C 1 30 ? 24.020 6.603 -7.767 1.00 25.09 13 LEU C N 1
ATOM 10378 C CA . LEU C 1 30 ? 24.370 7.615 -8.744 1.00 21.70 13 LEU C CA 1
ATOM 10379 C C . LEU C 1 30 ? 24.888 6.955 -10.020 1.00 21.38 13 LEU C C 1
ATOM 10380 O O . LEU C 1 30 ? 25.303 5.794 -10.003 1.00 22.28 13 LEU C O 1
ATOM 10396 N N . PRO C 1 31 ? 24.866 7.656 -11.145 1.00 21.43 14 PRO C N 1
ATOM 10397 C CA . PRO C 1 31 ? 25.502 7.109 -12.349 1.00 23.31 14 PRO C CA 1
ATOM 10398 C C . PRO C 1 31 ? 26.981 6.863 -12.080 1.00 24.51 14 PRO C C 1
ATOM 10399 O O . PRO C 1 31 ? 27.604 7.552 -11.275 1.00 25.01 14 PRO C O 1
ATOM 10410 N N . ALA C 1 32 ? 27.545 5.887 -12.783 1.00 22.76 15 ALA C N 1
ATOM 10411 C CA . ALA C 1 32 ? 28.951 5.565 -12.585 1.00 23.27 15 ALA C CA 1
ATOM 10412 C C . ALA C 1 32 ? 29.846 6.714 -13.031 1.00 22.43 15 ALA C C 1
ATOM 10413 O O . ALA C 1 32 ? 30.838 7.022 -12.365 1.00 23.02 15 ALA C O 1
ATOM 10420 N N . ARG C 1 33 ? 29.474 7.395 -14.110 1.00 23.45 16 ARG C N 1
ATOM 10421 C CA . ARG C 1 33 ? 30.304 8.425 -14.710 1.00 24.93 16 ARG C CA 1
ATOM 10422 C C . ARG C 1 33 ? 29.879 9.813 -14.251 1.00 24.16 16 ARG C C 1
ATOM 10423 O O . ARG C 1 33 ? 28.695 10.066 -13.994 1.00 27.52 16 ARG C O 1
ATOM 10444 N N . SER C 1 34 ? 30.857 10.687 -14.096 1.00 21.74 17 SER C N 1
ATOM 10445 C CA . SER C 1 34 ? 30.640 12.104 -13.853 1.00 24.18 17 SER C CA 1
ATOM 10446 C C . SER C 1 34 ? 31.120 12.886 -15.071 1.00 26.36 17 SER C C 1
ATOM 10447 O O . SER C 1 34 ? 32.067 12.478 -15.747 1.00 23.80 17 SER C O 1
ATOM 10455 N N . TYR C 1 35 ? 30.495 14.024 -15.313 1.00 21.15 18 TYR C N 1
ATOM 10456 C CA . TYR C 1 35 ? 30.837 14.910 -16.422 1.00 20.09 18 TYR C CA 1
ATOM 10457 C C . TYR C 1 35 ? 31.300 16.234 -15.830 1.00 28.50 18 TYR C C 1
ATOM 10458 O O . TYR C 1 35 ? 30.576 16.858 -15.043 1.00 22.38 18 TYR C O 1
ATOM 10476 N N . GLU C 1 36 ? 32.518 16.633 -16.179 1.00 24.75 19 GLU C N 1
ATOM 10477 C CA . GLU C 1 36 ? 33.096 17.877 -15.696 1.00 25.64 19 GLU C CA 1
ATOM 10478 C C . GLU C 1 36 ? 32.479 19.062 -16.432 1.00 21.57 19 GLU C C 1
ATOM 10479 O O . GLU C 1 36 ? 31.842 18.918 -17.475 1.00 24.13 19 GLU C O 1
ATOM 10491 N N . ASN C 1 37 ? 32.697 20.255 -15.887 1.00 22.22 20 ASN C N 1
ATOM 10492 C CA . ASN C 1 37 ? 32.140 21.455 -16.495 1.00 28.00 20 ASN C CA 1
ATOM 10493 C C . ASN C 1 37 ? 32.729 21.739 -17.868 1.00 32.78 20 ASN C C 1
ATOM 10494 O O . ASN C 1 37 ? 32.103 22.450 -18.662 1.00 29.08 20 ASN C O 1
ATOM 10505 N N . ASP C 1 38 ? 33.917 21.205 -18.163 1.00 25.63 21 ASP C N 1
ATOM 10506 C CA . ASP C 1 38 ? 34.518 21.354 -19.484 1.00 28.18 21 ASP C CA 1
ATOM 10507 C C . ASP C 1 38 ? 34.319 20.113 -20.340 1.00 29.84 21 ASP C C 1
ATOM 10508 O O . ASP C 1 38 ? 35.015 19.940 -21.341 1.00 26.82 21 ASP C O 1
ATOM 10517 N N . ASP C 1 39 ? 33.383 19.243 -19.971 1.00 26.65 22 ASP C N 1
ATOM 10518 C CA . ASP C 1 39 ? 33.129 18.059 -20.770 1.00 26.28 22 ASP C CA 1
ATOM 10519 C C . ASP C 1 39 ? 32.552 18.456 -22.133 1.00 33.41 22 ASP C C 1
ATOM 10520 O O . ASP C 1 39 ? 31.816 19.441 -22.244 1.00 29.11 22 ASP C O 1
ATOM 10529 N N . PRO C 1 40 ? 32.874 17.703 -23.187 1.00 35.94 23 PRO C N 1
ATOM 10530 C CA . PRO C 1 40 ? 32.341 18.059 -24.515 1.00 30.41 23 PRO C CA 1
ATOM 10531 C C . PRO C 1 40 ? 30.816 18.019 -24.618 1.00 34.22 23 PRO C C 1
ATOM 10532 O O . PRO C 1 40 ? 30.273 18.594 -25.567 1.00 29.36 23 PRO C O 1
ATOM 10543 N N . VAL C 1 41 ? 30.101 17.392 -23.679 1.00 25.67 24 VAL C N 1
ATOM 10544 C CA A VAL C 1 41 ? 28.648 17.407 -23.758 0.29 31.06 24 VAL C CA 1
ATOM 10545 C CA B VAL C 1 41 ? 28.645 17.409 -23.744 0.71 30.45 24 VAL C CA 1
ATOM 10546 C C . VAL C 1 41 ? 28.118 18.832 -23.763 1.00 30.20 24 VAL C C 1
ATOM 10547 O O . VAL C 1 41 ? 27.000 19.075 -24.233 1.00 33.01 24 VAL C O 1
ATOM 10572 N N . PHE C 1 42 ? 28.895 19.790 -23.260 1.00 24.27 25 PHE C N 1
ATOM 10573 C CA . PHE C 1 42 ? 28.444 21.172 -23.192 1.00 22.91 25 PHE C CA 1
ATOM 10574 C C . PHE C 1 42 ? 28.959 22.022 -24.354 1.00 24.80 25 PHE C C 1
ATOM 10575 O O . PHE C 1 42 ? 28.797 23.244 -24.329 1.00 27.74 25 PHE C O 1
ATOM 10592 N N . ALA C 1 43 ? 29.529 21.395 -25.387 1.00 34.20 26 ALA C N 1
ATOM 10593 C CA . ALA C 1 43 ? 30.208 22.154 -26.440 1.00 45.08 26 ALA C CA 1
ATOM 10594 C C . ALA C 1 43 ? 29.264 23.077 -27.198 1.00 46.91 26 ALA C C 1
ATOM 10595 O O . ALA C 1 43 ? 29.707 24.095 -27.751 1.00 34.48 26 ALA C O 1
ATOM 10602 N N . ALA C 1 44 ? 27.978 22.725 -27.281 1.00 35.96 27 ALA C N 1
ATOM 10603 C CA . ALA C 1 44 ? 27.007 23.545 -27.995 1.00 34.62 27 ALA C CA 1
ATOM 10604 C C . ALA C 1 44 ? 26.247 24.491 -27.071 1.00 37.24 27 ALA C C 1
ATOM 10605 O O . ALA C 1 44 ? 25.348 25.203 -27.532 1.00 34.29 27 ALA C O 1
ATOM 10612 N N . VAL C 1 45 ? 26.606 24.544 -25.795 1.00 34.55 28 VAL C N 1
ATOM 10613 C CA . VAL C 1 45 ? 25.904 25.413 -24.847 1.00 30.41 28 VAL C CA 1
ATOM 10614 C C . VAL C 1 45 ? 26.474 26.824 -24.967 1.00 39.36 28 VAL C C 1
ATOM 10615 O O . VAL C 1 45 ? 27.695 27.002 -24.840 1.00 35.51 28 VAL C O 1
ATOM 10628 N N . PRO C 1 46 ? 25.645 27.835 -25.202 1.00 38.20 29 PRO C N 1
ATOM 10629 C CA . PRO C 1 46 ? 26.160 29.197 -25.330 1.00 44.37 29 PRO C CA 1
ATOM 10630 C C . PRO C 1 46 ? 26.239 29.926 -23.996 1.00 39.91 29 PRO C C 1
ATOM 10631 O O . PRO C 1 46 ? 25.615 29.549 -23.002 1.00 40.73 29 PRO C O 1
ATOM 10642 N N . ASP C 1 47 ? 27.045 30.987 -23.995 1.00 44.54 30 ASP C N 1
ATOM 10643 C CA . ASP C 1 47 ? 27.064 31.956 -22.907 1.00 49.82 30 ASP C CA 1
ATOM 10644 C C . ASP C 1 47 ? 27.559 31.352 -21.597 1.00 44.89 30 ASP C C 1
ATOM 10645 O O . ASP C 1 47 ? 27.104 31.744 -20.520 1.00 51.98 30 ASP C O 1
ATOM 10654 N N . LEU C 1 48 ? 28.471 30.390 -21.664 1.00 44.10 31 LEU C N 1
ATOM 10655 C CA . LEU C 1 48 ? 29.064 29.856 -20.445 1.00 53.55 31 LEU C CA 1
ATOM 10656 C C . LEU C 1 48 ? 30.267 30.709 -20.038 1.00 45.96 31 LEU C C 1
ATOM 10657 O O . LEU C 1 48 ? 30.869 31.412 -20.847 1.00 45.59 31 LEU C O 1
ATOM 10673 N N . SER C 1 49 ? 30.601 30.640 -18.758 1.00 53.34 32 SER C N 1
ATOM 10674 C CA . SER C 1 49 ? 31.705 31.408 -18.208 1.00 47.09 32 SER C CA 1
ATOM 10675 C C . SER C 1 49 ? 32.045 30.816 -16.851 1.00 44.78 32 SER C C 1
ATOM 10676 O O . SER C 1 49 ? 31.231 30.130 -16.236 1.00 40.78 32 SER C O 1
ATOM 10684 N N . GLU C 1 50 ? 33.274 31.077 -16.402 1.00 47.39 33 GLU C N 1
ATOM 10685 C CA . GLU C 1 50 ? 33.665 30.610 -15.078 1.00 58.18 33 GLU C CA 1
ATOM 10686 C C . GLU C 1 50 ? 32.795 31.234 -13.994 1.00 46.45 33 GLU C C 1
ATOM 10687 O O . GLU C 1 50 ? 32.542 30.601 -12.960 1.00 48.26 33 GLU C O 1
ATOM 10699 N N . SER C 1 51 ? 32.308 32.457 -14.217 1.00 45.80 34 SER C N 1
ATOM 10700 C CA . SER C 1 51 ? 31.392 33.071 -13.259 1.00 46.97 34 SER C CA 1
ATOM 10701 C C . SER C 1 51 ? 30.087 32.294 -13.174 1.00 43.09 34 SER C C 1
ATOM 10702 O O . SER C 1 51 ? 29.489 32.184 -12.098 1.00 47.41 34 SER C O 1
ATOM 10710 N N . TRP C 1 52 ? 29.619 31.759 -14.302 1.00 47.65 35 TRP C N 1
ATOM 10711 C CA . TRP C 1 52 ? 28.412 30.933 -14.293 1.00 48.52 35 TRP C CA 1
ATOM 10712 C C . TRP C 1 52 ? 28.613 29.698 -13.424 1.00 34.33 35 TRP C C 1
ATOM 10713 O O . TRP C 1 52 ? 27.836 29.438 -12.501 1.00 34.35 35 TRP C O 1
ATOM 10734 N N . TRP C 1 53 ? 29.674 28.935 -13.696 1.00 40.44 36 TRP C N 1
ATOM 10735 C CA . TRP C 1 53 ? 29.932 27.728 -12.923 1.00 40.25 36 TRP C CA 1
ATOM 10736 C C . TRP C 1 53 ? 30.154 28.061 -11.452 1.00 46.02 36 TRP C C 1
ATOM 10737 O O . TRP C 1 53 ? 29.644 27.368 -10.564 1.00 41.01 36 TRP C O 1
ATOM 10758 N N . GLN C 1 54 ? 30.918 29.123 -11.176 1.00 42.25 37 GLN C N 1
ATOM 10759 C CA . GLN C 1 54 ? 31.223 29.493 -9.798 1.00 46.39 37 GLN C CA 1
ATOM 10760 C C . GLN C 1 54 ? 29.951 29.788 -9.015 1.00 43.16 37 GLN C C 1
ATOM 10761 O O . GLN C 1 54 ? 29.848 29.456 -7.831 1.00 40.49 37 GLN C O 1
ATOM 10775 N N . PHE C 1 55 ? 28.964 30.399 -9.669 1.00 47.94 38 PHE C N 1
ATOM 10776 C CA . PHE C 1 55 ? 27.754 30.807 -8.976 1.00 43.27 38 PHE C CA 1
ATOM 10777 C C . PHE C 1 55 ? 26.882 29.614 -8.602 1.00 49.14 38 PHE C C 1
ATOM 10778 O O . PHE C 1 55 ? 26.322 29.568 -7.499 1.00 43.25 38 PHE C O 1
ATOM 10795 N N . TRP C 1 56 ? 26.739 28.647 -9.504 1.00 35.19 39 TRP C N 1
ATOM 10796 C CA . TRP C 1 56 ? 25.812 27.544 -9.284 1.00 30.80 39 TRP C CA 1
ATOM 10797 C C . TRP C 1 56 ? 26.386 26.424 -8.427 1.00 26.59 39 TRP C C 1
ATOM 10798 O O . TRP C 1 56 ? 25.633 25.545 -8.015 1.00 30.42 39 TRP C O 1
ATOM 10819 N N . GLY C 1 57 ? 27.688 26.413 -8.173 1.00 32.32 40 GLY C N 1
ATOM 10820 C CA . GLY C 1 57 ? 28.247 25.512 -7.179 1.00 47.19 40 GLY C CA 1
ATOM 10821 C C . GLY C 1 57 ? 28.438 24.074 -7.598 1.00 34.91 40 GLY C C 1
ATOM 10822 O O . GLY C 1 57 ? 28.701 23.230 -6.731 1.00 28.63 40 GLY C O 1
ATOM 10826 N N . VAL C 1 58 ? 28.313 23.762 -8.893 1.00 32.77 41 VAL C N 1
ATOM 10827 C CA . VAL C 1 58 ? 28.453 22.399 -9.398 1.00 32.22 41 VAL C CA 1
ATOM 10828 C C . VAL C 1 58 ? 29.799 22.276 -10.110 1.00 37.47 41 VAL C C 1
ATOM 10829 O O . VAL C 1 58 ? 30.085 23.047 -11.035 1.00 30.30 41 VAL C O 1
ATOM 10842 N N . ASN C 1 59 ? 30.618 21.306 -9.682 1.00 28.74 42 ASN C N 1
ATOM 10843 C CA . ASN C 1 59 ? 31.872 20.989 -10.361 1.00 24.86 42 ASN C CA 1
ATOM 10844 C C . ASN C 1 59 ? 31.753 19.796 -11.300 1.00 26.74 42 ASN C C 1
ATOM 10845 O O . ASN C 1 59 ? 32.456 19.741 -12.313 1.00 24.16 42 ASN C O 1
ATOM 10856 N N . ARG C 1 60 ? 30.856 18.856 -11.010 1.00 23.18 43 ARG C N 1
ATOM 10857 C CA . ARG C 1 60 ? 30.663 17.695 -11.858 1.00 22.72 43 ARG C CA 1
ATOM 10858 C C . ARG C 1 60 ? 29.289 17.102 -11.534 1.00 23.62 43 ARG C C 1
ATOM 10859 O O . ARG C 1 60 ? 28.757 17.290 -10.438 1.00 24.20 43 ARG C O 1
ATOM 10880 N N . ARG C 1 61 ? 28.737 16.374 -12.495 1.00 22.11 44 ARG C N 1
ATOM 10881 C CA . ARG C 1 61 ? 27.406 15.810 -12.335 1.00 22.77 44 ARG C CA 1
ATOM 10882 C C . ARG C 1 61 ? 27.325 14.514 -13.129 1.00 22.98 44 ARG C C 1
ATOM 10883 O O . ARG C 1 61 ? 28.132 14.266 -14.025 1.00 22.48 44 ARG C O 1
ATOM 10904 N N . GLY C 1 62 ? 26.326 13.696 -12.792 1.00 21.72 45 GLY C N 1
ATOM 10905 C CA . GLY C 1 62 ? 26.158 12.382 -13.383 1.00 18.51 45 GLY C CA 1
ATOM 10906 C C . GLY C 1 62 ? 24.954 12.323 -14.303 1.00 19.84 45 GLY C C 1
ATOM 10907 O O . GLY C 1 62 ? 23.903 12.905 -14.007 1.00 20.33 45 GLY C O 1
ATOM 10911 N N . TYR C 1 63 ? 25.113 11.579 -15.413 1.00 19.90 46 TYR C N 1
ATOM 10912 C CA . TYR C 1 63 ? 24.006 11.214 -16.282 1.00 20.59 46 TYR C CA 1
ATOM 10913 C C . TYR C 1 63 ? 23.999 9.704 -16.456 1.00 22.27 46 TYR C C 1
ATOM 10914 O O . TYR C 1 63 ? 25.062 9.096 -16.661 1.00 21.96 46 TYR C O 1
ATOM 10932 N N . PHE C 1 64 ? 22.814 9.097 -16.389 1.00 20.48 47 PHE C N 1
ATOM 10933 C CA . PHE C 1 64 ? 22.698 7.668 -16.652 1.00 19.55 47 PHE C CA 1
ATOM 10934 C C . PHE C 1 64 ? 23.282 7.349 -18.026 1.00 31.12 47 PHE C C 1
ATOM 10935 O O . PHE C 1 64 ? 23.105 8.109 -18.988 1.00 25.37 47 PHE C O 1
ATOM 10952 N N . ASP C 1 65 ? 23.990 6.217 -18.111 1.00 24.16 48 ASP C N 1
ATOM 10953 C CA . ASP C 1 65 ? 24.559 5.703 -19.351 1.00 22.18 48 ASP C CA 1
ATOM 10954 C C . ASP C 1 65 ? 23.866 4.405 -19.738 1.00 23.31 48 ASP C C 1
ATOM 10955 O O . ASP C 1 65 ? 24.236 3.328 -19.258 1.00 24.08 48 ASP C O 1
ATOM 10964 N N . PRO C 1 66 ? 22.836 4.446 -20.587 1.00 35.15 49 PRO C N 1
ATOM 10965 C CA . PRO C 1 66 ? 22.159 3.187 -20.950 1.00 36.74 49 PRO C CA 1
ATOM 10966 C C . PRO C 1 66 ? 23.071 2.206 -21.672 1.00 36.64 49 PRO C C 1
ATOM 10967 O O . PRO C 1 66 ? 22.834 0.998 -21.588 1.00 43.64 49 PRO C O 1
ATOM 10978 N N . ARG C 1 67 ? 24.129 2.674 -22.335 1.00 41.38 50 ARG C N 1
ATOM 10979 C CA . ARG C 1 67 ? 25.113 1.750 -22.885 1.00 48.37 50 ARG C CA 1
ATOM 10980 C C . ARG C 1 67 ? 25.752 0.909 -21.785 1.00 51.48 50 ARG C C 1
ATOM 10981 O O . ARG C 1 67 ? 26.167 -0.228 -22.031 1.00 53.83 50 ARG C O 1
ATOM 11002 N N . ASN C 1 68 ? 25.864 1.459 -20.577 1.00 40.22 51 ASN C N 1
ATOM 11003 C CA . ASN C 1 68 ? 26.409 0.750 -19.427 1.00 39.01 51 ASN C CA 1
ATOM 11004 C C . ASN C 1 68 ? 25.306 0.123 -18.583 1.00 44.02 51 ASN C C 1
ATOM 11005 O O . ASN C 1 68 ? 25.516 -0.143 -17.390 1.00 33.64 51 ASN C O 1
ATOM 11016 N N . GLY C 1 69 ? 24.131 -0.103 -19.176 1.00 34.52 52 GLY C N 1
ATOM 11017 C CA . GLY C 1 69 ? 23.028 -0.708 -18.455 1.00 34.81 52 GLY C CA 1
ATOM 11018 C C . GLY C 1 69 ? 22.361 0.187 -17.443 1.00 26.30 52 GLY C C 1
ATOM 11019 O O . GLY C 1 69 ? 21.590 -0.312 -16.609 1.00 25.49 52 GLY C O 1
ATOM 11023 N N . GLU C 1 70 ? 22.651 1.488 -17.468 1.00 23.88 53 GLU C N 1
ATOM 11024 C CA . GLU C 1 70 ? 22.116 2.425 -16.490 1.00 21.76 53 GLU C CA 1
ATOM 11025 C C . GLU C 1 70 ? 20.857 3.118 -16.986 1.00 20.15 53 GLU C C 1
ATOM 11026 O O . GLU C 1 70 ? 20.852 3.688 -18.068 1.00 21.35 53 GLU C O 1
ATOM 11038 N N . ASN C 1 71 ? 19.815 3.118 -16.154 1.00 20.99 54 ASN C N 1
ATOM 11039 C CA . ASN C 1 71 ? 18.603 3.865 -16.442 1.00 20.55 54 ASN C CA 1
ATOM 11040 C C . ASN C 1 71 ? 17.828 4.028 -15.136 1.00 20.18 54 ASN C C 1
ATOM 11041 O O . ASN C 1 71 ? 18.289 3.630 -14.062 1.00 20.04 54 ASN C O 1
ATOM 11052 N N . GLU C 1 72 ? 16.644 4.634 -15.237 1.00 21.43 55 GLU C N 1
ATOM 11053 C CA . GLU C 1 72 ? 15.861 4.935 -14.032 1.00 20.65 55 GLU C CA 1
ATOM 11054 C C . GLU C 1 72 ? 15.388 3.678 -13.305 1.00 18.26 55 GLU C C 1
ATOM 11055 O O . GLU C 1 72 ? 15.103 3.748 -12.103 1.00 19.77 55 GLU C O 1
ATOM 11067 N N . PHE C 1 73 ? 15.272 2.541 -13.997 1.00 20.60 56 PHE C N 1
ATOM 11068 C CA . PHE C 1 73 ? 14.801 1.300 -13.394 1.00 15.58 56 PHE C CA 1
ATOM 11069 C C . PHE C 1 73 ? 15.949 0.445 -12.867 1.00 22.00 56 PHE C C 1
ATOM 11070 O O . PHE C 1 73 ? 15.939 0.030 -11.690 1.00 18.98 56 PHE C O 1
ATOM 11087 N N . SER C 1 74 ? 16.963 0.200 -13.703 1.00 19.64 57 SER C N 1
ATOM 11088 C CA . SER C 1 74 ? 18.025 -0.727 -13.325 1.00 21.96 57 SER C CA 1
ATOM 11089 C C . SER C 1 74 ? 18.748 -0.276 -12.059 1.00 20.32 57 SER C C 1
ATOM 11090 O O . SER C 1 74 ? 19.098 -1.107 -11.203 1.00 23.94 57 SER C O 1
ATOM 11098 N N . LEU C 1 75 ? 19.014 1.017 -11.925 1.00 19.90 58 LEU C N 1
ATOM 11099 C CA . LEU C 1 75 ? 19.724 1.477 -10.733 1.00 18.15 58 LEU C CA 1
ATOM 11100 C C . LEU C 1 75 ? 18.836 1.468 -9.494 1.00 18.46 58 LEU C C 1
ATOM 11101 O O . LEU C 1 75 ? 19.351 1.293 -8.371 1.00 19.61 58 LEU C O 1
ATOM 11117 N N . VAL C 1 76 ? 17.526 1.658 -9.658 1.00 22.78 59 VAL C N 1
ATOM 11118 C CA . VAL C 1 76 ? 16.624 1.505 -8.522 1.00 20.62 59 VAL C CA 1
ATOM 11119 C C . VAL C 1 76 ? 16.587 0.057 -8.072 1.00 21.57 59 VAL C C 1
ATOM 11120 O O . VAL C 1 76 ? 16.617 -0.231 -6.872 1.00 20.77 59 VAL C O 1
ATOM 11133 N N . VAL C 1 77 ? 16.511 -0.884 -9.020 1.00 23.59 60 VAL C N 1
ATOM 11134 C CA . VAL C 1 77 ? 16.525 -2.299 -8.669 1.00 24.48 60 VAL C CA 1
ATOM 11135 C C . VAL C 1 77 ? 17.782 -2.627 -7.865 1.00 22.76 60 VAL C C 1
ATOM 11136 O O . VAL C 1 77 ? 17.722 -3.323 -6.847 1.00 26.42 60 VAL C O 1
ATOM 11149 N N . ARG C 1 78 ? 18.935 -2.151 -8.330 1.00 23.65 61 ARG C N 1
ATOM 11150 C CA . ARG C 1 78 ? 20.186 -2.364 -7.601 1.00 26.92 61 ARG C CA 1
ATOM 11151 C C . ARG C 1 78 ? 20.118 -1.779 -6.196 1.00 25.16 61 ARG C C 1
ATOM 11152 O O . ARG C 1 78 ? 20.480 -2.442 -5.212 1.00 24.73 61 ARG C O 1
ATOM 11173 N N . ALA C 1 79 ? 19.687 -0.521 -6.083 1.00 26.47 62 ALA C N 1
ATOM 11174 C CA . ALA C 1 79 ? 19.636 0.131 -4.775 1.00 24.16 62 ALA C CA 1
ATOM 11175 C C . ALA C 1 79 ? 18.597 -0.515 -3.869 1.00 23.92 62 ALA C C 1
ATOM 11176 O O . ALA C 1 79 ? 18.838 -0.686 -2.673 1.00 24.01 62 ALA C O 1
ATOM 11183 N N . ALA C 1 80 ? 17.428 -0.857 -4.414 1.00 24.81 63 ALA C N 1
ATOM 11184 C CA . ALA C 1 80 ? 16.367 -1.419 -3.586 1.00 21.31 63 ALA C CA 1
ATOM 11185 C C . ALA C 1 80 ? 16.753 -2.800 -3.075 1.00 23.29 63 ALA C C 1
ATOM 11186 O O . ALA C 1 80 ? 16.573 -3.102 -1.893 1.00 26.70 63 ALA C O 1
ATOM 11193 N N . GLU C 1 81 ? 17.303 -3.645 -3.951 1.00 34.39 64 GLU C N 1
ATOM 11194 C CA . GLU C 1 81 ? 17.734 -4.975 -3.524 1.00 33.29 64 GLU C CA 1
ATOM 11195 C C . GLU C 1 81 ? 18.821 -4.875 -2.467 1.00 30.28 64 GLU C C 1
ATOM 11196 O O . GLU C 1 81 ? 18.847 -5.669 -1.514 1.00 28.17 64 GLU C O 1
ATOM 11208 N N . ARG C 1 82 ? 19.733 -3.914 -2.616 1.00 28.00 65 ARG C N 1
ATOM 11209 C CA . ARG C 1 82 ? 20.779 -3.730 -1.614 1.00 28.75 65 ARG C CA 1
ATOM 11210 C C . ARG C 1 82 ? 20.182 -3.313 -0.276 1.00 30.24 65 ARG C C 1
ATOM 11211 O O . ARG C 1 82 ? 20.572 -3.831 0.776 1.00 31.56 65 ARG C O 1
ATOM 11232 N N . LEU C 1 83 ? 19.214 -2.389 -0.296 1.00 29.49 66 LEU C N 1
ATOM 11233 C CA . LEU C 1 83 ? 18.615 -1.939 0.962 1.00 34.31 66 LEU C CA 1
ATOM 11234 C C . LEU C 1 83 ? 17.780 -3.040 1.608 1.00 31.38 66 LEU C C 1
ATOM 11235 O O . LEU C 1 83 ? 17.837 -3.244 2.833 1.00 32.01 66 LEU C O 1
ATOM 11251 N N . LEU C 1 84 ? 17.001 -3.767 0.809 1.00 30.84 67 LEU C N 1
ATOM 11252 C CA . LEU C 1 84 ? 16.207 -4.856 1.363 1.00 34.72 67 LEU C CA 1
ATOM 11253 C C . LEU C 1 84 ? 17.106 -5.909 2.002 1.00 33.45 67 LEU C C 1
ATOM 11254 O O . LEU C 1 84 ? 16.842 -6.374 3.118 1.00 36.12 67 LEU C O 1
ATOM 11270 N N . ARG C 1 85 ? 18.181 -6.280 1.316 1.00 36.06 68 ARG C N 1
ATOM 11271 C CA . ARG C 1 85 ? 19.098 -7.282 1.856 1.00 41.90 68 ARG C CA 1
ATOM 11272 C C . ARG C 1 85 ? 19.812 -6.765 3.095 1.00 36.71 68 ARG C C 1
ATOM 11273 O O . ARG C 1 85 ? 19.921 -7.482 4.102 1.00 39.60 68 ARG C O 1
ATOM 11294 N N . SER C 1 86 ? 20.296 -5.518 3.050 1.00 37.68 69 SER C N 1
ATOM 11295 C CA A SER C 1 86 ? 21.051 -4.983 4.183 0.67 56.00 69 SER C CA 1
ATOM 11296 C CA B SER C 1 86 ? 21.050 -4.978 4.180 0.33 49.27 69 SER C CA 1
ATOM 11297 C C . SER C 1 86 ? 20.167 -4.773 5.403 1.00 38.97 69 SER C C 1
ATOM 11298 O O . SER C 1 86 ? 20.637 -4.902 6.536 1.00 41.80 69 SER C O 1
ATOM 11313 N N . SER C 1 87 ? 18.896 -4.443 5.196 1.00 35.64 70 SER C N 1
ATOM 11314 C CA . SER C 1 87 ? 17.970 -4.239 6.299 1.00 40.26 70 SER C CA 1
ATOM 11315 C C . SER C 1 87 ? 17.258 -5.521 6.712 1.00 41.82 70 SER C C 1
ATOM 11316 O O . SER C 1 87 ? 16.418 -5.481 7.616 1.00 36.32 70 SER C O 1
ATOM 11324 N N . ASP C 1 88 ? 17.563 -6.649 6.065 1.00 40.91 71 ASP C N 1
ATOM 11325 C CA . ASP C 1 88 ? 16.891 -7.916 6.358 1.00 38.33 71 ASP C CA 1
ATOM 11326 C C . ASP C 1 88 ? 15.379 -7.776 6.236 1.00 39.53 71 ASP C C 1
ATOM 11327 O O . ASP C 1 88 ? 14.618 -8.270 7.070 1.00 45.16 71 ASP C O 1
ATOM 11336 N N . THR C 1 89 ? 14.928 -7.102 5.174 1.00 38.71 72 THR C N 1
ATOM 11337 C CA . THR C 1 89 ? 13.507 -6.889 4.934 1.00 34.80 72 THR C CA 1
ATOM 11338 C C . THR C 1 89 ? 13.007 -7.933 3.943 1.00 39.55 72 THR C C 1
ATOM 11339 O O . THR C 1 89 ? 13.456 -7.966 2.791 1.00 37.39 72 THR C O 1
ATOM 11350 N N . ALA C 1 90 ? 12.092 -8.785 4.392 1.00 37.03 73 ALA C N 1
ATOM 11351 C CA . ALA C 1 90 ? 11.522 -9.792 3.513 1.00 42.21 73 ALA C CA 1
ATOM 11352 C C . ALA C 1 90 ? 10.668 -9.103 2.460 1.00 38.49 73 ALA C C 1
ATOM 11353 O O . ALA C 1 90 ? 9.852 -8.236 2.802 1.00 34.93 73 ALA C O 1
ATOM 11360 N N . PRO C 1 91 ? 10.827 -9.437 1.175 1.00 35.07 74 PRO C N 1
ATOM 11361 C CA . PRO C 1 91 ? 10.030 -8.750 0.150 1.00 28.28 74 PRO C CA 1
ATOM 11362 C C . PRO C 1 91 ? 8.530 -8.775 0.409 1.00 28.00 74 PRO C C 1
ATOM 11363 O O . PRO C 1 91 ? 7.853 -7.758 0.174 1.00 31.35 74 PRO C O 1
ATOM 11374 N N . ASP C 1 92 ? 7.988 -9.891 0.883 1.00 29.33 75 ASP C N 1
ATOM 11375 C CA . ASP C 1 92 ? 6.543 -9.985 1.093 1.00 32.75 75 ASP C CA 1
ATOM 11376 C C . ASP C 1 92 ? 6.072 -9.219 2.323 1.00 37.89 75 ASP C C 1
ATOM 11377 O O . ASP C 1 92 ? 4.863 -9.198 2.583 1.00 34.51 75 ASP C O 1
ATOM 11386 N N . SER C 1 93 ? 6.982 -8.597 3.085 1.00 33.31 76 SER C N 1
ATOM 11387 C CA . SER C 1 93 ? 6.594 -7.811 4.256 1.00 35.64 76 SER C CA 1
ATOM 11388 C C . SER C 1 93 ? 6.387 -6.332 3.936 1.00 30.92 76 SER C C 1
ATOM 11389 O O . SER C 1 93 ? 5.977 -5.567 4.816 1.00 30.85 76 SER C O 1
ATOM 11397 N N . VAL C 1 94 ? 6.647 -5.906 2.705 1.00 26.81 77 VAL C N 1
ATOM 11398 C CA . VAL C 1 94 ? 6.441 -4.517 2.324 1.00 26.53 77 VAL C CA 1
ATOM 11399 C C . VAL C 1 94 ? 4.964 -4.335 1.957 1.00 27.33 77 VAL C C 1
ATOM 11400 O O . VAL C 1 94 ? 4.437 -5.037 1.080 1.00 25.04 77 VAL C O 1
ATOM 11413 N N . ASP C 1 95 ? 4.297 -3.403 2.642 1.00 27.15 78 ASP C N 1
ATOM 11414 C CA . ASP C 1 95 ? 2.870 -3.180 2.453 1.00 32.58 78 ASP C CA 1
ATOM 11415 C C . ASP C 1 95 ? 2.556 -2.152 1.374 1.00 24.93 78 ASP C C 1
ATOM 11416 O O . ASP C 1 95 ? 1.428 -2.140 0.856 1.00 22.03 78 ASP C O 1
ATOM 11425 N N . MET C 1 96 ? 3.513 -1.304 1.023 1.00 24.69 79 MET C N 1
ATOM 11426 C CA . MET C 1 96 ? 3.260 -0.222 0.090 1.00 25.64 79 MET C CA 1
ATOM 11427 C C . MET C 1 96 ? 4.579 0.212 -0.538 1.00 23.63 79 MET C C 1
ATOM 11428 O O . MET C 1 96 ? 5.602 0.260 0.143 1.00 23.69 79 MET C O 1
ATOM 11442 N N . LEU C 1 97 ? 4.533 0.497 -1.831 1.00 21.28 80 LEU C N 1
ATOM 11443 C CA . LEU C 1 97 ? 5.673 1.012 -2.587 1.00 18.41 80 LEU C CA 1
ATOM 11444 C C . LEU C 1 97 ? 5.255 2.318 -3.249 1.00 20.01 80 LEU C C 1
ATOM 11445 O O . LEU C 1 97 ? 4.340 2.332 -4.082 1.00 20.33 80 LEU C O 1
ATOM 11461 N N . ILE C 1 98 ? 5.933 3.412 -2.892 1.00 20.22 81 ILE C N 1
ATOM 11462 C CA . ILE C 1 98 ? 5.619 4.731 -3.417 1.00 20.00 81 ILE C CA 1
ATOM 11463 C C . ILE C 1 98 ? 6.828 5.212 -4.199 1.00 18.28 81 ILE C C 1
ATOM 11464 O O . ILE C 1 98 ? 7.907 5.410 -3.610 1.00 20.05 81 ILE C O 1
ATOM 11480 N N . CYS C 1 99 ? 6.645 5.427 -5.510 1.00 15.44 82 CYS C N 1
ATOM 11481 C CA . CYS C 1 99 ? 7.718 5.849 -6.400 1.00 17.18 82 CYS C CA 1
ATOM 11482 C C . CYS C 1 99 ? 7.402 7.201 -7.011 1.00 19.03 82 CYS C C 1
ATOM 11483 O O . CYS C 1 99 ? 6.223 7.543 -7.239 1.00 18.64 82 CYS C O 1
ATOM 11491 N N . SER C 1 100 ? 8.459 7.951 -7.299 1.00 14.54 83 SER C N 1
ATOM 11492 C CA . SER C 1 100 ? 8.378 9.176 -8.080 1.00 14.17 83 SER C CA 1
ATOM 11493 C C . SER C 1 100 ? 9.498 9.179 -9.113 1.00 19.30 83 SER C C 1
ATOM 11494 O O . SER C 1 100 ? 10.577 8.605 -8.896 1.00 19.67 83 SER C O 1
ATOM 11502 N N . ALA C 1 101 ? 9.221 9.834 -10.242 1.00 17.85 84 ALA C N 1
ATOM 11503 C CA . ALA C 1 101 ? 10.188 9.983 -11.325 1.00 18.39 84 ALA C CA 1
ATOM 11504 C C . ALA C 1 101 ? 9.729 11.195 -12.123 1.00 15.52 84 ALA C C 1
ATOM 11505 O O . ALA C 1 101 ? 8.682 11.129 -12.779 1.00 18.04 84 ALA C O 1
ATOM 11512 N N . SER C 1 102 ? 10.473 12.291 -12.045 1.00 18.82 85 SER C N 1
ATOM 11513 C CA . SER C 1 102 ? 10.001 13.561 -12.584 1.00 17.45 85 SER C CA 1
ATOM 11514 C C . SER C 1 102 ? 9.987 13.579 -14.115 1.00 24.91 85 SER C C 1
ATOM 11515 O O . SER C 1 102 ? 9.142 14.262 -14.710 1.00 23.34 85 SER C O 1
ATOM 11523 N N . SER C 1 103 ? 10.889 12.863 -14.768 1.00 17.72 86 SER C N 1
ATOM 11524 C CA . SER C 1 103 ? 10.834 12.819 -16.224 1.00 18.16 86 SER C CA 1
ATOM 11525 C C . SER C 1 103 ? 9.648 11.979 -16.690 1.00 15.45 86 SER C C 1
ATOM 11526 O O . SER C 1 103 ? 9.521 10.813 -16.290 1.00 17.09 86 SER C O 1
ATOM 11534 N N . PRO C 1 104 ? 8.795 12.494 -17.568 1.00 17.83 87 PRO C N 1
ATOM 11535 C CA . PRO C 1 104 ? 7.703 11.646 -18.104 1.00 20.28 87 PRO C CA 1
ATOM 11536 C C . PRO C 1 104 ? 8.190 10.458 -18.927 1.00 13.85 87 PRO C C 1
ATOM 11537 O O . PRO C 1 104 ? 7.412 9.527 -19.150 1.00 18.52 87 PRO C O 1
ATOM 11548 N N . ILE C 1 105 ? 9.443 10.434 -19.345 1.00 14.38 88 ILE C N 1
ATOM 11549 C CA . ILE C 1 105 ? 9.958 9.376 -20.214 1.00 16.91 88 ILE C CA 1
ATOM 11550 C C . ILE C 1 105 ? 10.657 8.331 -19.346 1.00 18.57 88 ILE C C 1
ATOM 11551 O O . ILE C 1 105 ? 11.697 8.601 -18.735 1.00 19.88 88 ILE C O 1
ATOM 11567 N N . MET C 1 106 ? 10.081 7.139 -19.298 1.00 17.80 89 MET C N 1
ATOM 11568 C CA . MET C 1 106 ? 10.732 5.971 -18.728 1.00 16.75 89 MET C CA 1
ATOM 11569 C C . MET C 1 106 ? 11.239 5.088 -19.857 1.00 19.34 89 MET C C 1
ATOM 11570 O O . MET C 1 106 ? 10.875 5.262 -21.023 1.00 17.34 89 MET C O 1
ATOM 11584 N N . THR C 1 107 ? 12.155 4.174 -19.512 1.00 19.16 90 THR C N 1
ATOM 11585 C CA . THR C 1 107 ? 12.884 3.474 -20.557 1.00 15.05 90 THR C CA 1
ATOM 11586 C C . THR C 1 107 ? 13.093 1.985 -20.332 1.00 20.63 90 THR C C 1
ATOM 11587 O O . THR C 1 107 ? 13.541 1.309 -21.271 1.00 22.94 90 THR C O 1
ATOM 11598 N N . ASP C 1 108 ? 12.827 1.441 -19.154 1.00 18.51 91 ASP C N 1
ATOM 11599 C CA A ASP C 1 108 ? 13.146 0.048 -18.881 0.50 17.46 91 ASP C CA 1
ATOM 11600 C CA B ASP C 1 108 ? 13.156 0.050 -18.870 0.50 17.27 91 ASP C CA 1
ATOM 11601 C C . ASP C 1 108 ? 12.163 -0.501 -17.861 1.00 19.07 91 ASP C C 1
ATOM 11602 O O . ASP C 1 108 ? 11.776 0.197 -16.926 1.00 19.65 91 ASP C O 1
ATOM 11619 N N . ALA C 1 109 ? 11.765 -1.766 -18.060 1.00 22.05 92 ALA C N 1
ATOM 11620 C CA . ALA C 1 109 ? 10.861 -2.463 -17.155 1.00 20.99 92 ALA C CA 1
ATOM 11621 C C . ALA C 1 109 ? 11.422 -3.830 -16.779 1.00 19.25 92 ALA C C 1
ATOM 11622 O O . ALA C 1 109 ? 10.667 -4.743 -16.436 1.00 24.38 92 ALA C O 1
ATOM 11629 N N . GLY C 1 110 ? 12.743 -3.982 -16.845 1.00 21.29 93 GLY C N 1
ATOM 11630 C CA . GLY C 1 110 ? 13.389 -5.191 -16.364 1.00 25.14 93 GLY C CA 1
ATOM 11631 C C . GLY C 1 110 ? 12.870 -6.453 -17.021 1.00 33.10 93 GLY C C 1
ATOM 11632 O O . GLY C 1 110 ? 12.622 -6.508 -18.233 1.00 27.88 93 GLY C O 1
ATOM 11636 N N . ASP C 1 111 ? 12.721 -7.500 -16.206 1.00 25.43 94 ASP C N 1
ATOM 11637 C CA . ASP C 1 111 ? 12.178 -8.774 -16.637 1.00 24.80 94 ASP C CA 1
ATOM 11638 C C . ASP C 1 111 ? 10.658 -8.811 -16.623 1.00 27.16 94 ASP C C 1
ATOM 11639 O O . ASP C 1 111 ? 10.078 -9.836 -16.992 1.00 28.50 94 ASP C O 1
ATOM 11648 N N . VAL C 1 112 ? 10.000 -7.731 -16.205 1.00 28.02 95 VAL C N 1
ATOM 11649 C CA . VAL C 1 112 ? 8.545 -7.731 -16.093 1.00 26.44 95 VAL C CA 1
ATOM 11650 C C . VAL C 1 112 ? 7.904 -7.476 -17.448 1.00 26.42 95 VAL C C 1
ATOM 11651 O O . VAL C 1 112 ? 7.039 -8.236 -17.889 1.00 26.01 95 VAL C O 1
ATOM 11664 N N . LEU C 1 113 ? 8.314 -6.404 -18.121 1.00 25.21 96 LEU C N 1
ATOM 11665 C CA . LEU C 1 113 ? 7.863 -6.080 -19.481 1.00 22.37 96 LEU C CA 1
ATOM 11666 C C . LEU C 1 113 ? 9.129 -5.911 -20.316 1.00 22.74 96 LEU C C 1
ATOM 11667 O O . LEU C 1 113 ? 9.546 -4.784 -20.624 1.00 25.14 96 LEU C O 1
ATOM 11683 N N . PRO C 1 114 ? 9.775 -7.016 -20.688 1.00 26.67 97 PRO C N 1
ATOM 11684 C CA . PRO C 1 114 ? 11.124 -6.921 -21.266 1.00 24.62 97 PRO C CA 1
ATOM 11685 C C . PRO C 1 114 ? 11.167 -6.336 -22.669 1.00 30.66 97 PRO C C 1
ATOM 11686 O O . PRO C 1 114 ? 12.254 -5.964 -23.128 1.00 30.85 97 PRO C O 1
ATOM 11697 N N . ASP C 1 115 ? 10.047 -6.258 -23.375 1.00 27.85 98 ASP C N 1
ATOM 11698 C CA . ASP C 1 115 ? 10.052 -5.733 -24.732 1.00 37.96 98 ASP C CA 1
ATOM 11699 C C . ASP C 1 115 ? 9.735 -4.248 -24.791 1.00 28.92 98 ASP C C 1
ATOM 11700 O O . ASP C 1 115 ? 9.778 -3.662 -25.874 1.00 32.34 98 ASP C O 1
ATOM 11709 N N . LEU C 1 116 ? 9.427 -3.626 -23.661 1.00 28.79 99 LEU C N 1
ATOM 11710 C CA . LEU C 1 116 ? 9.027 -2.227 -23.628 1.00 24.78 99 LEU C CA 1
ATOM 11711 C C . LEU C 1 116 ? 10.266 -1.350 -23.495 1.00 30.11 99 LEU C C 1
ATOM 11712 O O . LEU C 1 116 ? 11.143 -1.622 -22.663 1.00 27.43 99 LEU C O 1
ATOM 11728 N N . ARG C 1 117 ? 10.353 -0.318 -24.324 1.00 22.05 100 ARG C N 1
ATOM 11729 C CA . ARG C 1 117 ? 11.501 0.583 -24.344 1.00 25.73 100 ARG C CA 1
ATOM 11730 C C . ARG C 1 117 ? 11.043 1.974 -23.887 1.00 21.36 100 ARG C C 1
ATOM 11731 O O . ARG C 1 117 ? 10.377 2.058 -22.850 1.00 23.31 100 ARG C O 1
ATOM 11752 N N . GLY C 1 118 ? 11.383 3.048 -24.586 1.00 23.15 101 GLY C N 1
ATOM 11753 C CA . GLY C 1 118 ? 10.915 4.369 -24.207 1.00 17.97 101 GLY C CA 1
ATOM 11754 C C . GLY C 1 118 ? 9.404 4.384 -24.072 1.00 18.68 101 GLY C C 1
ATOM 11755 O O . GLY C 1 118 ? 8.690 3.924 -24.977 1.00 18.83 101 GLY C O 1
ATOM 11759 N N . ARG C 1 119 ? 8.900 4.903 -22.962 1.00 17.01 102 ARG C N 1
ATOM 11760 C CA . ARG C 1 119 ? 7.463 4.855 -22.706 1.00 13.77 102 ARG C CA 1
ATOM 11761 C C . ARG C 1 119 ? 7.046 6.034 -21.838 1.00 15.86 102 ARG C C 1
ATOM 11762 O O . ARG C 1 119 ? 7.843 6.577 -21.064 1.00 18.85 102 ARG C O 1
ATOM 11783 N N . LEU C 1 120 ? 5.787 6.424 -21.970 1.00 14.61 103 LEU C N 1
ATOM 11784 C CA . LEU C 1 120 ? 5.190 7.411 -21.084 1.00 14.34 103 LEU C CA 1
ATOM 11785 C C . LEU C 1 120 ? 4.503 6.741 -19.890 1.00 12.51 103 LEU C C 1
ATOM 11786 O O . LEU C 1 120 ? 4.499 7.291 -18.784 1.00 14.19 103 LEU C O 1
ATOM 11802 N N . TYR C 1 121 ? 3.856 5.609 -20.117 1.00 14.84 104 TYR C N 1
ATOM 11803 C CA . TYR C 1 121 ? 3.154 4.851 -19.093 1.00 13.31 104 TYR C CA 1
ATOM 11804 C C . TYR C 1 121 ? 3.330 3.374 -19.388 1.00 19.05 104 TYR C C 1
ATOM 11805 O O . TYR C 1 121 ? 3.547 2.984 -20.549 1.00 17.73 104 TYR C O 1
ATOM 11823 N N . PRO C 1 122 ? 3.264 2.514 -18.355 1.00 16.55 105 PRO C N 1
ATOM 11824 C CA . PRO C 1 122 ? 3.010 2.786 -16.924 1.00 17.81 105 PRO C CA 1
ATOM 11825 C C . PRO C 1 122 ? 4.182 3.459 -16.255 1.00 13.77 105 PRO C C 1
ATOM 11826 O O . PRO C 1 122 ? 5.244 3.556 -16.866 1.00 15.99 105 PRO C O 1
ATOM 11837 N N . ARG C 1 123 ? 4.000 3.907 -15.025 1.00 16.11 106 ARG C N 1
ATOM 11838 C CA . ARG C 1 123 ? 5.095 4.443 -14.221 1.00 14.35 106 ARG C CA 1
ATOM 11839 C C . ARG C 1 123 ? 5.861 3.274 -13.611 1.00 16.14 106 ARG C C 1
ATOM 11840 O O . ARG C 1 123 ? 5.923 2.196 -14.218 1.00 17.49 106 ARG C O 1
ATOM 11861 N N . MET C 1 124 ? 6.520 3.476 -12.470 1.00 18.05 107 MET C N 1
ATOM 11862 C CA . MET C 1 124 ? 7.473 2.472 -11.983 1.00 14.16 107 MET C CA 1
ATOM 11863 C C . MET C 1 124 ? 6.905 1.485 -10.973 1.00 14.57 107 MET C C 1
ATOM 11864 O O . MET C 1 124 ? 7.289 0.309 -10.994 1.00 18.87 107 MET C O 1
ATOM 11878 N N . ALA C 1 125 ? 6.032 1.924 -10.058 1.00 17.82 108 ALA C N 1
ATOM 11879 C CA . ALA C 1 125 ? 5.822 1.156 -8.818 1.00 19.37 108 ALA C CA 1
ATOM 11880 C C . ALA C 1 125 ? 5.313 -0.257 -9.094 1.00 19.49 108 ALA C C 1
ATOM 11881 O O . ALA C 1 125 ? 5.766 -1.221 -8.467 1.00 21.38 108 ALA C O 1
ATOM 11888 N N . ASN C 1 126 ? 4.328 -0.410 -9.984 1.00 21.02 109 ASN C N 1
ATOM 11889 C CA . ASN C 1 126 ? 3.769 -1.742 -10.182 1.00 22.75 109 ASN C CA 1
ATOM 11890 C C . ASN C 1 126 ? 4.802 -2.697 -10.757 1.00 20.22 109 ASN C C 1
ATOM 11891 O O . ASN C 1 126 ? 4.967 -3.817 -10.255 1.00 22.69 109 ASN C O 1
ATOM 11902 N N . VAL C 1 127 ? 5.515 -2.273 -11.817 1.00 19.43 110 VAL C N 1
ATOM 11903 C CA A VAL C 1 127 ? 6.532 -3.130 -12.428 0.54 17.49 110 VAL C CA 1
ATOM 11904 C CA B VAL C 1 127 ? 6.510 -3.158 -12.414 0.46 16.97 110 VAL C CA 1
ATOM 11905 C C . VAL C 1 127 ? 7.659 -3.414 -11.440 1.00 17.33 110 VAL C C 1
ATOM 11906 O O . VAL C 1 127 ? 8.146 -4.542 -11.335 1.00 24.42 110 VAL C O 1
ATOM 11931 N N . LEU C 1 128 ? 8.077 -2.395 -10.686 1.00 22.83 111 LEU C N 1
ATOM 11932 C CA . LEU C 1 128 ? 9.149 -2.597 -9.700 1.00 20.57 111 LEU C CA 1
ATOM 11933 C C . LEU C 1 128 ? 8.722 -3.568 -8.608 1.00 21.56 111 LEU C C 1
ATOM 11934 O O . LEU C 1 128 ? 9.527 -4.391 -8.158 1.00 21.66 111 LEU C O 1
ATOM 11950 N N . SER C 1 129 ? 7.461 -3.504 -8.168 1.00 23.15 112 SER C N 1
ATOM 11951 C CA . SER C 1 129 ? 7.017 -4.439 -7.139 1.00 21.49 112 SER C CA 1
ATOM 11952 C C . SER C 1 129 ? 7.120 -5.871 -7.639 1.00 25.19 112 SER C C 1
ATOM 11953 O O . SER C 1 129 ? 7.505 -6.779 -6.889 1.00 26.19 112 SER C O 1
ATOM 11961 N N . LYS C 1 130 ? 6.801 -6.097 -8.920 1.00 25.42 113 LYS C N 1
ATOM 11962 C CA A LYS C 1 130 ? 6.916 -7.442 -9.479 0.52 21.69 113 LYS C CA 1
ATOM 11963 C CA B LYS C 1 130 ? 6.916 -7.439 -9.487 0.48 21.81 113 LYS C CA 1
ATOM 11964 C C . LYS C 1 130 ? 8.382 -7.844 -9.645 1.00 23.73 113 LYS C C 1
ATOM 11965 O O . LYS C 1 130 ? 8.747 -8.999 -9.394 1.00 24.04 113 LYS C O 1
ATOM 12002 N N . GLN C 1 131 ? 9.233 -6.912 -10.057 1.00 22.03 114 GLN C N 1
ATOM 12003 C CA . GLN C 1 131 ? 10.649 -7.240 -10.226 1.00 21.67 114 GLN C CA 1
ATOM 12004 C C . GLN C 1 131 ? 11.277 -7.604 -8.895 1.00 27.95 114 GLN C C 1
ATOM 12005 O O . GLN C 1 131 ? 12.098 -8.525 -8.819 1.00 28.50 114 GLN C O 1
ATOM 12019 N N . LEU C 1 132 ? 10.887 -6.906 -7.818 1.00 26.89 115 LEU C N 1
ATOM 12020 C CA . LEU C 1 132 ? 11.460 -7.132 -6.500 1.00 27.38 115 LEU C CA 1
ATOM 12021 C C . LEU C 1 132 ? 10.723 -8.193 -5.694 1.00 36.24 115 LEU C C 1
ATOM 12022 O O . LEU C 1 132 ? 11.190 -8.557 -4.601 1.00 27.89 115 LEU C O 1
ATOM 12038 N N . GLY C 1 133 ? 9.602 -8.701 -6.197 1.00 32.00 116 GLY C N 1
ATOM 12039 C CA . GLY C 1 133 ? 8.861 -9.708 -5.457 1.00 33.01 116 GLY C CA 1
ATOM 12040 C C . GLY C 1 133 ? 8.097 -9.164 -4.269 1.00 33.99 116 GLY C C 1
ATOM 12041 O O . GLY C 1 133 ? 7.873 -9.892 -3.293 1.00 34.05 116 GLY C O 1
ATOM 12045 N N . LEU C 1 134 ? 7.707 -7.892 -4.311 1.00 26.59 117 LEU C N 1
ATOM 12046 C CA . LEU C 1 134 ? 6.919 -7.301 -3.230 1.00 26.59 117 LEU C CA 1
ATOM 12047 C C . LEU C 1 134 ? 5.470 -7.711 -3.454 1.00 26.11 117 LEU C C 1
ATOM 12048 O O . LEU C 1 134 ? 4.642 -6.946 -3.946 1.00 29.69 117 LEU C O 1
ATOM 12064 N N . SER C 1 135 ? 5.170 -8.960 -3.099 1.00 29.64 118 SER C N 1
ATOM 12065 C CA . SER C 1 135 ? 3.891 -9.576 -3.447 1.00 28.07 118 SER C CA 1
ATOM 12066 C C . SER C 1 135 ? 2.710 -9.010 -2.674 1.00 42.94 118 SER C C 1
ATOM 12067 O O . SER C 1 135 ? 1.564 -9.278 -3.059 1.00 35.88 118 SER C O 1
ATOM 12075 N N . ARG C 1 136 ? 2.941 -8.258 -1.600 1.00 30.24 119 ARG C N 1
ATOM 12076 C CA . ARG C 1 136 ? 1.857 -7.675 -0.820 1.00 31.06 119 ARG C CA 1
ATOM 12077 C C . ARG C 1 136 ? 1.844 -6.148 -0.869 1.00 28.84 119 ARG C C 1
ATOM 12078 O O . ARG C 1 136 ? 1.070 -5.519 -0.139 1.00 33.38 119 ARG C O 1
ATOM 12099 N N . ALA C 1 137 ? 2.678 -5.538 -1.685 1.00 24.03 120 ALA C N 1
ATOM 12100 C CA . ALA C 1 137 ? 2.825 -4.090 -1.694 1.00 23.53 120 ALA C CA 1
ATOM 12101 C C . ALA C 1 137 ? 1.774 -3.435 -2.587 1.00 26.05 120 ALA C C 1
ATOM 12102 O O . ALA C 1 137 ? 1.612 -3.815 -3.755 1.00 24.23 120 ALA C O 1
ATOM 12109 N N . LEU C 1 138 ? 1.069 -2.455 -2.036 1.00 24.01 121 LEU C N 1
ATOM 12110 C CA . LEU C 1 138 ? 0.239 -1.560 -2.851 1.00 26.44 121 LEU C CA 1
ATOM 12111 C C . LEU C 1 138 ? 1.132 -0.594 -3.627 1.00 26.27 121 LEU C C 1
ATOM 12112 O O . LEU C 1 138 ? 1.879 0.176 -3.003 1.00 22.25 121 LEU C O 1
ATOM 12128 N N . PRO C 1 139 ? 1.082 -0.578 -4.963 1.00 19.73 122 PRO C N 1
ATOM 12129 C CA . PRO C 1 139 ? 1.974 0.325 -5.714 1.00 20.31 122 PRO C CA 1
ATOM 12130 C C . PRO C 1 139 ? 1.334 1.666 -6.040 1.00 21.18 122 PRO C C 1
ATOM 12131 O O . PRO C 1 139 ? 0.175 1.760 -6.455 1.00 24.83 122 PRO C O 1
ATOM 12142 N N . LEU C 1 140 ? 2.119 2.718 -5.864 1.00 20.25 123 LEU C N 1
ATOM 12143 C CA . LEU C 1 140 ? 1.679 4.086 -6.079 1.00 18.43 123 LEU C CA 1
ATOM 12144 C C . LEU C 1 140 ? 2.806 4.896 -6.697 1.00 20.34 123 LEU C C 1
ATOM 12145 O O . LEU C 1 140 ? 3.976 4.766 -6.305 1.00 19.20 123 LEU C O 1
ATOM 12161 N N . ASP C 1 141 ? 2.451 5.747 -7.658 1.00 14.83 124 ASP C N 1
ATOM 12162 C CA . ASP C 1 141 ? 3.403 6.629 -8.314 1.00 15.90 124 ASP C CA 1
ATOM 12163 C C . ASP C 1 141 ? 2.903 8.056 -8.189 1.00 19.45 124 ASP C C 1
ATOM 12164 O O . ASP C 1 141 ? 1.829 8.400 -8.700 1.00 20.40 124 ASP C O 1
ATOM 12173 N N . SER C 1 142 ? 3.665 8.876 -7.478 1.00 17.57 125 SER C N 1
ATOM 12174 C CA . SER C 1 142 ? 3.286 10.242 -7.165 1.00 18.59 125 SER C CA 1
ATOM 12175 C C . SER C 1 142 ? 4.219 11.197 -7.877 1.00 23.63 125 SER C C 1
ATOM 12176 O O . SER C 1 142 ? 5.317 10.814 -8.316 1.00 20.54 125 SER C O 1
ATOM 12184 N N . GLN C 1 143 ? 3.800 12.452 -7.976 1.00 21.09 126 GLN C N 1
ATOM 12185 C CA A GLN C 1 143 ? 4.664 13.468 -8.588 0.75 25.36 126 GLN C CA 1
ATOM 12186 C CA B GLN C 1 143 ? 4.623 13.479 -8.621 0.25 24.99 126 GLN C CA 1
ATOM 12187 C C . GLN C 1 143 ? 4.433 14.806 -7.904 1.00 24.04 126 GLN C C 1
ATOM 12188 O O . GLN C 1 143 ? 3.317 15.342 -7.904 1.00 21.04 126 GLN C O 1
ATOM 12215 N N . MET C 1 144 ? 5.501 15.317 -7.297 1.00 18.35 127 MET C N 1
ATOM 12216 C CA . MET C 1 144 ? 5.589 16.673 -6.782 1.00 19.12 127 MET C CA 1
ATOM 12217 C C . MET C 1 144 ? 6.958 17.240 -7.142 1.00 21.44 127 MET C C 1
ATOM 12218 O O . MET C 1 144 ? 7.611 17.927 -6.339 1.00 21.28 127 MET C O 1
ATOM 12232 N N . GLU C 1 145 ? 7.420 16.910 -8.350 1.00 21.11 128 GLU C N 1
ATOM 12233 C CA . GLU C 1 145 ? 8.696 17.391 -8.881 1.00 22.23 128 GLU C CA 1
ATOM 12234 C C . GLU C 1 145 ? 9.844 17.305 -7.855 1.00 22.45 128 GLU C C 1
ATOM 12235 O O . GLU C 1 145 ? 10.027 16.228 -7.268 1.00 24.62 128 GLU C O 1
ATOM 12270 N N . ALA C 1 147 ? 10.249 18.048 -4.890 1.00 20.22 130 ALA C N 1
ATOM 12271 C CA . ALA C 1 147 ? 9.864 17.766 -3.505 1.00 22.30 130 ALA C CA 1
ATOM 12272 C C . ALA C 1 147 ? 9.227 16.392 -3.345 1.00 19.50 130 ALA C C 1
ATOM 12273 O O . ALA C 1 147 ? 8.677 16.086 -2.294 1.00 22.26 130 ALA C O 1
ATOM 12280 N N . SER C 1 148 ? 9.317 15.557 -4.379 1.00 17.90 131 SER C N 1
ATOM 12281 C CA . SER C 1 148 ? 8.614 14.273 -4.360 1.00 21.85 131 SER C CA 1
ATOM 12282 C C . SER C 1 148 ? 9.075 13.374 -3.226 1.00 23.08 131 SER C C 1
ATOM 12283 O O . SER C 1 148 ? 8.280 12.574 -2.717 1.00 21.57 131 SER C O 1
ATOM 12291 N N . PHE C 1 149 ? 10.340 13.482 -2.796 1.00 22.80 132 PHE C N 1
ATOM 12292 C CA . PHE C 1 149 ? 10.766 12.640 -1.685 1.00 19.76 132 PHE C CA 1
ATOM 12293 C C . PHE C 1 149 ? 10.010 13.009 -0.420 1.00 21.77 132 PHE C C 1
ATOM 12294 O O . PHE C 1 149 ? 9.551 12.125 0.315 1.00 21.27 132 PHE C O 1
ATOM 12311 N N . LEU C 1 150 ? 9.845 14.307 -0.169 1.00 21.44 133 LEU C N 1
ATOM 12312 C CA . LEU C 1 150 ? 9.069 14.740 0.985 1.00 27.00 133 LEU C CA 1
ATOM 12313 C C . LEU C 1 150 ? 7.596 14.356 0.844 1.00 21.71 133 LEU C C 1
ATOM 12314 O O . LEU C 1 150 ? 6.962 13.962 1.830 1.00 22.58 133 LEU C O 1
ATOM 12330 N N . LEU C 1 151 ? 7.024 14.463 -0.364 1.00 19.35 134 LEU C N 1
ATOM 12331 C CA . LEU C 1 151 ? 5.637 14.041 -0.540 1.00 19.04 134 LEU C CA 1
ATOM 12332 C C . LEU C 1 151 ? 5.482 12.566 -0.210 1.00 20.90 134 LEU C C 1
ATOM 12333 O O . LEU C 1 151 ? 4.521 12.166 0.459 1.00 23.35 134 LEU C O 1
ATOM 12349 N N . ASN C 1 152 ? 6.428 11.732 -0.662 1.00 18.42 135 ASN C N 1
ATOM 12350 C CA . ASN C 1 152 ? 6.285 10.302 -0.446 1.00 18.38 135 ASN C CA 1
ATOM 12351 C C . ASN C 1 152 ? 6.506 9.937 1.014 1.00 21.77 135 ASN C C 1
ATOM 12352 O O . ASN C 1 152 ? 5.856 9.015 1.528 1.00 22.18 135 ASN C O 1
ATOM 12363 N N . LEU C 1 153 ? 7.408 10.648 1.689 1.00 25.04 136 LEU C N 1
ATOM 12364 C CA . LEU C 1 153 ? 7.549 10.482 3.129 1.00 22.28 136 LEU C CA 1
ATOM 12365 C C . LEU C 1 153 ? 6.252 10.844 3.838 1.00 23.65 136 LEU C C 1
ATOM 12366 O O . LEU C 1 153 ? 5.828 10.155 4.764 1.00 26.51 136 LEU C O 1
ATOM 12382 N N . ARG C 1 154 ? 5.617 11.938 3.424 1.00 21.85 137 ARG C N 1
ATOM 12383 C CA . ARG C 1 154 ? 4.347 12.337 4.031 1.00 25.98 137 ARG C CA 1
ATOM 12384 C C . ARG C 1 154 ? 3.263 11.296 3.766 1.00 27.00 137 ARG C C 1
ATOM 12385 O O . ARG C 1 154 ? 2.503 10.946 4.663 1.00 24.40 137 ARG C O 1
ATOM 12406 N N . LEU C 1 155 ? 3.157 10.812 2.520 1.00 24.68 138 LEU C N 1
ATOM 12407 C CA . LEU C 1 155 ? 2.182 9.784 2.195 1.00 23.13 138 LEU C CA 1
ATOM 12408 C C . LEU C 1 155 ? 2.420 8.524 3.017 1.00 25.55 138 LEU C C 1
ATOM 12409 O O . LEU C 1 155 ? 1.488 7.975 3.629 1.00 23.16 138 LEU C O 1
ATOM 12425 N N . ALA C 1 156 ? 3.668 8.049 3.051 1.00 21.11 139 ALA C N 1
ATOM 12426 C CA . ALA C 1 156 ? 3.985 6.871 3.848 1.00 23.66 139 ALA C CA 1
ATOM 12427 C C . ALA C 1 156 ? 3.666 7.102 5.321 1.00 25.44 139 ALA C C 1
ATOM 12428 O O . ALA C 1 156 ? 3.124 6.219 5.998 1.00 24.09 139 ALA C O 1
ATOM 12435 N N . ALA C 1 157 ? 4.018 8.278 5.836 1.00 23.94 140 ALA C N 1
ATOM 12436 C CA . ALA C 1 157 ? 3.831 8.544 7.258 1.00 28.53 140 ALA C CA 1
ATOM 12437 C C . ALA C 1 157 ? 2.354 8.496 7.630 1.00 25.82 140 ALA C C 1
ATOM 12438 O O . ALA C 1 157 ? 1.985 7.958 8.678 1.00 29.71 140 ALA C O 1
ATOM 12445 N N . SER C 1 158 ? 1.499 9.063 6.786 1.00 26.38 141 SER C N 1
ATOM 12446 C CA . SER C 1 158 ? 0.071 9.062 7.087 1.00 28.43 141 SER C CA 1
ATOM 12447 C C . SER C 1 158 ? -0.497 7.648 7.051 1.00 28.82 141 SER C C 1
ATOM 12448 O O . SER C 1 158 ? -1.313 7.287 7.900 1.00 26.47 141 SER C O 1
ATOM 12456 N N . MET C 1 159 ? -0.085 6.834 6.068 1.00 24.31 142 MET C N 1
ATOM 12457 C CA . MET C 1 159 ? -0.533 5.446 6.040 1.00 27.16 142 MET C CA 1
ATOM 12458 C C . MET C 1 159 ? -0.121 4.717 7.317 1.00 25.85 142 MET C C 1
ATOM 12459 O O . MET C 1 159 ? -0.929 4.008 7.937 1.00 26.75 142 MET C O 1
ATOM 12473 N N . ILE C 1 160 ? 1.136 4.895 7.736 1.00 26.78 143 ILE C N 1
ATOM 12474 C CA . ILE C 1 160 ? 1.638 4.211 8.925 1.00 31.20 143 ILE C CA 1
ATOM 12475 C C . ILE C 1 160 ? 0.937 4.718 10.177 1.00 32.04 143 ILE C C 1
ATOM 12476 O O . ILE C 1 160 ? 0.518 3.930 11.038 1.00 30.39 143 ILE C O 1
ATOM 12492 N N . ARG C 1 161 ? 0.797 6.042 10.293 1.00 29.14 144 ARG C N 1
ATOM 12493 C CA . ARG C 1 161 ? 0.153 6.631 11.465 1.00 30.65 144 ARG C CA 1
ATOM 12494 C C . ARG C 1 161 ? -1.235 6.053 11.686 1.00 31.67 144 ARG C C 1
ATOM 12495 O O . ARG C 1 161 ? -1.608 5.728 12.823 1.00 32.74 144 ARG C O 1
ATOM 12516 N N . GLN C 1 162 ? -2.013 5.908 10.607 1.00 31.84 145 GLN C N 1
ATOM 12517 C CA . GLN C 1 162 ? -3.393 5.455 10.698 1.00 30.28 145 GLN C CA 1
ATOM 12518 C C . GLN C 1 162 ? -3.522 3.937 10.645 1.00 30.52 145 GLN C C 1
ATOM 12519 O O . GLN C 1 162 ? -4.648 3.423 10.544 1.00 32.07 145 GLN C O 1
ATOM 12533 N N . GLY C 1 163 ? -2.413 3.208 10.734 1.00 30.47 146 GLY C N 1
ATOM 12534 C CA . GLY C 1 163 ? -2.459 1.765 10.807 1.00 30.93 146 GLY C CA 1
ATOM 12535 C C . GLY C 1 163 ? -2.770 1.064 9.504 1.00 29.57 146 GLY C C 1
ATOM 12536 O O . GLY C 1 163 ? -3.184 -0.099 9.531 1.00 30.08 146 GLY C O 1
ATOM 12540 N N . LYS C 1 164 ? -2.581 1.737 8.371 1.00 28.67 147 LYS C N 1
ATOM 12541 C CA . LYS C 1 164 ? -2.928 1.197 7.056 1.00 26.92 147 LYS C CA 1
ATOM 12542 C C . LYS C 1 164 ? -1.728 0.587 6.331 1.00 26.01 147 LYS C C 1
ATOM 12543 O O . LYS C 1 164 ? -1.898 -0.004 5.260 1.00 31.15 147 LYS C O 1
ATOM 12562 N N . ALA C 1 165 ? -0.530 0.742 6.874 1.00 27.95 148 ALA C N 1
ATOM 12563 C CA . ALA C 1 165 ? 0.675 0.089 6.386 1.00 29.68 148 ALA C CA 1
ATOM 12564 C C . ALA C 1 165 ? 1.637 -0.016 7.564 1.00 28.21 148 ALA C C 1
ATOM 12565 O O . ALA C 1 165 ? 1.653 0.855 8.441 1.00 28.73 148 ALA C O 1
ATOM 12572 N N . GLU C 1 166 ? 2.422 -1.101 7.595 1.00 30.13 149 GLU C N 1
ATOM 12573 C CA . GLU C 1 166 ? 3.475 -1.261 8.591 1.00 29.26 149 GLU C CA 1
ATOM 12574 C C . GLU C 1 166 ? 4.885 -1.128 8.017 1.00 31.29 149 GLU C C 1
ATOM 12575 O O . GLU C 1 166 ? 5.805 -0.828 8.769 1.00 33.42 149 GLU C O 1
ATOM 12587 N N . LYS C 1 167 ? 5.070 -1.339 6.714 1.00 27.37 150 LYS C N 1
ATOM 12588 C CA . LYS C 1 167 ? 6.358 -1.103 6.073 1.00 31.41 150 LYS C CA 1
ATOM 12589 C C . LYS C 1 167 ? 6.078 -0.463 4.719 1.00 27.25 150 LYS C C 1
ATOM 12590 O O . LYS C 1 167 ? 5.296 -1.007 3.939 1.00 28.51 150 LYS C O 1
ATOM 12609 N N . VAL C 1 168 ? 6.724 0.668 4.444 1.00 24.32 151 VAL C N 1
ATOM 12610 C CA . VAL C 1 168 ? 6.549 1.392 3.185 1.00 25.45 151 VAL C CA 1
ATOM 12611 C C . VAL C 1 168 ? 7.916 1.627 2.571 1.00 22.95 151 VAL C C 1
ATOM 12612 O O . VAL C 1 168 ? 8.799 2.214 3.209 1.00 26.20 151 VAL C O 1
ATOM 12625 N N . LEU C 1 169 ? 8.093 1.187 1.330 1.00 23.01 152 LEU C N 1
ATOM 12626 C CA . LEU C 1 169 ? 9.305 1.452 0.566 1.00 21.44 152 LEU C CA 1
ATOM 12627 C C . LEU C 1 169 ? 9.053 2.677 -0.308 1.00 21.20 152 LEU C C 1
ATOM 12628 O O . LEU C 1 169 ? 8.017 2.758 -0.978 1.00 21.23 152 LEU C O 1
ATOM 12644 N N . VAL C 1 170 ? 9.980 3.632 -0.270 1.00 23.09 153 VAL C N 1
ATOM 12645 C CA . VAL C 1 170 ? 9.873 4.903 -0.983 1.00 23.64 153 VAL C CA 1
ATOM 12646 C C . VAL C 1 170 ? 11.019 4.985 -1.987 1.00 18.48 153 VAL C C 1
ATOM 12647 O O . VAL C 1 170 ? 12.163 4.712 -1.638 1.00 21.68 153 VAL C O 1
ATOM 12660 N N . VAL C 1 171 ? 10.698 5.344 -3.230 1.00 18.31 154 VAL C N 1
ATOM 12661 C CA . VAL C 1 171 ? 11.679 5.416 -4.317 1.00 18.17 154 VAL C CA 1
ATOM 12662 C C . VAL C 1 171 ? 11.534 6.741 -5.047 1.00 17.40 154 VAL C C 1
ATOM 12663 O O . VAL C 1 171 ? 10.412 7.171 -5.366 1.00 19.71 154 VAL C O 1
ATOM 12676 N N . CYS C 1 172 ? 12.661 7.382 -5.327 1.00 18.18 155 CYS C N 1
ATOM 12677 C CA . CYS C 1 172 ? 12.738 8.509 -6.254 1.00 15.94 155 CYS C CA 1
ATOM 12678 C C . CYS C 1 172 ? 13.815 8.190 -7.270 1.00 20.35 155 CYS C C 1
ATOM 12679 O O . CYS C 1 172 ? 14.941 7.855 -6.888 1.00 19.41 155 CYS C O 1
ATOM 12687 N N . SER C 1 173 ? 13.479 8.313 -8.565 1.00 19.32 156 SER C N 1
ATOM 12688 C CA . SER C 1 173 ? 14.436 7.980 -9.618 1.00 20.31 156 SER C CA 1
ATOM 12689 C C . SER C 1 173 ? 14.348 9.042 -10.706 1.00 20.98 156 SER C C 1
ATOM 12690 O O . SER C 1 173 ? 13.323 9.159 -11.380 1.00 17.49 156 SER C O 1
ATOM 12698 N N . GLU C 1 174 ? 15.424 9.803 -10.880 1.00 18.12 157 GLU C N 1
ATOM 12699 C CA . GLU C 1 174 ? 15.420 10.999 -11.710 1.00 15.28 157 GLU C CA 1
ATOM 12700 C C . GLU C 1 174 ? 16.320 10.770 -12.920 1.00 20.70 157 GLU C C 1
ATOM 12701 O O . GLU C 1 174 ? 17.552 10.790 -12.814 1.00 18.16 157 GLU C O 1
ATOM 12713 N N . TYR C 1 175 ? 15.683 10.560 -14.071 1.00 17.59 158 TYR C N 1
ATOM 12714 C CA . TYR C 1 175 ? 16.346 10.485 -15.381 1.00 17.84 158 TYR C CA 1
ATOM 12715 C C . TYR C 1 175 ? 16.126 11.790 -16.132 1.00 19.60 158 TYR C C 1
ATOM 12716 O O . TYR C 1 175 ? 15.647 11.817 -17.267 1.00 19.48 158 TYR C O 1
ATOM 12734 N N . ILE C 1 176 ? 16.435 12.906 -15.466 1.00 23.22 159 ILE C N 1
ATOM 12735 C CA . ILE C 1 176 ? 16.147 14.226 -16.022 1.00 18.31 159 ILE C CA 1
ATOM 12736 C C . ILE C 1 176 ? 17.002 14.496 -17.249 1.00 20.47 159 ILE C C 1
ATOM 12737 O O . ILE C 1 176 ? 16.612 15.300 -18.114 1.00 20.93 159 ILE C O 1
ATOM 12753 N N . SER C 1 177 ? 18.152 13.823 -17.378 1.00 18.89 160 SER C N 1
ATOM 12754 C CA . SER C 1 177 ? 19.011 14.063 -18.524 1.00 18.09 160 SER C CA 1
ATOM 12755 C C . SER C 1 177 ? 18.328 13.722 -19.844 1.00 21.87 160 SER C C 1
ATOM 12756 O O . SER C 1 177 ? 18.740 14.256 -20.881 1.00 22.75 160 SER C O 1
ATOM 12764 N N . ASN C 1 178 ? 17.313 12.856 -19.837 1.00 21.33 161 ASN C N 1
ATOM 12765 C CA . ASN C 1 178 ? 16.620 12.567 -21.090 1.00 24.45 161 ASN C CA 1
ATOM 12766 C C . ASN C 1 178 ? 15.670 13.689 -21.509 1.00 23.38 161 ASN C C 1
ATOM 12767 O O . ASN C 1 178 ? 15.038 13.573 -22.573 1.00 23.83 161 ASN C O 1
ATOM 12778 N N . LEU C 1 179 ? 15.587 14.779 -20.727 1.00 21.04 162 LEU C N 1
ATOM 12779 C CA . LEU C 1 179 ? 14.831 15.964 -21.086 1.00 18.80 162 LEU C CA 1
ATOM 12780 C C . LEU C 1 179 ? 15.677 17.217 -21.287 1.00 25.36 162 LEU C C 1
ATOM 12781 O O . LEU C 1 179 ? 15.108 18.300 -21.492 1.00 20.15 162 LEU C O 1
ATOM 12797 N N . LEU C 1 180 ? 17.004 17.126 -21.192 1.00 20.03 163 LEU C N 1
ATOM 12798 C CA . LEU C 1 180 ? 17.840 18.312 -21.209 1.00 19.34 163 LEU C CA 1
ATOM 12799 C C . LEU C 1 180 ? 18.223 18.692 -22.635 1.00 24.05 163 LEU C C 1
ATOM 12800 O O . LEU C 1 180 ? 18.639 17.831 -23.425 1.00 23.99 163 LEU C O 1
ATOM 12816 N N . ASP C 1 181 ? 18.105 19.988 -22.937 1.00 21.71 164 ASP C N 1
ATOM 12817 C CA . ASP C 1 181 ? 18.483 20.560 -24.235 1.00 22.65 164 ASP C CA 1
ATOM 12818 C C . ASP C 1 181 ? 19.921 21.050 -24.124 1.00 22.74 164 ASP C C 1
ATOM 12819 O O . ASP C 1 181 ? 20.182 22.152 -23.636 1.00 28.27 164 ASP C O 1
ATOM 12828 N N . PHE C 1 182 ? 20.860 20.247 -24.599 1.00 23.07 165 PHE C N 1
ATOM 12829 C CA . PHE C 1 182 ? 22.272 20.593 -24.483 1.00 28.64 165 PHE C CA 1
ATOM 12830 C C . PHE C 1 182 ? 22.714 21.635 -25.504 1.00 35.30 165 PHE C C 1
ATOM 12831 O O . PHE C 1 182 ? 23.918 21.886 -25.623 1.00 32.23 165 PHE C O 1
ATOM 12848 N N . THR C 1 183 ? 21.772 22.250 -26.238 1.00 29.53 166 THR C N 1
ATOM 12849 C CA . THR C 1 183 ? 22.064 23.492 -26.943 1.00 37.03 166 THR C CA 1
ATOM 12850 C C . THR C 1 183 ? 21.707 24.711 -26.104 1.00 29.77 166 THR C C 1
ATOM 12851 O O . THR C 1 183 ? 21.789 25.839 -26.606 1.00 35.24 166 THR C O 1
ATOM 12862 N N . SER C 1 184 ? 21.340 24.502 -24.836 1.00 28.91 167 SER C N 1
ATOM 12863 C CA . SER C 1 184 ? 20.845 25.548 -23.955 1.00 28.92 167 SER C CA 1
ATOM 12864 C C . SER C 1 184 ? 21.563 25.489 -22.613 1.00 31.48 167 SER C C 1
ATOM 12865 O O . SER C 1 184 ? 21.947 24.412 -22.137 1.00 31.81 167 SER C O 1
ATOM 12873 N N . ARG C 1 185 ? 21.748 26.659 -21.997 1.00 30.55 168 ARG C N 1
ATOM 12874 C CA . ARG C 1 185 ? 22.311 26.696 -20.651 1.00 30.53 168 ARG C CA 1
ATOM 12875 C C . ARG C 1 185 ? 21.410 26.009 -19.627 1.00 30.21 168 ARG C C 1
ATOM 12876 O O . ARG C 1 185 ? 21.875 25.684 -18.529 1.00 29.66 168 ARG C O 1
ATOM 12897 N N . THR C 1 186 ? 20.128 25.784 -19.945 1.00 30.06 169 THR C N 1
ATOM 12898 C CA . THR C 1 186 ? 19.252 25.070 -19.017 1.00 21.74 169 THR C CA 1
ATOM 12899 C C . THR C 1 186 ? 19.690 23.633 -18.787 1.00 26.10 169 THR C C 1
ATOM 12900 O O . THR C 1 186 ? 19.146 22.978 -17.898 1.00 26.89 169 THR C O 1
ATOM 12911 N N . SER C 1 187 ? 20.638 23.112 -19.581 1.00 25.80 170 SER C N 1
ATOM 12912 C CA . SER C 1 187 ? 21.104 21.741 -19.437 1.00 24.19 170 SER C CA 1
ATOM 12913 C C . SER C 1 187 ? 22.253 21.587 -18.443 1.00 25.17 170 SER C C 1
ATOM 12914 O O . SER C 1 187 ? 22.682 20.457 -18.200 1.00 34.97 170 SER C O 1
ATOM 12922 N N . THR C 1 188 ? 22.755 22.666 -17.850 1.00 26.22 171 THR C N 1
ATOM 12923 C CA . THR C 1 188 ? 24.074 22.621 -17.243 1.00 21.79 171 THR C CA 1
ATOM 12924 C C . THR C 1 188 ? 24.109 22.228 -15.765 1.00 29.37 171 THR C C 1
ATOM 12925 O O . THR C 1 188 ? 25.205 21.976 -15.259 1.00 30.78 171 THR C O 1
ATOM 12936 N N . LEU C 1 189 ? 22.976 22.149 -15.076 1.00 24.10 172 LEU C N 1
ATOM 12937 C CA . LEU C 1 189 ? 23.005 21.832 -13.648 1.00 28.84 172 LEU C CA 1
ATOM 12938 C C . LEU C 1 189 ? 22.237 20.573 -13.266 1.00 27.65 172 LEU C C 1
ATOM 12939 O O . LEU C 1 189 ? 22.681 19.853 -12.354 1.00 27.84 172 LEU C O 1
ATOM 12955 N N . PHE C 1 190 ? 21.092 20.296 -13.903 1.00 24.82 173 PHE C N 1
ATOM 12956 C CA . PHE C 1 190 ? 20.299 19.132 -13.529 1.00 20.47 173 PHE C CA 1
ATOM 12957 C C . PHE C 1 190 ? 21.060 17.844 -13.831 1.00 20.63 173 PHE C C 1
ATOM 12958 O O . PHE C 1 190 ? 21.865 17.769 -14.774 1.00 24.33 173 PHE C O 1
ATOM 12975 N N . ALA C 1 191 ? 20.766 16.807 -13.060 1.00 21.15 174 ALA C N 1
ATOM 12976 C CA . ALA C 1 191 ? 21.540 15.572 -13.117 1.00 19.12 174 ALA C CA 1
ATOM 12977 C C . ALA C 1 191 ? 20.698 14.411 -12.619 1.00 21.77 174 ALA C C 1
ATOM 12978 O O . ALA C 1 191 ? 19.639 14.592 -11.996 1.00 22.28 174 ALA C O 1
ATOM 12985 N N . ASP C 1 192 ? 21.187 13.203 -12.892 1.00 18.04 175 ASP C N 1
ATOM 12986 C CA . ASP C 1 192 ? 20.447 11.974 -12.654 1.00 20.53 175 ASP C CA 1
ATOM 12987 C C . ASP C 1 192 ? 20.881 11.327 -11.335 1.00 17.35 175 ASP C C 1
ATOM 12988 O O . ASP C 1 192 ? 22.007 11.520 -10.875 1.00 18.11 175 ASP C O 1
ATOM 12997 N N . GLY C 1 193 ? 19.985 10.537 -10.758 1.00 22.50 176 GLY C N 1
ATOM 12998 C CA . GLY C 1 193 ? 20.266 9.796 -9.542 1.00 21.63 176 GLY C CA 1
ATOM 12999 C C . GLY C 1 193 ? 19.002 9.152 -9.018 1.00 20.97 176 GLY C C 1
ATOM 13000 O O . GLY C 1 193 ? 17.886 9.435 -9.483 1.00 20.03 176 GLY C O 1
ATOM 13004 N N . CYS C 1 194 ? 19.182 8.267 -8.034 1.00 22.40 177 CYS C N 1
ATOM 13005 C CA A CYS C 1 194 ? 18.082 7.515 -7.429 0.76 18.95 177 CYS C CA 1
ATOM 13006 C CA B CYS C 1 194 ? 18.004 7.698 -7.398 0.24 22.09 177 CYS C CA 1
ATOM 13007 C C . CYS C 1 194 ? 18.244 7.484 -5.913 1.00 18.34 177 CYS C C 1
ATOM 13008 O O . CYS C 1 194 ? 19.373 7.496 -5.403 1.00 19.16 177 CYS C O 1
ATOM 13023 N N . ALA C 1 195 ? 17.121 7.350 -5.211 1.00 23.44 178 ALA C N 1
ATOM 13024 C CA . ALA C 1 195 ? 17.094 7.214 -3.764 1.00 21.59 178 ALA C CA 1
ATOM 13025 C C . ALA C 1 195 ? 16.026 6.200 -3.391 1.00 22.74 178 ALA C C 1
ATOM 13026 O O . ALA C 1 195 ? 14.965 6.125 -4.033 1.00 22.71 178 ALA C O 1
ATOM 13033 N N . VAL C 1 196 ? 16.321 5.412 -2.356 1.00 22.16 179 VAL C N 1
ATOM 13034 C CA . VAL C 1 196 ? 15.401 4.434 -1.793 1.00 22.25 179 VAL C CA 1
ATOM 13035 C C . VAL C 1 196 ? 15.441 4.581 -0.270 1.00 22.92 179 VAL C C 1
ATOM 13036 O O . VAL C 1 196 ? 16.523 4.663 0.317 1.00 23.62 179 VAL C O 1
ATOM 13049 N N . ALA C 1 197 ? 14.270 4.589 0.355 1.00 21.33 180 ALA C N 1
ATOM 13050 C CA . ALA C 1 197 ? 14.150 4.680 1.796 1.00 24.00 180 ALA C CA 1
ATOM 13051 C C . ALA C 1 197 ? 13.048 3.736 2.263 1.00 23.97 180 ALA C C 1
ATOM 13052 O O . ALA C 1 197 ? 12.109 3.431 1.517 1.00 24.60 180 ALA C O 1
ATOM 13059 N N . LEU C 1 198 ? 13.195 3.264 3.494 1.00 24.15 181 LEU C N 1
ATOM 13060 C CA . LEU C 1 198 ? 12.223 2.368 4.125 1.00 30.20 181 LEU C CA 1
ATOM 13061 C C . LEU C 1 198 ? 11.686 3.036 5.385 1.00 27.12 181 LEU C C 1
ATOM 13062 O O . LEU C 1 198 ? 12.467 3.454 6.251 1.00 26.47 181 LEU C O 1
ATOM 13078 N N . LEU C 1 199 ? 10.360 3.160 5.465 1.00 29.01 182 LEU C N 1
ATOM 13079 C CA . LEU C 1 199 ? 9.666 3.660 6.640 1.00 27.65 182 LEU C CA 1
ATOM 13080 C C . LEU C 1 199 ? 8.814 2.545 7.229 1.00 28.04 182 LEU C C 1
ATOM 13081 O O . LEU C 1 199 ? 8.254 1.718 6.494 1.00 27.94 182 LEU C O 1
ATOM 13097 N N . THR C 1 200 ? 8.708 2.519 8.549 1.00 28.78 183 THR C N 1
ATOM 13098 C CA . THR C 1 200 ? 7.982 1.453 9.221 1.00 29.38 183 THR C CA 1
ATOM 13099 C C . THR C 1 200 ? 7.206 2.023 10.406 1.00 30.46 183 THR C C 1
ATOM 13100 O O . THR C 1 200 ? 7.445 3.149 10.854 1.00 32.92 183 THR C O 1
ATOM 13111 N N . ARG C 1 201 ? 6.269 1.229 10.899 1.00 31.24 184 ARG C N 1
ATOM 13112 C CA . ARG C 1 201 ? 5.650 1.521 12.187 1.00 41.56 184 ARG C CA 1
ATOM 13113 C C . ARG C 1 201 ? 6.717 1.447 13.270 1.00 46.95 184 ARG C C 1
ATOM 13114 O O . ARG C 1 201 ? 7.382 0.421 13.421 1.00 36.24 184 ARG C O 1
ATOM 13135 N N . GLY C 1 202 ? 6.884 2.536 14.015 1.00 37.16 185 GLY C N 1
ATOM 13136 C CA . GLY C 1 202 ? 7.876 2.547 15.072 1.00 36.73 185 GLY C CA 1
ATOM 13137 C C . GLY C 1 202 ? 7.453 1.648 16.221 1.00 38.75 185 GLY C C 1
ATOM 13138 O O . GLY C 1 202 ? 6.264 1.514 16.534 1.00 41.04 185 GLY C O 1
ATOM 13142 N N . ASP C 1 203 ? 8.441 1.005 16.835 1.00 40.76 186 ASP C N 1
ATOM 13143 C CA . ASP C 1 203 ? 8.214 0.202 18.032 1.00 52.59 186 ASP C CA 1
ATOM 13144 C C . ASP C 1 203 ? 8.521 0.962 19.317 1.00 54.54 186 ASP C C 1
ATOM 13145 O O . ASP C 1 203 ? 8.280 0.429 20.399 1.00 54.27 186 ASP C O 1
ATOM 13154 N N . ASP C 1 204 ? 9.050 2.179 19.218 1.00 49.87 187 ASP C N 1
ATOM 13155 C CA . ASP C 1 204 ? 9.266 3.036 20.370 1.00 68.39 187 ASP C CA 1
ATOM 13156 C C . ASP C 1 204 ? 9.086 4.489 19.929 1.00 50.68 187 ASP C C 1
ATOM 13157 O O . ASP C 1 204 ? 8.567 4.769 18.848 1.00 54.53 187 ASP C O 1
ATOM 13166 N N . ASP C 1 205 ? 9.536 5.411 20.769 1.00 66.09 188 ASP C N 1
ATOM 13167 C CA . ASP C 1 205 ? 9.386 6.841 20.545 1.00 69.65 188 ASP C CA 1
ATOM 13168 C C . ASP C 1 205 ? 10.622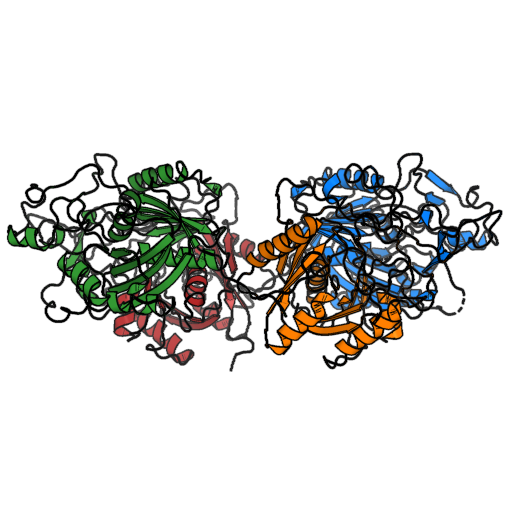 7.470 19.901 1.00 53.30 188 ASP C C 1
ATOM 13169 O O . ASP C 1 205 ? 10.671 8.694 19.741 1.00 49.84 188 ASP C O 1
ATOM 13178 N N . SER C 1 206 ? 11.619 6.663 19.539 1.00 43.61 189 SER C N 1
ATOM 13179 C CA . SER C 1 206 ? 12.913 7.206 19.151 1.00 43.25 189 SER C CA 1
ATOM 13180 C C . SER C 1 206 ? 12.865 7.913 17.799 1.00 49.66 189 SER C C 1
ATOM 13181 O O . SER C 1 206 ? 13.719 8.760 17.532 1.00 40.75 189 SER C O 1
ATOM 13189 N N . CYS C 1 207 ? 11.887 7.585 16.946 1.00 39.38 190 CYS C N 1
ATOM 13190 C CA . CYS C 1 207 ? 11.782 8.194 15.632 1.00 37.30 190 CYS C CA 1
ATOM 13191 C C . CYS C 1 207 ? 10.321 8.495 15.341 1.00 36.52 190 CYS C C 1
ATOM 13192 O O . CYS C 1 207 ? 9.447 7.676 15.630 1.00 36.82 190 CYS C O 1
ATOM 13200 N N . ASP C 1 208 ? 10.065 9.681 14.788 1.00 36.11 191 ASP C N 1
ATOM 13201 C CA . ASP C 1 208 ? 8.711 10.063 14.393 1.00 36.27 191 ASP C CA 1
ATOM 13202 C C . ASP C 1 208 ? 8.774 11.284 13.497 1.00 34.70 191 ASP C C 1
ATOM 13203 O O . ASP C 1 208 ? 9.717 12.085 13.578 1.00 34.13 191 ASP C O 1
ATOM 13212 N N . LEU C 1 209 ? 7.778 11.407 12.627 1.00 33.30 192 LEU C N 1
ATOM 13213 C CA . LEU C 1 209 ? 7.546 12.626 11.854 1.00 32.51 192 LEU C CA 1
ATOM 13214 C C . LEU C 1 209 ? 6.662 13.511 12.722 1.00 39.79 192 LEU C C 1
ATOM 13215 O O . LEU C 1 209 ? 5.446 13.298 12.809 1.00 35.73 192 LEU C O 1
ATOM 13231 N N . LEU C 1 210 ? 7.268 14.516 13.358 1.00 34.19 193 LEU C N 1
ATOM 13232 C CA . LEU C 1 210 ? 6.544 15.317 14.342 1.00 36.98 193 LEU C CA 1
ATOM 13233 C C . LEU C 1 210 ? 5.488 16.197 13.682 1.00 52.98 193 LEU C C 1
ATOM 13234 O O . LEU C 1 210 ? 4.409 16.414 14.255 1.00 36.24 193 LEU C O 1
ATOM 13250 N N . ALA C 1 211 ? 5.782 16.722 12.491 1.00 42.35 194 ALA C N 1
ATOM 13251 C CA . ALA C 1 211 ? 4.819 17.533 11.751 1.00 37.51 194 ALA C CA 1
ATOM 13252 C C . ALA C 1 211 ? 5.392 17.858 10.385 1.00 31.67 194 ALA C C 1
ATOM 13253 O O . ALA C 1 211 ? 6.616 17.851 10.179 1.00 32.70 194 ALA C O 1
ATOM 13260 N N . SER C 1 212 ? 4.492 18.166 9.455 1.00 30.73 195 SER C N 1
ATOM 13261 C CA . SER C 1 212 ? 4.889 18.587 8.120 1.00 29.36 195 SER C CA 1
ATOM 13262 C C . SER C 1 212 ? 3.941 19.672 7.631 1.00 33.89 195 SER C C 1
ATOM 13263 O O . SER C 1 212 ? 2.838 19.853 8.157 1.00 36.83 195 SER C O 1
ATOM 13271 N N . ALA C 1 213 ? 4.381 20.385 6.597 1.00 32.72 196 ALA C N 1
ATOM 13272 C CA . ALA C 1 213 ? 3.579 21.431 5.983 1.00 28.99 196 ALA C CA 1
ATOM 13273 C C . ALA C 1 213 ? 3.868 21.425 4.488 1.00 33.32 196 ALA C C 1
ATOM 13274 O O . ALA C 1 213 ? 5.031 21.502 4.076 1.00 27.77 196 ALA C O 1
ATOM 13281 N N . GLU C 1 214 ? 2.807 21.318 3.694 1.00 26.70 197 GLU C N 1
ATOM 13282 C CA . GLU C 1 214 ? 2.902 21.351 2.245 1.00 25.37 197 GLU C CA 1
ATOM 13283 C C . GLU C 1 214 ? 1.990 22.452 1.725 1.00 34.12 197 GLU C C 1
ATOM 13284 O O . GLU C 1 214 ? 0.834 22.576 2.168 1.00 28.32 197 GLU C O 1
ATOM 13296 N N . HIS C 1 215 ? 2.496 23.243 0.775 1.00 29.46 198 HIS C N 1
ATOM 13297 C CA . HIS C 1 215 ? 1.643 24.206 0.101 1.00 32.72 198 HIS C CA 1
ATOM 13298 C C . HIS C 1 215 ? 2.192 24.469 -1.291 1.00 34.12 198 HIS C C 1
ATOM 13299 O O . HIS C 1 215 ? 3.367 24.212 -1.579 1.00 29.39 198 HIS C O 1
ATOM 13313 N N . SER C 1 216 ? 1.313 24.977 -2.151 1.00 26.38 199 SER C N 1
ATOM 13314 C CA . SER C 1 216 ? 1.638 25.203 -3.552 1.00 26.44 199 SER C CA 1
ATOM 13315 C C . SER C 1 216 ? 1.186 26.592 -3.967 1.00 25.75 199 SER C C 1
ATOM 13316 O O . SER C 1 216 ? 0.263 27.173 -3.395 1.00 26.98 199 SER C O 1
ATOM 13324 N N . ASP C 1 217 ? 1.846 27.109 -4.995 1.00 27.46 200 ASP C N 1
ATOM 13325 C CA . ASP C 1 217 ? 1.530 28.413 -5.566 1.00 26.75 200 ASP C CA 1
ATOM 13326 C C . ASP C 1 217 ? 1.878 28.325 -7.044 1.00 26.58 200 ASP C C 1
ATOM 13327 O O . ASP C 1 217 ? 3.054 28.114 -7.390 1.00 25.17 200 ASP C O 1
ATOM 13336 N N . ALA C 1 218 ? 0.863 28.459 -7.910 1.00 26.42 201 ALA C N 1
ATOM 13337 C CA . ALA C 1 218 ? 1.034 28.297 -9.348 1.00 25.06 201 ALA C CA 1
ATOM 13338 C C . ALA C 1 218 ? 1.159 29.627 -10.078 1.00 26.33 201 ALA C C 1
ATOM 13339 O O . ALA C 1 218 ? 1.052 29.661 -11.314 1.00 30.43 201 ALA C O 1
ATOM 13346 N N . THR C 1 219 ? 1.421 30.714 -9.352 1.00 27.86 202 THR C N 1
ATOM 13347 C CA . THR C 1 219 ? 1.548 32.024 -9.977 1.00 29.31 202 THR C CA 1
ATOM 13348 C C . THR C 1 219 ? 2.541 31.988 -11.133 1.00 28.64 202 THR C C 1
ATOM 13349 O O . THR C 1 219 ? 2.292 32.571 -12.200 1.00 38.32 202 THR C O 1
ATOM 13360 N N . PHE C 1 220 ? 3.664 31.292 -10.949 1.00 29.64 203 PHE C N 1
ATOM 13361 C CA . PHE C 1 220 ? 4.730 31.246 -11.939 1.00 27.00 203 PHE C CA 1
ATOM 13362 C C . PHE C 1 220 ? 4.841 29.879 -12.593 1.00 26.16 203 PHE C C 1
ATOM 13363 O O . PHE C 1 220 ? 5.918 29.480 -13.034 1.00 24.45 203 PHE C O 1
ATOM 13380 N N . TYR C 1 221 ? 3.714 29.172 -12.693 1.00 24.51 204 TYR C N 1
ATOM 13381 C CA . TYR C 1 221 ? 3.710 27.821 -13.235 1.00 22.89 204 TYR C CA 1
ATOM 13382 C C . TYR C 1 221 ? 4.445 27.732 -14.576 1.00 22.48 204 TYR C C 1
ATOM 13383 O O . TYR C 1 221 ? 5.153 26.753 -14.837 1.00 22.60 204 TYR C O 1
ATOM 13401 N N . GLU C 1 222 ? 4.265 28.722 -15.440 1.00 27.40 205 GLU C N 1
ATOM 13402 C CA . GLU C 1 222 ? 4.798 28.638 -16.799 1.00 29.13 205 GLU C CA 1
ATOM 13403 C C . GLU C 1 222 ? 6.307 28.845 -16.868 1.00 34.33 205 GLU C C 1
ATOM 13404 O O . GLU C 1 222 ? 6.884 28.685 -17.952 1.00 24.65 205 GLU C O 1
ATOM 13416 N N . VAL C 1 223 ? 6.952 29.216 -15.758 1.00 28.21 206 VAL C N 1
ATOM 13417 C CA . VAL C 1 223 ? 8.368 29.572 -15.806 1.00 24.02 206 VAL C CA 1
ATOM 13418 C C . VAL C 1 223 ? 9.231 28.343 -16.058 1.00 24.35 206 VAL C C 1
ATOM 13419 O O . VAL C 1 223 ? 10.216 28.405 -16.809 1.00 26.51 206 VAL C O 1
ATOM 13432 N N . ALA C 1 224 ? 8.905 27.218 -15.431 1.00 21.53 207 ALA C N 1
ATOM 13433 C CA . ALA C 1 224 ? 9.719 26.006 -15.518 1.00 22.44 207 ALA C CA 1
ATOM 13434 C C . ALA C 1 224 ? 8.819 24.842 -15.902 1.00 27.54 207 ALA C C 1
ATOM 13435 O O . ALA C 1 224 ? 7.992 24.404 -15.095 1.00 22.08 207 ALA C O 1
ATOM 13442 N N . THR C 1 225 ? 8.975 24.344 -17.132 1.00 21.99 208 THR C N 1
ATOM 13443 C CA . THR C 1 225 ? 8.051 23.361 -17.666 1.00 25.95 208 THR C CA 1
ATOM 13444 C C . THR C 1 225 ? 8.799 22.290 -18.452 1.00 26.45 208 THR C C 1
ATOM 13445 O O . THR C 1 225 ? 9.994 22.424 -18.779 1.00 23.43 208 THR C O 1
ATOM 13456 N N . GLY C 1 226 ? 8.072 21.208 -18.742 1.00 18.50 209 GLY C N 1
ATOM 13457 C CA . GLY C 1 226 ? 8.460 20.260 -19.752 1.00 17.27 209 GLY C CA 1
ATOM 13458 C C . GLY C 1 226 ? 7.559 20.450 -20.960 1.00 17.43 209 GLY C C 1
ATOM 13459 O O . GLY C 1 226 ? 6.340 20.270 -20.855 1.00 20.26 209 GLY C O 1
ATOM 13463 N N . ARG C 1 227 ? 8.138 20.821 -22.096 1.00 18.30 210 ARG C N 1
ATOM 13464 C CA . ARG C 1 227 ? 7.370 21.200 -23.274 1.00 17.40 210 ARG C CA 1
ATOM 13465 C C . ARG C 1 227 ? 7.935 20.517 -24.511 1.00 19.17 210 ARG C C 1
ATOM 13466 O O . ARG C 1 227 ? 9.151 20.405 -24.670 1.00 19.65 210 ARG C O 1
ATOM 13487 N N . TRP C 1 228 ? 7.041 20.058 -25.386 1.00 19.76 211 TRP C N 1
ATOM 13488 C CA . TRP C 1 228 ? 7.450 19.477 -26.657 1.00 22.62 211 TRP C CA 1
ATOM 13489 C C . TRP C 1 228 ? 7.877 20.606 -27.593 1.00 23.10 211 TRP C C 1
ATOM 13490 O O . TRP C 1 228 ? 7.075 21.496 -27.904 1.00 23.23 211 TRP C O 1
ATOM 13511 N N . ARG C 1 229 ? 9.140 20.593 -28.015 1.00 21.99 212 ARG C N 1
ATOM 13512 C CA . ARG C 1 229 ? 9.674 21.704 -28.789 1.00 25.54 212 ARG C CA 1
ATOM 13513 C C . ARG C 1 229 ? 10.974 21.290 -29.477 1.00 23.25 212 ARG C C 1
ATOM 13514 O O . ARG C 1 229 ? 11.575 20.260 -29.156 1.00 21.92 212 ARG C O 1
ATOM 13535 N N . LEU C 1 230 ? 11.396 22.120 -30.413 1.00 33.18 213 LEU C N 1
ATOM 13536 C CA . LEU C 1 230 ? 12.703 21.971 -31.024 1.00 34.41 213 LEU C CA 1
ATOM 13537 C C . LEU C 1 230 ? 13.784 22.492 -30.081 1.00 34.37 213 LEU C C 1
ATOM 13538 O O . LEU C 1 230 ? 13.503 23.256 -29.160 1.00 34.11 213 LEU C O 1
ATOM 13554 N N . PRO C 1 231 ? 15.038 22.112 -30.325 1.00 38.29 214 PRO C N 1
ATOM 13555 C CA . PRO C 1 231 ? 16.138 22.657 -29.525 1.00 35.36 214 PRO C CA 1
ATOM 13556 C C . PRO C 1 231 ? 16.190 24.172 -29.581 1.00 39.43 214 PRO C C 1
ATOM 13557 O O . PRO C 1 231 ? 15.727 24.802 -30.539 1.00 43.00 214 PRO C O 1
ATOM 13568 N N . GLU C 1 232 ? 16.768 24.756 -28.532 1.00 37.63 215 GLU C N 1
ATOM 13569 C CA . GLU C 1 232 ? 16.913 26.206 -28.462 1.00 40.01 215 GLU C CA 1
ATOM 13570 C C . GLU C 1 232 ? 17.816 26.725 -29.579 1.00 51.19 215 GLU C C 1
ATOM 13571 O O . GLU C 1 232 ? 17.585 27.810 -30.125 1.00 45.61 215 GLU C O 1
ATOM 13583 N N . ASN C 1 233 ? 18.857 25.972 -29.917 1.00 43.10 216 ASN C N 1
ATOM 13584 C CA . ASN C 1 233 ? 19.796 26.329 -30.982 1.00 59.46 216 ASN C CA 1
ATOM 13585 C C . ASN C 1 233 ? 20.014 25.095 -31.846 1.00 45.68 216 ASN C C 1
ATOM 13586 O O . ASN C 1 233 ? 21.022 24.388 -31.705 1.00 47.42 216 ASN C O 1
ATOM 13597 N N . PRO C 1 234 ? 19.080 24.795 -32.739 1.00 45.80 217 PRO C N 1
ATOM 13598 C CA . PRO C 1 234 ? 19.134 23.531 -33.473 1.00 51.31 217 PRO C CA 1
ATOM 13599 C C . PRO C 1 234 ? 20.034 23.619 -34.700 1.00 60.11 217 PRO C C 1
ATOM 13600 O O . PRO C 1 234 ? 20.488 24.690 -35.112 1.00 75.05 217 PRO C O 1
ATOM 13611 N N . THR C 1 235 ? 20.304 22.444 -35.267 1.00 71.40 218 THR C N 1
ATOM 13612 C CA . THR C 1 235 ? 21.059 22.314 -36.504 1.00 85.58 218 THR C CA 1
ATOM 13613 C C . THR C 1 235 ? 20.462 21.172 -37.314 1.00 81.16 218 THR C C 1
ATOM 13614 O O . THR C 1 235 ? 19.859 20.248 -36.760 1.00 96.88 218 THR C O 1
ATOM 13625 N N . GLY C 1 236 ? 20.631 21.242 -38.631 1.00 83.63 219 GLY C N 1
ATOM 13626 C CA . GLY C 1 236 ? 20.115 20.196 -39.487 1.00 79.14 219 GLY C CA 1
ATOM 13627 C C . GLY C 1 236 ? 18.617 20.025 -39.316 1.00 71.00 219 GLY C C 1
ATOM 13628 O O . GLY C 1 236 ? 17.891 20.957 -38.960 1.00 77.81 219 GLY C O 1
ATOM 13632 N N . GLU C 1 237 ? 18.146 18.810 -39.589 1.00 71.59 220 GLU C N 1
ATOM 13633 C CA . GLU C 1 237 ? 16.725 18.486 -39.470 1.00 73.08 220 GLU C CA 1
ATOM 13634 C C . GLU C 1 237 ? 16.437 17.983 -38.053 1.00 80.56 220 GLU C C 1
ATOM 13635 O O . GLU C 1 237 ? 16.194 16.799 -37.804 1.00 79.44 220 GLU C O 1
ATOM 13639 N N . ALA C 1 238 ? 16.475 18.923 -37.110 1.00 63.04 221 ALA C N 1
ATOM 13640 C CA . ALA C 1 238 ? 16.185 18.591 -35.720 1.00 64.79 221 ALA C CA 1
ATOM 13641 C C . ALA C 1 238 ? 14.711 18.245 -35.552 1.00 50.22 221 ALA C C 1
ATOM 13642 O O . ALA C 1 238 ? 13.834 18.848 -36.181 1.00 67.53 221 ALA C O 1
ATOM 13649 N N . LYS C 1 239 ? 14.440 17.253 -34.710 1.00 58.05 222 LYS C N 1
ATOM 13650 C CA . LYS C 1 239 ? 13.091 16.808 -34.404 1.00 44.75 222 LYS C CA 1
ATOM 13651 C C . LYS C 1 239 ? 12.646 17.356 -33.053 1.00 40.95 222 LYS C C 1
ATOM 13652 O O . LYS C 1 239 ? 13.480 17.607 -32.173 1.00 31.45 222 LYS C O 1
ATOM 13671 N N . PRO C 1 240 ? 11.339 17.560 -32.859 1.00 33.26 223 PRO C N 1
ATOM 13672 C CA . PRO C 1 240 ? 10.856 17.985 -31.545 1.00 29.51 223 PRO C CA 1
ATOM 13673 C C . PRO C 1 240 ? 11.093 16.907 -30.505 1.00 27.14 223 PRO C C 1
ATOM 13674 O O . PRO C 1 240 ? 11.063 15.711 -30.801 1.00 31.62 223 PRO C O 1
ATOM 13685 N N . ARG C 1 241 ? 11.345 17.348 -29.273 1.00 26.11 224 ARG C N 1
ATOM 13686 C CA . ARG C 1 241 ? 11.466 16.459 -28.131 1.00 25.95 224 ARG C CA 1
ATOM 13687 C C . ARG C 1 241 ? 10.807 17.111 -26.931 1.00 33.63 224 ARG C C 1
ATOM 13688 O O . ARG C 1 241 ? 10.556 18.320 -26.920 1.00 24.22 224 ARG C O 1
ATOM 13709 N N . LEU C 1 242 ? 10.547 16.285 -25.908 1.00 21.50 225 LEU C N 1
ATOM 13710 C CA . LEU C 1 242 ? 10.138 16.780 -24.604 1.00 23.73 225 LEU C CA 1
ATOM 13711 C C . LEU C 1 242 ? 11.367 17.346 -23.915 1.00 24.44 225 LEU C C 1
ATOM 13712 O O . LEU C 1 242 ? 12.339 16.618 -23.654 1.00 24.65 225 LEU C O 1
ATOM 13728 N N . TYR C 1 243 ? 11.345 18.642 -23.644 1.00 22.64 226 TYR C N 1
ATOM 13729 C CA . TYR C 1 243 ? 12.508 19.331 -23.110 1.00 23.21 226 TYR C CA 1
ATOM 13730 C C . TYR C 1 243 ? 12.148 20.134 -21.870 1.00 23.30 226 TYR C C 1
ATOM 13731 O O . TYR C 1 243 ? 11.112 20.801 -21.825 1.00 23.64 226 TYR C O 1
ATOM 13749 N N . PHE C 1 244 ? 13.029 20.093 -20.870 1.00 23.28 227 PHE C N 1
ATOM 13750 C CA . PHE C 1 244 ? 12.962 21.082 -19.814 1.00 24.06 227 PHE C CA 1
ATOM 13751 C C . PHE C 1 244 ? 13.105 22.470 -20.431 1.00 25.98 227 PHE C C 1
ATOM 13752 O O . PHE C 1 244 ? 14.016 22.715 -21.226 1.00 27.01 227 PHE C O 1
ATOM 13769 N N . SER C 1 245 ? 12.222 23.380 -20.039 1.00 26.74 228 SER C N 1
ATOM 13770 C CA . SER C 1 245 ? 12.117 24.691 -20.659 1.00 28.80 228 SER C CA 1
ATOM 13771 C C . SER C 1 245 ? 11.969 25.742 -19.575 1.00 38.48 228 SER C C 1
ATOM 13772 O O . SER C 1 245 ? 11.082 25.643 -18.717 1.00 29.52 228 SER C O 1
ATOM 13780 N N . LEU C 1 246 ? 12.831 26.753 -19.630 1.00 32.06 229 LEU C N 1
ATOM 13781 C CA . LEU C 1 246 ? 12.855 27.823 -18.644 1.00 42.23 229 LEU C CA 1
ATOM 13782 C C . LEU C 1 246 ? 12.490 29.124 -19.340 1.00 49.88 229 LEU C C 1
ATOM 13783 O O . LEU C 1 246 ? 13.191 29.552 -20.263 1.00 55.28 229 LEU C O 1
ATOM 13799 N N . PHE C 1 247 ? 11.394 29.744 -18.909 1.00 43.07 230 PHE C N 1
ATOM 13800 C CA . PHE C 1 247 ? 10.925 31.000 -19.495 1.00 52.79 230 PHE C CA 1
ATOM 13801 C C . PHE C 1 247 ? 11.650 32.117 -18.756 1.00 73.84 230 PHE C C 1
ATOM 13802 O O . PHE C 1 247 ? 11.270 32.499 -17.646 1.00 63.22 230 PHE C O 1
ATOM 13819 N N . SER C 1 248 ? 12.693 32.660 -19.397 1.00 90.97 231 SER C N 1
ATOM 13820 C CA . SER C 1 248 ? 13.519 33.690 -18.783 1.00 100.20 231 SER C CA 1
ATOM 13821 C C . SER C 1 248 ? 12.908 35.075 -18.917 1.00 112.57 231 SER C C 1
ATOM 13822 O O . SER C 1 248 ? 13.087 35.911 -18.023 1.00 117.13 231 SER C O 1
ATOM 13830 N N . ASP C 1 249 ? 12.197 35.337 -20.018 1.00 113.4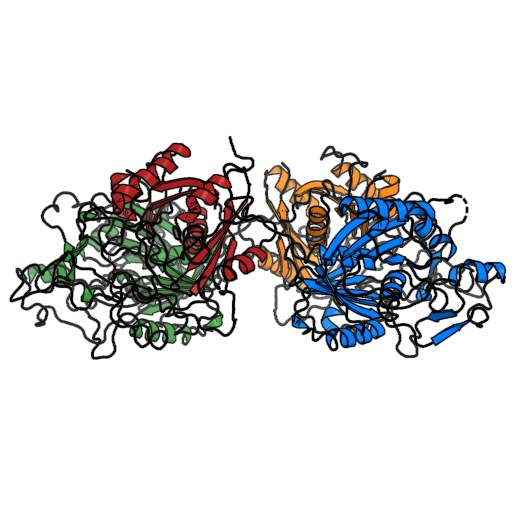2 232 ASP C N 1
ATOM 13831 C CA . ASP C 1 249 ? 11.622 36.660 -20.243 1.00 116.06 232 ASP C CA 1
ATOM 13832 C C . ASP C 1 249 ? 10.839 37.133 -19.024 1.00 117.92 232 ASP C C 1
ATOM 13833 O O . ASP C 1 249 ? 10.971 38.286 -18.593 1.00 111.55 232 ASP C O 1
ATOM 13837 N N . GLY C 1 250 ? 10.020 36.251 -18.453 1.00 113.31 233 GLY C N 1
ATOM 13838 C CA . GLY C 1 250 ? 9.289 36.569 -17.243 1.00 111.63 233 GLY C CA 1
ATOM 13839 C C . GLY C 1 250 ? 10.029 36.134 -15.996 1.00 111.43 233 GLY C C 1
ATOM 13840 O O . GLY C 1 250 ? 9.620 35.181 -15.325 1.00 103.50 233 GLY C O 1
ATOM 13844 N N . GLN C 1 251 ? 11.121 36.827 -15.673 1.00 110.86 234 GLN C N 1
ATOM 13845 C CA . GLN C 1 251 ? 11.989 36.457 -14.561 1.00 100.47 234 GLN C CA 1
ATOM 13846 C C . GLN C 1 251 ? 12.000 37.471 -13.430 1.00 101.38 234 GLN C C 1
ATOM 13847 O O . GLN C 1 251 ? 11.985 37.077 -12.262 1.00 105.45 234 GLN C O 1
ATOM 13851 N N . ASN C 1 252 ? 12.019 38.770 -13.744 1.00 107.67 235 ASN C N 1
ATOM 13852 C CA . ASN C 1 252 ? 12.158 39.790 -12.706 1.00 103.78 235 ASN C CA 1
ATOM 13853 C C . ASN C 1 252 ? 11.062 39.689 -11.652 1.00 101.01 235 ASN C C 1
ATOM 13854 O O . ASN C 1 252 ? 11.266 40.095 -10.501 1.00 90.08 235 ASN C O 1
ATOM 13858 N N . LYS C 1 253 ? 9.903 39.137 -12.017 1.00 95.80 236 LYS C N 1
ATOM 13859 C CA . LYS C 1 253 ? 8.740 39.180 -11.138 1.00 95.60 236 LYS C CA 1
ATOM 13860 C C . LYS C 1 253 ? 8.937 38.318 -9.890 1.00 84.87 236 LYS C C 1
ATOM 13861 O O . LYS C 1 253 ? 8.638 38.754 -8.771 1.00 89.18 236 LYS C O 1
ATOM 13871 N N . MET C 1 254 ? 9.415 37.084 -10.063 1.00 76.37 237 MET C N 1
ATOM 13872 C CA . MET C 1 254 ? 9.469 36.090 -8.997 1.00 79.50 237 MET C CA 1
ATOM 13873 C C . MET C 1 254 ? 10.770 36.064 -8.191 1.00 64.66 237 MET C C 1
ATOM 13874 O O . MET C 1 254 ? 11.070 35.036 -7.576 1.00 71.19 237 MET C O 1
ATOM 13888 N N . ALA C 1 255 ? 11.544 37.147 -8.159 1.00 69.44 238 ALA C N 1
ATOM 13889 C CA . ALA C 1 255 ? 12.836 37.100 -7.472 1.00 74.84 238 ALA C CA 1
ATOM 13890 C C . ALA C 1 255 ? 12.740 36.506 -6.063 1.00 68.53 238 ALA C C 1
ATOM 13891 O O . ALA C 1 255 ? 13.491 35.585 -5.722 1.00 67.71 238 ALA C O 1
ATOM 13898 N N . SER C 1 256 ? 11.844 37.024 -5.222 1.00 60.35 239 SER C N 1
ATOM 13899 C CA . SER C 1 256 ? 11.792 36.585 -3.830 1.00 60.99 239 SER C CA 1
ATOM 13900 C C . SER C 1 256 ? 10.821 35.428 -3.590 1.00 58.50 239 SER C C 1
ATOM 13901 O O . SER C 1 256 ? 10.620 35.033 -2.439 1.00 59.24 239 SER C O 1
ATOM 13909 N N . PHE C 1 257 ? 10.256 34.852 -4.649 1.00 38.60 240 PHE C N 1
ATOM 13910 C CA . PHE C 1 257 ? 9.217 33.831 -4.499 1.00 43.41 240 PHE C CA 1
ATOM 13911 C C . PHE C 1 257 ? 9.761 32.556 -3.854 1.00 31.90 240 PHE C C 1
ATOM 13912 O O . PHE C 1 257 ? 9.257 32.102 -2.820 1.00 36.62 240 PHE C O 1
ATOM 13929 N N . VAL C 1 258 ? 10.798 31.966 -4.436 1.00 30.87 241 VAL C N 1
ATOM 13930 C CA . VAL C 1 258 ? 11.336 30.715 -3.908 1.00 28.68 241 VAL C CA 1
ATOM 13931 C C . VAL C 1 258 ? 12.112 30.954 -2.611 1.00 43.00 241 VAL C C 1
ATOM 13932 O O . VAL C 1 258 ? 12.017 30.135 -1.682 1.00 31.84 241 VAL C O 1
ATOM 13945 N N . PRO C 1 259 ? 12.902 32.028 -2.494 1.00 36.53 242 PRO C N 1
ATOM 13946 C CA . PRO C 1 259 ? 13.585 32.272 -1.212 1.00 33.28 242 PRO C CA 1
ATOM 13947 C C . PRO C 1 259 ? 12.647 32.383 -0.016 1.00 40.66 242 PRO C C 1
ATOM 13948 O O . PRO C 1 259 ? 13.026 31.971 1.089 1.00 37.78 242 PRO C O 1
ATOM 13959 N N . THR C 1 260 ? 11.440 32.928 -0.186 1.00 38.11 243 THR C N 1
ATOM 13960 C CA A THR C 1 260 ? 10.555 33.153 0.951 0.73 37.09 243 THR C CA 1
ATOM 13961 C CA B THR C 1 260 ? 10.549 33.155 0.946 0.27 39.01 243 THR C CA 1
ATOM 13962 C C . THR C 1 260 ? 9.623 31.982 1.234 1.00 36.14 243 THR C C 1
ATOM 13963 O O . THR C 1 260 ? 9.250 31.770 2.389 1.00 36.46 243 THR C O 1
ATOM 13984 N N . ASN C 1 261 ? 9.252 31.198 0.214 1.00 31.77 244 ASN C N 1
ATOM 13985 C CA . ASN C 1 261 ? 8.195 30.217 0.429 1.00 38.94 244 ASN C CA 1
ATOM 13986 C C . ASN C 1 261 ? 8.666 28.951 1.133 1.00 32.37 244 ASN C C 1
ATOM 13987 O O . ASN C 1 261 ? 7.860 28.297 1.807 1.00 32.73 244 ASN C O 1
ATOM 13998 N N . VAL C 1 262 ? 9.938 28.588 1.027 1.00 29.31 245 VAL C N 1
ATOM 13999 C CA . VAL C 1 262 ? 10.403 27.418 1.772 1.00 32.91 245 VAL C CA 1
ATOM 14000 C C . VAL C 1 262 ? 10.441 27.762 3.267 1.00 33.60 245 VAL C C 1
ATOM 14001 O O . VAL C 1 262 ? 9.959 26.963 4.083 1.00 32.29 245 VAL C O 1
ATOM 14014 N N . PRO C 1 263 ? 10.949 28.931 3.677 1.00 31.66 246 PRO C N 1
ATOM 14015 C CA . PRO C 1 263 ? 10.823 29.302 5.102 1.00 41.89 246 PRO C CA 1
ATOM 14016 C C . PRO C 1 263 ? 9.392 29.309 5.604 1.00 37.68 246 PRO C C 1
ATOM 14017 O O . PRO C 1 263 ? 9.149 28.946 6.761 1.00 40.41 246 PRO C O 1
ATOM 14028 N N . ILE C 1 264 ? 8.436 29.735 4.778 1.00 35.71 247 ILE C N 1
ATOM 14029 C CA . ILE C 1 264 ? 7.029 29.697 5.177 1.00 38.98 247 ILE C CA 1
ATOM 14030 C C . ILE C 1 264 ? 6.622 28.277 5.555 1.00 38.31 247 ILE C C 1
ATOM 14031 O O . ILE C 1 264 ? 6.016 28.042 6.611 1.00 38.49 247 ILE C O 1
ATOM 14047 N N . ALA C 1 265 ? 6.965 27.304 4.706 1.00 38.77 248 ALA C N 1
ATOM 14048 C CA . ALA C 1 265 ? 6.633 25.916 4.999 1.00 34.43 248 ALA C CA 1
ATOM 14049 C C . ALA C 1 265 ? 7.337 25.443 6.267 1.00 35.39 248 ALA C C 1
ATOM 14050 O O . ALA C 1 265 ? 6.745 24.736 7.083 1.00 33.47 248 ALA C O 1
ATOM 14057 N N . MET C 1 266 ? 8.608 25.811 6.439 1.00 32.28 249 MET C N 1
ATOM 14058 C CA A MET C 1 266 ? 9.338 25.394 7.629 0.18 34.56 249 MET C CA 1
ATOM 14059 C CA B MET C 1 266 ? 9.331 25.390 7.630 0.82 32.46 249 MET C CA 1
ATOM 14060 C C . MET C 1 266 ? 8.720 25.991 8.887 1.00 35.93 249 MET C C 1
ATOM 14061 O O . MET C 1 266 ? 8.553 25.294 9.894 1.00 35.43 249 MET C O 1
ATOM 14088 N N . ARG C 1 267 ? 8.375 27.281 8.851 1.00 35.35 250 ARG C N 1
ATOM 14089 C CA . ARG C 1 267 ? 7.746 27.899 10.014 1.00 40.18 250 ARG C CA 1
ATOM 14090 C C . ARG C 1 267 ? 6.423 27.227 10.335 1.00 37.33 250 ARG C C 1
ATOM 14091 O O . ARG C 1 267 ? 6.102 26.990 11.501 1.00 38.55 250 ARG C O 1
ATOM 14112 N N . ARG C 1 268 ? 5.637 26.913 9.310 1.00 36.16 251 ARG C N 1
ATOM 14113 C CA . ARG C 1 268 ? 4.371 26.224 9.546 1.00 51.72 251 ARG C CA 1
ATOM 14114 C C . ARG C 1 268 ? 4.615 24.861 10.170 1.00 35.81 251 ARG C C 1
ATOM 14115 O O . ARG C 1 268 ? 3.980 24.510 11.151 1.00 41.11 251 ARG C O 1
ATOM 14136 N N . ALA C 1 269 ? 5.568 24.093 9.633 1.00 39.34 252 ALA C N 1
ATOM 14137 C CA . ALA C 1 269 ? 5.811 22.757 10.163 1.00 34.40 252 ALA C CA 1
ATOM 14138 C C . ALA C 1 269 ? 6.281 22.818 11.609 1.00 39.74 252 ALA C C 1
ATOM 14139 O O . ALA C 1 269 ? 5.805 22.051 12.461 1.00 39.14 252 ALA C O 1
ATOM 14146 N N . LEU C 1 270 ? 7.195 23.737 11.917 1.00 38.70 253 LEU C N 1
ATOM 14147 C CA . LEU C 1 270 ? 7.679 23.865 13.292 1.00 37.97 253 LEU C CA 1
ATOM 14148 C C . LEU C 1 270 ? 6.545 24.248 14.234 1.00 39.66 253 LEU C C 1
ATOM 14149 O O . LEU C 1 270 ? 6.426 23.698 15.334 1.00 41.51 253 LEU C O 1
ATOM 14165 N N . GLU C 1 271 ? 5.683 25.172 13.807 1.00 47.92 254 GLU C N 1
ATOM 14166 C CA . GLU C 1 271 ? 4.552 25.571 14.644 1.00 44.18 254 GLU C CA 1
ATOM 14167 C C . GLU C 1 271 ? 3.645 24.379 14.928 1.00 42.58 254 GLU C C 1
ATOM 14168 O O . GLU C 1 271 ? 3.245 24.154 16.080 1.00 43.80 254 GLU C O 1
ATOM 14180 N N . LYS C 1 272 ? 3.310 23.599 13.893 1.00 40.19 255 LYS C N 1
ATOM 14181 C CA A LYS C 1 272 ? 2.464 22.429 14.092 0.39 41.94 255 LYS C CA 1
ATOM 14182 C CA B LYS C 1 272 ? 2.462 22.431 14.094 0.35 41.75 255 LYS C CA 1
ATOM 14183 C CA C LYS C 1 272 ? 2.462 22.428 14.093 0.25 41.62 255 LYS C CA 1
ATOM 14184 C C . LYS C 1 272 ? 3.106 21.450 15.064 1.00 45.50 255 LYS C C 1
ATOM 14185 O O . LYS C 1 272 ? 2.411 20.802 15.859 1.00 44.52 255 LYS C O 1
ATOM 14238 N N . ALA C 1 273 ? 4.431 21.327 15.016 1.00 42.91 256 ALA C N 1
ATOM 14239 C CA . ALA C 1 273 ? 5.135 20.459 15.947 1.00 46.60 256 ALA C CA 1
ATOM 14240 C C . ALA C 1 273 ? 5.307 21.094 17.319 1.00 42.25 256 ALA C C 1
ATOM 14241 O O . ALA C 1 273 ? 5.773 20.415 18.237 1.00 46.79 256 ALA C O 1
ATOM 14248 N N . GLY C 1 274 ? 4.974 22.375 17.467 1.00 43.38 257 GLY C N 1
ATOM 14249 C CA . GLY C 1 274 ? 5.173 23.053 18.739 1.00 53.52 257 GLY C CA 1
ATOM 14250 C C . GLY C 1 274 ? 6.617 23.350 19.071 1.00 57.07 257 GLY C C 1
ATOM 14251 O O . GLY C 1 274 ? 6.968 23.416 20.258 1.00 50.76 257 GLY C O 1
ATOM 14255 N N . LEU C 1 275 ? 7.467 23.523 18.059 1.00 44.42 258 LEU C N 1
ATOM 14256 C CA . LEU C 1 275 ? 8.890 23.758 18.251 1.00 47.51 258 LEU C CA 1
ATOM 14257 C C . LEU C 1 275 ? 9.319 25.046 17.562 1.00 44.03 258 LEU C C 1
ATOM 14258 O O . LEU C 1 275 ? 8.600 25.600 16.719 1.00 47.69 258 LEU C O 1
ATOM 14274 N N . GLY C 1 276 ? 10.497 25.524 17.957 1.00 44.75 259 GLY C N 1
ATOM 14275 C CA . GLY C 1 276 ? 11.151 26.638 17.316 1.00 49.12 259 GLY C CA 1
ATOM 14276 C C . GLY C 1 276 ? 12.435 26.200 16.625 1.00 43.30 259 GLY C C 1
ATOM 14277 O O . GLY C 1 276 ? 12.917 25.081 16.789 1.00 50.22 259 GLY C O 1
ATOM 14281 N N . SER C 1 277 ? 12.987 27.117 15.834 1.00 45.43 260 SER C N 1
ATOM 14282 C CA . SER C 1 277 ? 14.235 26.827 15.132 1.00 54.52 260 SER C CA 1
ATOM 14283 C C . SER C 1 277 ? 15.325 26.362 16.094 1.00 45.07 260 SER C C 1
ATOM 14284 O O . SER C 1 277 ? 16.131 25.485 15.755 1.00 44.79 260 SER C O 1
ATOM 14292 N N . ASP C 1 278 ? 15.358 26.926 17.304 1.00 47.32 261 ASP C N 1
ATOM 14293 C CA . ASP C 1 278 ? 16.408 26.594 18.262 1.00 49.75 261 ASP C CA 1
ATOM 14294 C C . ASP C 1 278 ? 16.314 25.161 18.773 1.00 55.34 261 ASP C C 1
ATOM 14295 O O . ASP C 1 278 ? 17.272 24.669 19.380 1.00 49.81 261 ASP C O 1
ATOM 14304 N N . ASP C 1 279 ? 15.185 24.493 18.576 1.00 45.16 262 ASP C N 1
ATOM 14305 C CA . ASP C 1 279 ? 15.047 23.104 18.991 1.00 51.08 262 ASP C CA 1
ATOM 14306 C C . ASP C 1 279 ? 15.566 22.128 17.944 1.00 42.70 262 ASP C C 1
ATOM 14307 O O . ASP C 1 279 ? 15.495 20.915 18.166 1.00 52.93 262 ASP C O 1
ATOM 14316 N N . ILE C 1 280 ? 16.079 22.624 16.818 1.00 41.51 263 ILE C N 1
ATOM 14317 C CA . ILE C 1 280 ? 16.448 21.790 15.684 1.00 39.67 263 ILE C CA 1
ATOM 14318 C C . ILE C 1 280 ? 17.962 21.609 15.679 1.00 39.90 263 ILE C C 1
ATOM 14319 O O . ILE C 1 280 ? 18.718 22.588 15.724 1.00 41.23 263 ILE C O 1
ATOM 14335 N N . ASP C 1 281 ? 18.404 20.353 15.599 1.00 43.59 264 ASP C N 1
ATOM 14336 C CA . ASP C 1 281 ? 19.830 20.044 15.602 1.00 39.69 264 ASP C CA 1
ATOM 14337 C C . ASP C 1 281 ? 20.460 20.223 14.225 1.00 43.24 264 ASP C C 1
ATOM 14338 O O . ASP C 1 281 ? 21.623 20.630 14.121 1.00 38.75 264 ASP C O 1
ATOM 14347 N N . TYR C 1 282 ? 19.727 19.908 13.154 1.00 37.97 265 TYR C N 1
ATOM 14348 C CA . TYR C 1 282 ? 20.330 19.925 11.826 1.00 35.31 265 TYR C CA 1
ATOM 14349 C C . TYR C 1 282 ? 19.239 20.136 10.786 1.00 34.05 265 TYR C C 1
ATOM 14350 O O . TYR C 1 282 ? 18.055 19.871 11.035 1.00 33.67 265 TYR C O 1
ATOM 14368 N N . PHE C 1 283 ? 19.655 20.627 9.620 1.00 33.29 266 PHE C N 1
ATOM 14369 C CA . PHE C 1 283 ? 18.747 20.941 8.525 1.00 31.67 266 PHE C CA 1
ATOM 14370 C C . PHE C 1 283 ? 19.200 20.229 7.261 1.00 30.30 266 PHE C C 1
ATOM 14371 O O . PHE C 1 283 ? 20.392 20.041 7.029 1.00 30.42 266 PHE C O 1
ATOM 14388 N N . VAL C 1 284 ? 18.226 19.828 6.448 1.00 32.93 267 VAL C N 1
ATOM 14389 C CA . VAL C 1 284 ? 18.481 19.189 5.157 1.00 31.73 267 VAL C CA 1
ATOM 14390 C C . VAL C 1 284 ? 17.650 19.910 4.108 1.00 31.38 267 VAL C C 1
ATOM 14391 O O . VAL C 1 284 ? 16.417 19.904 4.181 1.00 26.55 267 VAL C O 1
ATOM 14404 N N . PHE C 1 285 ? 18.323 20.530 3.131 1.00 29.03 268 PHE C N 1
ATOM 14405 C CA . PHE C 1 285 ? 17.659 21.342 2.127 1.00 31.30 268 PHE C CA 1
ATOM 14406 C C . PHE C 1 285 ? 17.787 20.719 0.741 1.00 25.17 268 PHE C C 1
ATOM 14407 O O . PHE C 1 285 ? 18.763 20.032 0.443 1.00 25.59 268 PHE C O 1
ATOM 14424 N N . HIS C 1 286 ? 16.779 20.957 -0.095 1.00 25.03 269 HIS C N 1
ATOM 14425 C CA . HIS C 1 286 ? 16.931 20.781 -1.542 1.00 22.78 269 HIS C CA 1
ATOM 14426 C C . HIS C 1 286 ? 18.152 21.586 -1.973 1.00 24.03 269 HIS C C 1
ATOM 14427 O O . HIS C 1 286 ? 18.560 22.528 -1.283 1.00 24.36 269 HIS C O 1
ATOM 14441 N N . GLN C 1 287 ? 18.760 21.235 -3.106 1.00 26.39 270 GLN C N 1
ATOM 14442 C CA . GLN C 1 287 ? 20.095 21.733 -3.463 1.00 28.69 270 GLN C CA 1
ATOM 14443 C C . GLN C 1 287 ? 20.108 22.387 -4.839 1.00 23.88 270 GLN C C 1
ATOM 14444 O O . GLN C 1 287 ? 20.921 22.038 -5.694 1.00 26.43 270 GLN C O 1
ATOM 14458 N N . PRO C 1 288 ? 19.264 23.387 -5.063 1.00 26.81 271 PRO C N 1
ATOM 14459 C CA . PRO C 1 288 ? 19.182 23.989 -6.405 1.00 28.96 271 PRO C CA 1
ATOM 14460 C C . PRO C 1 288 ? 20.344 24.917 -6.710 1.00 29.37 271 PRO C C 1
ATOM 14461 O O . PRO C 1 288 ? 20.772 25.036 -7.868 1.00 25.89 271 PRO C O 1
ATOM 14472 N N . ALA C 1 289 ? 20.865 25.574 -5.684 1.00 26.30 272 ALA C N 1
ATOM 14473 C CA . ALA C 1 289 ? 21.947 26.528 -5.837 1.00 31.20 272 ALA C CA 1
ATOM 14474 C C . ALA C 1 289 ? 22.402 27.009 -4.466 1.00 40.68 272 ALA C C 1
ATOM 14475 O O . ALA C 1 289 ? 21.576 27.143 -3.556 1.00 30.71 272 ALA C O 1
ATOM 14482 N N . PRO C 1 290 ? 23.693 27.283 -4.279 1.00 32.04 273 PRO C N 1
ATOM 14483 C CA . PRO C 1 290 ? 24.149 27.745 -2.958 1.00 31.86 273 PRO C CA 1
ATOM 14484 C C . PRO C 1 290 ? 23.385 28.953 -2.439 1.00 49.67 273 PRO C C 1
ATOM 14485 O O . PRO C 1 290 ? 23.013 28.976 -1.260 1.00 37.21 273 PRO C O 1
ATOM 14496 N N . PHE C 1 291 ? 23.121 29.956 -3.287 1.00 36.96 274 PHE C N 1
ATOM 14497 C CA . PHE C 1 291 ? 22.448 31.159 -2.797 1.00 49.48 274 PHE C CA 1
ATOM 14498 C C . PHE C 1 291 ? 21.034 30.857 -2.308 1.00 40.41 274 PHE C C 1
ATOM 14499 O O . PHE C 1 291 ? 20.557 31.508 -1.374 1.00 37.42 274 PHE C O 1
ATOM 14516 N N . LEU C 1 292 ? 20.359 29.877 -2.911 1.00 30.78 275 LEU C N 1
ATOM 14517 C CA . LEU C 1 292 ? 19.015 29.532 -2.469 1.00 37.49 275 LEU C CA 1
ATOM 14518 C C . LEU C 1 292 ? 19.044 28.770 -1.147 1.00 48.50 275 LEU C C 1
ATOM 14519 O O . LEU C 1 292 ? 18.249 29.058 -0.243 1.00 33.12 275 LEU C O 1
ATOM 14535 N N . VAL C 1 293 ? 19.947 27.793 -1.015 1.00 31.26 276 VAL C N 1
ATOM 14536 C CA . VAL C 1 293 ? 20.050 27.064 0.247 1.00 39.50 276 VAL C CA 1
ATOM 14537 C C . VAL C 1 293 ? 20.346 28.029 1.382 1.00 41.35 276 VAL C C 1
ATOM 14538 O O . VAL C 1 293 ? 19.802 27.899 2.490 1.00 35.66 276 VAL C O 1
ATOM 14551 N N . LYS C 1 294 ? 21.223 29.007 1.123 1.00 32.19 277 LYS C N 1
ATOM 14552 C CA . LYS C 1 294 ? 21.584 29.996 2.136 1.00 34.41 277 LYS C CA 1
ATOM 14553 C C . LYS C 1 294 ? 20.409 30.917 2.447 1.00 43.23 277 LYS C C 1
ATOM 14554 O O . LYS C 1 294 ? 20.194 31.289 3.612 1.00 38.84 277 LYS C O 1
ATOM 14573 N N . ALA C 1 295 ? 19.644 31.306 1.425 1.00 33.46 278 ALA C N 1
ATOM 14574 C CA . ALA C 1 295 ? 18.481 32.157 1.669 1.00 46.98 278 ALA C CA 1
ATOM 14575 C C . ALA C 1 295 ? 17.438 31.430 2.511 1.00 33.78 278 ALA C C 1
ATOM 14576 O O . ALA C 1 295 ? 16.841 32.016 3.423 1.00 34.98 278 ALA C O 1
ATOM 14583 N N . TRP C 1 296 ? 17.207 30.150 2.217 1.00 35.15 279 TRP C N 1
ATOM 14584 C CA . TRP C 1 296 ? 16.295 29.354 3.036 1.00 37.62 279 TRP C CA 1
ATOM 14585 C C . TRP C 1 296 ? 16.806 29.239 4.468 1.00 41.58 279 TRP C C 1
ATOM 14586 O O . TRP C 1 296 ? 16.045 29.418 5.433 1.00 39.70 279 TRP C O 1
ATOM 14607 N N . ALA C 1 297 ? 18.097 28.929 4.627 1.00 33.22 280 ALA C N 1
ATOM 14608 C CA . ALA C 1 297 ? 18.655 28.733 5.962 1.00 34.35 280 ALA C CA 1
ATOM 14609 C C . ALA C 1 297 ? 18.572 30.006 6.786 1.00 36.23 280 ALA C C 1
ATOM 14610 O O . ALA C 1 297 ? 18.214 29.970 7.966 1.00 40.66 280 ALA C O 1
ATOM 14617 N N . GLU C 1 298 ? 18.930 31.144 6.192 1.00 45.15 281 GLU C N 1
ATOM 14618 C CA . GLU C 1 298 ? 18.877 32.403 6.931 1.00 47.23 281 GLU C CA 1
ATOM 14619 C C . GLU C 1 298 ? 17.439 32.810 7.216 1.00 39.22 281 GLU C C 1
ATOM 14620 O O . GLU C 1 298 ? 17.166 33.443 8.241 1.00 42.22 281 GLU C O 1
ATOM 14632 N N . GLY C 1 299 ? 16.503 32.434 6.343 1.00 43.61 282 GLY C N 1
ATOM 14633 C CA . GLY C 1 299 ? 15.104 32.722 6.584 1.00 45.56 282 GLY C CA 1
ATOM 14634 C C . GLY C 1 299 ? 14.522 31.977 7.762 1.00 58.25 282 GLY C C 1
ATOM 14635 O O . GLY C 1 299 ? 13.489 32.396 8.300 1.00 50.04 282 GLY C O 1
ATOM 14639 N N . ILE C 1 300 ? 15.155 30.881 8.177 1.00 37.77 283 ILE C N 1
ATOM 14640 C CA . ILE C 1 300 ? 14.692 30.092 9.316 1.00 38.10 283 ILE C CA 1
ATOM 14641 C C . ILE C 1 300 ? 15.663 30.143 10.490 1.00 40.49 283 ILE C C 1
ATOM 14642 O O . ILE C 1 300 ? 15.377 29.562 11.550 1.00 41.72 283 ILE C O 1
ATOM 14658 N N . GLY C 1 301 ? 16.804 30.801 10.338 1.00 46.99 284 GLY C N 1
ATOM 14659 C CA . GLY C 1 301 ? 17.741 30.938 11.436 1.00 43.98 284 GLY C CA 1
ATOM 14660 C C . GLY C 1 301 ? 18.743 29.820 11.564 1.00 55.59 284 GLY C C 1
ATOM 14661 O O . GLY C 1 301 ? 19.367 29.690 12.622 1.00 46.83 284 GLY C O 1
ATOM 14665 N N . ALA C 1 302 ? 18.930 29.012 10.517 1.00 42.15 285 ALA C N 1
ATOM 14666 C CA . ALA C 1 302 ? 19.920 27.945 10.552 1.00 48.09 285 ALA C CA 1
ATOM 14667 C C . ALA C 1 302 ? 21.292 28.508 10.206 1.00 50.15 285 ALA C C 1
ATOM 14668 O O . ALA C 1 302 ? 21.446 29.230 9.212 1.00 46.45 285 ALA C O 1
ATOM 14675 N N . ARG C 1 303 ? 22.284 28.180 11.007 1.00 44.37 286 ARG C N 1
ATOM 14676 C CA . ARG C 1 303 ? 23.622 28.660 10.704 1.00 40.72 286 ARG C CA 1
ATOM 14677 C C . ARG C 1 303 ? 24.337 27.683 9.782 1.00 49.98 286 ARG C C 1
ATOM 14678 O O . ARG C 1 303 ? 23.940 26.516 9.663 1.00 38.15 286 ARG C O 1
ATOM 14699 N N . PRO C 1 304 ? 25.409 28.129 9.115 1.00 50.06 287 PRO C N 1
ATOM 14700 C CA . PRO C 1 304 ? 26.037 27.275 8.087 1.00 44.98 287 PRO C CA 1
ATOM 14701 C C . PRO C 1 304 ? 26.518 25.922 8.586 1.00 38.13 287 PRO C C 1
ATOM 14702 O O . PRO C 1 304 ? 26.530 24.963 7.809 1.00 41.36 287 PRO C O 1
ATOM 14713 N N . GLU C 1 305 ? 26.910 25.794 9.853 1.00 39.53 288 GLU C N 1
ATOM 14714 C CA . GLU C 1 305 ? 27.357 24.490 10.326 1.00 46.52 288 GLU C CA 1
ATOM 14715 C C . GLU C 1 305 ? 26.204 23.544 10.654 1.00 47.01 288 GLU C C 1
ATOM 14716 O O . GLU C 1 305 ? 26.458 22.439 11.142 1.00 40.67 288 GLU C O 1
ATOM 14728 N N . GLN C 1 306 ? 24.958 23.937 10.389 1.00 46.75 289 GLN C N 1
ATOM 14729 C CA . GLN C 1 306 ? 23.808 23.078 10.645 1.00 44.06 289 GLN C CA 1
ATOM 14730 C C . GLN C 1 306 ? 23.214 22.485 9.371 1.00 38.70 289 GLN C C 1
ATOM 14731 O O . GLN C 1 306 ? 22.107 21.934 9.419 1.00 35.87 289 GLN C O 1
ATOM 14745 N N . TYR C 1 307 ? 23.916 22.581 8.243 1.00 34.35 290 TYR C N 1
ATOM 14746 C CA . TYR C 1 307 ? 23.436 21.974 7.003 1.00 32.63 290 TYR C CA 1
ATOM 14747 C C . TYR C 1 307 ? 24.594 21.882 6.018 1.00 32.46 290 TYR C C 1
ATOM 14748 O O . TYR C 1 307 ? 25.592 22.580 6.151 1.00 33.75 290 TYR C O 1
ATOM 14766 N N . GLN C 1 308 ? 24.422 21.027 5.008 1.00 32.00 291 GLN C N 1
ATOM 14767 C CA . GLN C 1 308 ? 25.448 20.809 3.996 1.00 36.55 291 GLN C CA 1
ATOM 14768 C C . GLN C 1 308 ? 24.973 21.261 2.625 1.00 31.22 291 GLN C C 1
ATOM 14769 O O . GLN C 1 308 ? 23.773 21.229 2.316 1.00 28.79 291 GLN C O 1
ATOM 14783 N N . LEU C 1 309 ? 25.931 21.682 1.814 1.00 29.69 292 LEU C N 1
ATOM 14784 C CA . LEU C 1 309 ? 25.745 21.842 0.371 1.00 29.00 292 LEU C CA 1
ATOM 14785 C C . LEU C 1 309 ? 26.369 20.617 -0.290 1.00 29.27 292 LEU C C 1
ATOM 14786 O O . LEU C 1 309 ? 27.546 20.313 -0.048 1.00 29.95 292 LEU C O 1
ATOM 14802 N N . THR C 1 310 ? 25.580 19.902 -1.087 1.00 29.68 293 THR C N 1
ATOM 14803 C CA . THR C 1 310 ? 26.015 18.639 -1.662 1.00 28.53 293 THR C CA 1
ATOM 14804 C C . THR C 1 310 ? 25.970 18.608 -3.186 1.00 29.48 293 THR C C 1
ATOM 14805 O O . THR C 1 310 ? 26.197 17.543 -3.767 1.00 27.42 293 THR C O 1
ATOM 14816 N N . MET C 1 311 ? 25.638 19.718 -3.843 1.00 25.20 294 MET C N 1
ATOM 14817 C CA . MET C 1 311 ? 25.508 19.689 -5.294 1.00 28.66 294 MET C CA 1
ATOM 14818 C C . MET C 1 311 ? 26.853 19.712 -6.010 1.00 25.03 294 MET C C 1
ATOM 14819 O O . MET C 1 311 ? 26.882 19.535 -7.231 1.00 27.14 294 MET C O 1
ATOM 14833 N N . GLY C 1 312 ? 27.949 19.916 -5.287 1.00 26.26 295 GLY C N 1
ATOM 14834 C CA . GLY C 1 312 ? 29.229 20.146 -5.945 1.00 27.10 295 GLY C CA 1
ATOM 14835 C C . GLY C 1 312 ? 29.682 18.993 -6.821 1.00 26.91 295 GLY C C 1
ATOM 14836 O O . GLY C 1 312 ? 30.249 19.212 -7.892 1.00 30.21 295 GLY C O 1
ATOM 14840 N N . ASP C 1 313 ? 29.473 17.759 -6.366 1.00 26.38 296 ASP C N 1
ATOM 14841 C CA . ASP C 1 313 ? 29.913 16.578 -7.096 1.00 30.24 296 ASP C CA 1
ATOM 14842 C C . ASP C 1 313 ? 28.770 15.779 -7.712 1.00 27.52 296 ASP C C 1
ATOM 14843 O O . ASP C 1 313 ? 29.031 14.755 -8.356 1.00 24.73 296 ASP C O 1
ATOM 14852 N N . THR C 1 314 ? 27.513 16.204 -7.522 1.00 23.97 297 THR C N 1
ATOM 14853 C CA . THR C 1 314 ? 26.368 15.470 -8.044 1.00 22.76 297 THR C CA 1
ATOM 14854 C C . THR C 1 314 ? 25.524 16.232 -9.055 1.00 22.45 297 THR C C 1
ATOM 14855 O O . THR C 1 314 ? 24.751 15.597 -9.769 1.00 22.52 297 THR C O 1
ATOM 14866 N N . GLY C 1 315 ? 25.610 17.561 -9.093 1.00 26.01 298 GLY C N 1
ATOM 14867 C CA . GLY C 1 315 ? 24.584 18.324 -9.778 1.00 25.28 298 GLY C CA 1
ATOM 14868 C C . GLY C 1 315 ? 23.286 18.326 -8.968 1.00 22.23 298 GLY C C 1
ATOM 14869 O O . GLY C 1 315 ? 23.218 17.833 -7.840 1.00 22.52 298 GLY C O 1
ATOM 14873 N N . VAL C 1 316 ? 22.254 18.907 -9.576 1.00 23.10 299 VAL C N 1
ATOM 14874 C CA . VAL C 1 316 ? 20.946 19.076 -8.955 1.00 24.41 299 VAL C CA 1
ATOM 14875 C C . VAL C 1 316 ? 20.064 17.913 -9.396 1.00 21.20 299 VAL C C 1
ATOM 14876 O O . VAL C 1 316 ? 19.562 17.882 -10.522 1.00 19.76 299 VAL C O 1
ATOM 14889 N N . MET C 1 317 ? 19.860 16.947 -8.512 1.00 19.38 300 MET C N 1
ATOM 14890 C CA . MET C 1 317 ? 19.220 15.697 -8.888 1.00 19.01 300 MET C CA 1
ATOM 14891 C C . MET C 1 317 ? 17.706 15.707 -8.658 1.00 21.69 300 MET C C 1
ATOM 14892 O O . MET C 1 317 ? 17.125 14.689 -8.291 1.00 21.58 300 MET C O 1
ATOM 14906 N N . ILE C 1 318 ? 17.050 16.838 -8.922 1.00 17.73 301 ILE C N 1
ATOM 14907 C CA . ILE C 1 318 ? 15.596 16.967 -8.822 1.00 17.86 301 ILE C CA 1
ATOM 14908 C C . ILE C 1 318 ? 15.181 16.432 -7.448 1.00 17.87 301 ILE C C 1
ATOM 14909 O O . ILE C 1 318 ? 15.664 16.927 -6.427 1.00 20.39 301 ILE C O 1
ATOM 14925 N N . SER C 1 319 ? 14.320 15.416 -7.407 1.00 19.03 302 SER C N 1
ATOM 14926 C CA . SER C 1 319 ? 13.760 14.983 -6.127 1.00 24.02 302 SER C CA 1
ATOM 14927 C C . SER C 1 319 ? 14.738 14.180 -5.276 1.00 26.36 302 SER C C 1
ATOM 14928 O O . SER C 1 319 ? 14.441 13.914 -4.098 1.00 22.31 302 SER C O 1
ATOM 14936 N N . VAL C 1 320 ? 15.897 13.807 -5.824 1.00 22.43 303 VAL C N 1
ATOM 14937 C CA . VAL C 1 320 ? 16.867 12.980 -5.114 1.00 18.59 303 VAL C CA 1
ATOM 14938 C C . VAL C 1 320 ? 17.861 13.814 -4.314 1.00 22.98 303 VAL C C 1
ATOM 14939 O O . VAL C 1 320 ? 18.553 13.258 -3.442 1.00 22.31 303 VAL C O 1
ATOM 14952 N N . SER C 1 321 ? 17.896 15.132 -4.521 1.00 20.92 304 SER C N 1
ATOM 14953 C CA . SER C 1 321 ? 18.831 15.976 -3.793 1.00 25.81 304 SER C CA 1
ATOM 14954 C C . SER C 1 321 ? 18.610 15.906 -2.288 1.00 21.73 304 SER C C 1
ATOM 14955 O O . SER C 1 321 ? 19.579 15.826 -1.509 1.00 22.10 304 SER C O 1
ATOM 14963 N N . ILE C 1 322 ? 17.354 15.933 -1.852 1.00 21.06 305 ILE C N 1
ATOM 14964 C CA . ILE C 1 322 ? 17.054 15.895 -0.413 1.00 21.91 305 ILE C CA 1
ATOM 14965 C C . ILE C 1 322 ? 17.481 14.570 0.206 1.00 22.26 305 ILE C C 1
ATOM 14966 O O . ILE C 1 322 ? 18.217 14.576 1.206 1.00 23.45 305 ILE C O 1
ATOM 14982 N N . PRO C 1 323 ? 17.054 13.419 -0.312 1.00 23.11 306 PRO C N 1
ATOM 14983 C CA . PRO C 1 323 ? 17.473 12.155 0.327 1.00 22.89 306 PRO C CA 1
ATOM 14984 C C . PRO C 1 323 ? 18.973 11.928 0.255 1.00 24.94 306 PRO C C 1
ATOM 14985 O O . PRO C 1 323 ? 19.569 11.371 1.190 1.00 24.67 306 PRO C O 1
ATOM 14996 N N . TYR C 1 324 ? 19.608 12.345 -0.836 1.00 23.05 307 TYR C N 1
ATOM 14997 C CA . TYR C 1 324 ? 21.057 12.225 -0.928 1.00 22.86 307 TYR C CA 1
ATOM 14998 C C . TYR C 1 324 ? 21.726 13.039 0.172 1.00 25.81 307 TYR C C 1
ATOM 14999 O O . TYR C 1 324 ? 22.690 12.585 0.799 1.00 24.93 307 TYR C O 1
ATOM 15017 N N . THR C 1 325 ? 21.202 14.232 0.439 1.00 23.94 308 THR C N 1
ATOM 15018 C CA . THR C 1 325 ? 21.779 15.091 1.458 1.00 29.56 308 THR C CA 1
ATOM 15019 C C . THR C 1 325 ? 21.483 14.562 2.854 1.00 30.54 308 THR C C 1
ATOM 15020 O O . THR C 1 325 ? 22.331 14.654 3.741 1.00 27.10 308 THR C O 1
ATOM 15031 N N . LEU C 1 326 ? 20.285 14.000 3.061 1.00 27.61 309 LEU C N 1
ATOM 15032 C CA . LEU C 1 326 ? 19.996 13.334 4.328 1.00 31.28 309 LEU C CA 1
ATOM 15033 C C . LEU C 1 326 ? 20.962 12.181 4.566 1.00 27.03 309 LEU C C 1
ATOM 15034 O O . LEU C 1 326 ? 21.532 12.043 5.656 1.00 28.28 309 LEU C O 1
ATOM 15050 N N . MET C 1 327 ? 21.161 11.341 3.543 1.00 27.31 310 MET C N 1
ATOM 15051 C CA . MET C 1 327 ? 22.056 10.197 3.667 1.00 29.48 310 MET C CA 1
ATOM 15052 C C . MET C 1 327 ? 23.472 10.638 3.984 1.00 28.01 310 MET C C 1
ATOM 15053 O O . MET C 1 327 ? 24.138 10.031 4.828 1.00 29.60 310 MET C O 1
ATOM 15067 N N . THR C 1 328 ? 23.948 11.701 3.321 1.00 28.33 311 THR C N 1
ATOM 15068 C CA A THR C 1 328 ? 25.307 12.182 3.549 0.54 35.02 311 THR C CA 1
ATOM 15069 C CA B THR C 1 328 ? 25.316 12.147 3.559 0.46 34.28 311 THR C CA 1
ATOM 15070 C C . THR C 1 328 ? 25.480 12.667 4.981 1.00 31.40 311 THR C C 1
ATOM 15071 O O . THR C 1 328 ? 26.519 12.446 5.599 1.00 31.24 311 THR C O 1
ATOM 15092 N N . GLY C 1 329 ? 24.463 13.360 5.509 1.00 31.42 312 GLY C N 1
ATOM 15093 C CA . GLY C 1 329 ? 24.547 13.855 6.876 1.00 31.07 312 GLY C CA 1
ATOM 15094 C C . GLY C 1 329 ? 24.553 12.737 7.904 1.00 32.06 312 GLY C C 1
ATOM 15095 O O . GLY C 1 329 ? 25.247 12.819 8.919 1.00 33.50 312 GLY C O 1
ATOM 15099 N N . LEU C 1 330 ? 23.752 11.698 7.672 1.00 32.74 313 LEU C N 1
ATOM 15100 C CA . LEU C 1 330 ? 23.762 10.524 8.534 1.00 33.22 313 LEU C CA 1
ATOM 15101 C C . LEU C 1 330 ? 25.082 9.768 8.425 1.00 44.57 313 LEU C C 1
ATOM 15102 O O . LEU C 1 330 ? 25.679 9.393 9.435 1.00 34.76 313 LEU C O 1
ATOM 15118 N N . ARG C 1 331 ? 25.546 9.525 7.198 1.00 42.20 314 ARG C N 1
ATOM 15119 C CA . ARG C 1 331 ? 26.753 8.723 7.012 1.00 36.97 314 ARG C CA 1
ATOM 15120 C C . ARG C 1 331 ? 27.958 9.393 7.637 1.00 34.62 314 ARG C C 1
ATOM 15121 O O . ARG C 1 331 ? 28.851 8.715 8.166 1.00 39.43 314 ARG C O 1
ATOM 15142 N N . GLU C 1 332 ? 28.010 10.721 7.588 1.00 37.78 315 GLU C N 1
ATOM 15143 C CA . GLU C 1 332 ? 29.156 11.483 8.069 1.00 35.63 315 GLU C CA 1
ATOM 15144 C C . GLU C 1 332 ? 29.020 11.894 9.528 1.00 36.91 315 GLU C C 1
ATOM 15145 O O . GLU C 1 332 ? 29.902 12.570 10.056 1.00 40.70 315 GLU C O 1
ATOM 15157 N N . GLY C 1 333 ? 27.950 11.484 10.202 1.00 42.35 316 GLY C N 1
ATOM 15158 C CA . GLY C 1 333 ? 27.803 11.801 11.605 1.00 38.18 316 GLY C CA 1
ATOM 15159 C C . GLY C 1 333 ? 27.365 13.214 11.905 1.00 40.40 316 GLY C C 1
ATOM 15160 O O . GLY C 1 333 ? 27.398 13.620 13.065 1.00 39.42 316 GLY C O 1
ATOM 15164 N N . LYS C 1 334 ? 26.968 13.990 10.895 1.00 36.70 317 LYS C N 1
ATOM 15165 C CA . LYS C 1 334 ? 26.431 15.319 11.178 1.00 44.49 317 LYS C CA 1
ATOM 15166 C C . LYS C 1 334 ? 25.029 15.228 11.761 1.00 45.42 317 LYS C C 1
ATOM 15167 O O . LYS C 1 334 ? 24.602 16.128 12.496 1.00 38.80 317 LYS C O 1
ATOM 15186 N N . ILE C 1 335 ? 24.307 14.162 11.440 1.00 35.60 318 ILE C N 1
ATOM 15187 C CA . ILE C 1 335 ? 22.980 13.889 11.976 1.00 36.01 318 ILE C CA 1
ATOM 15188 C C . ILE C 1 335 ? 23.095 12.607 12.781 1.00 38.69 318 ILE C C 1
ATOM 15189 O O . ILE C 1 335 ? 23.532 11.578 12.251 1.00 40.95 318 ILE C O 1
ATOM 15205 N N . ARG C 1 336 ? 22.720 12.662 14.055 1.00 39.31 319 ARG C N 1
ATOM 15206 C CA . ARG C 1 336 ? 22.921 11.547 14.961 1.00 39.07 319 ARG C CA 1
ATOM 15207 C C . ARG C 1 336 ? 21.597 11.057 15.533 1.00 51.69 319 ARG C C 1
ATOM 15208 O O . ARG C 1 336 ? 20.601 11.794 15.552 1.00 38.71 319 ARG C O 1
ATOM 15218 N N . PRO C 1 337 ? 21.547 9.815 16.003 1.00 39.99 320 PRO C N 1
ATOM 15219 C CA . PRO C 1 337 ? 20.331 9.332 16.657 1.00 43.23 320 PRO C CA 1
ATOM 15220 C C . PRO C 1 337 ? 19.908 10.284 17.767 1.00 61.53 320 PRO C C 1
ATOM 15221 O O . PRO C 1 337 ? 20.741 10.788 18.530 1.00 53.02 320 PRO C O 1
ATOM 15232 N N . GLY C 1 338 ? 18.602 10.533 17.851 1.00 41.18 321 GLY C N 1
ATOM 15233 C CA . GLY C 1 338 ? 18.058 11.471 18.803 1.00 42.23 321 GLY C CA 1
ATOM 15234 C C . GLY C 1 338 ? 17.985 12.895 18.310 1.00 56.30 321 GLY C C 1
ATOM 15235 O O . GLY C 1 338 ? 17.319 13.722 18.944 1.00 42.17 321 GLY C O 1
ATOM 15239 N N . ASP C 1 339 ? 18.645 13.213 17.194 1.00 40.11 322 ASP C N 1
ATOM 15240 C CA . ASP C 1 339 ? 18.588 14.561 16.662 1.00 39.82 322 ASP C CA 1
ATOM 15241 C C . ASP C 1 339 ? 17.184 14.873 16.164 1.00 46.46 322 ASP C C 1
ATOM 15242 O O . ASP C 1 339 ? 16.475 14.000 15.660 1.00 39.47 322 ASP C O 1
ATOM 15251 N N . ARG C 1 340 ? 16.782 16.133 16.315 1.00 38.70 323 ARG C N 1
ATOM 15252 C CA . ARG C 1 340 ? 15.619 16.662 15.606 1.00 40.45 323 ARG C CA 1
ATOM 15253 C C . ARG C 1 340 ? 16.107 17.449 14.393 1.00 36.38 323 ARG C C 1
ATOM 15254 O O . ARG C 1 340 ? 16.998 18.298 14.512 1.00 37.66 323 ARG C O 1
ATOM 15275 N N . ILE C 1 341 ? 15.546 17.156 13.227 1.00 34.77 324 ILE C N 1
ATOM 15276 C CA . ILE C 1 341 ? 15.984 17.820 12.012 1.00 33.59 324 ILE C CA 1
ATOM 15277 C C . ILE C 1 341 ? 14.779 18.400 11.289 1.00 34.11 324 ILE C C 1
ATOM 15278 O O . ILE C 1 341 ? 13.630 17.988 11.488 1.00 32.69 324 ILE C O 1
ATOM 15294 N N . VAL C 1 342 ? 15.068 19.363 10.413 1.00 34.72 325 VAL C N 1
ATOM 15295 C CA . VAL C 1 342 ? 14.088 19.881 9.462 1.00 37.41 325 VAL C CA 1
ATOM 15296 C C . VAL C 1 342 ? 14.581 19.534 8.064 1.00 33.10 325 VAL C C 1
ATOM 15297 O O . VAL C 1 342 ? 15.760 19.748 7.748 1.00 30.08 325 VAL C O 1
ATOM 15310 N N . MET C 1 343 ? 13.693 18.976 7.253 1.00 29.17 326 MET C N 1
ATOM 15311 C CA . MET C 1 343 ? 13.923 18.761 5.828 1.00 27.63 326 MET C CA 1
ATOM 15312 C C . MET C 1 343 ? 12.954 19.636 5.055 1.00 28.87 326 MET C C 1
ATOM 15313 O O . MET C 1 343 ? 11.766 19.674 5.379 1.00 30.44 326 MET C O 1
ATOM 15327 N N . ALA C 1 344 ? 13.452 20.334 4.033 1.00 27.40 327 ALA C N 1
ATOM 15328 C CA . ALA C 1 344 ? 12.610 21.305 3.344 1.00 25.88 327 ALA C CA 1
ATOM 15329 C C . ALA C 1 344 ? 13.133 21.531 1.933 1.00 25.65 327 ALA C C 1
ATOM 15330 O O . ALA C 1 344 ? 14.343 21.445 1.673 1.00 25.43 327 ALA C O 1
ATOM 15337 N N . GLY C 1 345 ? 12.209 21.843 1.033 1.00 27.16 328 GLY C N 1
ATOM 15338 C CA . GLY C 1 345 ? 12.578 22.122 -0.343 1.00 23.48 328 GLY C CA 1
ATOM 15339 C C . GLY C 1 345 ? 11.463 22.808 -1.087 1.00 25.23 328 GLY C C 1
ATOM 15340 O O . GLY C 1 345 ? 10.332 22.947 -0.595 1.00 23.73 328 GLY C O 1
ATOM 15344 N N . ALA C 1 346 ? 11.812 23.232 -2.305 1.00 25.57 329 ALA C N 1
ATOM 15345 C CA . ALA C 1 346 ? 10.897 23.825 -3.257 1.00 26.63 329 ALA C CA 1
ATOM 15346 C C . ALA C 1 346 ? 10.798 22.917 -4.478 1.00 25.14 329 ALA C C 1
ATOM 15347 O O . ALA C 1 346 ? 11.602 22.006 -4.661 1.00 23.63 329 ALA C O 1
ATOM 15354 N N . ALA C 1 347 ? 9.773 23.150 -5.291 1.00 27.33 330 ALA C N 1
ATOM 15355 C CA . ALA C 1 347 ? 9.560 22.366 -6.502 1.00 21.85 330 ALA C CA 1
ATOM 15356 C C . ALA C 1 347 ? 8.886 23.242 -7.540 1.00 19.99 330 ALA C C 1
ATOM 15357 O O . ALA C 1 347 ? 8.127 24.147 -7.200 1.00 25.43 330 ALA C O 1
ATOM 15364 N N . THR C 1 348 ? 9.170 22.969 -8.816 1.00 22.06 331 THR C N 1
ATOM 15365 C CA . THR C 1 348 ? 8.438 23.627 -9.887 1.00 19.46 331 THR C CA 1
ATOM 15366 C C . THR C 1 348 ? 6.948 23.284 -9.781 1.00 24.48 331 THR C C 1
ATOM 15367 O O . THR C 1 348 ? 6.540 22.362 -9.057 1.00 22.20 331 THR C O 1
ATOM 15378 N N . GLY C 1 349 ? 6.127 24.085 -10.449 1.00 23.91 332 GLY C N 1
ATOM 15379 C CA . GLY C 1 349 ? 4.679 23.960 -10.289 1.00 23.31 332 GLY C CA 1
ATOM 15380 C C . GLY C 1 349 ? 3.963 25.236 -9.893 1.00 23.35 332 GLY C C 1
ATOM 15381 O O . GLY C 1 349 ? 3.139 25.718 -10.677 1.00 24.25 332 GLY C O 1
ATOM 15385 N N . TRP C 1 350 ? 4.227 25.829 -8.715 1.00 22.55 333 TRP C N 1
ATOM 15386 C CA . TRP C 1 350 ? 5.297 25.449 -7.801 1.00 23.82 333 TRP C CA 1
ATOM 15387 C C . TRP C 1 350 ? 4.773 24.883 -6.486 1.00 24.65 333 TRP C C 1
ATOM 15388 O O . TRP C 1 350 ? 3.622 25.108 -6.113 1.00 27.71 333 TRP C O 1
ATOM 15409 N N . GLY C 1 351 ? 5.634 24.136 -5.791 1.00 26.89 334 GLY C N 1
ATOM 15410 C CA . GLY C 1 351 ? 5.265 23.542 -4.522 1.00 22.22 334 GLY C CA 1
ATOM 15411 C C . GLY C 1 351 ? 6.393 23.675 -3.516 1.00 24.48 334 GLY C C 1
ATOM 15412 O O . GLY C 1 351 ? 7.552 23.904 -3.874 1.00 22.46 334 GLY C O 1
ATOM 15416 N N . PHE C 1 352 ? 6.028 23.517 -2.247 1.00 23.75 335 PHE C N 1
ATOM 15417 C CA . PHE C 1 352 ? 6.932 23.722 -1.124 1.00 26.19 335 PHE C CA 1
ATOM 15418 C C . PHE C 1 352 ? 6.555 22.757 -0.010 1.00 28.11 335 PHE C C 1
ATOM 15419 O O . PHE C 1 352 ? 5.366 22.532 0.247 1.00 25.94 335 PHE C O 1
ATOM 15436 N N . ALA C 1 353 ? 7.565 22.192 0.649 1.00 24.38 336 ALA C N 1
ATOM 15437 C CA . ALA C 1 353 ? 7.308 21.237 1.714 1.00 24.71 336 ALA C CA 1
ATOM 15438 C C . ALA C 1 353 ? 8.400 21.323 2.769 1.00 26.63 336 ALA C C 1
ATOM 15439 O O . ALA C 1 353 ? 9.573 21.555 2.466 1.00 25.26 336 ALA C O 1
ATOM 15446 N N . ALA C 1 354 ? 7.994 21.105 4.020 1.00 27.64 337 ALA C N 1
ATOM 15447 C CA . ALA C 1 354 ? 8.928 21.045 5.138 1.00 31.41 337 ALA C CA 1
ATOM 15448 C C . ALA C 1 354 ? 8.454 19.968 6.104 1.00 30.06 337 ALA C C 1
ATOM 15449 O O . ALA C 1 354 ? 7.248 19.733 6.257 1.00 31.78 337 ALA C O 1
ATOM 15456 N N . GLN C 1 355 ? 9.411 19.301 6.741 1.00 31.18 338 GLN C N 1
ATOM 15457 C CA . GLN C 1 355 ? 9.098 18.246 7.698 1.00 31.36 338 GLN C CA 1
ATOM 15458 C C . GLN C 1 355 ? 10.015 18.365 8.910 1.00 31.26 338 GLN C C 1
ATOM 15459 O O . GLN C 1 355 ? 11.215 18.619 8.765 1.00 29.79 338 GLN C O 1
ATOM 15473 N N . VAL C 1 356 ? 9.436 18.185 10.089 1.00 31.14 339 VAL C N 1
ATOM 15474 C CA . VAL C 1 356 ? 10.184 18.155 11.345 1.00 32.50 339 VAL C CA 1
ATOM 15475 C C . VAL C 1 356 ? 10.222 16.705 11.806 1.00 36.84 339 VAL C C 1
ATOM 15476 O O . VAL C 1 356 ? 9.164 16.090 12.039 1.00 37.82 339 VAL C O 1
ATOM 15489 N N . TRP C 1 357 ? 11.419 16.147 11.899 1.00 32.57 340 TRP C N 1
ATOM 15490 C CA . TRP C 1 357 ? 11.605 14.762 12.283 1.00 32.78 340 TRP C CA 1
ATOM 15491 C C . TRP C 1 357 ? 12.365 14.666 13.597 1.00 34.39 340 TRP C C 1
ATOM 15492 O O . TRP C 1 357 ? 13.352 15.383 13.808 1.00 34.83 340 TRP C O 1
ATOM 15513 N N . GLN C 1 358 ? 11.907 13.773 14.453 1.00 35.36 341 GLN C N 1
ATOM 15514 C CA . GLN C 1 358 ? 12.719 13.188 15.517 1.00 36.74 341 GLN C CA 1
ATOM 15515 C C . GLN C 1 358 ? 13.315 11.910 14.944 1.00 37.90 341 GLN C C 1
ATOM 15516 O O . GLN C 1 358 ? 12.572 11.005 14.551 1.00 39.70 341 GLN C O 1
ATOM 15530 N N . LEU C 1 359 ? 14.636 11.846 14.830 1.00 36.07 342 LEU C N 1
ATOM 15531 C CA . LEU C 1 359 ? 15.262 10.683 14.220 1.00 35.49 342 LEU C CA 1
ATOM 15532 C C . LEU C 1 359 ? 15.859 9.764 15.279 1.00 37.10 342 LEU C C 1
ATOM 15533 O O . LEU C 1 359 ? 16.377 10.219 16.307 1.00 44.68 342 LEU C O 1
ATOM 15549 N N . GLY C 1 360 ? 15.756 8.465 15.031 1.00 45.08 343 GLY C N 1
ATOM 15550 C CA . GLY C 1 360 ? 16.465 7.444 15.788 1.00 42.54 343 GLY C CA 1
ATOM 15551 C C . GLY C 1 360 ? 17.697 6.962 15.046 1.00 53.58 343 GLY C C 1
ATOM 15552 O O . GLY C 1 360 ? 18.420 7.744 14.420 1.00 38.67 343 GLY C O 1
ATOM 15556 N N . GLU C 1 361 ? 17.935 5.658 15.105 1.00 39.57 344 GLU C N 1
ATOM 15557 C CA . GLU C 1 361 ? 18.998 5.057 14.317 1.00 42.58 344 GLU C CA 1
ATOM 15558 C C . GLU C 1 361 ? 18.485 4.753 12.912 1.00 45.35 344 GLU C C 1
ATOM 15559 O O . GLU C 1 361 ? 17.442 4.103 12.744 1.00 48.12 344 GLU C O 1
ATOM 15571 N N . VAL C 1 362 ? 19.206 5.237 11.905 1.00 35.30 345 VAL C N 1
ATOM 15572 C CA . VAL C 1 362 ? 18.856 5.025 10.509 1.00 33.64 345 VAL C CA 1
ATOM 15573 C C . VAL C 1 362 ? 19.967 4.210 9.860 1.00 37.23 345 VAL C C 1
ATOM 15574 O O . VAL C 1 362 ? 21.130 4.620 9.884 1.00 40.26 345 VAL C O 1
ATOM 15587 N N . LEU C 1 363 ? 19.612 3.070 9.276 1.00 34.20 346 LEU C N 1
ATOM 15588 C CA . LEU C 1 363 ? 20.583 2.271 8.542 1.00 38.65 346 LEU C CA 1
ATOM 15589 C C . LEU C 1 363 ? 20.908 2.954 7.222 1.00 35.93 346 LEU C C 1
ATOM 15590 O O . LEU C 1 363 ? 20.046 3.084 6.343 1.00 32.72 346 LEU C O 1
ATOM 15606 N N . VAL C 1 364 ? 22.155 3.399 7.071 1.00 35.22 347 VAL C N 1
ATOM 15607 C CA . VAL C 1 364 ? 22.660 3.867 5.779 1.00 35.41 347 VAL C CA 1
ATOM 15608 C C . VAL C 1 364 ? 23.331 2.683 5.100 1.00 31.63 347 VAL C C 1
ATOM 15609 O O . VAL C 1 364 ? 24.236 2.057 5.670 1.00 35.80 347 VAL C O 1
ATOM 15622 N N . CYS C 1 365 ? 22.887 2.366 3.895 1.00 31.96 348 CYS C N 1
ATOM 15623 C CA . CYS C 1 365 ? 23.420 1.219 3.175 1.00 37.54 348 CYS C CA 1
ATOM 15624 C C . CYS C 1 365 ? 23.577 1.563 1.720 1.00 32.83 348 CYS C C 1
ATOM 15625 O O . CYS C 1 365 ? 23.489 2.739 1.355 1.00 32.47 348 CYS C O 1
ATOM 15634 N N . MET D 2 1 ? -13.920 9.130 3.412 1.00 37.01 1 MET D N 1
ATOM 15635 C CA . MET D 2 1 ? -13.937 10.115 2.304 1.00 28.45 1 MET D CA 1
ATOM 15636 C C . MET D 2 1 ? -15.389 10.382 1.892 1.00 34.32 1 MET D C 1
ATOM 15637 O O . MET D 2 1 ? -16.070 9.496 1.391 1.00 29.35 1 MET D O 1
ATOM 15653 N N . LEU D 2 2 ? -15.847 11.606 2.115 1.00 27.99 2 LEU D N 1
ATOM 15654 C CA . LEU D 2 2 ? -17.210 12.006 1.805 1.00 26.63 2 LEU D CA 1
ATOM 15655 C C . LEU D 2 2 ? -17.218 12.805 0.510 1.00 23.60 2 LEU D C 1
ATOM 15656 O O . LEU D 2 2 ? -16.423 13.736 0.344 1.00 27.72 2 LEU D O 1
ATOM 15672 N N . ILE D 2 3 ? -18.084 12.417 -0.417 1.00 27.13 3 ILE D N 1
ATOM 15673 C CA . ILE D 2 3 ? -18.237 13.121 -1.688 1.00 23.11 3 ILE D CA 1
ATOM 15674 C C . ILE D 2 3 ? -19.227 14.258 -1.456 1.00 25.88 3 ILE D C 1
ATOM 15675 O O . ILE D 2 3 ? -20.408 14.020 -1.172 1.00 27.68 3 ILE D O 1
ATOM 15691 N N . GLN D 2 4 ? -18.752 15.497 -1.558 1.00 25.63 4 GLN D N 1
ATOM 15692 C CA . GLN D 2 4 ? -19.643 16.639 -1.397 1.00 25.81 4 GLN D CA 1
ATOM 15693 C C . GLN D 2 4 ? -20.447 16.905 -2.663 1.00 27.34 4 GLN D C 1
ATOM 15694 O O . GLN D 2 4 ? -21.659 17.164 -2.594 1.00 25.00 4 GLN D O 1
ATOM 15708 N N . ALA D 2 5 ? -19.795 16.834 -3.813 1.00 27.12 5 ALA D N 1
ATOM 15709 C CA . ALA D 2 5 ? -20.433 17.147 -5.085 1.00 23.67 5 ALA D CA 1
ATOM 15710 C C . ALA D 2 5 ? -19.539 16.635 -6.203 1.00 21.80 5 ALA D C 1
ATOM 15711 O O . ALA D 2 5 ? -18.336 16.409 -6.014 1.00 20.88 5 ALA D O 1
ATOM 15718 N N . VAL D 2 6 ? -20.149 16.449 -7.373 1.00 22.17 6 VAL D N 1
ATOM 15719 C CA . VAL D 2 6 ? -19.481 15.922 -8.552 1.00 25.63 6 VAL D CA 1
ATOM 15720 C C . VAL D 2 6 ? -19.659 16.915 -9.698 1.00 24.38 6 VAL D C 1
ATOM 15721 O O . VAL D 2 6 ? -20.720 17.540 -9.839 1.00 21.97 6 VAL D O 1
ATOM 15734 N N . GLY D 2 7 ? -18.616 17.080 -10.484 1.00 20.40 7 GLY D N 1
ATOM 15735 C CA . GLY D 2 7 ? -18.714 17.807 -11.739 1.00 18.56 7 GLY D CA 1
ATOM 15736 C C . GLY D 2 7 ? -18.184 16.970 -12.882 1.00 19.94 7 GLY D C 1
ATOM 15737 O O . GLY D 2 7 ? -17.260 16.184 -12.714 1.00 19.78 7 GLY D O 1
ATOM 15741 N N . VAL D 2 8 ? -18.811 17.116 -14.048 1.00 18.34 8 VAL D N 1
ATOM 15742 C CA . VAL D 2 8 ? -18.367 16.364 -15.213 1.00 14.68 8 VAL D CA 1
ATOM 15743 C C . VAL D 2 8 ? -18.657 17.202 -16.451 1.00 15.29 8 VAL D C 1
ATOM 15744 O O . VAL D 2 8 ? -19.671 17.908 -16.526 1.00 20.73 8 VAL D O 1
ATOM 15757 N N . ASN D 2 9 ? -17.754 17.134 -17.405 1.00 16.54 9 ASN D N 1
ATOM 15758 C CA . ASN D 2 9 ? -17.887 17.852 -18.666 1.00 15.04 9 ASN D CA 1
ATOM 15759 C C . ASN D 2 9 ? -17.170 17.021 -19.719 1.00 20.59 9 ASN D C 1
ATOM 15760 O O . ASN D 2 9 ? -15.950 16.837 -19.637 1.00 17.55 9 ASN D O 1
ATOM 15771 N N . LEU D 2 10 ? -17.930 16.509 -20.693 1.00 19.65 10 LEU D N 1
ATOM 15772 C CA . LEU D 2 10 ? -17.385 15.624 -21.703 1.00 16.54 10 LEU D CA 1
ATOM 15773 C C . LEU D 2 10 ? -17.622 16.223 -23.092 1.00 19.72 10 LEU D C 1
ATOM 15774 O O . LEU D 2 10 ? -18.626 16.912 -23.295 1.00 20.20 10 LEU D O 1
ATOM 15790 N N . PRO D 2 11 ? -16.758 15.950 -24.066 1.00 16.50 11 PRO D N 1
ATOM 15791 C CA . PRO D 2 11 ? -17.021 16.448 -25.420 1.00 16.84 11 PRO D CA 1
ATOM 15792 C C . PRO D 2 11 ? -18.270 15.816 -25.979 1.00 20.90 11 PRO D C 1
ATOM 15793 O O . PRO D 2 11 ? -18.606 14.657 -25.654 1.00 21.96 11 PRO D O 1
ATOM 15804 N N . PRO D 2 12 ? -18.994 16.533 -26.849 1.00 22.46 12 PRO D N 1
ATOM 15805 C CA . PRO D 2 12 ? -20.180 15.950 -27.504 1.00 16.86 12 PRO D CA 1
ATOM 15806 C C . PRO D 2 12 ? -19.842 15.026 -28.667 1.00 23.49 12 PRO D C 1
ATOM 15807 O O . PRO D 2 12 ? -20.747 14.387 -29.223 1.00 23.41 12 PRO D O 1
ATOM 15818 N N . SER D 2 13 ? -18.580 14.978 -29.081 1.00 22.23 13 SER D N 1
ATOM 15819 C CA . SER D 2 13 ? -18.144 14.212 -30.237 1.00 19.25 13 SER D CA 1
ATOM 15820 C C . SER D 2 13 ? -17.741 12.812 -29.813 1.00 21.51 13 SER D C 1
ATOM 15821 O O . SER D 2 13 ? -16.719 12.637 -29.150 1.00 22.74 13 SER D O 1
ATOM 15829 N N . TYR D 2 14 ? -18.467 11.812 -30.294 1.00 18.36 14 TYR D N 1
ATOM 15830 C CA . TYR D 2 14 ? -18.168 10.420 -29.991 1.00 20.86 14 TYR D CA 1
ATOM 15831 C C . TYR D 2 14 ? -17.543 9.779 -31.218 1.00 20.55 14 TYR D C 1
ATOM 15832 O O . TYR D 2 14 ? -17.951 10.064 -32.359 1.00 22.39 14 TYR D O 1
ATOM 15850 N N . VAL D 2 15 ? -16.577 8.919 -30.978 1.00 17.27 15 VAL D N 1
ATOM 15851 C CA . VAL D 2 15 ? -15.819 8.252 -32.035 1.00 14.12 15 VAL D CA 1
ATOM 15852 C C . VAL D 2 15 ? -15.849 6.759 -31.757 1.00 15.71 15 VAL D C 1
ATOM 15853 O O . VAL D 2 15 ? -15.532 6.322 -30.642 1.00 16.89 15 VAL D O 1
ATOM 15866 N N . CYS D 2 16 ? -16.231 5.984 -32.760 1.00 15.47 16 CYS D N 1
ATOM 15867 C CA A CYS D 2 16 ? -16.336 4.541 -32.628 0.37 19.31 16 CYS D CA 1
ATOM 15868 C CA B CYS D 2 16 ? -16.341 4.539 -32.642 0.63 20.29 16 CYS D CA 1
ATOM 15869 C C . CYS D 2 16 ? -15.079 3.864 -33.147 1.00 19.42 16 CYS D C 1
ATOM 15870 O O . CYS D 2 16 ? -14.510 4.280 -34.169 1.00 18.90 16 CYS D O 1
ATOM 15885 N N . LEU D 2 17 ? -14.675 2.799 -32.454 1.00 16.89 17 LEU D N 1
ATOM 15886 C CA . LEU D 2 17 ? -13.560 1.948 -32.852 1.00 15.77 17 LEU D CA 1
ATOM 15887 C C . LEU D 2 17 ? -14.043 0.505 -32.791 1.00 21.29 17 LEU D C 1
ATOM 15888 O O . LEU D 2 17 ? -14.695 0.112 -31.801 1.00 19.93 17 LEU D O 1
ATOM 15904 N N . GLU D 2 18 ? -13.739 -0.276 -33.818 1.00 18.09 18 GLU D N 1
ATOM 15905 C CA A GLU D 2 18 ? -14.064 -1.690 -33.851 0.59 20.44 18 GLU D CA 1
ATOM 15906 C CA B GLU D 2 18 ? -14.081 -1.687 -33.824 0.41 20.35 18 GLU D CA 1
ATOM 15907 C C . GLU D 2 18 ? -12.989 -2.508 -33.135 1.00 22.23 18 GLU D C 1
ATOM 15908 O O . GLU D 2 18 ? -11.878 -2.044 -32.897 1.00 23.35 18 GLU D O 1
ATOM 15931 N N . GLY D 2 19 ? -13.335 -3.742 -32.807 1.00 21.14 19 GLY D N 1
ATOM 15932 C CA . GLY D 2 19 ? -12.423 -4.631 -32.137 1.00 22.00 19 GLY D CA 1
ATOM 15933 C C . GLY D 2 19 ? -12.930 -5.070 -30.780 1.00 18.13 19 GLY D C 1
ATOM 15934 O O . GLY D 2 19 ? -13.844 -4.476 -30.214 1.00 20.51 19 GLY D O 1
ATOM 15938 N N . PRO D 2 20 ? -12.341 -6.130 -30.231 1.00 19.99 20 PRO D N 1
ATOM 15939 C CA . PRO D 2 20 ? -12.871 -6.682 -28.974 1.00 20.80 20 PRO D CA 1
ATOM 15940 C C . PRO D 2 20 ? -12.837 -5.689 -27.814 1.00 20.97 20 PRO D C 1
ATOM 15941 O O . PRO D 2 20 ? -13.720 -5.743 -26.942 1.00 18.42 20 PRO D O 1
ATOM 15952 N N . LEU D 2 21 ? -11.856 -4.784 -27.785 1.00 16.69 21 LEU D N 1
ATOM 15953 C CA . LEU D 2 21 ? -11.760 -3.765 -26.750 1.00 15.61 21 LEU D CA 1
ATOM 15954 C C . LEU D 2 21 ? -12.240 -2.403 -27.248 1.00 13.75 21 LEU D C 1
ATOM 15955 O O . LEU D 2 21 ? -11.893 -1.374 -26.660 1.00 15.99 21 LEU D O 1
ATOM 15971 N N . GLY D 2 22 ? -13.032 -2.378 -28.303 1.00 17.92 22 GLY D N 1
ATOM 15972 C CA . GLY D 2 22 ? -13.518 -1.148 -28.886 1.00 20.57 22 GLY D CA 1
ATOM 15973 C C . GLY D 2 22 ? -14.772 -0.622 -28.216 1.00 20.90 22 GLY D C 1
ATOM 15974 O O . GLY D 2 22 ? -15.138 -1.020 -27.099 1.00 20.53 22 GLY D O 1
ATOM 15978 N N . GLY D 2 23 ? -15.422 0.295 -28.908 1.00 18.22 23 GLY D N 1
ATOM 15979 C CA . GLY D 2 23 ? -16.607 0.959 -28.405 1.00 18.07 23 GLY D CA 1
ATOM 15980 C C . GLY D 2 23 ? -16.706 2.353 -28.995 1.00 19.06 23 GLY D C 1
ATOM 15981 O O . GLY D 2 23 ? -15.880 2.773 -29.804 1.00 16.78 23 GLY D O 1
ATOM 15985 N N . GLU D 2 24 ? -17.757 3.043 -28.596 1.00 16.76 24 GLU D N 1
ATOM 15986 C CA . GLU D 2 24 ? -17.990 4.439 -28.938 1.00 23.51 24 GLU D CA 1
ATOM 15987 C C . GLU D 2 24 ? -17.733 5.279 -27.690 1.00 17.66 24 GLU D C 1
ATOM 15988 O O . GLU D 2 24 ? -18.416 5.099 -26.675 1.00 18.76 24 GLU D O 1
ATOM 16000 N N . ARG D 2 25 ? -16.738 6.166 -27.762 1.00 18.08 25 ARG D N 1
ATOM 16001 C CA . ARG D 2 25 ? -16.291 6.929 -26.607 1.00 15.91 25 ARG D CA 1
ATOM 16002 C C . ARG D 2 25 ? -16.124 8.398 -26.968 1.00 17.36 25 ARG D C 1
ATOM 16003 O O . ARG D 2 25 ? -15.837 8.732 -28.127 1.00 18.18 25 ARG D O 1
ATOM 16024 N N . PRO D 2 26 ? -16.324 9.305 -26.012 1.00 15.51 26 PRO D N 1
ATOM 16025 C CA . PRO D 2 26 ? -16.110 10.732 -26.294 1.00 13.34 26 PRO D CA 1
ATOM 16026 C C . PRO D 2 26 ? -14.660 11.016 -26.643 1.00 13.74 26 PRO D C 1
ATOM 16027 O O . PRO D 2 26 ? -13.748 10.454 -26.029 1.00 17.54 26 PRO D O 1
ATOM 16038 N N . ARG D 2 27 ? -14.450 11.930 -27.588 1.00 15.98 27 ARG D N 1
ATOM 16039 C CA . ARG D 2 27 ? -13.108 12.224 -28.098 1.00 16.37 27 ARG D CA 1
ATOM 16040 C C . ARG D 2 27 ? -12.977 13.711 -28.379 1.00 14.31 27 ARG D C 1
ATOM 16041 O O . ARG D 2 27 ? -13.760 14.270 -29.159 1.00 16.58 27 ARG D O 1
ATOM 16062 N N . ALA D 2 28 ? -11.993 14.344 -27.724 1.00 16.70 28 ALA D N 1
ATOM 16063 C CA . ALA D 2 28 ? -11.656 15.736 -27.976 1.00 15.94 28 ALA D CA 1
ATOM 16064 C C . ALA D 2 28 ? -11.214 15.910 -29.427 1.00 15.58 28 ALA D C 1
ATOM 16065 O O . ALA D 2 28 ? -10.594 15.028 -30.010 1.00 16.45 28 ALA D O 1
ATOM 16072 N N . GLN D 2 29 ? -11.548 17.062 -30.003 1.00 15.21 29 GLN D N 1
ATOM 16073 C CA . GLN D 2 29 ? -11.293 17.333 -31.409 1.00 17.57 29 GLN D CA 1
ATOM 16074 C C . GLN D 2 29 ? -10.327 18.495 -31.569 1.00 17.26 29 GLN D C 1
ATOM 16075 O O . GLN D 2 29 ? -10.322 19.439 -30.781 1.00 19.63 29 GLN D O 1
ATOM 16089 N N . GLY D 2 30 ? -9.530 18.432 -32.632 1.00 24.60 30 GLY D N 1
ATOM 16090 C CA . GLY D 2 30 ? -8.752 19.591 -33.053 1.00 19.72 30 GLY D CA 1
ATOM 16091 C C . GLY D 2 30 ? -7.882 20.166 -31.963 1.00 21.02 30 GLY D C 1
ATOM 16092 O O . GLY D 2 30 ? -7.155 19.446 -31.253 1.00 20.40 30 GLY D O 1
ATOM 16096 N N . ASP D 2 31 ? -7.979 21.478 -31.788 1.00 17.72 31 ASP D N 1
ATOM 16097 C CA . ASP D 2 31 ? -7.139 22.158 -30.823 1.00 20.12 31 ASP D CA 1
ATOM 16098 C C . ASP D 2 31 ? -7.783 22.246 -29.443 1.00 20.49 31 ASP D C 1
ATOM 16099 O O . ASP D 2 31 ? -7.288 22.991 -28.591 1.00 21.71 31 ASP D O 1
ATOM 16108 N N . GLU D 2 32 ? -8.873 21.518 -29.202 1.00 19.21 32 GLU D N 1
ATOM 16109 C CA A GLU D 2 32 ? -9.449 21.477 -27.864 0.59 16.33 32 GLU D CA 1
ATOM 16110 C CA B GLU D 2 32 ? -9.457 21.447 -27.868 0.41 16.31 32 GLU D CA 1
ATOM 16111 C C . GLU D 2 32 ? -8.421 20.959 -26.862 1.00 17.46 32 GLU D C 1
ATOM 16112 O O . GLU D 2 32 ? -7.581 20.113 -27.171 1.00 19.38 32 GLU D O 1
ATOM 16135 N N . MET D 2 33 ? -8.482 21.487 -25.639 1.00 17.54 33 MET D N 1
ATOM 16136 C CA . MET D 2 33 ? -7.570 21.023 -24.603 1.00 14.93 33 MET D CA 1
ATOM 16137 C C . MET D 2 33 ? -8.334 20.795 -23.297 1.00 19.62 33 MET D C 1
ATOM 16138 O O . MET D 2 33 ? -9.519 21.148 -23.148 1.00 17.30 33 MET D O 1
ATOM 16152 N N . LEU D 2 34 ? -7.650 20.137 -22.354 1.00 17.70 34 LEU D N 1
ATOM 16153 C CA . LEU D 2 34 ? -8.345 19.584 -21.193 1.00 16.66 34 LEU D CA 1
ATOM 16154 C C . LEU D 2 34 ? -8.934 20.677 -20.305 1.00 20.90 34 LEU D C 1
ATOM 16155 O O . LEU D 2 34 ? -10.060 20.530 -19.810 1.00 18.23 34 LEU D O 1
ATOM 16171 N N . MET D 2 35 ? -8.213 21.778 -20.103 1.00 16.33 35 MET D N 1
ATOM 16172 C CA . MET D 2 35 ? -8.693 22.794 -19.176 1.00 18.80 35 MET D CA 1
ATOM 16173 C C . MET D 2 35 ? -10.041 23.374 -19.606 1.00 21.98 35 MET D C 1
ATOM 16174 O O . MET D 2 35 ? -10.803 23.833 -18.755 1.00 21.79 35 MET D O 1
ATOM 16188 N N . GLN D 2 36 ? -10.342 23.378 -20.921 1.00 18.48 36 GLN D N 1
ATOM 16189 C CA . GLN D 2 36 ? -11.626 23.885 -21.386 1.00 22.87 36 GLN D CA 1
ATOM 16190 C C . GLN D 2 36 ? -12.796 23.125 -20.766 1.00 17.62 36 GLN D C 1
ATOM 16191 O O . GLN D 2 36 ? -13.894 23.674 -20.658 1.00 20.03 36 GLN D O 1
ATOM 16205 N N . ARG D 2 37 ? -12.601 21.852 -20.443 1.00 17.89 37 ARG D N 1
ATOM 16206 C CA . ARG D 2 37 ? -13.630 21.024 -19.824 1.00 19.47 37 ARG D CA 1
ATOM 16207 C C . ARG D 2 37 ? -13.401 20.809 -18.333 1.00 21.10 37 ARG D C 1
ATOM 16208 O O . ARG D 2 37 ? -14.375 20.657 -17.581 1.00 20.19 37 ARG D O 1
ATOM 16229 N N . LEU D 2 38 ? -12.139 20.780 -17.901 1.00 22.21 38 LEU D N 1
ATOM 16230 C CA . LEU D 2 38 ? -11.841 20.556 -16.492 1.00 16.86 38 LEU D CA 1
ATOM 16231 C C . LEU D 2 38 ? -12.338 21.717 -15.640 1.00 21.65 38 LEU D C 1
ATOM 16232 O O . LEU D 2 38 ? -12.972 21.500 -14.597 1.00 19.61 38 LEU D O 1
ATOM 16248 N N . LEU D 2 39 ? -12.076 22.955 -16.066 1.00 16.71 39 LEU D N 1
ATOM 16249 C CA . LEU D 2 39 ? -12.482 24.093 -15.246 1.00 24.62 39 LEU D CA 1
ATOM 16250 C C . LEU D 2 39 ? -13.991 24.156 -15.053 1.00 30.06 39 LEU D C 1
ATOM 16251 O O . LEU D 2 39 ? -14.439 24.321 -13.905 1.00 21.82 39 LEU D O 1
ATOM 16267 N N . PRO D 2 40 ? -14.826 24.035 -16.092 1.00 23.66 40 PRO D N 1
ATOM 16268 C CA . PRO D 2 40 ? -16.273 24.022 -15.829 1.00 22.66 40 PRO D CA 1
ATOM 16269 C C . PRO D 2 40 ? -16.725 22.832 -14.996 1.00 20.30 40 PRO D C 1
ATOM 16270 O O . PRO D 2 40 ? -17.662 22.973 -14.202 1.00 24.01 40 PRO D O 1
ATOM 16281 N N . ALA D 2 41 ? -16.095 21.665 -15.146 1.00 19.42 41 ALA D N 1
ATOM 16282 C CA . ALA D 2 41 ? -16.438 20.529 -14.290 1.00 20.57 41 ALA D CA 1
ATOM 16283 C C . ALA D 2 41 ? -16.165 20.850 -12.822 1.00 22.39 41 ALA D C 1
ATOM 16284 O O . ALA D 2 41 ? -17.016 20.618 -11.949 1.00 23.13 41 ALA D O 1
ATOM 16291 N N . VAL D 2 42 ? -14.986 21.402 -12.533 1.00 20.29 42 VAL D N 1
ATOM 16292 C CA . VAL D 2 42 ? -14.644 21.767 -11.159 1.00 18.42 42 VAL D CA 1
ATOM 16293 C C . VAL D 2 42 ? -15.604 22.817 -10.626 1.00 21.85 42 VAL D C 1
ATOM 16294 O O . VAL D 2 42 ? -16.087 22.729 -9.482 1.00 24.38 42 VAL D O 1
ATOM 16307 N N . ARG D 2 43 ? -15.899 23.836 -11.433 1.00 24.03 43 ARG D N 1
ATOM 16308 C CA . ARG D 2 43 ? -16.748 24.920 -10.960 1.00 25.89 43 ARG D CA 1
ATOM 16309 C C . ARG D 2 43 ? -18.172 24.462 -10.659 1.00 24.54 43 ARG D C 1
ATOM 16310 O O . ARG D 2 43 ? -18.776 24.947 -9.708 1.00 24.15 43 ARG D O 1
ATOM 16331 N N . GLU D 2 44 ? -18.736 23.540 -11.453 1.00 25.99 44 GLU D N 1
ATOM 16332 C CA . GLU D 2 44 ? -20.092 23.086 -11.139 1.00 30.37 44 GLU D CA 1
ATOM 16333 C C . GLU D 2 44 ? -20.115 22.321 -9.821 1.00 23.93 44 GLU D C 1
ATOM 16334 O O . GLU D 2 44 ? -21.074 22.446 -9.045 1.00 26.81 44 GLU D O 1
ATOM 16346 N N . ALA D 2 45 ? -19.063 21.553 -9.530 1.00 22.95 45 ALA D N 1
ATOM 16347 C CA . ALA D 2 45 ? -18.988 20.858 -8.251 1.00 20.90 45 ALA D CA 1
ATOM 16348 C C . ALA D 2 45 ? -18.859 21.842 -7.089 1.00 25.92 45 ALA D C 1
ATOM 16349 O O . ALA D 2 45 ? -19.545 21.697 -6.068 1.00 25.03 45 ALA D O 1
ATOM 16356 N N . LEU D 2 46 ? -17.995 22.857 -7.226 1.00 24.56 46 LEU D N 1
ATOM 16357 C CA . LEU D 2 46 ? -17.868 23.860 -6.178 1.00 29.57 46 LEU D CA 1
ATOM 16358 C C . LEU D 2 46 ? -19.179 24.614 -5.976 1.00 31.42 46 LEU D C 1
ATOM 16359 O O . LEU D 2 46 ? -19.596 24.847 -4.837 1.00 27.84 46 LEU D O 1
ATOM 16375 N N . ASP D 2 47 ? -19.833 25.008 -7.079 1.00 29.25 47 ASP D N 1
ATOM 16376 C CA . ASP D 2 47 ? -21.070 25.775 -6.972 1.00 32.40 47 ASP D CA 1
ATOM 16377 C C . ASP D 2 47 ? -22.166 24.950 -6.323 1.00 31.74 47 ASP D C 1
ATOM 16378 O O . ASP D 2 47 ? -22.910 25.448 -5.470 1.00 32.23 47 ASP D O 1
ATOM 16387 N N . GLU D 2 48 ? -22.287 23.680 -6.708 1.00 32.18 48 GLU D N 1
ATOM 16388 C CA . GLU D 2 48 ? -23.355 22.860 -6.134 1.00 46.16 48 GLU D CA 1
ATOM 16389 C C . GLU D 2 48 ? -23.136 22.670 -4.640 1.00 40.25 48 GLU D C 1
ATOM 16390 O O . GLU D 2 48 ? -24.093 22.683 -3.854 1.00 34.13 48 GLU D O 1
ATOM 16402 N N . ALA D 2 49 ? -21.887 22.479 -4.227 1.00 35.11 49 ALA D N 1
ATOM 16403 C CA . ALA D 2 49 ? -21.558 22.309 -2.818 1.00 39.87 49 ALA D CA 1
ATOM 16404 C C . ALA D 2 49 ? -21.459 23.627 -2.070 1.00 42.66 49 ALA D C 1
ATOM 16405 O O . ALA D 2 49 ? -21.276 23.617 -0.840 1.00 34.27 49 ALA D O 1
ATOM 16412 N N . ALA D 2 50 ? -21.574 24.758 -2.772 1.00 28.64 50 ALA D N 1
ATOM 16413 C CA . ALA D 2 50 ? -21.413 26.078 -2.171 1.00 28.67 50 ALA D CA 1
ATOM 16414 C C . ALA D 2 50 ? -20.057 26.216 -1.462 1.00 43.52 50 ALA D C 1
ATOM 16415 O O . ALA D 2 50 ? -19.968 26.711 -0.343 1.00 34.27 50 ALA D O 1
ATOM 16422 N N . VAL D 2 51 ? -18.999 25.775 -2.135 1.00 36.64 51 VAL D N 1
ATOM 16423 C CA . VAL D 2 51 ? -17.628 25.922 -1.653 1.00 29.56 51 VAL D CA 1
ATOM 16424 C C . VAL D 2 51 ? -16.896 26.873 -2.592 1.00 38.94 51 VAL D C 1
ATOM 16425 O O . VAL D 2 51 ? -16.965 26.718 -3.821 1.00 35.97 51 VAL D O 1
ATOM 16438 N N . LYS D 2 52 ? -16.181 27.863 -2.012 1.00 37.62 52 LYS D N 1
ATOM 16439 C CA A LYS D 2 52 ? -15.424 28.820 -2.805 0.45 40.22 52 LYS D CA 1
ATOM 16440 C CA B LYS D 2 52 ? -15.424 28.820 -2.804 0.55 40.61 52 LYS D CA 1
ATOM 16441 C C . LYS D 2 52 ? -14.031 28.278 -3.121 1.00 39.37 52 LYS D C 1
ATOM 16442 O O . LYS D 2 52 ? -13.449 27.523 -2.333 1.00 28.95 52 LYS D O 1
ATOM 16479 N N . PRO D 2 53 ? -13.461 28.627 -4.278 1.00 43.55 53 PRO D N 1
ATOM 16480 C CA . PRO D 2 53 ? -12.126 28.095 -4.601 1.00 37.44 53 PRO D CA 1
ATOM 16481 C C . PRO D 2 53 ? -11.086 28.401 -3.537 1.00 27.06 53 PRO D C 1
ATOM 16482 O O . PRO D 2 53 ? -10.178 27.599 -3.321 1.00 28.52 53 PRO D O 1
ATOM 16493 N N . GLU D 2 54 ? -11.207 29.524 -2.840 1.00 31.09 54 GLU D N 1
ATOM 16494 C CA A GLU D 2 54 ? -10.236 29.862 -1.804 0.58 36.85 54 GLU D CA 1
ATOM 16495 C CA B GLU D 2 54 ? -10.246 29.870 -1.799 0.42 36.41 54 GLU D CA 1
ATOM 16496 C C . GLU D 2 54 ? -10.259 28.870 -0.646 1.00 39.13 54 GLU D C 1
ATOM 16497 O O . GLU D 2 54 ? -9.283 28.793 0.109 1.00 31.06 54 GLU D O 1
ATOM 16520 N N . GLU D 2 55 ? -11.342 28.106 -0.494 1.00 31.44 55 GLU D N 1
ATOM 16521 C CA . GLU D 2 55 ? -11.467 27.128 0.576 1.00 28.08 55 GLU D CA 1
ATOM 16522 C C . GLU D 2 55 ? -10.855 25.780 0.224 1.00 26.34 55 GLU D C 1
ATOM 16523 O O . GLU D 2 55 ? -10.841 24.885 1.071 1.00 30.47 55 GLU D O 1
ATOM 16535 N N . ILE D 2 56 ? -10.378 25.591 -1.001 1.00 24.77 56 ILE D N 1
ATOM 16536 C CA . ILE D 2 56 ? -9.794 24.317 -1.390 1.00 27.02 56 ILE D CA 1
ATOM 16537 C C . ILE D 2 56 ? -8.435 24.154 -0.718 1.00 28.68 56 ILE D C 1
ATOM 16538 O O . ILE D 2 56 ? -7.526 24.970 -0.916 1.00 31.55 56 ILE D O 1
ATOM 16554 N N . ASP D 2 57 ? -8.281 23.070 0.048 1.00 28.78 57 ASP D N 1
ATOM 16555 C CA . ASP D 2 57 ? -7.041 22.781 0.758 1.00 31.05 57 ASP D CA 1
ATOM 16556 C C . ASP D 2 57 ? -6.062 21.927 -0.054 1.00 26.77 57 ASP D C 1
ATOM 16557 O O . ASP D 2 57 ? -4.859 21.967 0.212 1.00 22.63 57 ASP D O 1
ATOM 16566 N N . LEU D 2 58 ? -6.555 21.144 -1.005 1.00 24.97 58 LEU D N 1
ATOM 16567 C CA . LEU D 2 58 ? -5.736 20.146 -1.676 1.00 21.35 58 LEU D CA 1
ATOM 16568 C C . LEU D 2 58 ? -6.345 19.840 -3.032 1.00 22.49 58 LEU D C 1
ATOM 16569 O O . LEU D 2 58 ? -7.575 19.696 -3.160 1.00 22.25 58 LEU D O 1
ATOM 16585 N N . ILE D 2 59 ? -5.482 19.753 -4.045 1.00 21.52 59 ILE D N 1
ATOM 16586 C CA . ILE D 2 59 ? -5.858 19.386 -5.398 1.00 18.49 59 ILE D CA 1
ATOM 16587 C C . ILE D 2 59 ? -4.965 18.233 -5.818 1.00 21.57 59 ILE D C 1
ATOM 16588 O O . ILE D 2 59 ? -3.734 18.367 -5.799 1.00 19.05 59 ILE D O 1
ATOM 16604 N N . VAL D 2 60 ? -5.570 17.111 -6.198 1.00 17.54 60 VAL D N 1
ATOM 16605 C CA . VAL D 2 60 ? -4.830 15.952 -6.683 1.00 18.32 60 VAL D CA 1
ATOM 16606 C C . VAL D 2 60 ? -5.364 15.581 -8.058 1.00 16.39 60 VAL D C 1
ATOM 16607 O O . VAL D 2 60 ? -6.573 15.349 -8.223 1.00 18.72 60 VAL D O 1
ATOM 16620 N N . GLY D 2 61 ? -4.463 15.500 -9.034 1.00 17.10 61 GLY D N 1
ATOM 16621 C CA . GLY D 2 61 ? -4.837 15.279 -10.424 1.00 18.02 61 GLY D CA 1
ATOM 16622 C C . GLY D 2 61 ? -4.457 13.913 -10.951 1.00 16.85 61 GLY D C 1
ATOM 16623 O O . GLY D 2 61 ? -3.485 13.295 -10.497 1.00 16.44 61 GLY D O 1
ATOM 16627 N N . LEU D 2 62 ? -5.227 13.452 -11.941 1.00 15.15 62 LEU D N 1
ATOM 16628 C CA . LEU D 2 62 ? -4.968 12.242 -12.698 1.00 12.17 62 LEU D CA 1
ATOM 16629 C C . LEU D 2 62 ? -5.258 12.543 -14.161 1.00 14.37 62 LEU D C 1
ATOM 16630 O O . LEU D 2 62 ? -6.416 12.815 -14.513 1.00 14.91 62 LEU D O 1
ATOM 16646 N N . ALA D 2 63 ? -4.238 12.476 -15.004 1.00 14.36 63 ALA D N 1
ATOM 16647 C CA . ALA D 2 63 ? -4.422 12.729 -16.437 1.00 11.66 63 ALA D CA 1
ATOM 16648 C C . ALA D 2 63 ? -3.233 12.159 -17.188 1.00 14.01 63 ALA D C 1
ATOM 16649 O O . ALA D 2 63 ? -2.096 12.565 -16.929 1.00 15.33 63 ALA D O 1
ATOM 16656 N N . LEU D 2 64 ? -3.496 11.229 -18.114 1.00 15.65 64 LEU D N 1
ATOM 16657 C CA . LEU D 2 64 ? -2.426 10.615 -18.882 1.00 15.59 64 LEU D CA 1
ATOM 16658 C C . LEU D 2 64 ? -2.013 11.464 -20.086 1.00 14.85 64 LEU D C 1
ATOM 16659 O O . LEU D 2 64 ? -0.878 11.349 -20.549 1.00 17.12 64 LEU D O 1
ATOM 16675 N N . SER D 2 65 ? -2.902 12.309 -20.595 1.00 14.49 65 SER D N 1
ATOM 16676 C CA . SER D 2 65 ? -2.657 12.983 -21.877 1.00 13.30 65 SER D CA 1
ATOM 16677 C C . SER D 2 65 ? -1.308 13.700 -21.881 1.00 15.49 65 SER D C 1
ATOM 16678 O O . SER D 2 65 ? -0.998 14.444 -20.944 1.00 14.60 65 SER D O 1
ATOM 16686 N N . PRO D 2 66 ? -0.490 13.535 -22.926 1.00 15.93 66 PRO D N 1
ATOM 16687 C CA . PRO D 2 66 ? 0.851 14.133 -22.922 1.00 15.90 66 PRO D CA 1
ATOM 16688 C C . PRO D 2 66 ? 0.914 15.552 -23.463 1.00 14.01 66 PRO D C 1
ATOM 16689 O O . PRO D 2 66 ? 2.005 16.144 -23.487 1.00 18.62 66 PRO D O 1
ATOM 16700 N N . ASP D 2 67 ? -0.203 16.090 -23.916 1.00 15.51 67 ASP D N 1
ATOM 16701 C CA . ASP D 2 67 ? -0.276 17.436 -24.475 1.00 13.09 67 ASP D CA 1
ATOM 16702 C C . ASP D 2 67 ? -1.763 17.785 -24.518 1.00 14.28 67 ASP D C 1
ATOM 16703 O O . ASP D 2 67 ? -2.597 17.034 -24.007 1.00 17.75 67 ASP D O 1
ATOM 16712 N N . HIS D 2 68 ? -2.098 18.929 -25.106 1.00 17.72 68 HIS D N 1
ATOM 16713 C CA . HIS D 2 68 ? -3.498 19.387 -25.147 1.00 17.34 68 HIS D CA 1
ATOM 16714 C C . HIS D 2 68 ? -4.087 19.468 -23.732 1.00 16.42 68 HIS D C 1
ATOM 16715 O O . HIS D 2 68 ? -5.256 19.163 -23.510 1.00 15.29 68 HIS D O 1
ATOM 16729 N N . LEU D 2 69 ? -3.262 19.893 -22.768 1.00 17.52 69 LEU D N 1
ATOM 16730 C CA . LEU D 2 69 ? -3.730 20.057 -21.400 1.00 19.58 69 LEU D CA 1
ATOM 16731 C C . LEU D 2 69 ? -4.246 21.463 -21.119 1.00 18.06 69 LEU D C 1
ATOM 16732 O O . LEU D 2 69 ? -5.297 21.617 -20.486 1.00 19.00 69 LEU D O 1
ATOM 16748 N N . ILE D 2 70 ? -3.523 22.485 -21.588 1.00 19.19 70 ILE D N 1
ATOM 16749 C CA . ILE D 2 70 ? -3.819 23.872 -21.282 1.00 19.35 70 ILE D CA 1
ATOM 16750 C C . ILE D 2 70 ? -3.629 24.702 -22.541 1.00 19.77 70 ILE D C 1
ATOM 16751 O O . ILE D 2 70 ? -3.389 24.152 -23.618 1.00 18.96 70 ILE D O 1
ATOM 16767 N N . GLU D 2 71 ? -3.715 26.030 -22.392 1.00 21.78 71 GLU D N 1
ATOM 16768 C CA . GLU D 2 71 ? -3.726 26.947 -23.530 1.00 29.30 71 GLU D CA 1
ATOM 16769 C C . GLU D 2 71 ? -2.505 26.753 -24.421 1.00 28.92 71 GLU D C 1
ATOM 16770 O O . GLU D 2 71 ? -2.619 26.757 -25.660 1.00 22.76 71 GLU D O 1
ATOM 16782 N N . ASN D 2 72 ? -1.327 26.609 -23.823 1.00 21.30 72 ASN D N 1
ATOM 16783 C CA . ASN D 2 72 ? -0.160 26.148 -24.575 1.00 27.36 72 ASN D CA 1
ATOM 16784 C C . ASN D 2 72 ? -0.275 24.638 -24.687 1.00 20.67 72 ASN D C 1
ATOM 16785 O O . ASN D 2 72 ? -0.030 23.903 -23.720 1.00 24.17 72 ASN D O 1
ATOM 16796 N N . ARG D 2 73 ? -0.707 24.162 -25.866 1.00 19.41 73 ARG D N 1
ATOM 16797 C CA . ARG D 2 73 ? -0.992 22.749 -26.067 1.00 18.24 73 ARG D CA 1
ATOM 16798 C C . ARG D 2 73 ? 0.259 21.876 -26.048 1.00 19.17 73 ARG D C 1
ATOM 16799 O O . ARG D 2 73 ? 0.124 20.645 -26.100 1.00 19.57 73 ARG D O 1
ATOM 16820 N N . ASP D 2 74 ? 1.451 22.467 -26.043 1.00 19.38 74 ASP D N 1
ATOM 16821 C CA . ASP D 2 74 ? 2.689 21.705 -26.091 1.00 24.02 74 ASP D CA 1
ATOM 16822 C C . ASP D 2 74 ? 3.255 21.410 -24.703 1.00 26.38 74 ASP D C 1
ATOM 16823 O O . ASP D 2 74 ? 4.261 20.685 -24.603 1.00 22.01 74 ASP D O 1
ATOM 16832 N N . ILE D 2 75 ? 2.658 21.967 -23.645 1.00 21.38 75 ILE D N 1
ATOM 16833 C CA . ILE D 2 75 ? 3.164 21.759 -22.290 1.00 20.56 75 ILE D CA 1
ATOM 16834 C C . ILE D 2 75 ? 2.635 20.444 -21.742 1.00 22.85 75 ILE D C 1
ATOM 16835 O O . ILE D 2 75 ? 1.421 20.183 -21.770 1.00 25.34 75 ILE D O 1
ATOM 16851 N N . MET D 2 76 ? 3.539 19.635 -21.176 1.00 20.11 76 MET D N 1
ATOM 16852 C CA . MET D 2 76 ? 3.185 18.370 -20.540 1.00 17.41 76 MET D CA 1
ATOM 16853 C C . MET D 2 76 ? 3.374 18.375 -19.028 1.00 18.73 76 MET D C 1
ATOM 16854 O O . MET D 2 76 ? 2.718 17.595 -18.327 1.00 18.39 76 MET D O 1
ATOM 16868 N N . ALA D 2 77 ? 4.263 19.205 -18.515 1.00 17.07 77 ALA D N 1
ATOM 16869 C CA . ALA D 2 77 ? 4.594 19.176 -17.097 1.00 16.29 77 ALA D CA 1
ATOM 16870 C C . ALA D 2 77 ? 5.063 20.557 -16.684 1.00 23.12 77 ALA D C 1
ATOM 16871 O O . ALA D 2 77 ? 5.620 21.292 -17.506 1.00 21.55 77 ALA D O 1
ATOM 16878 N N . PRO D 2 78 ? 4.859 20.950 -15.408 1.00 26.65 78 PRO D N 1
ATOM 16879 C CA . PRO D 2 78 ? 4.165 20.207 -14.343 1.00 24.81 78 PRO D CA 1
ATOM 16880 C C . PRO D 2 78 ? 2.696 19.954 -14.665 1.00 23.91 78 PRO D C 1
ATOM 16881 O O . PRO D 2 78 ? 2.107 20.578 -15.559 1.00 25.78 78 PRO D O 1
ATOM 16892 N N . LYS D 2 79 ? 2.108 19.014 -13.952 1.00 20.64 79 LYS D N 1
ATOM 16893 C CA . LYS D 2 79 ? 0.834 18.439 -14.380 1.00 18.97 79 LYS D CA 1
ATOM 16894 C C . LYS D 2 79 ? -0.333 19.358 -14.031 1.00 20.54 79 LYS D C 1
ATOM 16895 O O . LYS D 2 79 ? -0.190 20.374 -13.354 1.00 19.12 79 LYS D O 1
ATOM 16914 N N . ILE D 2 80 ? -1.519 18.983 -14.519 1.00 22.54 80 ILE D N 1
ATOM 16915 C CA . ILE D 2 80 ? -2.588 19.955 -14.699 1.00 25.03 80 ILE D CA 1
ATOM 16916 C C . ILE D 2 80 ? -3.148 20.515 -13.389 1.00 24.42 80 ILE D C 1
ATOM 16917 O O . ILE D 2 80 ? -3.746 21.599 -13.392 1.00 19.50 80 ILE D O 1
ATOM 16933 N N . GLY D 2 81 ? -2.953 19.838 -12.269 1.00 19.08 81 GLY D N 1
ATOM 16934 C CA . GLY D 2 81 ? -3.371 20.413 -11.002 1.00 20.57 81 GLY D CA 1
ATOM 16935 C C . GLY D 2 81 ? -2.816 21.805 -10.762 1.00 20.19 81 GLY D C 1
ATOM 16936 O O . GLY D 2 81 ? -3.457 22.628 -10.099 1.00 20.49 81 GLY D O 1
ATOM 16940 N N . HIS D 2 82 ? -1.610 22.091 -11.275 1.00 17.99 82 HIS D N 1
ATOM 16941 C CA . HIS D 2 82 ? -1.008 23.402 -11.034 1.00 22.10 82 HIS D CA 1
ATOM 16942 C C . HIS D 2 82 ? -1.699 24.506 -11.829 1.00 19.41 82 HIS D C 1
ATOM 16943 O O . HIS D 2 82 ? -2.122 25.515 -11.230 1.00 18.44 82 HIS D O 1
ATOM 16957 N N . PRO D 2 83 ? -1.805 24.424 -13.157 1.00 23.39 83 PRO D N 1
ATOM 16958 C CA . PRO D 2 83 ? -2.566 25.465 -13.862 1.00 25.63 83 PRO D CA 1
ATOM 16959 C C . PRO D 2 83 ? -4.011 25.536 -13.387 1.00 21.74 83 PRO D C 1
ATOM 16960 O O . PRO D 2 83 ? -4.612 26.615 -13.400 1.00 25.40 83 PRO D O 1
ATOM 16971 N N . LEU D 2 84 ? -4.577 24.418 -12.930 1.00 22.93 84 LEU D N 1
ATOM 16972 C CA . LEU D 2 84 ? -5.913 24.462 -12.353 1.00 22.19 84 LEU D CA 1
ATOM 16973 C C . LEU D 2 84 ? -5.929 25.346 -11.116 1.00 23.87 84 LEU D C 1
ATOM 16974 O O . LEU D 2 84 ? -6.779 26.236 -10.980 1.00 25.81 84 LEU D O 1
ATOM 16990 N N . GLN D 2 85 ? -4.974 25.138 -10.204 1.00 23.81 85 GLN D N 1
ATOM 16991 C CA . GLN D 2 85 ? -4.888 26.002 -9.030 1.00 19.50 85 GLN D CA 1
ATOM 16992 C C . GLN D 2 85 ? -4.882 27.467 -9.437 1.00 26.20 85 GLN D C 1
ATOM 16993 O O . GLN D 2 85 ? -5.585 28.291 -8.836 1.00 24.93 85 GLN D O 1
ATOM 17007 N N . LYS D 2 86 ? -4.115 27.807 -10.492 1.00 27.17 86 LYS D N 1
ATOM 17008 C CA . LYS D 2 86 ? -3.962 29.203 -10.884 1.00 22.44 86 LYS D CA 1
ATOM 17009 C C . LYS D 2 86 ? -5.283 29.805 -11.354 1.00 24.32 86 LYS D C 1
ATOM 17010 O O . LYS D 2 86 ? -5.689 30.871 -10.886 1.00 27.75 86 LYS D O 1
ATOM 17029 N N . VAL D 2 87 ? -5.949 29.161 -12.310 1.00 28.44 87 VAL D N 1
ATOM 17030 C CA . VAL D 2 87 ? -7.165 29.748 -12.876 1.00 36.21 87 VAL D CA 1
ATOM 17031 C C . VAL D 2 87 ? -8.312 29.669 -11.872 1.00 34.53 87 VAL D C 1
ATOM 17032 O O . VAL D 2 87 ? -9.210 30.517 -11.881 1.00 30.18 87 VAL D O 1
ATOM 17045 N N . LEU D 2 88 ? -8.290 28.664 -10.990 1.00 26.88 88 LEU D N 1
ATOM 17046 C CA . LEU D 2 88 ? -9.331 28.541 -9.977 1.00 27.80 88 LEU D CA 1
ATOM 17047 C C . LEU D 2 88 ? -9.211 29.613 -8.909 1.00 35.27 88 LEU D C 1
ATOM 17048 O O . LEU D 2 88 ? -10.223 30.033 -8.337 1.00 40.34 88 LEU D O 1
ATOM 17064 N N . GLY D 2 89 ? -7.990 30.043 -8.598 1.00 36.69 89 GLY D N 1
ATOM 17065 C CA . GLY D 2 89 ? -7.792 30.908 -7.456 1.00 35.40 89 GLY D CA 1
ATOM 17066 C C . GLY D 2 89 ? -7.776 30.161 -6.145 1.00 36.06 89 GLY D C 1
ATOM 17067 O O . GLY D 2 89 ? -8.128 30.732 -5.107 1.00 33.59 89 GLY D O 1
ATOM 17071 N N . ALA D 2 90 ? -7.388 28.886 -6.163 1.00 31.37 90 ALA D N 1
ATOM 17072 C CA . ALA D 2 90 ? -7.290 28.077 -4.949 1.00 31.21 90 ALA D CA 1
ATOM 17073 C C . ALA D 2 90 ? -5.911 28.310 -4.321 1.00 33.02 90 ALA D C 1
ATOM 17074 O O . ALA D 2 90 ? -5.042 27.434 -4.284 1.00 32.15 90 ALA D O 1
ATOM 17081 N N . ASN D 2 91 ? -5.732 29.529 -3.821 1.00 30.67 91 ASN D N 1
ATOM 17082 C CA . ASN D 2 91 ? -4.407 30.033 -3.482 1.00 35.31 91 ASN D CA 1
ATOM 17083 C C . ASN D 2 91 ? -3.814 29.413 -2.221 1.00 34.64 91 ASN D C 1
ATOM 17084 O O . ASN D 2 91 ? -2.612 29.587 -1.985 1.00 34.86 91 ASN D O 1
ATOM 17095 N N . ARG D 2 92 ? -4.600 28.697 -1.418 1.00 33.03 92 ARG D N 1
ATOM 17096 C CA . ARG D 2 92 ? -4.076 28.032 -0.235 1.00 31.09 92 ARG D CA 1
ATOM 17097 C C . ARG D 2 92 ? -3.786 26.552 -0.461 1.00 32.93 92 ARG D C 1
ATOM 17098 O O . ARG D 2 92 ? -3.245 25.901 0.439 1.00 33.42 92 ARG D O 1
ATOM 17119 N N . ALA D 2 93 ? -4.122 26.011 -1.622 1.00 28.81 93 ALA D N 1
ATOM 17120 C CA . ALA D 2 93 ? -4.076 24.571 -1.816 1.00 27.36 93 ALA D CA 1
ATOM 17121 C C . ALA D 2 93 ? -2.645 24.044 -1.907 1.00 29.22 93 ALA D C 1
ATOM 17122 O O . ALA D 2 93 ? -1.715 24.744 -2.318 1.00 29.45 93 ALA D O 1
ATOM 17129 N N . HIS D 2 94 ? -2.484 22.797 -1.489 1.00 26.16 94 HIS D N 1
ATOM 17130 C CA . HIS D 2 94 ? -1.367 21.957 -1.885 1.00 19.79 94 HIS D CA 1
ATOM 17131 C C . HIS D 2 94 ? -1.784 21.180 -3.126 1.00 22.08 94 HIS D C 1
ATOM 17132 O O . HIS D 2 94 ? -2.956 20.785 -3.260 1.00 23.42 94 HIS D O 1
ATOM 17146 N N . VAL D 2 95 ? -0.848 21.005 -4.061 1.00 19.32 95 VAL D N 1
ATOM 17147 C CA . VAL D 2 95 ? -1.121 20.350 -5.336 1.00 17.00 95 VAL D CA 1
ATOM 17148 C C . VAL D 2 95 ? -0.132 19.219 -5.551 1.00 17.56 95 VAL D C 1
ATOM 17149 O O . VAL D 2 95 ? 1.072 19.422 -5.391 1.00 20.98 95 VAL D O 1
ATOM 17162 N N . PHE D 2 96 ? -0.626 18.052 -5.953 1.00 19.07 96 PHE D N 1
ATOM 17163 C CA . PHE D 2 96 ? 0.246 17.028 -6.516 1.00 18.96 96 PHE D CA 1
ATOM 17164 C C . PHE D 2 96 ? -0.566 16.129 -7.444 1.00 20.65 96 PHE D C 1
ATOM 17165 O O . PHE D 2 96 ? -1.750 16.360 -7.693 1.00 20.28 96 PHE D O 1
ATOM 17182 N N . ASP D 2 97 ? 0.096 15.114 -8.004 1.00 18.82 97 ASP D N 1
ATOM 17183 C CA . ASP D 2 97 ? -0.458 14.272 -9.050 1.00 16.91 97 ASP D CA 1
ATOM 17184 C C . ASP D 2 97 ? -0.154 12.823 -8.709 1.00 16.54 97 ASP D C 1
ATOM 17185 O O . ASP D 2 97 ? 0.904 12.524 -8.149 1.00 19.59 97 ASP D O 1
ATOM 17194 N N . LEU D 2 98 ? -1.092 11.912 -9.006 1.00 12.67 98 LEU D N 1
ATOM 17195 C CA . LEU D 2 98 ? -0.875 10.491 -8.734 1.00 15.71 98 LEU D CA 1
ATOM 17196 C C . LEU D 2 98 ? -0.769 9.677 -10.020 1.00 15.78 98 LEU D C 1
ATOM 17197 O O . LEU D 2 98 ? -1.073 8.478 -10.038 1.00 15.58 98 LEU D O 1
ATOM 17213 N N . THR D 2 99 ? -0.304 10.339 -11.087 1.00 17.04 99 THR D N 1
ATOM 17214 C CA . THR D 2 99 ? 0.095 9.735 -12.360 1.00 16.31 99 THR D CA 1
ATOM 17215 C C . THR D 2 99 ? -0.895 8.682 -12.834 1.00 17.29 99 THR D C 1
ATOM 17216 O O . THR D 2 99 ? -2.019 9.047 -13.227 1.00 16.17 99 THR D O 1
ATOM 17227 N N . ASP D 2 100 ? -0.503 7.401 -12.895 1.00 17.26 100 ASP D N 1
ATOM 17228 C CA . ASP D 2 100 ? -1.365 6.404 -13.517 1.00 18.23 100 ASP D CA 1
ATOM 17229 C C . ASP D 2 100 ? -2.197 5.624 -12.487 1.00 16.19 100 ASP D C 1
ATOM 17230 O O . ASP D 2 100 ? -2.660 4.508 -12.786 1.00 14.44 100 ASP D O 1
ATOM 17239 N N . SER D 2 101 ? -2.402 6.196 -11.301 1.00 15.11 101 SER D N 1
ATOM 17240 C CA . SER D 2 101 ? -3.264 5.556 -10.318 1.00 11.56 101 SER D CA 1
ATOM 17241 C C . SER D 2 101 ? -4.704 5.452 -10.829 1.00 13.62 101 SER D C 1
ATOM 17242 O O . SER D 2 101 ? -5.184 6.286 -11.590 1.00 16.05 101 SER D O 1
ATOM 17250 N N . SER D 2 102 ? -5.414 4.441 -10.347 1.00 15.33 102 SER D N 1
ATOM 17251 C CA . SER D 2 102 ? -6.856 4.439 -10.492 1.00 13.81 102 SER D CA 1
ATOM 17252 C C . SER D 2 102 ? -7.463 5.493 -9.566 1.00 18.00 102 SER D C 1
ATOM 17253 O O . SER D 2 102 ? -6.844 5.936 -8.569 1.00 15.45 102 SER D O 1
ATOM 17261 N N . LEU D 2 103 ? -8.684 5.905 -9.906 1.00 16.73 103 LEU D N 1
ATOM 17262 C CA A LEU D 2 103 ? -9.405 6.841 -9.060 0.62 15.95 103 LEU D CA 1
ATOM 17263 C CA B LEU D 2 103 ? -9.425 6.832 -9.064 0.38 14.24 103 LEU D CA 1
ATOM 17264 C C . LEU D 2 103 ? -9.639 6.258 -7.672 1.00 17.78 103 LEU D C 1
ATOM 17265 O O . LEU D 2 103 ? -9.484 6.968 -6.669 1.00 15.01 103 LEU D O 1
ATOM 17296 N N . ALA D 2 104 ? -10.021 4.976 -7.594 1.00 16.70 104 ALA D N 1
ATOM 17297 C CA . ALA D 2 104 ? -10.272 4.366 -6.292 1.00 18.88 104 ALA D CA 1
ATOM 17298 C C . ALA D 2 104 ? -9.024 4.423 -5.408 1.00 19.44 104 ALA D C 1
ATOM 17299 O O . ALA D 2 104 ? -9.093 4.790 -4.233 1.00 15.81 104 ALA D O 1
ATOM 17306 N N . ARG D 2 105 ? -7.875 4.015 -5.952 1.00 16.59 105 ARG D N 1
ATOM 17307 C CA . ARG D 2 105 ? -6.654 4.030 -5.158 1.00 16.68 105 ARG D CA 1
ATOM 17308 C C . ARG D 2 105 ? -6.298 5.454 -4.729 1.00 14.22 105 ARG D C 1
ATOM 17309 O O . ARG D 2 105 ? -5.851 5.677 -3.601 1.00 14.95 105 ARG D O 1
ATOM 17330 N N . ALA D 2 106 ? -6.486 6.420 -5.631 1.00 16.46 106 ALA D N 1
ATOM 17331 C CA . ALA D 2 106 ? -6.196 7.816 -5.324 1.00 15.35 106 ALA D CA 1
ATOM 17332 C C . ALA D 2 106 ? -7.093 8.334 -4.217 1.00 17.26 106 ALA D C 1
ATOM 17333 O O . ALA D 2 106 ? -6.631 9.027 -3.301 1.00 17.32 106 ALA D O 1
ATOM 17340 N N . LEU D 2 107 ? -8.381 8.018 -4.290 1.00 17.29 107 LEU D N 1
ATOM 17341 C CA . LEU D 2 107 ? -9.310 8.480 -3.257 1.00 14.93 107 LEU D CA 1
ATOM 17342 C C . LEU D 2 107 ? -8.922 7.935 -1.889 1.00 19.23 107 LEU D C 1
ATOM 17343 O O . LEU D 2 107 ? -9.034 8.634 -0.875 1.00 18.80 107 LEU D O 1
ATOM 17359 N N . TYR D 2 108 ? -8.486 6.677 -1.838 1.00 18.15 108 TYR D N 1
ATOM 17360 C CA . TYR D 2 108 ? -8.093 6.067 -0.568 1.00 20.13 108 TYR D CA 1
ATOM 17361 C C . TYR D 2 108 ? -6.860 6.743 0.015 1.00 22.27 108 TYR D C 1
ATOM 17362 O O . TYR D 2 108 ? -6.815 7.072 1.213 1.00 19.92 108 TYR D O 1
ATOM 17380 N N . VAL D 2 109 ? -5.834 6.933 -0.815 1.00 22.86 109 VAL D N 1
ATOM 17381 C CA . VAL D 2 109 ? -4.601 7.555 -0.358 1.00 20.35 109 VAL D CA 1
ATOM 17382 C C . VAL D 2 109 ? -4.847 9.001 0.044 1.00 19.59 109 VAL D C 1
ATOM 17383 O O . VAL D 2 109 ? -4.288 9.485 1.026 1.00 21.62 109 VAL D O 1
ATOM 17396 N N . VAL D 2 110 ? -5.676 9.718 -0.720 1.00 19.20 110 VAL D N 1
ATOM 17397 C CA . VAL D 2 110 ? -5.907 11.125 -0.421 1.00 23.43 110 VAL D CA 1
ATOM 17398 C C . VAL D 2 110 ? -6.733 11.271 0.855 1.00 23.25 110 VAL D C 1
ATOM 17399 O O . VAL D 2 110 ? -6.462 12.152 1.678 1.00 21.19 110 VAL D O 1
ATOM 17412 N N . ASP D 2 111 ? -7.729 10.400 1.044 1.00 22.22 111 ASP D N 1
ATOM 17413 C CA . ASP D 2 111 ? -8.477 10.386 2.300 1.00 19.15 111 ASP D CA 1
ATOM 17414 C C . ASP D 2 111 ? -7.530 10.230 3.475 1.00 22.92 111 ASP D C 1
ATOM 17415 O O . ASP D 2 111 ? -7.690 10.895 4.506 1.00 24.11 111 ASP D O 1
ATOM 17424 N N . THR D 2 112 ? -6.531 9.362 3.327 1.00 21.04 112 THR D N 1
ATOM 17425 C CA . THR D 2 112 ? -5.572 9.114 4.395 1.00 22.65 112 THR D CA 1
ATOM 17426 C C . THR D 2 112 ? -4.697 10.334 4.650 1.00 21.01 112 THR D C 1
ATOM 17427 O O . THR D 2 112 ? -4.554 10.783 5.788 1.00 23.25 112 THR D O 1
ATOM 17438 N N . LEU D 2 113 ? -4.086 10.873 3.598 1.00 21.83 113 LEU D N 1
ATOM 17439 C CA . LEU D 2 113 ? -3.245 12.057 3.752 1.00 21.99 113 LEU D CA 1
ATOM 17440 C C . LEU D 2 113 ? -4.046 13.256 4.242 1.00 20.77 113 LEU D C 1
ATOM 17441 O O . LEU D 2 113 ? -3.609 13.992 5.134 1.00 24.99 113 LEU D O 1
ATOM 17457 N N . ALA D 2 114 ? -5.192 13.514 3.623 1.00 23.80 114 ALA D N 1
ATOM 17458 C CA . ALA D 2 114 ? -5.897 14.761 3.884 1.00 28.29 114 ALA D CA 1
ATOM 17459 C C . ALA D 2 114 ? -6.537 14.763 5.269 1.00 25.80 114 ALA D C 1
ATOM 17460 O O . ALA D 2 114 ? -6.541 15.793 5.950 1.00 24.82 114 ALA D O 1
ATOM 17467 N N . SER D 2 115 ? -7.096 13.629 5.702 1.00 25.02 115 SER D N 1
ATOM 17468 C CA . SER D 2 115 ? -7.610 13.558 7.070 1.00 31.25 115 SER D CA 1
ATOM 17469 C C . SER D 2 115 ? -6.484 13.712 8.063 1.00 29.61 115 SER D C 1
ATOM 17470 O O . SER D 2 115 ? -6.633 14.384 9.092 1.00 25.72 115 SER D O 1
ATOM 17478 N N . ASP D 2 116 ? -5.333 13.093 7.779 1.00 28.62 116 ASP D N 1
ATOM 17479 C CA . ASP D 2 116 ? -4.204 13.217 8.710 1.00 24.87 116 ASP D CA 1
ATOM 17480 C C . ASP D 2 116 ? -3.786 14.672 8.870 1.00 30.86 116 ASP D C 1
ATOM 17481 O O . ASP D 2 116 ? -3.457 15.115 9.983 1.00 29.60 116 ASP D O 1
ATOM 17490 N N . GLN D 2 117 ? -3.817 15.443 7.776 1.00 28.52 117 GLN D N 1
ATOM 17491 C CA A GLN D 2 117 ? -3.378 16.831 7.791 0.85 32.74 117 GLN D CA 1
ATOM 17492 C CA B GLN D 2 117 ? -3.378 16.832 7.794 0.15 31.86 117 GLN D CA 1
ATOM 17493 C C . GLN D 2 117 ? -4.484 17.814 8.168 1.00 33.97 117 GLN D C 1
ATOM 17494 O O . GLN D 2 117 ? -4.230 19.024 8.200 1.00 32.02 117 GLN D O 1
ATOM 17521 N N . GLY D 2 118 ? -5.698 17.335 8.453 1.00 32.97 118 GLY D N 1
ATOM 17522 C CA . GLY D 2 118 ? -6.771 18.209 8.894 1.00 32.64 118 GLY D CA 1
ATOM 17523 C C . GLY D 2 118 ? -7.456 19.011 7.808 1.00 32.12 118 GLY D C 1
ATOM 17524 O O . GLY D 2 118 ? -8.114 20.014 8.123 1.00 33.74 118 GLY D O 1
ATOM 17528 N N . TYR D 2 119 ? -7.328 18.612 6.551 1.00 28.27 119 TYR D N 1
ATOM 17529 C CA . TYR D 2 119 ? -7.961 19.327 5.454 1.00 32.63 119 TYR D CA 1
ATOM 17530 C C . TYR D 2 119 ? -9.473 19.083 5.456 1.00 33.42 119 TYR D C 1
ATOM 17531 O O . TYR D 2 119 ? -9.951 18.007 5.826 1.00 36.54 119 TYR D O 1
ATOM 17549 N N . ARG D 2 120 ? -10.217 20.088 5.015 1.00 28.63 120 ARG D N 1
ATOM 17550 C CA . ARG D 2 120 ? -11.677 20.022 4.979 1.00 29.08 120 ARG D CA 1
ATOM 17551 C C . ARG D 2 120 ? -12.258 19.910 3.579 1.00 31.22 120 ARG D C 1
ATOM 17552 O O . ARG D 2 120 ? -13.341 19.320 3.414 1.00 30.10 120 ARG D O 1
ATOM 17573 N N . ASN D 2 121 ? -11.591 20.468 2.568 1.00 32.03 121 ASN D N 1
ATOM 17574 C CA . ASN D 2 121 ? -12.121 20.511 1.212 1.00 25.36 121 ASN D CA 1
ATOM 17575 C C . ASN D 2 121 ? -11.022 20.097 0.242 1.00 29.76 121 ASN D C 1
ATOM 17576 O O . ASN D 2 121 ? -10.031 20.824 0.071 1.00 31.76 121 ASN D O 1
ATOM 17587 N N . VAL D 2 122 ? -11.202 18.935 -0.387 1.00 27.31 122 VAL D N 1
ATOM 17588 C CA . VAL D 2 122 ? -10.205 18.321 -1.254 1.00 23.62 122 VAL D CA 1
ATOM 17589 C C . VAL D 2 122 ? -10.820 18.097 -2.627 1.00 25.56 122 VAL D C 1
ATOM 17590 O O . VAL D 2 122 ? -11.951 17.600 -2.742 1.00 21.93 122 VAL D O 1
ATOM 17603 N N . LEU D 2 123 ? -10.073 18.464 -3.669 1.00 19.58 123 LEU D N 1
ATOM 17604 C CA A LEU D 2 123 ? -10.487 18.260 -5.049 0.46 19.23 123 LEU D CA 1
ATOM 17605 C CA B LEU D 2 123 ? -10.488 18.258 -5.051 0.54 18.90 123 LEU D CA 1
ATOM 17606 C C . LEU D 2 123 ? -9.635 17.158 -5.659 1.00 20.45 123 LEU D C 1
ATOM 17607 O O . LEU D 2 123 ? -8.397 17.272 -5.698 1.00 23.79 123 LEU D O 1
ATOM 17638 N N . VAL D 2 124 ? -10.278 16.099 -6.111 1.00 18.34 124 VAL D N 1
ATOM 17639 C CA . VAL D 2 124 ? -9.633 15.042 -6.877 1.00 15.05 124 VAL D CA 1
ATOM 17640 C C . VAL D 2 124 ? -10.228 15.121 -8.273 1.00 18.58 124 VAL D C 1
ATOM 17641 O O . VAL D 2 124 ? -11.458 15.074 -8.424 1.00 19.27 124 VAL D O 1
ATOM 17654 N N . VAL D 2 125 ? -9.372 15.279 -9.282 1.00 15.16 125 VAL D N 1
ATOM 17655 C CA . VAL D 2 125 ? -9.815 15.477 -10.649 1.00 15.41 125 VAL D CA 1
ATOM 17656 C C . VAL D 2 125 ? -9.158 14.453 -11.572 1.00 18.53 125 VAL D C 1
ATOM 17657 O O . VAL D 2 125 ? -8.009 14.027 -11.372 1.00 16.58 125 VAL D O 1
ATOM 17670 N N . ARG D 2 126 ? -9.917 14.073 -12.593 1.00 18.28 126 ARG D N 1
ATOM 17671 C CA A ARG D 2 126 ? -9.531 13.072 -13.580 0.63 18.23 126 ARG D CA 1
ATOM 17672 C CA B ARG D 2 126 ? -9.520 13.081 -13.583 0.37 17.77 126 ARG D CA 1
ATOM 17673 C C . ARG D 2 126 ? -9.942 13.621 -14.938 1.00 14.48 126 ARG D C 1
ATOM 17674 O O . ARG D 2 126 ? -11.082 14.049 -15.097 1.00 16.50 126 ARG D O 1
ATOM 17715 N N . GLY D 2 127 ? -9.018 13.632 -15.904 1.00 15.98 127 GLY D N 1
ATOM 17716 C CA . GLY D 2 127 ? -9.379 14.124 -17.220 1.00 19.50 127 GLY D CA 1
ATOM 17717 C C . GLY D 2 127 ? -8.448 13.623 -18.304 1.00 13.35 127 GLY D C 1
ATOM 17718 O O . GLY D 2 127 ? -7.353 13.138 -18.032 1.00 14.43 127 GLY D O 1
ATOM 17722 N N . GLU D 2 128 ? -8.939 13.707 -19.539 1.00 14.56 128 GLU D N 1
ATOM 17723 C CA . GLU D 2 128 ? -8.130 13.363 -20.714 1.00 16.46 128 GLU D CA 1
ATOM 17724 C C . GLU D 2 128 ? -8.529 14.272 -21.870 1.00 11.78 128 GLU D C 1
ATOM 17725 O O . GLU D 2 128 ? -9.705 14.590 -22.055 1.00 15.04 128 GLU D O 1
ATOM 17737 N N . SER D 2 129 ? -7.530 14.680 -22.652 1.00 15.40 129 SER D N 1
ATOM 17738 C CA . SER D 2 129 ? -7.722 15.305 -23.958 1.00 14.76 129 SER D CA 1
ATOM 17739 C C . SER D 2 129 ? -6.630 14.654 -24.815 1.00 15.87 129 SER D C 1
ATOM 17740 O O . SER D 2 129 ? -5.532 15.186 -24.914 1.00 15.28 129 SER D O 1
ATOM 17748 N N . SER D 2 130 ? -6.938 13.486 -25.380 1.00 15.52 130 SER D N 1
ATOM 17749 C CA . SER D 2 130 ? -5.934 12.514 -25.796 1.00 13.48 130 SER D CA 1
ATOM 17750 C C . SER D 2 130 ? -5.558 12.614 -27.272 1.00 16.35 130 SER D C 1
ATOM 17751 O O . SER D 2 130 ? -5.164 11.614 -27.881 1.00 14.86 130 SER D O 1
ATOM 17759 N N . GLN D 2 131 ? -5.616 13.813 -27.851 1.00 15.95 131 GLN D N 1
ATOM 17760 C CA . GLN D 2 131 ? -5.251 13.960 -29.251 1.00 14.70 131 GLN D CA 1
ATOM 17761 C C . GLN D 2 131 ? -3.806 13.559 -29.513 1.00 17.97 131 GLN D C 1
ATOM 17762 O O . GLN D 2 131 ? -3.458 13.215 -30.651 1.00 18.57 131 GLN D O 1
ATOM 17776 N N . GLY D 2 132 ? -2.941 13.670 -28.506 1.00 19.40 132 GLY D N 1
ATOM 17777 C CA . GLY D 2 132 ? -1.546 13.300 -28.623 1.00 16.95 132 GLY D CA 1
ATOM 17778 C C . GLY D 2 132 ? -1.251 11.835 -28.388 1.00 15.31 132 GLY D C 1
ATOM 17779 O O . GLY D 2 132 ? -0.078 11.479 -28.241 1.00 18.10 132 GLY D O 1
ATOM 17783 N N . LEU D 2 133 ? -2.270 10.989 -28.293 1.00 15.63 133 LEU D N 1
ATOM 17784 C CA . LEU D 2 133 ? -2.092 9.553 -28.181 1.00 19.01 133 LEU D CA 1
ATOM 17785 C C . LEU D 2 133 ? -2.795 8.846 -29.338 1.00 19.05 133 LEU D C 1
ATOM 17786 O O . LEU D 2 133 ? -3.986 9.084 -29.586 1.00 20.44 133 LEU D O 1
ATOM 17802 N N . GLU D 2 134 ? -2.073 7.964 -30.019 1.00 17.82 134 GLU D N 1
ATOM 17803 C CA . GLU D 2 134 ? -2.690 7.114 -31.039 1.00 17.72 134 GLU D CA 1
ATOM 17804 C C . GLU D 2 134 ? -3.424 5.963 -30.360 1.00 18.72 134 GLU D C 1
ATOM 17805 O O . GLU D 2 134 ? -2.871 5.303 -29.466 1.00 15.78 134 GLU D O 1
ATOM 17817 N N . VAL D 2 135 ? -4.679 5.726 -30.779 1.00 15.69 135 VAL D N 1
ATOM 17818 C CA . VAL D 2 135 ? -5.465 4.632 -30.250 1.00 16.92 135 VAL D CA 1
ATOM 17819 C C . VAL D 2 135 ? -4.892 3.308 -30.728 1.00 19.16 135 VAL D C 1
ATOM 17820 O O . VAL D 2 135 ? -4.079 3.247 -31.660 1.00 19.26 135 VAL D O 1
ATOM 17833 N N . ASP D 2 136 ? -5.311 2.225 -30.067 1.00 16.32 136 ASP D N 1
ATOM 17834 C CA . ASP D 2 136 ? -4.917 0.874 -30.467 1.00 22.32 136 ASP D CA 1
ATOM 17835 C C . ASP D 2 136 ? -5.915 0.415 -31.520 1.00 20.01 136 ASP D C 1
ATOM 17836 O O . ASP D 2 136 ? -7.032 -0.014 -31.199 1.00 21.82 136 ASP D O 1
ATOM 17845 N N . SER D 2 137 ? -5.535 0.541 -32.784 1.00 18.02 137 SER D N 1
ATOM 17846 C CA . SER D 2 137 ? -6.464 0.219 -33.863 1.00 22.26 137 SER D CA 1
ATOM 17847 C C . SER D 2 137 ? -6.671 -1.287 -34.004 1.00 21.45 137 SER D C 1
ATOM 17848 O O . SER D 2 137 ? -7.697 -1.708 -34.556 1.00 22.29 137 SER D O 1
ATOM 17856 N N . GLU D 2 138 ? -5.725 -2.097 -33.523 1.00 23.19 138 GLU D N 1
ATOM 17857 C CA A GLU D 2 138 ? -5.884 -3.544 -33.595 0.51 21.01 138 GLU D CA 1
ATOM 17858 C CA B GLU D 2 138 ? -5.869 -3.547 -33.581 0.49 21.02 138 GLU D CA 1
ATOM 17859 C C . GLU D 2 138 ? -6.920 -4.042 -32.590 1.00 24.42 138 GLU D C 1
ATOM 17860 O O . GLU D 2 138 ? -7.780 -4.851 -32.928 1.00 28.78 138 GLU D O 1
ATOM 17883 N N . SER D 2 139 ? -6.852 -3.573 -31.342 1.00 19.18 139 SER D N 1
ATOM 17884 C CA . SER D 2 139 ? -7.803 -4.021 -30.334 1.00 19.79 139 SER D CA 1
ATOM 17885 C C . SER D 2 139 ? -9.032 -3.133 -30.245 1.00 21.18 139 SER D C 1
ATOM 17886 O O . SER D 2 139 ? -10.070 -3.579 -29.734 1.00 18.64 139 SER D O 1
ATOM 17894 N N . GLY D 2 140 ? -8.938 -1.888 -30.718 1.00 17.48 140 GLY D N 1
ATOM 17895 C CA . GLY D 2 140 ? -9.983 -0.913 -30.524 1.00 15.17 140 GLY D CA 1
ATOM 17896 C C . GLY D 2 140 ? -9.918 -0.153 -29.216 1.00 12.48 140 GLY D C 1
ATOM 17897 O O . GLY D 2 140 ? -10.814 0.655 -28.938 1.00 15.42 140 GLY D O 1
ATOM 17901 N N . PHE D 2 141 ? -8.891 -0.358 -28.408 1.00 13.24 141 PHE D N 1
ATOM 17902 C CA . PHE D 2 141 ? -8.827 0.338 -27.142 1.00 12.87 141 PHE D CA 1
ATOM 17903 C C . PHE D 2 141 ? -8.498 1.814 -27.350 1.00 17.20 141 PHE D C 1
ATOM 17904 O O . PHE D 2 141 ? -7.599 2.168 -28.137 1.00 17.82 141 PHE D O 1
ATOM 17921 N N . ALA D 2 142 ? -9.235 2.671 -26.647 1.00 15.64 142 ALA D N 1
ATOM 17922 C CA . ALA D 2 142 ? -8.991 4.099 -26.606 1.00 15.51 142 ALA D CA 1
ATOM 17923 C C . ALA D 2 142 ? -9.406 4.606 -25.227 1.00 17.40 142 ALA D C 1
ATOM 17924 O O . ALA D 2 142 ? -10.241 4.000 -24.565 1.00 16.32 142 ALA D O 1
ATOM 17931 N N . LEU D 2 143 ? -8.825 5.741 -24.835 1.00 15.57 143 LEU D N 1
ATOM 17932 C CA . LEU D 2 143 ? -9.286 6.471 -23.668 1.00 15.18 143 LEU D CA 1
ATOM 17933 C C . LEU D 2 143 ? -10.500 7.326 -24.016 1.00 18.16 143 LEU D C 1
ATOM 17934 O O . LEU D 2 143 ? -10.559 7.945 -25.078 1.00 17.57 143 LEU D O 1
ATOM 17950 N N . ALA D 2 144 ? -11.453 7.367 -23.094 1.00 15.29 144 ALA D N 1
ATOM 17951 C CA . ALA D 2 144 ? -12.495 8.384 -23.139 1.00 15.38 144 ALA D CA 1
ATOM 17952 C C . ALA D 2 144 ? -11.917 9.738 -22.729 1.00 17.65 144 ALA D C 1
ATOM 17953 O O . ALA D 2 144 ? -11.118 9.833 -21.793 1.00 15.99 144 ALA D O 1
ATOM 17960 N N . ASP D 2 145 ? -12.316 10.783 -23.449 1.00 15.53 145 ASP D N 1
ATOM 17961 C CA . ASP D 2 145 ? -11.899 12.140 -23.159 1.00 14.48 145 ASP D CA 1
ATOM 17962 C C . ASP D 2 145 ? -12.982 12.847 -22.357 1.00 15.76 145 ASP D C 1
ATOM 17963 O O . ASP D 2 145 ? -14.166 12.498 -22.449 1.00 15.26 145 ASP D O 1
ATOM 17972 N N . GLY D 2 146 ? -12.564 13.837 -21.572 1.00 16.56 146 GLY D N 1
ATOM 17973 C CA . GLY D 2 146 ? -13.450 14.633 -20.753 1.00 16.46 146 GLY D CA 1
ATOM 17974 C C . GLY D 2 146 ? -12.798 14.954 -19.418 1.00 13.58 146 GLY D C 1
ATOM 17975 O O . GLY D 2 146 ? -11.592 14.759 -19.214 1.00 13.60 146 GLY D O 1
ATOM 17979 N N . ALA D 2 147 ? -13.613 15.426 -18.485 1.00 16.26 147 ALA D N 1
ATOM 17980 C CA . ALA D 2 147 ? -13.112 15.819 -17.176 1.00 16.45 147 ALA D CA 1
ATOM 17981 C C . ALA D 2 147 ? -14.153 15.477 -16.112 1.00 16.86 147 ALA D C 1
ATOM 17982 O O . ALA D 2 147 ? -15.356 15.668 -16.323 1.00 15.19 147 ALA D O 1
ATOM 17989 N N . LEU D 2 148 ? -13.647 15.008 -14.979 1.00 14.76 148 LEU D N 1
ATOM 17990 C CA . LEU D 2 148 ? -14.433 14.632 -13.808 1.00 15.83 148 LEU D CA 1
ATOM 17991 C C . LEU D 2 148 ? -13.806 15.319 -12.603 1.00 16.74 148 LEU D C 1
ATOM 17992 O O . LEU D 2 148 ? -12.585 15.281 -12.426 1.00 15.49 148 LEU D O 1
ATOM 18008 N N . ALA D 2 149 ? -14.644 15.960 -11.789 1.00 18.64 149 ALA D N 1
ATOM 18009 C CA . ALA D 2 149 ? -14.189 16.632 -10.581 1.00 19.17 149 ALA D CA 1
ATOM 18010 C C . ALA D 2 149 ? -14.961 16.077 -9.394 1.00 17.72 149 ALA D C 1
ATOM 18011 O O . ALA D 2 149 ? -16.198 16.032 -9.412 1.00 20.51 149 ALA D O 1
ATOM 18018 N N . LEU D 2 150 ? -14.229 15.638 -8.373 1.00 18.24 150 LEU D N 1
ATOM 18019 C CA . LEU D 2 150 ? -14.836 15.157 -7.138 1.00 20.61 150 LEU D CA 1
ATOM 18020 C C . LEU D 2 150 ? -14.417 16.103 -6.024 1.00 21.07 150 LEU D C 1
ATOM 18021 O O . LEU D 2 150 ? -13.221 16.199 -5.704 1.00 21.34 150 LEU D O 1
ATOM 18037 N N . LEU D 2 151 ? -15.385 16.821 -5.459 1.00 23.03 151 LEU D N 1
ATOM 18038 C CA . LEU D 2 151 ? -15.147 17.643 -4.277 1.00 22.79 151 LEU D CA 1
ATOM 18039 C C . LEU D 2 151 ? -15.451 16.789 -3.052 1.00 22.89 151 LEU D C 1
ATOM 18040 O O . LEU D 2 151 ? -16.562 16.268 -2.912 1.00 21.82 151 LEU D O 1
ATOM 18056 N N . CYS D 2 152 ? -14.463 16.642 -2.180 1.00 25.77 152 CYS D N 1
ATOM 18057 C CA . CYS D 2 152 ? -14.519 15.680 -1.098 1.00 24.91 152 CYS D CA 1
ATOM 18058 C C . CYS D 2 152 ? -14.207 16.341 0.231 1.00 25.38 152 CYS D C 1
ATOM 18059 O O . CYS D 2 152 ? -13.490 17.351 0.301 1.00 28.68 152 CYS D O 1
ATOM 18067 N N . ARG D 2 153 ? -14.753 15.749 1.291 1.00 24.27 153 ARG D N 1
ATOM 18068 C CA . ARG D 2 153 ? -14.328 16.027 2.649 1.00 28.07 153 ARG D CA 1
ATOM 18069 C C . ARG D 2 153 ? -13.681 14.771 3.205 1.00 28.76 153 ARG D C 1
ATOM 18070 O O . ARG D 2 153 ? -14.350 13.725 3.284 1.00 27.20 153 ARG D O 1
ATOM 18091 N N . PRO D 2 154 ? -12.407 14.801 3.581 1.00 27.18 154 PRO D N 1
ATOM 18092 C CA . PRO D 2 154 ? -11.767 13.576 4.068 1.00 29.34 154 PRO D CA 1
ATOM 18093 C C . PRO D 2 154 ? -12.310 13.186 5.435 1.00 26.37 154 PRO D C 1
ATOM 18094 O O . PRO D 2 154 ? -12.723 14.028 6.231 1.00 28.87 154 PRO D O 1
ATOM 18105 N N . THR D 2 155 ? -12.327 11.883 5.689 1.00 27.85 155 THR D N 1
ATOM 18106 C CA . THR D 2 155 ? -12.696 11.371 7.009 1.00 31.62 155 THR D CA 1
ATOM 18107 C C . THR D 2 155 ? -11.697 10.391 7.605 1.00 27.57 155 THR D C 1
ATOM 18108 O O . THR D 2 155 ? -11.741 10.163 8.829 1.00 30.45 155 THR D O 1
ATOM 18119 N N . GLY D 2 156 ? -10.815 9.803 6.804 1.00 25.46 156 GLY D N 1
ATOM 18120 C CA . GLY D 2 156 ? -9.922 8.764 7.263 1.00 38.05 156 GLY D CA 1
ATOM 18121 C C . GLY D 2 156 ? -10.540 7.387 7.370 1.00 29.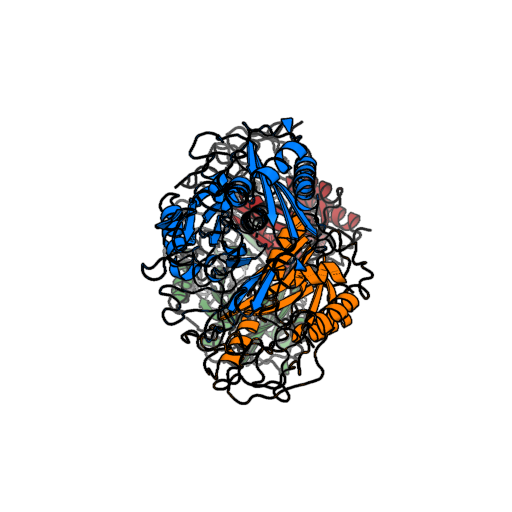70 156 GLY D C 1
ATOM 18122 O O . GLY D 2 156 ? -9.837 6.437 7.745 1.00 31.08 156 GLY D O 1
ATOM 18126 N N . LYS D 2 157 ? -11.823 7.240 7.044 1.00 26.20 157 LYS D N 1
ATOM 18127 C CA . LYS D 2 157 ? -12.527 5.988 7.245 1.00 26.88 157 LYS D CA 1
ATOM 18128 C C . LYS D 2 157 ? -12.656 5.157 5.981 1.00 23.16 157 LYS D C 1
ATOM 18129 O O . LYS D 2 157 ? -13.174 4.046 6.046 1.00 24.53 157 LYS D O 1
ATOM 18148 N N . ALA D 2 158 ? -12.217 5.663 4.825 1.00 23.28 158 ALA D N 1
ATOM 18149 C CA . ALA D 2 158 ? -12.339 4.888 3.599 1.00 19.73 158 ALA D CA 1
ATOM 18150 C C . ALA D 2 158 ? -11.579 3.572 3.719 1.00 21.95 158 ALA D C 1
ATOM 18151 O O . ALA D 2 158 ? -10.421 3.538 4.170 1.00 22.48 158 ALA D O 1
ATOM 18158 N N . ALA D 2 159 ? -12.241 2.486 3.333 1.00 21.76 159 ALA D N 1
ATOM 18159 C CA . ALA D 2 159 ? -11.638 1.168 3.217 1.00 18.90 159 ALA D CA 1
ATOM 18160 C C . ALA D 2 159 ? -11.260 0.941 1.754 1.00 23.46 159 ALA D C 1
ATOM 18161 O O . ALA D 2 159 ? -11.767 1.615 0.864 1.00 21.76 159 ALA D O 1
ATOM 18168 N N . PHE D 2 160 ? -10.366 -0.013 1.522 1.00 17.66 160 PHE D N 1
ATOM 18169 C CA . PHE D 2 160 ? -9.798 -0.222 0.197 1.00 20.18 160 PHE D CA 1
ATOM 18170 C C . PHE D 2 160 ? -9.624 -1.704 -0.088 1.00 18.74 160 PHE D C 1
ATOM 18171 O O . PHE D 2 160 ? -9.366 -2.512 0.820 1.00 21.86 160 PHE D O 1
ATOM 18188 N N . ARG D 2 161 ? -9.779 -2.059 -1.353 1.00 16.05 161 ARG D N 1
ATOM 18189 C CA . ARG D 2 161 ? -9.499 -3.405 -1.830 1.00 20.12 161 ARG D CA 1
ATOM 18190 C C . ARG D 2 161 ? -8.845 -3.333 -3.210 1.00 20.33 161 ARG D C 1
ATOM 18191 O O . ARG D 2 161 ? -9.245 -2.530 -4.048 1.00 17.40 161 ARG D O 1
ATOM 18212 N N . ARG D 2 162 ? -7.860 -4.190 -3.434 1.00 18.80 162 ARG D N 1
ATOM 18213 C CA . ARG D 2 162 ? -7.290 -4.423 -4.756 1.00 17.33 162 ARG D CA 1
ATOM 18214 C C . ARG D 2 162 ? -7.558 -5.883 -5.061 1.00 17.28 162 ARG D C 1
ATOM 18215 O O . ARG D 2 162 ? -7.153 -6.757 -4.290 1.00 25.39 162 ARG D O 1
ATOM 18236 N N . GLY D 2 163 ? -8.270 -6.144 -6.157 1.00 20.09 163 GLY D N 1
ATOM 18237 C CA . GLY D 2 163 ? -8.737 -7.474 -6.453 1.00 19.54 163 GLY D CA 1
ATOM 18238 C C . GLY D 2 163 ? -8.390 -7.912 -7.860 1.00 17.55 163 GLY D C 1
ATOM 18239 O O . GLY D 2 163 ? -8.146 -7.101 -8.765 1.00 19.02 163 GLY D O 1
ATOM 18243 N N . ALA D 2 164 ? -8.382 -9.219 -8.031 1.00 22.86 164 ALA D N 1
ATOM 18244 C CA . ALA D 2 164 ? -8.072 -9.812 -9.327 1.00 21.55 164 ALA D CA 1
ATOM 18245 C C . ALA D 2 164 ? -9.250 -9.666 -10.285 1.00 20.37 164 ALA D C 1
ATOM 18246 O O . ALA D 2 164 ? -10.411 -9.560 -9.879 1.00 18.52 164 ALA D O 1
ATOM 18253 N N . LEU D 2 165 ? -8.939 -9.660 -11.578 1.00 19.71 165 LEU D N 1
ATOM 18254 C CA . LEU D 2 165 ? -9.972 -9.796 -12.587 1.00 17.96 165 LEU D CA 1
ATOM 18255 C C . LEU D 2 165 ? -10.605 -11.173 -12.459 1.00 18.64 165 LEU D C 1
ATOM 18256 O O . LEU D 2 165 ? -10.005 -12.110 -11.913 1.00 19.69 165 LEU D O 1
ATOM 18272 N N . GLY D 2 166 ? -11.861 -11.281 -12.894 1.00 18.04 166 GLY D N 1
ATOM 18273 C CA . GLY D 2 166 ? -12.534 -12.557 -12.921 1.00 18.23 166 GLY D CA 1
ATOM 18274 C C . GLY D 2 166 ? -12.167 -13.334 -14.169 1.00 23.26 166 GLY D C 1
ATOM 18275 O O . GLY D 2 166 ? -11.131 -13.102 -14.792 1.00 23.40 166 GLY D O 1
ATOM 18279 N N . GLY D 2 167 ? -13.066 -14.242 -14.565 1.00 29.02 167 GLY D N 1
ATOM 18280 C CA . GLY D 2 167 ? -12.772 -15.119 -15.689 1.00 29.37 167 GLY D CA 1
ATOM 18281 C C . GLY D 2 167 ? -11.821 -16.245 -15.303 1.00 31.90 167 GLY D C 1
ATOM 18282 O O . GLY D 2 167 ? -11.794 -16.717 -14.161 1.00 24.69 167 GLY D O 1
ATOM 18286 N N . ASP D 2 168 ? -11.051 -16.694 -16.282 1.00 30.26 168 ASP D N 1
ATOM 18287 C CA . ASP D 2 168 ? -10.090 -17.780 -16.074 1.00 30.50 168 ASP D CA 1
ATOM 18288 C C . ASP D 2 168 ? -9.014 -17.318 -15.092 1.00 24.12 168 ASP D C 1
ATOM 18289 O O . ASP D 2 168 ? -8.228 -16.416 -15.410 1.00 23.95 168 ASP D O 1
ATOM 18298 N N . PRO D 2 169 ? -8.944 -17.899 -13.894 1.00 26.12 169 PRO D N 1
ATOM 18299 C CA . PRO D 2 169 ? -7.971 -17.403 -12.906 1.00 33.91 169 PRO D CA 1
ATOM 18300 C C . PRO D 2 169 ? -6.518 -17.633 -13.299 1.00 42.60 169 PRO D C 1
ATOM 18301 O O . PRO D 2 169 ? -5.637 -16.974 -12.737 1.00 32.12 169 PRO D O 1
ATOM 18312 N N . ALA D 2 170 ? -6.246 -18.537 -14.237 1.00 32.88 170 ALA D N 1
ATOM 18313 C CA . ALA D 2 170 ? -4.899 -18.769 -14.746 1.00 27.18 170 ALA D CA 1
ATOM 18314 C C . ALA D 2 170 ? -4.590 -17.955 -15.989 1.00 32.40 170 ALA D C 1
ATOM 18315 O O . ALA D 2 170 ? -3.512 -18.126 -16.579 1.00 27.60 170 ALA D O 1
ATOM 18322 N N . GLN D 2 171 ? -5.507 -17.105 -16.436 1.00 28.40 171 GLN D N 1
ATOM 18323 C CA . GLN D 2 171 ? -5.263 -16.254 -17.589 1.00 26.67 171 GLN D CA 1
ATOM 18324 C C . GLN D 2 171 ? -4.390 -15.080 -17.155 1.00 30.39 171 GLN D C 1
ATOM 18325 O O . GLN D 2 171 ? -4.750 -14.342 -16.234 1.00 28.79 171 GLN D O 1
ATOM 18339 N N . GLU D 2 172 ? -3.252 -14.910 -17.809 1.00 28.85 172 GLU D N 1
ATOM 18340 C CA . GLU D 2 172 ? -2.385 -13.765 -17.554 1.00 34.35 172 GLU D CA 1
ATOM 18341 C C . GLU D 2 172 ? -2.795 -12.655 -18.512 1.00 36.04 172 GLU D C 1
ATOM 18342 O O . GLU D 2 172 ? -2.605 -12.774 -19.726 1.00 49.12 172 GLU D O 1
ATOM 18354 N N . TRP D 2 173 ? -3.372 -11.589 -17.974 1.00 21.35 173 TRP D N 1
ATOM 18355 C CA . TRP D 2 173 ? -3.871 -10.502 -18.796 1.00 18.32 173 TRP D CA 1
ATOM 18356 C C . TRP D 2 173 ? -2.729 -9.592 -19.233 1.00 23.79 173 TRP D C 1
ATOM 18357 O O . TRP D 2 173 ? -1.847 -9.246 -18.440 1.00 24.80 173 TRP D O 1
ATOM 18378 N N . LEU D 2 174 ? -2.766 -9.184 -20.498 1.00 23.27 174 LEU D N 1
ATOM 18379 C CA . LEU D 2 174 ? -1.707 -8.360 -21.071 1.00 18.42 174 LEU D CA 1
ATOM 18380 C C . LEU D 2 174 ? -2.032 -6.892 -20.836 1.00 18.33 174 LEU D C 1
ATOM 18381 O O . LEU D 2 174 ? -3.088 -6.421 -21.276 1.00 18.39 174 LEU D O 1
ATOM 18397 N N . PRO D 2 175 ? -1.183 -6.138 -20.144 1.00 17.42 175 PRO D N 1
ATOM 18398 C CA . PRO D 2 175 ? -1.582 -4.807 -19.696 1.00 15.75 175 PRO D CA 1
ATOM 18399 C C . PRO D 2 175 ? -1.483 -3.740 -20.777 1.00 18.30 175 PRO D C 1
ATOM 18400 O O . PRO D 2 175 ? -0.840 -3.908 -21.818 1.00 18.80 175 PRO D O 1
ATOM 18411 N N . LEU D 2 176 ? -2.142 -2.625 -20.492 1.00 13.59 176 LEU D N 1
ATOM 18412 C CA . LEU D 2 176 ? -1.942 -1.404 -21.254 1.00 18.72 176 LEU D CA 1
ATOM 18413 C C . LEU D 2 176 ? -0.530 -0.867 -21.059 1.00 19.40 176 LEU D C 1
ATOM 18414 O O . LEU D 2 176 ? -0.003 -0.848 -19.943 1.00 16.67 176 LEU D O 1
ATOM 18430 N N . SER D 2 177 ? 0.071 -0.394 -22.160 1.00 14.82 177 SER D N 1
ATOM 18431 C CA . SER D 2 177 ? 1.279 0.406 -22.106 1.00 16.57 177 SER D CA 1
ATOM 18432 C C . SER D 2 177 ? 1.114 1.566 -23.077 1.00 14.22 177 SER D C 1
ATOM 18433 O O . SER D 2 177 ? 0.286 1.521 -23.998 1.00 16.03 177 SER D O 1
ATOM 18441 N N . ILE D 2 178 ? 1.902 2.614 -22.865 1.00 13.32 178 ILE D N 1
ATOM 18442 C CA . ILE D 2 178 ? 1.879 3.782 -23.745 1.00 17.48 178 ILE D CA 1
ATOM 18443 C C . ILE D 2 178 ? 3.324 4.059 -24.157 1.00 17.37 178 ILE D C 1
ATOM 18444 O O . ILE D 2 178 ? 4.000 4.931 -23.582 1.00 15.63 178 ILE D O 1
ATOM 18460 N N . PRO D 2 179 ? 3.849 3.316 -25.123 1.00 14.11 179 PRO D N 1
ATOM 18461 C CA . PRO D 2 179 ? 5.200 3.602 -25.599 1.00 15.97 179 PRO D CA 1
ATOM 18462 C C . PRO D 2 179 ? 5.293 4.985 -26.227 1.00 16.34 179 PRO D C 1
ATOM 18463 O O . PRO D 2 179 ? 4.321 5.520 -26.767 1.00 16.17 179 PRO D O 1
ATOM 18474 N N . LEU D 2 180 ? 6.485 5.555 -26.134 1.00 16.70 180 LEU D N 1
ATOM 18475 C CA . LEU D 2 180 ? 6.778 6.836 -26.744 1.00 19.58 180 LEU D CA 1
ATOM 18476 C C . LEU D 2 180 ? 6.840 6.689 -28.256 1.00 20.90 180 LEU D C 1
ATOM 18477 O O . LEU D 2 180 ? 7.321 5.679 -28.768 1.00 23.83 180 LEU D O 1
ATOM 18493 N N . ASN D 2 181 ? 6.326 7.697 -28.970 1.00 16.77 181 ASN D N 1
ATOM 18494 C CA . ASN D 2 181 ? 6.506 7.770 -30.429 1.00 17.51 181 ASN D CA 1
ATOM 18495 C C . ASN D 2 181 ? 7.985 7.977 -30.723 1.00 23.22 181 ASN D C 1
ATOM 18496 O O . ASN D 2 181 ? 8.573 8.984 -30.306 1.00 21.69 181 ASN D O 1
ATOM 18507 N N . THR D 2 182 ? 8.595 7.005 -31.414 1.00 23.87 182 THR D N 1
ATOM 18508 C CA . THR D 2 182 ? 10.026 7.041 -31.703 1.00 32.03 182 THR D CA 1
ATOM 18509 C C . THR D 2 182 ? 10.359 7.871 -32.932 1.00 27.80 182 THR D C 1
ATOM 18510 O O . THR D 2 182 ? 11.538 7.977 -33.291 1.00 31.60 182 THR D O 1
ATOM 18521 N N . ASP D 2 183 ? 9.363 8.460 -33.585 1.00 24.72 183 ASP D N 1
ATOM 18522 C CA . ASP D 2 183 ? 9.606 9.239 -34.793 1.00 29.99 183 ASP D CA 1
ATOM 18523 C C . ASP D 2 183 ? 8.700 10.472 -34.784 1.00 27.64 183 ASP D C 1
ATOM 18524 O O . ASP D 2 183 ? 7.864 10.666 -35.659 1.00 30.85 183 ASP D O 1
ATOM 18533 N N . ILE D 2 184 ? 8.874 11.317 -33.769 1.00 22.01 184 ILE D N 1
ATOM 18534 C CA . ILE D 2 184 ? 8.190 12.600 -33.701 1.00 23.25 184 ILE D CA 1
ATOM 18535 C C . ILE D 2 184 ? 8.886 13.571 -34.644 1.00 26.75 184 ILE D C 1
ATOM 18536 O O . ILE D 2 184 ? 10.090 13.820 -34.527 1.00 29.22 184 ILE D O 1
ATOM 18552 N N . ARG D 2 185 ? 8.131 14.118 -35.604 1.00 26.20 185 ARG D N 1
ATOM 18553 C CA A ARG D 2 185 ? 8.672 15.023 -36.612 0.40 27.89 185 ARG D CA 1
ATOM 18554 C CA B ARG D 2 185 ? 8.701 15.033 -36.584 0.60 27.89 185 ARG D CA 1
ATOM 18555 C C . ARG D 2 185 ? 8.134 16.441 -36.516 1.00 29.15 185 ARG D C 1
ATOM 18556 O O . ARG D 2 185 ? 8.823 17.377 -36.934 1.00 28.78 185 ARG D O 1
ATOM 18597 N N . GLN D 2 186 ? 6.920 16.615 -35.994 1.00 25.57 186 GLN D N 1
ATOM 18598 C CA . GLN D 2 186 ? 6.308 17.916 -35.770 1.00 36.46 186 GLN D CA 1
ATOM 18599 C C . GLN D 2 186 ? 5.729 17.933 -34.371 1.00 31.25 186 GLN D C 1
ATOM 18600 O O . GLN D 2 186 ? 5.299 16.898 -33.855 1.00 30.37 186 GLN D O 1
ATOM 18614 N N . VAL D 2 187 ? 5.735 19.111 -33.746 1.00 30.92 187 VAL D N 1
ATOM 18615 C CA . VAL D 2 187 ? 5.252 19.235 -32.364 1.00 32.55 187 VAL D CA 1
ATOM 18616 C C . VAL D 2 187 ? 3.819 18.745 -32.219 1.00 41.78 187 VAL D C 1
ATOM 18617 O O . VAL D 2 187 ? 3.400 18.382 -31.112 1.00 40.15 187 VAL D O 1
ATOM 18630 N N . GLY D 2 188 ? 3.045 18.746 -33.298 1.00 35.75 188 GLY D N 1
ATOM 18631 C CA . GLY D 2 188 ? 1.682 18.278 -33.242 1.00 59.71 188 GLY D CA 1
ATOM 18632 C C . GLY D 2 188 ? 1.474 16.797 -33.487 1.00 61.34 188 GLY D C 1
ATOM 18633 O O . GLY D 2 188 ? 0.324 16.337 -33.470 1.00 38.75 188 GLY D O 1
ATOM 18637 N N . ASP D 2 189 ? 2.541 16.032 -33.724 1.00 33.89 189 ASP D N 1
ATOM 18638 C CA . ASP D 2 189 ? 2.402 14.600 -33.901 1.00 25.35 189 ASP D CA 1
ATOM 18639 C C . ASP D 2 189 ? 1.987 13.961 -32.587 1.00 22.43 189 ASP D C 1
ATOM 18640 O O . ASP D 2 189 ? 2.137 14.545 -31.501 1.00 24.57 189 ASP D O 1
ATOM 18649 N N . VAL D 2 190 ? 1.469 12.731 -32.666 1.00 19.82 190 VAL D N 1
ATOM 18650 C CA . VAL D 2 190 ? 1.187 12.018 -31.429 1.00 19.81 190 VAL D CA 1
ATOM 18651 C C . VAL D 2 190 ? 2.509 11.800 -30.678 1.00 20.47 190 VAL D C 1
ATOM 18652 O O . VAL D 2 190 ? 3.591 11.634 -31.283 1.00 18.57 190 VAL D O 1
ATOM 18665 N N . LYS D 2 191 ? 2.423 11.850 -29.350 1.00 16.31 191 LYS D N 1
ATOM 18666 C CA . LYS D 2 191 ? 3.592 11.652 -28.504 1.00 18.75 191 LYS D CA 1
ATOM 18667 C C . LYS D 2 191 ? 3.723 10.217 -28.025 1.00 15.68 191 LYS D C 1
ATOM 18668 O O . LYS D 2 191 ? 4.813 9.805 -27.604 1.00 17.12 191 LYS D O 1
ATOM 18687 N N . GLY D 2 192 ? 2.652 9.450 -28.089 1.00 18.75 192 GLY D N 1
ATOM 18688 C CA . GLY D 2 192 ? 2.688 8.072 -27.638 1.00 19.30 192 GLY D CA 1
ATOM 18689 C C . GLY D 2 192 ? 1.581 7.305 -28.317 1.00 18.49 192 GLY D C 1
ATOM 18690 O O . GLY D 2 192 ? 0.724 7.880 -28.991 1.00 16.34 192 GLY D O 1
ATOM 18694 N N . HIS D 2 193 ? 1.624 5.991 -28.122 1.00 19.25 193 HIS D N 1
ATOM 18695 C CA . HIS D 2 193 ? 0.691 5.057 -28.740 1.00 19.13 193 HIS D CA 1
ATOM 18696 C C . HIS D 2 193 ? 0.077 4.202 -27.634 1.00 16.29 193 HIS D C 1
ATOM 18697 O O . HIS D 2 193 ? 0.807 3.615 -26.847 1.00 18.15 193 HIS D O 1
ATOM 18711 N N . LEU D 2 194 ? -1.253 4.108 -27.591 1.00 18.25 194 LEU D N 1
ATOM 18712 C CA . LEU D 2 194 ? -1.890 3.145 -26.700 1.00 15.64 194 LEU D CA 1
ATOM 18713 C C . LEU D 2 194 ? -1.650 1.739 -27.231 1.00 15.49 194 LEU D C 1
ATOM 18714 O O . LEU D 2 194 ? -1.845 1.474 -28.414 1.00 19.92 194 LEU D O 1
ATOM 18730 N N . ASN D 2 195 ? -1.237 0.826 -26.361 1.00 14.33 195 ASN D N 1
ATOM 18731 C CA . ASN D 2 195 ? -1.080 -0.571 -26.720 1.00 16.98 195 ASN D CA 1
ATOM 18732 C C . ASN D 2 195 ? -1.757 -1.431 -25.659 1.00 16.72 195 ASN D C 1
ATOM 18733 O O . ASN D 2 195 ? -1.279 -1.519 -24.522 1.00 16.84 195 ASN D O 1
ATOM 18744 N N . LEU D 2 196 ? -2.874 -2.051 -26.037 1.00 20.04 196 LEU D N 1
ATOM 18745 C CA . LEU D 2 196 ? -3.591 -2.982 -25.160 1.00 21.61 196 LEU D CA 1
ATOM 18746 C C . LEU D 2 196 ? -4.016 -4.146 -26.041 1.00 14.35 196 LEU D C 1
ATOM 18747 O O . LEU D 2 196 ? -4.981 -4.023 -26.803 1.00 19.42 196 LEU D O 1
ATOM 18763 N N . PRO D 2 197 ? -3.296 -5.267 -26.004 1.00 23.08 197 PRO D N 1
ATOM 18764 C CA . PRO D 2 197 ? -3.552 -6.339 -26.967 1.00 22.01 197 PRO D CA 1
ATOM 18765 C C . PRO D 2 197 ? -4.990 -6.824 -26.938 1.00 24.34 197 PRO D C 1
ATOM 18766 O O . PRO D 2 197 ? -5.657 -6.835 -25.897 1.00 20.51 197 PRO D O 1
ATOM 18777 N N . ALA D 2 198 ? -5.473 -7.210 -28.125 1.00 22.26 198 ALA D N 1
ATOM 18778 C CA . ALA D 2 198 ? -6.832 -7.712 -28.275 1.00 18.01 198 ALA D CA 1
ATOM 18779 C C . ALA D 2 198 ? -7.019 -8.976 -27.451 1.00 24.04 198 ALA D C 1
ATOM 18780 O O . ALA D 2 198 ? -6.407 -10.012 -27.736 1.00 25.67 198 ALA D O 1
ATOM 18787 N N . GLN D 2 199 ? -7.900 -8.890 -26.448 1.00 19.54 199 GLN D N 1
ATOM 18788 C CA . GLN D 2 199 ? -8.169 -9.982 -25.512 1.00 18.41 199 GLN D CA 1
ATOM 18789 C C . GLN D 2 199 ? -9.689 -10.047 -25.353 1.00 24.73 199 GLN D C 1
ATOM 18790 O O . GLN D 2 199 ? -10.276 -9.305 -24.563 1.00 21.08 199 GLN D O 1
ATOM 18804 N N . PRO D 2 200 ? -10.359 -10.887 -26.138 1.00 28.18 200 PRO D N 1
ATOM 18805 C CA . PRO D 2 200 ? -11.842 -10.842 -26.172 1.00 26.23 200 PRO D CA 1
ATOM 18806 C C . PRO D 2 200 ? -12.516 -11.019 -24.818 1.00 28.96 200 PRO D C 1
ATOM 18807 O O . PRO D 2 200 ? -13.609 -10.462 -24.609 1.00 28.30 200 PRO D O 1
ATOM 18818 N N . GLY D 2 201 ? -11.935 -11.801 -23.911 1.00 24.11 201 GLY D N 1
ATOM 18819 C CA . GLY D 2 201 ? -12.572 -12.004 -22.620 1.00 21.29 201 GLY D CA 1
ATOM 18820 C C . GLY D 2 201 ? -12.308 -10.950 -21.572 1.00 21.24 201 GLY D C 1
ATOM 18821 O O . GLY D 2 201 ? -12.800 -11.084 -20.441 1.00 21.27 201 GLY D O 1
ATOM 18825 N N . LEU D 2 202 ? -11.547 -9.899 -21.909 1.00 22.58 202 LEU D N 1
ATOM 18826 C CA . LEU D 2 202 ? -11.120 -8.927 -20.906 1.00 20.29 202 LEU D CA 1
ATOM 18827 C C . LEU D 2 202 ? -12.260 -8.056 -20.405 1.00 19.56 202 LEU D C 1
ATOM 18828 O O . LEU D 2 202 ? -12.343 -7.836 -19.183 1.00 18.76 202 LEU D O 1
ATOM 18844 N N . PRO D 2 203 ? -13.142 -7.510 -21.255 1.00 19.22 203 PRO D N 1
ATOM 18845 C CA . PRO D 2 203 ? -14.262 -6.724 -20.706 1.00 18.72 203 PRO D CA 1
ATOM 18846 C C . PRO D 2 203 ? -15.088 -7.491 -19.682 1.00 16.24 203 PRO D C 1
ATOM 18847 O O . PRO D 2 203 ? -15.415 -6.925 -18.639 1.00 17.88 203 PRO D O 1
ATOM 18858 N N . GLU D 2 204 ? -15.380 -8.762 -19.928 1.00 18.74 204 GLU D N 1
ATOM 18859 C CA B GLU D 2 204 ? -16.174 -9.521 -18.973 0.52 21.20 204 GLU D CA 1
ATOM 18860 C CA C GLU D 2 204 ? -16.164 -9.550 -18.987 0.48 20.85 204 GLU D CA 1
ATOM 18861 C C . GLU D 2 204 ? -15.351 -9.877 -17.739 1.00 21.69 204 GLU D C 1
ATOM 18862 O O . GLU D 2 204 ? -15.898 -9.935 -16.631 1.00 19.96 204 GLU D O 1
ATOM 18885 N N . ALA D 2 205 ? -14.052 -10.123 -17.909 1.00 19.23 205 ALA D N 1
ATOM 18886 C CA . ALA D 2 205 ? -13.193 -10.379 -16.761 1.00 21.24 205 ALA D CA 1
ATOM 18887 C C . ALA D 2 205 ? -13.173 -9.181 -15.822 1.00 20.77 205 ALA D C 1
ATOM 18888 O O . ALA D 2 205 ? -13.161 -9.343 -14.594 1.00 21.16 205 ALA D O 1
ATOM 18895 N N . VAL D 2 206 ? -13.176 -7.967 -16.379 1.00 16.30 206 VAL D N 1
ATOM 18896 C CA . VAL D 2 206 ? -13.202 -6.774 -15.537 1.00 14.50 206 VAL D CA 1
ATOM 18897 C C . VAL D 2 206 ? -14.528 -6.701 -14.771 1.00 19.03 206 VAL D C 1
ATOM 18898 O O . VAL D 2 206 ? -14.556 -6.447 -13.559 1.00 17.08 206 VAL D O 1
ATOM 18911 N N . ARG D 2 207 ? -15.639 -6.922 -15.472 1.00 17.79 207 ARG D N 1
ATOM 18912 C CA A ARG D 2 207 ? -16.941 -6.866 -14.812 0.61 17.33 207 ARG D CA 1
ATOM 18913 C CA C ARG D 2 207 ? -16.944 -6.871 -14.816 0.39 17.58 207 ARG D CA 1
ATOM 18914 C C . ARG D 2 207 ? -17.060 -7.943 -13.739 1.00 19.51 207 ARG D C 1
ATOM 18915 O O . ARG D 2 207 ? -17.581 -7.688 -12.650 1.00 19.59 207 ARG D O 1
ATOM 18956 N N . ALA D 2 208 ? -16.575 -9.156 -14.025 1.00 18.37 208 ALA D N 1
ATOM 18957 C CA . ALA D 2 208 ? -16.606 -10.198 -13.006 1.00 21.82 208 ALA D CA 1
ATOM 18958 C C . ALA D 2 208 ? -15.707 -9.829 -11.829 1.00 17.51 208 ALA D C 1
ATOM 18959 O O . ALA D 2 208 ? -16.033 -10.133 -10.664 1.00 18.00 208 ALA D O 1
ATOM 18966 N N . GLY D 2 209 ? -14.587 -9.162 -12.107 1.00 15.50 209 GLY D N 1
ATOM 18967 C CA . GLY D 2 209 ? -13.734 -8.674 -11.036 1.00 18.41 209 GLY D CA 1
ATOM 18968 C C . GLY D 2 209 ? -14.422 -7.638 -10.166 1.00 14.55 209 GLY D C 1
ATOM 18969 O O . GLY D 2 209 ? -14.306 -7.674 -8.939 1.00 15.51 209 GLY D O 1
ATOM 18973 N N . PHE D 2 210 ? -15.137 -6.704 -10.788 1.00 16.09 210 PHE D N 1
ATOM 18974 C CA . PHE D 2 210 ? -15.969 -5.768 -10.035 1.00 16.89 210 PHE D CA 1
ATOM 18975 C C . PHE D 2 210 ? -16.920 -6.513 -9.088 1.00 17.61 210 PHE D C 1
ATOM 18976 O O . PHE D 2 210 ? -17.018 -6.195 -7.897 1.00 19.24 210 PHE D O 1
ATOM 18993 N N . THR D 2 211 ? -17.668 -7.484 -9.628 1.00 17.10 211 THR D N 1
ATOM 18994 C CA . THR D 2 211 ? -18.700 -8.161 -8.860 1.00 19.99 211 THR D CA 1
ATOM 18995 C C . THR D 2 211 ? -18.104 -8.907 -7.668 1.00 20.63 211 THR D C 1
ATOM 18996 O O . THR D 2 211 ? -18.720 -8.964 -6.588 1.00 17.92 211 THR D O 1
ATOM 19007 N N . ARG D 2 212 ? -16.935 -9.525 -7.866 1.00 19.68 212 ARG D N 1
ATOM 19008 C CA . ARG D 2 212 ? -16.276 -10.241 -6.779 1.00 24.36 212 ARG D CA 1
ATOM 19009 C C . ARG D 2 212 ? -15.850 -9.287 -5.675 1.00 21.25 212 ARG D C 1
ATOM 19010 O O . ARG D 2 212 ? -16.047 -9.580 -4.492 1.00 21.09 212 ARG D O 1
ATOM 19031 N N . LEU D 2 213 ? -15.262 -8.149 -6.042 1.00 16.80 213 LEU D N 1
ATOM 19032 C CA . LEU D 2 213 ? -14.807 -7.202 -5.025 1.00 18.61 213 LEU D CA 1
ATOM 19033 C C . LEU D 2 213 ? -15.997 -6.635 -4.262 1.00 20.45 213 LEU D C 1
ATOM 19034 O O . LEU D 2 213 ? -15.976 -6.563 -3.017 1.00 19.40 213 LEU D O 1
ATOM 19050 N N . ALA D 2 214 ? -17.072 -6.287 -4.971 1.00 18.84 214 ALA D N 1
ATOM 19051 C CA . ALA D 2 214 ? -18.254 -5.771 -4.296 1.00 16.61 214 ALA D CA 1
ATOM 19052 C C . ALA D 2 214 ? -18.767 -6.744 -3.251 1.00 17.87 214 ALA D C 1
ATOM 19053 O O . ALA D 2 214 ? -19.340 -6.319 -2.239 1.00 18.53 214 ALA D O 1
ATOM 19060 N N . GLY D 2 215 ? -18.564 -8.039 -3.468 1.00 24.44 215 GLY D N 1
ATOM 19061 C CA . GLY D 2 215 ? -18.962 -9.056 -2.505 1.00 24.55 215 GLY D CA 1
ATOM 19062 C C . GLY D 2 215 ? -18.220 -8.983 -1.187 1.00 23.08 215 GLY D C 1
ATOM 19063 O O . GLY D 2 215 ? -18.659 -9.609 -0.222 1.00 25.50 215 GLY D O 1
ATOM 19067 N N . ASP D 2 216 ? -17.125 -8.228 -1.125 1.00 27.57 216 ASP D N 1
ATOM 19068 C CA . ASP D 2 216 ? -16.464 -7.949 0.140 1.00 28.70 216 ASP D CA 1
ATOM 19069 C C . ASP D 2 216 ? -17.248 -6.956 0.982 1.00 26.05 216 ASP D C 1
ATOM 19070 O O . ASP D 2 216 ? -17.003 -6.853 2.190 1.00 23.35 216 ASP D O 1
ATOM 19079 N N . PHE D 2 217 ? -18.167 -6.212 0.363 1.00 24.95 217 PHE D N 1
ATOM 19080 C CA . PHE D 2 217 ? -19.008 -5.239 1.054 1.00 23.83 217 PHE D CA 1
ATOM 19081 C C . PHE D 2 217 ? -20.461 -5.458 0.642 1.00 22.19 217 PHE D C 1
ATOM 19082 O O . PHE D 2 217 ? -21.076 -4.590 0.009 1.00 21.50 217 PHE D O 1
ATOM 19099 N N . PRO D 2 218 ? -21.048 -6.607 1.009 1.00 22.11 218 PRO D N 1
ATOM 19100 C CA . PRO D 2 218 ? -22.385 -6.938 0.491 1.00 22.43 218 PRO D CA 1
ATOM 19101 C C . PRO D 2 218 ? -23.472 -5.980 0.959 1.00 24.15 218 PRO D C 1
ATOM 19102 O O . PRO D 2 218 ? -24.524 -5.898 0.314 1.00 24.49 218 PRO D O 1
ATOM 19113 N N . GLN D 2 219 ? -23.228 -5.205 2.009 1.00 26.95 219 GLN D N 1
ATOM 19114 C CA . GLN D 2 219 ? -24.204 -4.239 2.497 1.00 26.85 219 GLN D CA 1
ATOM 19115 C C . GLN D 2 219 ? -24.174 -2.922 1.724 1.00 26.12 219 GLN D C 1
ATOM 19116 O O . GLN D 2 219 ? -25.037 -2.071 1.966 1.00 29.96 219 GLN D O 1
ATOM 19130 N N . LEU D 2 220 ? -23.232 -2.737 0.802 1.00 22.43 220 LEU D N 1
ATOM 19131 C CA . LEU D 2 220 ? -23.068 -1.475 0.106 1.00 21.90 220 LEU D CA 1
ATOM 19132 C C . LEU D 2 220 ? -23.558 -1.561 -1.340 1.00 22.35 220 LEU D C 1
ATOM 19133 O O . LEU D 2 220 ? -23.260 -2.529 -2.054 1.00 22.68 220 LEU D O 1
ATOM 19149 N N . ASN D 2 221 ? -24.257 -0.528 -1.772 1.00 21.59 221 ASN D N 1
ATOM 19150 C CA . ASN D 2 221 ? -24.411 -0.270 -3.201 1.00 22.62 221 ASN D CA 1
ATOM 19151 C C . ASN D 2 221 ? -23.086 0.187 -3.788 1.00 19.63 221 ASN D C 1
ATOM 19152 O O . ASN D 2 221 ? -22.205 0.710 -3.087 1.00 19.55 221 ASN D O 1
ATOM 19163 N N . TRP D 2 222 ? -22.924 -0.014 -5.098 1.00 18.81 222 TRP D N 1
ATOM 19164 C CA . TRP D 2 222 ? -21.635 0.302 -5.695 1.00 18.79 222 TRP D CA 1
ATOM 19165 C C . TRP D 2 222 ? -21.769 0.883 -7.101 1.00 17.22 222 TRP D C 1
ATOM 19166 O O . TRP D 2 222 ? -22.757 0.652 -7.826 1.00 19.85 222 TRP D O 1
ATOM 19187 N N . VAL D 2 223 ? -20.737 1.638 -7.469 1.00 17.55 223 VAL D N 1
ATOM 19188 C CA . VAL D 2 223 ? -20.610 2.295 -8.768 1.00 16.07 223 VAL D CA 1
ATOM 19189 C C . VAL D 2 223 ? -19.301 1.816 -9.387 1.00 15.99 223 VAL D C 1
ATOM 19190 O O . VAL D 2 223 ? -18.372 1.391 -8.682 1.00 16.08 223 VAL D O 1
ATOM 19203 N N . ARG D 2 224 ? -19.208 1.905 -10.714 1.00 15.29 224 ARG D N 1
ATOM 19204 C CA A ARG D 2 224 ? -18.055 1.326 -11.397 0.49 15.80 224 ARG D CA 1
ATOM 19205 C CA B ARG D 2 224 ? -18.063 1.315 -11.403 0.51 15.79 224 ARG D CA 1
ATOM 19206 C C . ARG D 2 224 ? -17.767 2.071 -12.688 1.00 17.04 224 ARG D C 1
ATOM 19207 O O . ARG D 2 224 ? -18.643 2.727 -13.270 1.00 16.58 224 ARG D O 1
ATOM 19248 N N . GLU D 2 225 ? -16.529 1.938 -13.140 1.00 16.90 225 GLU D N 1
ATOM 19249 C CA . GLU D 2 225 ? -16.058 2.474 -14.418 1.00 14.77 225 GLU D CA 1
ATOM 19250 C C . GLU D 2 225 ? -16.327 1.472 -15.528 1.00 13.66 225 GLU D C 1
ATOM 19251 O O . GLU D 2 225 ? -16.304 0.264 -15.308 1.00 19.22 225 GLU D O 1
ATOM 19263 N N . GLU D 2 226 ? -16.617 1.975 -16.732 1.00 16.38 226 GLU D N 1
ATOM 19264 C CA A GLU D 2 226 ? -16.871 1.131 -17.902 0.48 16.05 226 GLU D CA 1
ATOM 19265 C CA B GLU D 2 226 ? -16.834 1.101 -17.888 0.52 18.42 226 GLU D CA 1
ATOM 19266 C C . GLU D 2 226 ? -15.902 1.547 -19.015 1.00 16.90 226 GLU D C 1
ATOM 19267 O O . GLU D 2 226 ? -16.161 2.525 -19.722 1.00 14.65 226 GLU D O 1
ATOM 19290 N N . TRP D 2 227 ? -14.811 0.803 -19.181 1.00 17.67 227 TRP D N 1
ATOM 19291 C CA . TRP D 2 227 ? -13.769 1.155 -20.135 1.00 16.50 227 TRP D CA 1
ATOM 19292 C C . TRP D 2 227 ? -13.980 0.569 -21.521 1.00 15.62 227 TRP D C 1
ATOM 19293 O O . TRP D 2 227 ? -13.223 0.936 -22.445 1.00 15.44 227 TRP D O 1
ATOM 19314 N N . PHE D 2 228 ? -14.941 -0.340 -21.683 1.00 18.62 228 PHE D N 1
ATOM 19315 C CA . PHE D 2 228 ? -15.125 -1.091 -22.922 1.00 15.88 228 PHE D CA 1
ATOM 19316 C C . PHE D 2 228 ? -16.583 -1.061 -23.375 1.00 17.47 228 PHE D C 1
ATOM 19317 O O . PHE D 2 228 ? -17.506 -1.060 -22.556 1.00 17.88 228 PHE D O 1
ATOM 19334 N N . GLY D 2 229 ? -16.776 -1.066 -24.697 1.00 16.81 229 GLY D N 1
ATOM 19335 C CA . GLY D 2 229 ? -18.121 -1.046 -25.259 1.00 16.97 229 GLY D CA 1
ATOM 19336 C C . GLY D 2 229 ? -18.799 -2.391 -25.320 1.00 23.95 229 GLY D C 1
ATOM 19337 O O . GLY D 2 229 ? -20.033 -2.446 -25.470 1.00 26.56 229 GLY D O 1
ATOM 19341 N N . GLN D 2 230 ? -18.035 -3.474 -25.219 1.00 23.53 230 GLN D N 1
ATOM 19342 C CA . GLN D 2 230 ? -18.593 -4.814 -25.337 1.00 32.51 230 GLN D CA 1
ATOM 19343 C C . GLN D 2 230 ? -19.719 -5.002 -24.330 1.00 26.21 230 GLN D C 1
ATOM 19344 O O . GLN D 2 230 ? -19.558 -4.723 -23.140 1.00 30.40 230 GLN D O 1
ATOM 19358 N N . GLY D 2 231 ? -20.875 -5.444 -24.821 1.00 37.04 231 GLY D N 1
ATOM 19359 C CA . GLY D 2 231 ? -22.016 -5.675 -23.960 1.00 42.22 231 GLY D CA 1
ATOM 19360 C C . GLY D 2 231 ? -22.581 -4.439 -23.301 1.00 71.20 231 GLY D C 1
ATOM 19361 O O . GLY D 2 231 ? -23.334 -4.559 -22.329 1.00 59.85 231 GLY D O 1
ATOM 19365 N N . ARG D 2 232 ? -22.218 -3.248 -23.771 1.00 61.27 232 ARG D N 1
ATOM 19366 C CA . ARG D 2 232 ? -22.832 -2.031 -23.273 1.00 30.85 232 ARG D CA 1
ATOM 19367 C C . ARG D 2 232 ? -23.842 -1.512 -24.292 1.00 37.89 232 ARG D C 1
ATOM 19368 O O . ARG D 2 232 ? -23.702 -1.756 -25.491 1.00 45.84 232 ARG D O 1
ATOM 19389 N N . PRO D 2 233 ? -24.880 -0.801 -23.850 1.00 51.52 233 PRO D N 1
ATOM 19390 C CA . PRO D 2 233 ? -25.863 -0.269 -24.805 1.00 47.39 233 PRO D CA 1
ATOM 19391 C C . PRO D 2 233 ? -25.210 0.655 -25.825 1.00 44.62 233 PRO D C 1
ATOM 19392 O O . PRO D 2 233 ? -24.491 1.594 -25.470 1.00 40.45 233 PRO D O 1
ATOM 19403 N N . ASP D 2 234 ? -25.463 0.377 -27.101 1.00 44.89 234 ASP D N 1
ATOM 19404 C CA . ASP D 2 234 ? -24.927 1.130 -28.230 1.00 50.18 234 ASP D CA 1
ATOM 19405 C C . ASP D 2 234 ? -23.416 0.980 -28.363 1.00 44.83 234 ASP D C 1
ATOM 19406 O O . ASP D 2 234 ? -22.801 1.670 -29.188 1.00 35.60 234 ASP D O 1
ATOM 19415 N N . GLY D 2 235 ? -22.803 0.105 -27.575 1.00 35.16 235 GLY D N 1
ATOM 19416 C CA . GLY D 2 235 ? -21.357 0.015 -27.516 1.00 32.34 235 GLY D CA 1
ATOM 19417 C C . GLY D 2 235 ? -20.723 1.272 -26.957 1.00 29.51 235 GLY D C 1
ATOM 19418 O O . GLY D 2 235 ? -19.501 1.447 -27.025 1.00 27.89 235 GLY D O 1
ATOM 19422 N N . ARG D 2 236 ? -21.528 2.137 -26.357 1.00 20.34 236 ARG D N 1
ATOM 19423 C CA . ARG D 2 236 ? -21.034 3.397 -25.826 1.00 22.78 236 ARG D CA 1
ATOM 19424 C C . ARG D 2 236 ? -20.515 3.222 -24.409 1.00 19.91 236 ARG D C 1
ATOM 19425 O O . ARG D 2 236 ? -21.132 2.536 -23.583 1.00 20.82 236 ARG D O 1
ATOM 19446 N N . CYS D 2 237 ? -19.360 3.826 -24.122 1.00 16.00 237 CYS D N 1
ATOM 19447 C CA . CYS D 2 237 ? -18.849 3.826 -22.755 1.00 15.02 237 CYS D CA 1
ATOM 19448 C C . CYS D 2 237 ? -18.027 5.079 -22.509 1.00 16.87 237 CYS D C 1
ATOM 19449 O O . CYS D 2 237 ? -17.498 5.711 -23.441 1.00 16.04 237 CYS D O 1
ATOM 19457 N N . LEU D 2 238 ? -17.928 5.456 -21.231 1.00 18.72 238 LEU D N 1
ATOM 19458 C CA . LEU D 2 238 ? -17.288 6.709 -20.837 1.00 16.81 238 LEU D CA 1
ATOM 19459 C C . LEU D 2 238 ? -16.069 6.503 -19.952 1.00 15.20 238 LEU D C 1
ATOM 19460 O O . LEU D 2 238 ? -15.571 7.470 -19.354 1.00 15.76 238 LEU D O 1
ATOM 19476 N N . GLY D 2 239 ? -15.577 5.287 -19.836 1.00 16.11 239 GLY D N 1
ATOM 19477 C CA . GLY D 2 239 ? -14.442 5.028 -18.995 1.00 18.71 239 GLY D CA 1
ATOM 19478 C C . GLY D 2 239 ? -14.741 5.419 -17.556 1.00 19.80 239 GLY D C 1
ATOM 19479 O O . GLY D 2 239 ? -15.840 5.191 -17.048 1.00 21.22 239 GLY D O 1
ATOM 19483 N N . PRO D 2 240 ? -13.776 6.038 -16.874 1.00 20.34 240 PRO D N 1
ATOM 19484 C CA A PRO D 2 240 ? -14.034 6.497 -15.494 0.44 18.71 240 PRO D CA 1
ATOM 19485 C CA B PRO D 2 240 ? -14.060 6.477 -15.492 0.56 19.81 240 PRO D CA 1
ATOM 19486 C C . PRO D 2 240 ? -15.082 7.586 -15.398 1.00 17.81 240 PRO D C 1
ATOM 19487 O O . PRO D 2 240 ? -15.663 7.777 -14.318 1.00 20.31 240 PRO D O 1
ATOM 19508 N N . PHE D 2 241 ? -15.360 8.310 -16.492 1.00 14.13 241 PHE D N 1
ATOM 19509 C CA . PHE D 2 241 ? -16.378 9.343 -16.450 1.00 14.50 241 PHE D CA 1
ATOM 19510 C C . PHE D 2 241 ? -17.779 8.770 -16.258 1.00 14.85 241 PHE D C 1
ATOM 19511 O O . PHE D 2 241 ? -18.691 9.531 -15.947 1.00 15.72 241 PHE D O 1
ATOM 19528 N N . GLU D 2 242 ? -17.953 7.469 -16.438 1.00 20.37 242 GLU D N 1
ATOM 19529 C CA . GLU D 2 242 ? -19.213 6.797 -16.122 1.00 20.59 242 GLU D CA 1
ATOM 19530 C C . GLU D 2 242 ? -19.604 7.019 -14.669 1.00 21.45 242 GLU D C 1
ATOM 19531 O O . GLU D 2 242 ? -20.784 6.924 -14.333 1.00 19.22 242 GLU D O 1
ATOM 19543 N N . LEU D 2 243 ? -18.632 7.319 -13.807 1.00 16.18 243 LEU D N 1
ATOM 19544 C CA . LEU D 2 243 ? -18.887 7.450 -12.371 1.00 15.98 243 LEU D CA 1
ATOM 19545 C C . LEU D 2 243 ? -19.750 8.662 -12.039 1.00 17.14 243 LEU D C 1
ATOM 19546 O O . LEU D 2 243 ? -20.401 8.675 -10.984 1.00 17.71 243 LEU D O 1
ATOM 19562 N N . ALA D 2 244 ? -19.759 9.687 -12.901 1.00 16.39 244 ALA D N 1
ATOM 19563 C CA . ALA D 2 244 ? -20.452 10.924 -12.559 1.00 17.47 244 ALA D CA 1
ATOM 19564 C C . ALA D 2 244 ? -21.955 10.679 -12.412 1.00 19.46 244 ALA D C 1
ATOM 19565 O O . ALA D 2 244 ? -22.565 11.048 -11.400 1.00 20.93 244 ALA D O 1
ATOM 19572 N N . SER D 2 245 ? -22.561 10.045 -13.412 1.00 16.98 245 SER D N 1
ATOM 19573 C CA . SER D 2 245 ? -23.995 9.812 -13.377 1.00 19.87 245 SER D CA 1
ATOM 19574 C C . SER D 2 245 ? -24.367 8.881 -12.225 1.00 19.61 245 SER D C 1
ATOM 19575 O O . SER D 2 245 ? -25.386 9.088 -11.566 1.00 20.02 245 SER D O 1
ATOM 19583 N N . GLN D 2 246 ? -23.551 7.859 -11.983 1.00 16.75 246 GLN D N 1
ATOM 19584 C CA . GLN D 2 246 ? -23.829 6.907 -10.916 1.00 21.06 246 GLN D CA 1
ATOM 19585 C C . GLN D 2 246 ? -23.712 7.555 -9.543 1.00 19.57 246 GLN D C 1
ATOM 19586 O O . GLN D 2 246 ? -24.532 7.282 -8.668 1.00 19.50 246 GLN D O 1
ATOM 19600 N N . LEU D 2 247 ? -22.676 8.389 -9.331 1.00 19.13 247 LEU D N 1
ATOM 19601 C CA . LEU D 2 247 ? -22.520 9.071 -8.054 1.00 16.70 247 LEU D CA 1
ATOM 19602 C C . LEU D 2 247 ? -23.668 10.046 -7.811 1.00 18.10 247 LEU D C 1
ATOM 19603 O O . LEU D 2 247 ? -24.193 10.128 -6.701 1.00 19.94 247 LEU D O 1
ATOM 19619 N N . ARG D 2 248 ? -24.064 10.796 -8.837 1.00 18.01 248 ARG D N 1
ATOM 19620 C CA . ARG D 2 248 ? -25.184 11.722 -8.688 1.00 24.80 248 ARG D CA 1
ATOM 19621 C C . ARG D 2 248 ? -26.495 10.985 -8.419 1.00 23.81 248 ARG D C 1
ATOM 19622 O O . ARG D 2 248 ? -27.345 11.486 -7.668 1.00 21.46 248 ARG D O 1
ATOM 19643 N N . ALA D 2 249 ? -26.677 9.804 -9.014 1.00 19.24 249 ALA D N 1
ATOM 19644 C CA . ALA D 2 249 ? -27.865 9.009 -8.714 1.00 22.33 249 ALA D CA 1
ATOM 19645 C C . ALA D 2 249 ? -27.847 8.515 -7.269 1.00 17.98 249 ALA D C 1
ATOM 19646 O O . ALA D 2 249 ? -28.874 8.539 -6.597 1.00 21.03 249 ALA D O 1
ATOM 19653 N N . ALA D 2 250 ? -26.700 8.035 -6.797 1.00 20.44 250 ALA D N 1
ATOM 19654 C CA . ALA D 2 250 ? -26.607 7.600 -5.410 1.00 24.51 250 ALA D CA 1
ATOM 19655 C C . ALA D 2 250 ? -26.905 8.745 -4.447 1.00 21.48 250 ALA D C 1
ATOM 19656 O O . ALA D 2 250 ? -27.581 8.547 -3.420 1.00 21.35 250 ALA D O 1
ATOM 19663 N N . GLN D 2 251 ? -26.414 9.947 -4.751 1.00 20.55 251 GLN D N 1
ATOM 19664 C CA A GLN D 2 251 ? -26.667 11.090 -3.882 0.59 26.24 251 GLN D CA 1
ATOM 19665 C CA B GLN D 2 251 ? -26.670 11.085 -3.873 0.41 25.84 251 GLN D CA 1
ATOM 19666 C C . GLN D 2 251 ? -28.124 11.522 -3.952 1.00 27.23 251 GLN D C 1
ATOM 19667 O O . GLN D 2 251 ? -28.718 11.894 -2.930 1.00 25.89 251 GLN D O 1
ATOM 19694 N N . ARG D 2 252 ? -28.707 11.494 -5.153 1.00 20.97 252 ARG D N 1
ATOM 19695 C CA . ARG D 2 252 ? -30.139 11.755 -5.292 1.00 21.81 252 ARG D CA 1
ATOM 19696 C C . ARG D 2 252 ? -30.949 10.793 -4.435 1.00 22.69 252 ARG D C 1
ATOM 19697 O O . ARG D 2 252 ? -31.906 11.199 -3.764 1.00 24.17 252 ARG D O 1
ATOM 19718 N N . ASP D 2 253 ? -30.576 9.511 -4.444 1.00 22.04 253 ASP D N 1
ATOM 19719 C CA . ASP D 2 253 ? -31.309 8.531 -3.658 1.00 37.08 253 ASP D CA 1
ATOM 19720 C C . ASP D 2 253 ? -30.942 8.585 -2.178 1.00 31.21 253 ASP D C 1
ATOM 19721 O O . ASP D 2 253 ? -31.554 7.863 -1.381 1.00 26.28 253 ASP D O 1
ATOM 19730 N N . ARG D 2 254 ? -29.982 9.444 -1.817 1.00 24.10 254 ARG D N 1
ATOM 19731 C CA . ARG D 2 254 ? -29.628 9.725 -0.414 1.00 29.93 254 ARG D CA 1
ATOM 19732 C C . ARG D 2 254 ? -29.120 8.479 0.306 1.00 28.81 254 ARG D C 1
ATOM 19733 O O . ARG D 2 254 ? -29.400 8.263 1.488 1.00 29.52 254 ARG D O 1
ATOM 19754 N N . LEU D 2 255 ? -28.362 7.662 -0.413 1.00 27.47 255 LEU D N 1
ATOM 19755 C CA . LEU D 2 255 ? -27.583 6.603 0.210 1.00 24.84 255 LEU D CA 1
ATOM 19756 C C . LEU D 2 255 ? -26.575 7.256 1.158 1.00 27.72 255 LEU D C 1
ATOM 19757 O O . LEU D 2 255 ? -26.121 8.379 0.923 1.00 29.61 255 LEU D O 1
ATOM 19773 N N . ASP D 2 256 ? -26.266 6.580 2.256 1.00 28.02 256 ASP D N 1
ATOM 19774 C CA . ASP D 2 256 ? -25.305 7.148 3.202 1.00 31.77 256 ASP D CA 1
ATOM 19775 C C . ASP D 2 256 ? -23.872 6.717 2.905 1.00 31.69 256 ASP D C 1
ATOM 19776 O O . ASP D 2 256 ? -22.932 7.434 3.268 1.00 30.17 256 ASP D O 1
ATOM 19785 N N . GLU D 2 257 ? -23.700 5.607 2.198 1.00 26.14 257 GLU D N 1
ATOM 19786 C CA . GLU D 2 257 ? -22.403 5.002 1.965 1.00 30.14 257 GLU D CA 1
ATOM 19787 C C . GLU D 2 257 ? -22.444 4.397 0.577 1.00 25.67 257 GLU D C 1
ATOM 19788 O O . GLU D 2 257 ? -23.521 4.079 0.060 1.00 27.62 257 GLU D O 1
ATOM 19800 N N . LEU D 2 258 ? -21.265 4.176 0.012 1.00 22.90 258 LEU D N 1
ATOM 19801 C CA . LEU D 2 258 ? -21.167 3.630 -1.323 1.00 23.65 258 LEU D CA 1
ATOM 19802 C C . LEU D 2 258 ? -19.770 3.062 -1.511 1.00 21.14 258 LEU D C 1
ATOM 19803 O O . LEU D 2 258 ? -18.820 3.519 -0.884 1.00 25.25 258 LEU D O 1
ATOM 19819 N N . LEU D 2 259 ? -19.672 2.073 -2.397 1.00 18.66 259 LEU D N 1
ATOM 19820 C CA . LEU D 2 259 ? -18.408 1.493 -2.838 1.00 18.04 259 LEU D CA 1
ATOM 19821 C C . LEU D 2 259 ? -18.194 1.916 -4.285 1.00 18.34 259 LEU D C 1
ATOM 19822 O O . LEU D 2 259 ? -19.104 1.765 -5.108 1.00 16.60 259 LEU D O 1
ATOM 19838 N N . LEU D 2 260 ? -17.008 2.445 -4.578 1.00 15.73 260 LEU D N 1
ATOM 19839 C CA . LEU D 2 260 ? -16.613 2.894 -5.904 1.00 14.75 260 LEU D CA 1
ATOM 19840 C C . LEU D 2 260 ? -15.495 1.987 -6.391 1.00 16.00 260 LEU D C 1
ATOM 19841 O O . LEU D 2 260 ? -14.504 1.800 -5.680 1.00 17.06 260 LEU D O 1
ATOM 19857 N N . ILE D 2 261 ? -15.672 1.392 -7.580 1.00 16.31 261 ILE D N 1
ATOM 19858 C CA . ILE D 2 261 ? -14.713 0.423 -8.098 1.00 15.67 261 ILE D CA 1
ATOM 19859 C C . ILE D 2 261 ? -14.150 0.918 -9.427 1.00 13.54 261 ILE D C 1
ATOM 19860 O O . ILE D 2 261 ? -14.908 1.257 -10.341 1.00 15.19 261 ILE D O 1
ATOM 19876 N N . SER D 2 262 ? -12.824 0.945 -9.515 1.00 13.95 262 SER D N 1
ATOM 19877 C CA . SER D 2 262 ? -12.079 1.319 -10.706 1.00 14.59 262 SER D CA 1
ATOM 19878 C C . SER D 2 262 ? -11.453 0.090 -11.364 1.00 15.63 262 SER D C 1
ATOM 19879 O O . SER D 2 262 ? -11.153 -0.907 -10.693 1.00 15.96 262 SER D O 1
ATOM 19887 N N . PHE D 2 263 ? -11.200 0.195 -12.672 1.00 15.67 263 PHE D N 1
ATOM 19888 C CA . PHE D 2 263 ? -10.414 -0.770 -13.406 1.00 12.39 263 PHE D CA 1
ATOM 19889 C C . PHE D 2 263 ? -9.071 -0.125 -13.706 1.00 13.86 263 PHE D C 1
ATOM 19890 O O . PHE D 2 263 ? -9.029 0.996 -14.219 1.00 14.13 263 PHE D O 1
ATOM 19907 N N . ASP D 2 264 ? -7.976 -0.812 -13.338 1.00 15.08 264 ASP D N 1
ATOM 19908 C CA . ASP D 2 264 ? -6.639 -0.289 -13.599 1.00 13.46 264 ASP D CA 1
ATOM 19909 C C . ASP D 2 264 ? -6.040 -1.033 -14.788 1.00 15.25 264 ASP D C 1
ATOM 19910 O O . ASP D 2 264 ? -5.548 -2.154 -14.621 1.00 18.24 264 ASP D O 1
ATOM 19919 N N . PRO D 2 265 ? -6.053 -0.462 -15.995 1.00 15.43 265 PRO D N 1
ATOM 19920 C CA . PRO D 2 265 ? -5.548 -1.212 -17.166 1.00 15.91 265 PRO D CA 1
ATOM 19921 C C . PRO D 2 265 ? -4.039 -1.428 -17.152 1.00 16.42 265 PRO D C 1
ATOM 19922 O O . PRO D 2 265 ? -3.541 -2.259 -17.919 1.00 16.41 265 PRO D O 1
ATOM 19933 N N . PHE D 2 266 ? -3.293 -0.703 -16.329 1.00 15.66 266 PHE D N 1
ATOM 19934 C CA . PHE D 2 266 ? -1.849 -0.926 -16.253 1.00 16.89 266 PHE D CA 1
ATOM 19935 C C . PHE D 2 266 ? -1.515 -2.114 -15.366 1.00 18.74 266 PHE D C 1
ATOM 19936 O O . PHE D 2 266 ? -0.659 -2.941 -15.710 1.00 18.74 266 PHE D O 1
ATOM 19953 N N . GLY D 2 267 ? -2.157 -2.205 -14.208 1.00 17.71 267 GLY D N 1
ATOM 19954 C CA . GLY D 2 267 ? -1.962 -3.330 -13.317 1.00 19.43 267 GLY D CA 1
ATOM 19955 C C . GLY D 2 267 ? -2.852 -4.516 -13.615 1.00 16.55 267 GLY D C 1
ATOM 19956 O O . GLY D 2 267 ? -2.607 -5.600 -13.074 1.00 17.41 267 GLY D O 1
ATOM 19960 N N . MET D 2 268 ? -3.860 -4.334 -14.472 1.00 15.77 268 MET D N 1
ATOM 19961 C CA . MET D 2 268 ? -4.848 -5.384 -14.783 1.00 13.92 268 MET D CA 1
ATOM 19962 C C . MET D 2 268 ? -5.450 -5.937 -13.485 1.00 17.51 268 MET D C 1
ATOM 19963 O O . MET D 2 268 ? -5.449 -7.140 -13.206 1.00 15.82 268 MET D O 1
ATOM 19977 N N . VAL D 2 269 ? -5.958 -5.013 -12.681 1.00 18.76 269 VAL D N 1
ATOM 19978 C CA . VAL D 2 269 ? -6.661 -5.333 -11.449 1.00 12.89 269 VAL D CA 1
ATOM 19979 C C . VAL D 2 269 ? -7.861 -4.401 -11.350 1.00 16.39 269 VAL D C 1
ATOM 19980 O O . VAL D 2 269 ? -7.986 -3.429 -12.089 1.00 16.61 269 VAL D O 1
ATOM 19993 N N . VAL D 2 270 ? -8.743 -4.707 -10.409 1.00 14.87 270 VAL D N 1
ATOM 19994 C CA . VAL D 2 270 ? -9.796 -3.772 -10.043 1.00 16.54 270 VAL D CA 1
ATOM 19995 C C . VAL D 2 270 ? -9.505 -3.307 -8.623 1.00 17.07 270 VAL D C 1
ATOM 19996 O O . VAL D 2 270 ? -8.908 -4.040 -7.817 1.00 16.19 270 VAL D O 1
ATOM 20009 N N . GLU D 2 271 ? -9.917 -2.077 -8.330 1.00 14.11 271 GLU D N 1
ATOM 20010 C CA . GLU D 2 271 ? -9.628 -1.466 -7.043 1.00 13.67 271 GLU D CA 1
ATOM 20011 C C . GLU D 2 271 ? -10.880 -0.749 -6.555 1.00 18.30 271 GLU D C 1
ATOM 20012 O O . GLU D 2 271 ? -11.517 -0.011 -7.307 1.00 15.32 271 GLU D O 1
ATOM 20024 N N . GLY D 2 272 ? -11.232 -0.963 -5.284 1.00 17.54 272 GLY D N 1
ATOM 20025 C CA . GLY D 2 272 ? -12.445 -0.396 -4.726 1.00 17.07 272 GLY D CA 1
ATOM 20026 C C . GLY D 2 272 ? -12.156 0.416 -3.475 1.00 16.23 272 GLY D C 1
ATOM 20027 O O . GLY D 2 272 ? -11.274 0.080 -2.685 1.00 17.83 272 GLY D O 1
ATOM 20031 N N . VAL D 2 273 ? -12.942 1.480 -3.290 1.00 18.84 273 VAL D N 1
ATOM 20032 C CA . VAL D 2 273 ? -12.825 2.349 -2.127 1.00 20.90 273 VAL D CA 1
ATOM 20033 C C . VAL D 2 273 ? -14.223 2.632 -1.614 1.00 17.10 273 VAL D C 1
ATOM 20034 O O . VAL D 2 273 ? -15.136 2.892 -2.400 1.00 17.01 273 VAL D O 1
ATOM 20047 N N . THR D 2 274 ? -14.391 2.608 -0.283 1.00 17.23 274 THR D N 1
ATOM 20048 C CA . THR D 2 274 ? -15.693 2.932 0.304 1.00 18.86 274 THR D CA 1
ATOM 20049 C C . THR D 2 274 ? -15.761 4.423 0.566 1.00 19.48 274 THR D C 1
ATOM 20050 O O . THR D 2 274 ? -14.763 5.050 0.942 1.00 22.20 274 THR D O 1
ATOM 20061 N N . LEU D 2 275 ? -16.939 4.997 0.352 1.00 20.29 275 LEU D N 1
ATOM 20062 C CA . LEU D 2 275 ? -17.138 6.435 0.420 1.00 21.07 275 LEU D CA 1
ATOM 20063 C C . LEU D 2 275 ? -18.392 6.737 1.221 1.00 23.55 275 LEU D C 1
ATOM 20064 O O . LEU D 2 275 ? -19.309 5.911 1.324 1.00 24.36 275 LEU D O 1
ATOM 20080 N N . GLU D 2 276 ? -18.427 7.937 1.783 1.00 25.06 276 GLU D N 1
ATOM 20081 C CA . GLU D 2 276 ? -19.640 8.472 2.379 1.00 27.67 276 GLU D CA 1
ATOM 20082 C C . GLU D 2 276 ? -20.272 9.510 1.462 1.00 28.86 276 GLU D C 1
ATOM 20083 O O . GLU D 2 276 ? -19.599 10.144 0.648 1.00 26.25 276 GLU D O 1
ATOM 20095 N N . LEU D 2 277 ? -21.584 9.655 1.597 1.00 29.84 277 LEU D N 1
ATOM 20096 C CA . LEU D 2 277 ? -22.368 10.705 0.972 1.00 31.63 277 LEU D CA 1
ATOM 20097 C C . LEU D 2 277 ? -23.006 11.493 2.117 1.00 37.30 277 LEU D C 1
ATOM 20098 O O . LEU D 2 277 ? -22.945 11.078 3.276 1.00 42.76 277 LEU D O 1
ATOM 20114 N N . ALA D 2 278 ? -23.603 12.639 1.796 1.00 53.78 278 ALA D N 1
ATOM 20115 C CA . ALA D 2 278 ? -24.258 13.499 2.785 1.00 59.06 278 ALA D CA 1
ATOM 20116 C C . ALA D 2 278 ? -24.895 12.761 3.964 1.00 74.94 278 ALA D C 1
ATOM 20117 O O . ALA D 2 278 ? -24.676 13.131 5.124 1.00 64.63 278 ALA D O 1
ATOM 20124 N N . GLY D 2 279 ? -25.704 11.742 3.686 1.00 53.23 279 GLY D N 1
ATOM 20125 C CA . GLY D 2 279 ? -26.326 10.980 4.760 1.00 54.70 279 GLY D CA 1
ATOM 20126 C C . GLY D 2 279 ? -27.251 11.827 5.611 1.00 58.78 279 GLY D C 1
ATOM 20127 O O . GLY D 2 279 ? -27.979 12.695 5.115 1.00 60.41 279 GLY D O 1
ATOM 20131 N N . GLU D 2 280 ? -27.236 11.566 6.923 1.00 69.90 280 GLU D N 1
ATOM 20132 C CA . GLU D 2 280 ? -28.092 12.315 7.841 1.00 85.64 280 GLU D CA 1
ATOM 20133 C C . GLU D 2 280 ? -27.740 13.798 7.880 1.00 88.42 280 GLU D C 1
ATOM 20134 O O . GLU D 2 280 ? -28.582 14.615 8.275 1.00 76.85 280 GLU D O 1
ATOM 20138 N N . ALA D 2 281 ? -26.516 14.161 7.486 1.00 81.44 281 ALA D N 1
ATOM 20139 C CA . ALA D 2 281 ? -26.105 15.557 7.394 1.00 78.44 281 ALA D CA 1
ATOM 20140 C C . ALA D 2 281 ? -26.635 16.249 6.142 1.00 84.63 281 ALA D C 1
ATOM 20141 O O . ALA D 2 281 ? -26.356 17.438 5.945 1.00 71.24 281 ALA D O 1
ATOM 20148 N N . HIS D 2 282 ? -27.376 15.537 5.292 1.00 87.21 282 HIS D N 1
ATOM 20149 C CA . HIS D 2 282 ? -28.026 16.163 4.150 1.00 75.32 282 HIS D CA 1
ATOM 20150 C C . HIS D 2 282 ? -28.916 17.305 4.625 1.00 78.30 282 HIS D C 1
ATOM 20151 O O . HIS D 2 282 ? -29.616 17.189 5.636 1.00 87.04 282 HIS D O 1
ATOM 20165 N N . ALA D 2 283 ? -28.876 18.416 3.898 1.00 74.65 283 ALA D N 1
ATOM 20166 C CA . ALA D 2 283 ? -29.680 19.586 4.248 1.00 83.45 283 ALA D CA 1
ATOM 20167 C C . ALA D 2 283 ? -31.173 19.288 4.116 1.00 80.54 283 ALA D C 1
ATOM 20168 O O . ALA D 2 283 ? -32.009 19.940 4.745 1.00 72.43 283 ALA D O 1
#

Solvent-accessible surface area: 43991 Å² total

GO terms:
  GO:0044550 secondary metabolite biosynthetic process (P, IMP)
  GO:0005737 cytoplasm (C, EXP)

InterPro domains:
  IPR013747 Beta-ketoacyl-[acyl-carrier-protein] synthase III, C-terminal [PF08541] (253-341)
  IPR013751 Beta-ketoacyl-[acyl-carrier-protein] synthase III, N-terminal [PF08545] (123-200)
  IPR016039 Thiolase-like [G3DSA:3.40.47.10] (1-190)
  IPR016039 Thiolase-like [G3DSA:3.40.47.10] (191-348)
  IPR016039 Thiolase-like [SSF53901] (7-342)

CATH classification: 3.40.47.10 (+1 more: 3.40.47.10)